Protein AF-A0A7C0PQS9-F1 (afdb_monomer_lite)

Sequence (860 aa):
MKLKFNSLLALLLVASSTLSACASAPSGGKCDGGVCIDLELAEPIRVNEPVQVTITVETQEDVPGLKISLWFSDPDIVVDGESIWVVDAKANVPMQFSTTIRFPRGEGYYRVHAGAQDFVGQLLVQDVARVRMTALGGTLNPPSEGDTRTPPVLPIVPPALLTPSSPLPTPSFPVSTAAPTTSPLDRPTPPASASTPYPVHIVAGRQDLIIPIPEDGTWLTYTFPITSAPPGATVTAGVSARFLVAHPRPQDLIAEVIGPDGMTVYRVWDRQQPTPEDFDERGLVLSAYDITIFDGQPINGDWTLRIRDGRRGKTGTLLALSVAVGYLRPSASRTLPHRREHGRGLLAAQGSWQKITTQTFEGAFPSTGWTVNDLSEDGYERCWDDDDYRPHLGGWAAWPANGGADGIYPSPGNDNYPNNMNTRMIYGPFDLSDAVKADIYFWLWREIEAGYDYLAFEISHDGIAFQELARWSDDHTTWEYQYVNFDDYAGDDSVWVAWRFYSDYMITYDGPWVDDITIWKYVPGQVTVRGSLHYYDRDDSYVPAHYTSVYLYDADPSGGDDLLGTTTMDSNGYWEIGPLTNWDEDDPGLLDLYAVFETDVNDSTIARRRVTDFNDQAYRWLTQTYENVADETVEMWYYIPDDFISEPAMRIFQDLRRAWEYILNTTGTDPGPSTARWEKDQTTLLPCLNSSCCWPYPLVSGIFISDDDIDSPDIVIHELGHLYMYNVTGWWWWSDPESMLDCLEHHIHEQEDPLCAWSEGWADFHALAINGDPCFDWGLGPCGADGDPFLNLETPTWGTPGWDNGDEVEGRVAGALYDLFDPTNDGHDQTSFGFSPIWYIVRSMPHERSFAEFWDSWKA

pLDDT: mean 82.19, std 20.15, range [23.19, 98.56]

Foldseek 3Di:
DDDDDDDDDDDDDDDDDDDDPDPDDPPHWDDFPQKTKDWDWDDDAFAFDKIKIKIKIAGQAWAAFKKKAKDKPAPQKDWPDDGIDTGGHHHGDMDMDMTIIHHHPDFAKMKIKMFIAHPVRHTGGMDIWIWGQDPVGIDIPDDDPDDDPDDDDDDDDDDDDDDDDDDDDDDDDDDDDDDDDDDDDDDDDDDDPFDDFDKDKDKDKDAQFFAKADQVFDKDKDKDFDDPDDVQFFFDQAKKKKWFKAWPQLLQKWKWKAAQVNPQIDTLDHSDDDDPVQADPRHGMRMDIRHCSRGGPDPGGIMMIIMHGNHHDTMMGTGMIMMMGMDTDHDDDDDDDDDDDDDDDDDWDAWDKDWPDKDFQQDFPPDPQKDKDWPFPPPAFFTKHWAQADHDPDRIWIAGGQDDPRGDHADVVRQWDDARTKMKMKGDFAAQQQFQWKKKKWKKADDAAAPAKKKFKWKDLPVPDTDTQDIDRHHDRDIDMDMTIDSVCHSRGTMMIMIIIGHHHDDIDRDTIIGTMIMIGIGHTWEKEKEFEWEQELVRDTATQAFWKKWKWFDDPDDDTHTQDIDTAHRRRMDMDDRDGQADDPPGAGGFMKMKTWLWDDPDSFEIGAEDELVRDTDIDMFDTDPRDTNYYHYTYYYDDPVDQCRLSSNLSVLVVLLQCVCCVVAVDGLTYAYEYDGAPAQDDPPRDNAKAADCDPPGVHIYHGNQQSQFSLSSQLRNQLVSLCSQQVDLDPPDVVLVVQLVDADQFDFHAQLSLQSNLSSNLSSCQRVVHQKRFSHHDDPQVVNGDIDRLQPDDDPRPPGDDDQRHNSVSNNVVVLQADCDCPPPHNDHPHDNLLVCLSNDPPNDRGVVRSVVVSVD

Secondary structure (DSSP, 8-state):
----------------------SS-STT-EEETTEEEEEEEPSSB-BTS-EEEEEEEEESS-EEEEEEEEEESSTT-EESS--EEEEEEPTT--EEEEEEEEB-S--EEEEEEEEEE-TT--EEEEEEEEEEEETTEEEESPPPS-----PPPPPP-PPPP--------PPPPPP------------PPPPP-PPPPEEEEEEEEE----EEPPTTSPPEEEEEEE--SPTT-B--S-EEEEEEEE-S-GGGEEEEEE-TTSS-EEEEEESPPPPGGGEETTEEEEEE---GGGTTSBSSEEEEEEEEESSSS---EEEEEEEEEEEEEPPP------PPP---PPPPPPPEEEEEEEE--SS-SS-TTEEEEE--SSS---EEEEESSS-SSSS-EEEEEEESTT-----TTS-SPPTT-EEEEEEEEE--TT-SEEEEEEEEEEE--TTTSEEEEEEESSSSSPEEEEEE-SEEEEEEEEEEE-GGGTT-S-EEEEEEEE--SS---S--EEEEEEEEEEE--EEEEEEEEEEE-TTS-EEEPPS-EEEEEE--SSS---EEEEEE--TTSEEEEEEEE--BTTTTBS--EEEEEESEEESSSS-EEEEE-TTSPBPEEEPPPBTT--SSEEEEEEEPPTT-TTHHHHHHHHHHHHHHHHHHHHHS-----EEEE--TT--EETTEESS-EEE-STTTSEEE--GGGTT-HHHHHHHHHHHHHHHHHS-SS-S-HHHHHHTTS--TTS---HHHHHHHHHHHHHHHHHHTSSEEESSSTTTTGGG--EEESSS--TT-TT---STTSHHHHHHHHHHHH-----SS------HHHHHHHHTSSS--SSHHHHHHHHH-

Radius of gyration: 40.37 Å; chains: 1; bounding box: 105×124×111 Å

Structure (mmCIF, N/CA/C/O backbone):
data_AF-A0A7C0PQS9-F1
#
_entry.id   AF-A0A7C0PQS9-F1
#
loop_
_atom_site.group_PDB
_atom_site.id
_atom_site.type_symbol
_atom_site.label_atom_id
_atom_site.label_alt_id
_atom_site.label_comp_id
_atom_site.label_asym_id
_atom_site.label_entity_id
_atom_site.label_seq_id
_atom_site.pdbx_PDB_ins_code
_atom_site.Cartn_x
_atom_site.Cartn_y
_atom_site.Cartn_z
_atom_site.occupancy
_atom_site.B_iso_or_equiv
_atom_site.auth_seq_id
_atom_site.auth_comp_id
_atom_site.auth_asym_id
_atom_site.auth_atom_id
_atom_site.pdbx_PDB_model_num
ATOM 1 N N . MET A 1 1 ? -25.914 72.163 10.792 1.00 33.88 1 MET A N 1
ATOM 2 C CA . MET A 1 1 ? -26.203 73.012 9.613 1.00 33.88 1 MET A CA 1
ATOM 3 C C . MET A 1 1 ? -27.168 72.215 8.732 1.00 33.88 1 MET A C 1
ATOM 5 O O . MET A 1 1 ? -26.942 71.029 8.567 1.00 33.88 1 MET A O 1
ATOM 9 N N . LYS A 1 2 ? -28.310 72.810 8.353 1.00 29.81 2 LYS A N 1
ATOM 10 C CA . LYS A 1 2 ? -29.472 72.218 7.630 1.00 29.81 2 LYS A CA 1
ATOM 11 C C . LYS A 1 2 ? -29.031 71.629 6.263 1.00 29.81 2 LYS A C 1
ATOM 13 O O . LYS A 1 2 ? -28.049 72.141 5.747 1.00 29.81 2 LYS A O 1
ATOM 18 N N . LEU A 1 3 ? -29.645 70.639 5.595 1.00 28.62 3 LEU A N 1
ATOM 19 C CA . LEU A 1 3 ? -31.033 70.147 5.415 1.00 28.62 3 LEU A CA 1
ATOM 20 C C . LEU A 1 3 ? -30.984 68.596 5.216 1.00 28.62 3 LEU A C 1
ATOM 22 O O . LEU A 1 3 ? -30.026 68.133 4.616 1.00 28.62 3 LEU A O 1
ATOM 26 N N . LYS A 1 4 ? -31.823 67.719 5.809 1.00 32.03 4 LYS A N 1
ATOM 27 C CA . LYS A 1 4 ? -33.255 67.360 5.563 1.00 32.03 4 LYS A CA 1
ATOM 28 C C . LYS A 1 4 ? -33.568 66.935 4.108 1.00 32.03 4 LYS A C 1
ATOM 30 O O . LYS A 1 4 ? -33.195 67.693 3.230 1.00 32.03 4 LYS A O 1
ATOM 35 N N . PHE A 1 5 ? -34.299 65.871 3.728 1.00 28.88 5 PHE A N 1
ATOM 36 C CA . PHE A 1 5 ? -35.252 64.871 4.296 1.00 28.88 5 PHE A CA 1
ATOM 37 C C . PHE A 1 5 ? -35.512 63.866 3.119 1.00 28.88 5 PHE A C 1
ATOM 39 O O . PHE A 1 5 ? -35.545 64.341 1.988 1.00 28.88 5 PHE A O 1
ATOM 46 N N . ASN A 1 6 ? -35.598 62.529 3.215 1.00 26.48 6 ASN A N 1
ATOM 47 C CA . ASN A 1 6 ? -36.742 61.647 3.576 1.00 26.48 6 ASN A CA 1
ATOM 48 C C . ASN A 1 6 ? -36.341 60.216 3.111 1.00 26.48 6 ASN A C 1
ATOM 50 O O . ASN A 1 6 ? -35.855 60.103 1.993 1.00 26.48 6 ASN A O 1
ATOM 54 N N . SER A 1 7 ? -36.310 59.143 3.912 1.00 28.38 7 SER A N 1
ATOM 55 C CA . SER A 1 7 ? -37.368 58.354 4.594 1.00 28.38 7 SER A CA 1
ATOM 56 C C . SER A 1 7 ? -37.920 57.155 3.794 1.00 28.38 7 SER A C 1
ATOM 58 O O . SER A 1 7 ? -38.658 57.346 2.838 1.00 28.38 7 SER A O 1
ATOM 60 N N . LEU A 1 8 ? -37.616 55.961 4.332 1.00 26.77 8 LEU A N 1
ATOM 61 C CA . LEU A 1 8 ? -38.401 54.712 4.458 1.00 26.77 8 LEU A CA 1
ATOM 62 C C . LEU A 1 8 ? -38.903 53.915 3.227 1.00 26.77 8 LEU A C 1
ATOM 64 O O . LEU A 1 8 ? -39.871 54.279 2.574 1.00 26.77 8 LEU A O 1
ATOM 68 N N . LEU A 1 9 ? -38.286 52.735 3.050 1.00 25.17 9 LEU A N 1
ATOM 69 C CA . LEU A 1 9 ? -38.842 51.368 3.186 1.00 25.17 9 LEU A CA 1
ATOM 70 C C . LEU A 1 9 ? -40.322 51.106 2.798 1.00 25.17 9 LEU A C 1
ATOM 72 O O . LEU A 1 9 ? -41.220 51.540 3.515 1.00 25.17 9 LEU A O 1
ATOM 76 N N . ALA A 1 10 ? -40.543 50.264 1.770 1.00 24.00 10 ALA A N 1
ATOM 77 C CA . ALA A 1 10 ? -41.253 48.963 1.837 1.00 24.00 10 ALA A CA 1
ATOM 78 C C . ALA A 1 10 ? -42.029 48.564 0.551 1.00 24.00 10 ALA A C 1
ATOM 80 O O . ALA A 1 10 ? -42.903 49.286 0.086 1.00 24.00 10 ALA A O 1
ATOM 81 N N . LEU A 1 11 ? -41.751 47.322 0.120 1.00 23.22 11 LEU A N 1
ATOM 82 C CA . LEU A 1 11 ? -42.613 46.299 -0.508 1.00 23.22 11 LEU A CA 1
ATOM 83 C C . LEU A 1 11 ? -43.097 46.378 -1.982 1.00 23.22 11 LEU A C 1
ATOM 85 O O . LEU A 1 11 ? -43.993 47.133 -2.335 1.00 23.22 11 LEU A O 1
ATOM 89 N N . LEU A 1 12 ? -42.567 45.407 -2.752 1.00 24.56 12 LEU A N 1
ATOM 90 C CA . LEU A 1 12 ? -43.227 44.426 -3.645 1.00 24.56 12 LEU A CA 1
ATOM 91 C C . LEU A 1 12 ? -44.287 44.888 -4.671 1.00 24.56 12 LEU A C 1
ATOM 93 O O . LEU A 1 12 ? -45.415 45.190 -4.296 1.00 24.56 12 LEU A O 1
ATOM 97 N N . LEU A 1 13 ? -44.007 44.677 -5.969 1.00 23.19 13 LEU A N 1
ATOM 98 C CA . LEU A 1 13 ? -44.674 43.637 -6.782 1.00 23.19 13 LEU A CA 1
ATOM 99 C C . LEU A 1 13 ? -44.065 43.491 -8.191 1.00 23.19 13 LEU A C 1
ATOM 101 O O . LEU A 1 13 ? -43.570 44.436 -8.795 1.00 23.19 13 LEU A O 1
ATOM 105 N N . VAL A 1 14 ? -44.108 42.240 -8.638 1.00 28.39 14 VAL A N 1
ATOM 106 C CA . VAL A 1 14 ? -43.432 41.565 -9.755 1.00 28.39 14 VAL A CA 1
ATOM 107 C C . VAL A 1 14 ? -44.234 41.642 -11.068 1.00 28.39 14 VAL A C 1
ATOM 109 O O . VAL A 1 14 ? -45.442 41.867 -11.033 1.00 28.39 14 VAL A O 1
ATOM 112 N N . ALA A 1 15 ? -43.535 41.316 -12.170 1.00 26.67 15 ALA A N 1
ATOM 113 C CA . ALA A 1 15 ? -43.965 40.934 -13.532 1.00 26.67 15 ALA A CA 1
ATOM 114 C C . ALA A 1 15 ? -43.862 42.073 -14.569 1.00 26.67 15 ALA A C 1
ATOM 116 O O . ALA A 1 15 ? -44.399 43.151 -14.366 1.00 26.67 15 ALA A O 1
ATOM 117 N N . SER A 1 16 ? -43.208 41.939 -15.727 1.00 25.03 16 SER A N 1
ATOM 118 C CA . SER A 1 16 ? -42.750 40.756 -16.468 1.00 25.03 16 SER A CA 1
ATOM 119 C C . SER A 1 16 ? -41.943 41.210 -17.695 1.00 25.03 16 SER A C 1
ATOM 121 O O . SER A 1 16 ? -42.445 42.014 -18.479 1.00 25.03 16 SER A O 1
ATOM 123 N N . SER A 1 17 ? -40.764 40.632 -17.919 1.00 27.97 17 SER A N 1
ATOM 124 C CA . SER A 1 17 ? -40.185 40.453 -19.260 1.00 27.97 17 SER A CA 1
ATOM 125 C C . SER A 1 17 ? -39.241 39.254 -19.227 1.00 27.97 17 SER A C 1
ATOM 127 O O . SER A 1 17 ? -38.123 39.334 -18.729 1.00 27.97 17 SER A O 1
ATOM 129 N N . THR A 1 18 ? -39.756 38.128 -19.705 1.00 31.08 18 THR A N 1
ATOM 130 C CA . THR A 1 18 ? -39.088 36.839 -19.882 1.00 31.08 18 THR A CA 1
ATOM 131 C C . THR A 1 18 ? -38.273 36.802 -21.175 1.00 31.08 18 THR A C 1
ATOM 133 O O . THR A 1 18 ? -38.828 37.052 -22.242 1.00 31.08 18 THR A O 1
ATOM 136 N N . LEU A 1 19 ? -37.012 36.392 -21.051 1.00 31.75 19 LEU A N 1
ATOM 137 C CA . LEU A 1 19 ? -36.149 35.655 -21.991 1.00 31.75 19 LEU A CA 1
ATOM 138 C C . LEU A 1 19 ? -35.177 34.935 -21.026 1.00 31.75 19 LEU A C 1
ATOM 140 O O . LEU A 1 19 ? -34.321 35.605 -20.473 1.00 31.75 19 LEU A O 1
ATOM 144 N N . SER A 1 20 ? -35.410 33.740 -20.470 1.00 39.16 20 SER A N 1
ATOM 145 C CA . SER A 1 20 ? -35.661 32.394 -21.019 1.00 39.16 20 SER A CA 1
ATOM 146 C C . SER A 1 20 ? -34.556 31.874 -21.946 1.00 39.16 20 SER A C 1
ATOM 148 O O . SER A 1 20 ? -34.733 31.821 -23.157 1.00 39.16 20 SER A O 1
ATOM 150 N N . ALA A 1 21 ? -33.429 31.522 -21.320 1.00 30.53 21 ALA A N 1
ATOM 151 C CA . ALA A 1 21 ? -32.491 30.422 -21.602 1.00 30.53 21 ALA A CA 1
ATOM 152 C C . ALA A 1 21 ? -31.457 30.481 -20.449 1.00 30.53 21 ALA A C 1
ATOM 154 O O . ALA A 1 21 ? -30.940 31.562 -20.213 1.00 30.53 21 ALA A O 1
ATOM 155 N N . CYS A 1 22 ? -31.178 29.497 -19.594 1.00 36.81 22 CYS A N 1
ATOM 156 C CA . CYS A 1 22 ? -31.514 28.079 -19.511 1.00 36.81 22 CYS A CA 1
ATOM 157 C C . CYS A 1 22 ? -32.345 27.803 -18.240 1.00 36.81 22 CYS A C 1
ATOM 159 O O . CYS A 1 22 ? -31.905 28.070 -17.127 1.00 36.81 22 CYS A O 1
ATOM 161 N N . ALA A 1 23 ? -33.561 27.272 -18.402 1.00 41.50 23 ALA A N 1
ATOM 162 C CA . ALA A 1 23 ? -34.320 26.631 -17.314 1.00 41.50 23 ALA A CA 1
ATOM 163 C C . ALA A 1 23 ? -34.407 25.106 -17.517 1.00 41.50 23 ALA A C 1
ATOM 165 O O . ALA A 1 23 ? -35.202 24.423 -16.879 1.00 41.50 23 ALA A O 1
ATOM 166 N N . SER A 1 24 ? -33.610 24.582 -18.441 1.00 45.62 24 SER A N 1
ATOM 167 C CA . SER A 1 24 ? -33.482 23.166 -18.736 1.00 45.62 24 SER A CA 1
ATOM 168 C C . SER A 1 24 ? -32.036 22.941 -19.139 1.00 45.62 24 SER A C 1
ATOM 170 O O . SER A 1 24 ? -31.600 23.519 -20.137 1.00 45.62 24 SER A O 1
ATOM 172 N N . ALA A 1 25 ? -31.316 22.131 -18.365 1.00 45.53 25 ALA A N 1
ATOM 173 C CA . ALA A 1 25 ? -30.105 21.488 -18.845 1.00 45.53 25 ALA A CA 1
ATOM 174 C C . ALA A 1 25 ? -30.408 20.762 -20.176 1.00 45.53 25 ALA A C 1
ATOM 176 O O . ALA A 1 25 ? -31.576 20.430 -20.446 1.00 45.53 25 ALA A O 1
ATOM 177 N N . PRO A 1 26 ? -29.402 20.488 -21.019 1.00 43.75 26 PRO A N 1
ATOM 178 C CA . PRO A 1 26 ? -29.546 19.428 -22.006 1.00 43.75 26 PRO A CA 1
ATOM 179 C C . PRO A 1 26 ? -29.993 18.157 -21.257 1.00 43.75 26 PRO A C 1
ATOM 181 O O . PRO A 1 26 ? -29.626 17.960 -20.104 1.00 43.75 26 PRO A O 1
ATOM 184 N N . SER A 1 27 ? -30.843 17.340 -21.873 1.00 51.06 27 SER A N 1
ATOM 185 C CA . SER A 1 27 ? -31.116 15.943 -21.463 1.00 51.06 27 SER A CA 1
ATOM 186 C C . SER A 1 27 ? -31.770 15.611 -20.105 1.00 51.06 27 SER A C 1
ATOM 188 O O . SER A 1 27 ? -32.387 14.551 -20.041 1.00 51.06 27 SER A O 1
ATOM 190 N N . GLY A 1 28 ? -31.799 16.463 -19.075 1.00 60.28 28 GLY A N 1
ATOM 191 C CA . GLY A 1 28 ? -32.473 16.112 -17.803 1.00 60.28 28 GLY A CA 1
ATOM 192 C C . GLY A 1 28 ? -31.829 16.611 -16.508 1.00 60.28 28 GLY A C 1
ATOM 193 O O . GLY A 1 28 ? -32.424 16.425 -15.443 1.00 60.28 28 GLY A O 1
ATOM 194 N N . GLY A 1 29 ? -30.678 17.272 -16.611 1.00 71.31 29 GLY A N 1
ATOM 195 C CA . GLY A 1 29 ? -29.864 17.724 -15.486 1.00 71.31 29 GLY A CA 1
ATOM 196 C C . GLY A 1 29 ? -30.504 18.697 -14.488 1.00 71.31 29 GLY A C 1
ATOM 197 O O . GLY A 1 29 ? -31.578 19.279 -14.692 1.00 71.31 29 GLY A O 1
ATOM 198 N N . LYS A 1 30 ? -29.807 18.884 -13.364 1.00 86.12 30 LYS A N 1
ATOM 199 C CA . LYS A 1 30 ? -30.183 19.756 -12.244 1.00 86.12 30 LYS A CA 1
ATOM 200 C C . LYS A 1 30 ? -29.526 21.120 -12.372 1.00 86.12 30 LYS A C 1
ATOM 202 O O . LYS A 1 30 ? -28.349 21.219 -12.689 1.00 86.12 30 LYS A O 1
ATOM 207 N N . CYS A 1 31 ? -30.284 22.169 -12.069 1.00 85.75 31 CYS A N 1
ATOM 208 C CA . CYS A 1 31 ? -29.792 23.540 -12.059 1.00 85.75 31 CYS A CA 1
ATOM 209 C C . CYS A 1 31 ? -30.087 24.195 -10.710 1.00 85.75 31 CYS A C 1
ATOM 211 O O . CYS A 1 31 ? -31.239 24.174 -10.270 1.00 85.75 31 CYS A O 1
ATOM 213 N N . ASP A 1 32 ? -29.080 24.814 -10.101 1.00 81.88 32 ASP A N 1
ATOM 214 C CA . ASP A 1 32 ? -29.235 25.666 -8.921 1.00 81.88 32 ASP A CA 1
ATOM 215 C C . ASP A 1 32 ? -28.204 26.804 -8.947 1.00 81.88 32 ASP A C 1
ATOM 217 O O . ASP A 1 32 ? -27.119 26.664 -9.507 1.00 81.88 32 ASP A O 1
ATOM 221 N N . GLY A 1 33 ? -28.565 27.973 -8.418 1.00 77.00 33 GLY A N 1
ATOM 222 C CA . GLY A 1 33 ? -27.646 29.113 -8.296 1.00 77.00 33 GLY A CA 1
ATOM 223 C C . GLY A 1 33 ? -27.022 29.641 -9.601 1.00 77.00 33 GLY A C 1
ATOM 224 O O . GLY A 1 33 ? -26.048 30.381 -9.537 1.00 77.00 33 GLY A O 1
ATOM 225 N N . GLY A 1 34 ? -27.556 29.286 -10.777 1.00 83.75 34 GLY A N 1
ATOM 226 C CA . GLY A 1 34 ? -26.986 29.660 -12.081 1.00 83.75 34 GLY A CA 1
ATOM 227 C C . GLY A 1 34 ? -25.962 28.666 -12.646 1.00 83.75 34 GLY A C 1
ATOM 228 O O . GLY A 1 34 ? -25.364 28.957 -13.680 1.00 83.75 34 GLY A O 1
ATOM 229 N N . VAL A 1 35 ? -25.787 27.498 -12.019 1.00 86.62 35 VAL A N 1
ATOM 230 C CA . VAL A 1 35 ? -24.985 26.371 -12.521 1.00 86.62 35 VAL A CA 1
ATOM 231 C C . VAL A 1 35 ? -25.914 25.192 -12.808 1.00 86.62 35 VAL A C 1
ATOM 233 O O . VAL A 1 35 ? -26.778 24.865 -11.995 1.00 86.62 35 VAL A O 1
ATOM 236 N N . CYS A 1 36 ? -25.751 24.562 -13.966 1.00 89.81 36 CYS A N 1
ATOM 237 C CA . CYS A 1 36 ? -26.475 23.364 -14.375 1.00 89.81 36 CYS A CA 1
ATOM 238 C C . CYS A 1 36 ? -25.500 22.199 -14.566 1.00 89.81 36 CYS A C 1
ATOM 240 O O . CYS A 1 36 ? -24.442 22.390 -15.163 1.00 89.81 36 CYS A O 1
ATOM 242 N N . ILE A 1 37 ? -25.874 21.007 -14.099 1.00 92.81 37 ILE A N 1
ATOM 243 C CA . ILE A 1 37 ? -25.125 19.758 -14.272 1.00 92.81 37 ILE A CA 1
ATOM 244 C C . ILE A 1 37 ? -26.064 18.622 -14.694 1.00 92.81 37 ILE A C 1
ATOM 246 O O . ILE A 1 37 ? -27.157 18.493 -14.144 1.00 92.81 37 ILE A O 1
ATOM 250 N N . ASP A 1 38 ? -25.648 17.819 -15.668 1.00 91.31 38 ASP A N 1
ATOM 251 C CA . ASP A 1 38 ? -26.372 16.654 -16.193 1.00 91.31 38 ASP A CA 1
ATOM 252 C C . ASP A 1 38 ? -25.458 15.427 -16.158 1.00 91.31 38 ASP A C 1
ATOM 254 O O . ASP A 1 38 ? -24.322 15.505 -16.631 1.00 91.31 38 ASP A O 1
ATOM 258 N N . LEU A 1 39 ? -25.935 14.328 -15.570 1.00 93.75 39 LEU A N 1
ATOM 259 C CA . LEU A 1 39 ? -25.189 13.077 -15.420 1.00 93.75 39 LEU A CA 1
ATOM 260 C C . LEU A 1 39 ? -25.832 11.955 -16.241 1.00 93.75 39 LEU A C 1
ATOM 262 O O . LEU A 1 39 ? -26.942 11.509 -15.947 1.00 93.75 39 LEU A O 1
ATOM 266 N N . GLU A 1 40 ? -25.082 11.414 -17.198 1.00 92.75 40 GLU A N 1
ATOM 267 C CA . GLU A 1 40 ? -25.523 10.324 -18.068 1.00 92.75 40 GLU A CA 1
ATOM 268 C C . GLU A 1 40 ? -24.623 9.087 -17.930 1.00 92.75 40 GLU A C 1
ATOM 270 O O . GLU A 1 40 ? -23.395 9.187 -17.918 1.00 92.75 40 GLU A O 1
ATOM 275 N N . LEU A 1 41 ? -25.240 7.901 -17.850 1.00 92.38 41 LEU A N 1
ATOM 276 C CA . LEU A 1 41 ? -24.562 6.600 -17.861 1.00 92.38 41 LEU A CA 1
ATOM 277 C C . LEU A 1 41 ? -24.953 5.827 -19.124 1.00 92.38 41 LEU A C 1
ATOM 279 O O . LEU A 1 41 ? -26.138 5.722 -19.446 1.00 92.38 41 LEU A O 1
ATOM 283 N N . ALA A 1 42 ? -23.973 5.238 -19.808 1.00 91.75 42 ALA A N 1
ATOM 284 C CA . ALA A 1 42 ? -24.218 4.416 -20.989 1.00 91.75 42 ALA A CA 1
ATOM 285 C C . ALA A 1 42 ? -24.835 3.047 -20.631 1.00 91.75 42 ALA A C 1
ATOM 287 O O . ALA A 1 42 ? -24.332 2.321 -19.775 1.00 91.75 42 ALA A O 1
ATOM 288 N N . GLU A 1 43 ? -25.904 2.657 -21.330 1.00 86.44 43 GLU A N 1
ATOM 289 C CA . GLU A 1 43 ? -26.478 1.306 -21.263 1.00 86.44 43 GLU A CA 1
ATOM 290 C C . GLU A 1 43 ? -25.968 0.431 -22.431 1.00 86.44 43 GLU A C 1
ATOM 292 O O . GLU A 1 43 ? -25.763 0.945 -23.535 1.00 86.44 43 GLU A O 1
ATOM 297 N N . PRO A 1 44 ? -25.806 -0.899 -22.253 1.00 86.56 44 PRO A N 1
ATOM 298 C CA . PRO A 1 44 ? -26.210 -1.700 -21.095 1.00 86.56 44 PRO A CA 1
ATOM 299 C C . PRO A 1 44 ? -25.202 -1.663 -19.938 1.00 86.56 44 PRO A C 1
ATOM 301 O O . PRO A 1 44 ? -24.003 -1.805 -20.149 1.00 86.56 44 PRO A O 1
ATOM 304 N N . ILE A 1 45 ? -25.707 -1.583 -18.704 1.00 89.25 45 ILE A N 1
ATOM 305 C CA . ILE A 1 45 ? -24.883 -1.664 -17.492 1.00 89.25 45 ILE A CA 1
ATOM 306 C C . ILE A 1 45 ? -24.711 -3.132 -17.099 1.00 89.25 45 ILE A C 1
ATOM 308 O O . ILE A 1 45 ? -25.692 -3.854 -16.884 1.00 89.25 45 ILE A O 1
ATOM 312 N N . ARG A 1 46 ? -23.462 -3.588 -16.996 1.00 86.12 46 ARG A N 1
ATOM 313 C CA . ARG A 1 46 ? -23.118 -4.964 -16.621 1.00 86.12 46 ARG A CA 1
ATOM 314 C C . ARG A 1 46 ? -22.073 -4.984 -15.518 1.00 86.12 46 ARG A C 1
ATOM 316 O O . ARG A 1 46 ? -21.290 -4.057 -15.353 1.00 86.12 46 ARG A O 1
ATOM 323 N N . VAL A 1 47 ? -22.098 -6.066 -14.752 1.00 81.62 47 VAL A N 1
ATOM 324 C CA . VAL A 1 47 ? -21.199 -6.284 -13.620 1.00 81.62 47 VAL A CA 1
ATOM 325 C C . VAL A 1 47 ? -19.752 -6.339 -14.104 1.00 81.62 47 VAL A C 1
ATOM 327 O O . VAL A 1 47 ? -19.433 -7.141 -14.980 1.00 81.62 47 VAL A O 1
ATOM 330 N N . ASN A 1 48 ? -18.885 -5.531 -13.492 1.00 81.00 48 ASN A N 1
ATOM 331 C CA . ASN A 1 48 ? -17.450 -5.439 -13.772 1.00 81.00 48 ASN A CA 1
ATOM 332 C C . ASN A 1 48 ? -17.071 -5.083 -15.229 1.00 81.00 48 ASN A C 1
ATOM 334 O O . ASN A 1 48 ? -15.904 -5.196 -15.613 1.00 81.00 48 ASN A O 1
ATOM 338 N N . GLU A 1 49 ? -18.040 -4.660 -16.046 1.00 88.50 49 GLU A N 1
ATOM 339 C CA . GLU A 1 49 ? -17.790 -4.110 -17.377 1.00 88.50 49 GLU A CA 1
ATOM 340 C C . GLU A 1 49 ? -17.720 -2.575 -17.289 1.00 88.50 49 GLU A C 1
ATOM 342 O O . GLU A 1 49 ? -18.463 -1.979 -16.504 1.00 88.50 49 GLU A O 1
ATOM 347 N N . PRO A 1 50 ? -16.836 -1.931 -18.071 1.00 90.25 50 PRO A N 1
ATOM 348 C CA . PRO A 1 50 ? -16.709 -0.481 -18.071 1.00 90.25 50 PRO A CA 1
ATOM 349 C C . PRO A 1 50 ? -17.989 0.202 -18.580 1.00 90.25 50 PRO A C 1
ATOM 351 O O . PRO A 1 50 ? -18.464 -0.078 -19.682 1.00 90.25 50 PRO A O 1
ATOM 354 N N . VAL A 1 51 ? -18.530 1.120 -17.778 1.00 93.19 51 VAL A N 1
ATOM 355 C CA . VAL A 1 51 ? -19.697 1.954 -18.089 1.00 93.19 51 VAL A CA 1
ATOM 356 C C . VAL A 1 51 ? -19.236 3.389 -18.291 1.00 93.19 51 VAL A C 1
ATOM 358 O O . VAL A 1 51 ? -18.726 4.019 -17.366 1.00 93.19 51 VAL A O 1
ATOM 361 N N . GLN A 1 52 ? -19.441 3.925 -19.494 1.00 94.31 52 GLN A N 1
ATOM 362 C CA . GLN A 1 52 ? -19.115 5.318 -19.786 1.00 94.31 52 GLN A CA 1
ATOM 363 C C . GLN A 1 52 ? -20.052 6.255 -19.014 1.00 94.31 52 GLN A C 1
ATOM 365 O O . GLN A 1 52 ? -21.277 6.155 -19.130 1.00 94.31 52 GLN A O 1
ATOM 370 N N . VAL A 1 53 ? -19.463 7.187 -18.272 1.00 95.25 53 VAL A N 1
ATOM 371 C CA . VAL A 1 53 ? -20.133 8.301 -17.600 1.00 95.25 53 VAL A CA 1
ATOM 372 C C . VAL A 1 53 ? -19.837 9.580 -18.369 1.00 95.25 53 VAL A C 1
ATOM 374 O O . VAL A 1 53 ? -18.679 9.849 -18.688 1.00 95.25 53 VAL A O 1
ATOM 377 N N . THR A 1 54 ? -20.871 10.368 -18.655 1.00 94.31 54 THR A N 1
ATOM 378 C CA . THR A 1 54 ? -20.747 11.707 -19.245 1.00 94.31 54 THR A CA 1
ATOM 379 C C . THR A 1 54 ? -21.397 12.726 -18.320 1.00 94.31 54 THR A C 1
ATOM 381 O O . THR A 1 54 ? -22.552 12.568 -17.930 1.00 94.31 54 THR A O 1
ATOM 384 N N . ILE A 1 55 ? -20.650 13.767 -17.960 1.00 94.69 55 ILE A N 1
ATOM 385 C CA . ILE A 1 55 ? -21.108 14.885 -17.138 1.00 94.69 55 ILE A CA 1
ATOM 386 C C . ILE A 1 55 ? -21.095 16.137 -18.009 1.00 94.69 55 ILE A C 1
ATOM 388 O O . ILE A 1 55 ? -20.040 16.530 -18.505 1.00 94.69 55 ILE A O 1
ATOM 392 N N . THR A 1 56 ? -22.244 16.788 -18.173 1.00 93.38 56 THR A N 1
ATOM 393 C CA . THR A 1 56 ? -22.341 18.071 -18.883 1.00 93.38 56 THR A CA 1
ATOM 394 C C . THR A 1 56 ? -22.581 19.199 -17.887 1.00 93.38 56 THR A C 1
ATOM 396 O O . THR A 1 56 ? -23.520 19.123 -17.099 1.00 93.38 56 THR A O 1
ATOM 399 N N . VAL A 1 57 ? -21.763 20.256 -17.926 1.00 91.81 57 VAL A N 1
ATOM 400 C CA . VAL A 1 57 ? -21.880 21.428 -17.040 1.00 91.81 57 VAL A CA 1
ATOM 401 C C . VAL A 1 57 ? -22.016 22.711 -17.856 1.00 91.81 57 VAL A C 1
ATOM 403 O O . VAL A 1 57 ? -21.268 22.928 -18.806 1.00 91.81 57 VAL A O 1
ATOM 406 N N . GLU A 1 58 ? -22.942 23.586 -17.465 1.00 92.19 58 GLU A N 1
ATOM 407 C CA . GLU A 1 58 ? -23.132 24.919 -18.054 1.00 92.19 58 GLU A CA 1
ATOM 408 C C . GLU A 1 58 ? -23.404 25.955 -16.950 1.00 92.19 58 GLU A C 1
ATOM 410 O O . GLU A 1 58 ? -24.188 25.703 -16.032 1.00 92.19 58 GLU A O 1
ATOM 415 N N . THR A 1 59 ? -22.775 27.131 -17.028 1.00 89.62 59 THR A N 1
ATOM 416 C CA . THR A 1 59 ? -22.938 28.224 -16.050 1.00 89.62 59 THR A CA 1
ATOM 417 C C . THR A 1 59 ? -23.554 29.467 -16.693 1.00 89.62 59 THR A C 1
ATOM 419 O O . THR A 1 59 ? -23.335 29.741 -17.868 1.00 89.62 59 THR A O 1
ATOM 422 N N . GLN A 1 60 ? -24.313 30.263 -15.936 1.00 84.75 60 GLN A N 1
ATOM 423 C CA . GLN A 1 60 ? -24.898 31.526 -16.421 1.00 84.75 60 GLN A CA 1
ATOM 424 C C . GLN A 1 60 ? -23.912 32.704 -16.391 1.00 84.75 60 GLN A C 1
ATOM 426 O O . GLN A 1 60 ? -24.082 33.669 -17.138 1.00 84.75 60 GLN A O 1
ATOM 431 N N . GLU A 1 61 ? -22.883 32.617 -15.547 1.00 84.38 61 GLU A N 1
ATOM 432 C CA . GLU A 1 61 ? -21.806 33.599 -15.399 1.00 84.38 61 GLU A CA 1
ATOM 433 C C . GLU A 1 61 ? -20.436 32.918 -15.546 1.00 84.38 61 GLU A C 1
ATOM 435 O O . GLU A 1 61 ? -20.334 31.689 -15.514 1.00 84.38 61 GLU A O 1
ATOM 440 N N . ASP A 1 62 ? -19.382 33.715 -15.732 1.00 86.19 62 ASP A N 1
ATOM 441 C CA . ASP A 1 62 ? -18.006 33.215 -15.728 1.00 86.19 62 ASP A CA 1
ATOM 442 C C . ASP A 1 62 ? -17.632 32.781 -14.302 1.00 86.19 62 ASP A C 1
ATOM 444 O O . ASP A 1 62 ? -17.647 33.605 -13.385 1.00 86.19 62 ASP A O 1
ATOM 448 N N . VAL A 1 63 ? -17.264 31.511 -14.119 1.00 83.44 63 VAL A N 1
ATOM 449 C CA . VAL A 1 63 ? -16.871 30.952 -12.817 1.00 83.44 63 VAL A CA 1
ATOM 450 C C . VAL A 1 63 ? -15.449 30.398 -12.917 1.00 83.44 63 VAL A C 1
ATOM 452 O O . VAL A 1 63 ? -15.260 29.318 -13.479 1.00 83.44 63 VAL A O 1
ATOM 455 N N . PRO A 1 64 ? -14.433 31.123 -12.417 1.00 77.69 64 PRO A N 1
ATOM 456 C CA . PRO A 1 64 ? -13.068 30.618 -12.396 1.00 77.69 64 PRO A CA 1
ATOM 457 C C . PRO A 1 64 ? -12.899 29.526 -11.332 1.00 77.69 64 PRO A C 1
ATOM 459 O O . PRO A 1 64 ? -13.449 29.643 -10.235 1.00 77.69 64 PRO A O 1
ATOM 462 N N . GLY A 1 65 ? -12.118 28.492 -11.645 1.00 77.44 65 GLY A N 1
ATOM 463 C CA . GLY A 1 65 ? -11.796 27.401 -10.722 1.00 77.44 65 GLY A CA 1
ATOM 464 C C . GLY A 1 65 ? -12.998 26.567 -10.266 1.00 77.44 65 GLY A C 1
ATOM 465 O O . GLY A 1 65 ? -13.010 26.091 -9.132 1.00 77.44 65 GLY A O 1
ATOM 466 N N . LEU A 1 66 ? -14.016 26.404 -11.116 1.00 86.06 66 LEU A N 1
ATOM 467 C CA . LEU A 1 66 ? -15.154 25.534 -10.832 1.00 86.06 66 LEU A CA 1
ATOM 468 C C . LEU A 1 66 ? -14.674 24.079 -10.765 1.00 86.06 66 LEU A C 1
ATOM 470 O O . LEU A 1 66 ? -14.099 23.571 -11.731 1.00 86.06 66 LEU A O 1
ATOM 474 N N . LYS A 1 67 ? -14.930 23.406 -9.639 1.00 88.44 67 LYS A N 1
ATOM 475 C CA . LYS A 1 67 ? -14.556 22.005 -9.430 1.00 88.44 67 LYS A CA 1
ATOM 476 C C . LYS A 1 67 ? -15.741 21.090 -9.738 1.00 88.44 67 LYS A C 1
ATOM 478 O O . LYS A 1 67 ? -16.776 21.180 -9.089 1.00 88.44 67 LYS A O 1
ATOM 483 N N . ILE A 1 68 ? -15.594 20.191 -10.703 1.00 91.12 68 ILE A N 1
ATOM 484 C CA . ILE A 1 68 ? -16.555 19.130 -11.015 1.00 91.12 68 ILE A CA 1
ATOM 485 C C . ILE A 1 68 ? -16.071 17.856 -10.331 1.00 91.12 68 ILE A C 1
ATOM 487 O O . ILE A 1 68 ? -14.885 17.550 -10.383 1.00 91.12 68 ILE A O 1
ATOM 491 N N . SER A 1 69 ? -16.950 17.127 -9.648 1.00 87.19 69 SER A N 1
ATOM 492 C CA . SER A 1 69 ? -16.605 15.876 -8.963 1.00 87.19 69 SER A CA 1
ATOM 493 C C . SER A 1 69 ? -17.647 14.794 -9.220 1.00 87.19 69 SER A C 1
ATOM 495 O O . SER A 1 69 ? -18.841 15.091 -9.274 1.00 87.19 69 SER A O 1
ATOM 497 N N . LEU A 1 70 ? -17.189 13.551 -9.335 1.00 91.38 70 LEU A N 1
ATOM 498 C CA . LEU A 1 70 ? -17.986 12.331 -9.418 1.00 91.38 70 LEU A CA 1
ATOM 499 C C . LEU A 1 70 ? -17.763 11.502 -8.142 1.00 91.38 70 LEU A C 1
ATOM 501 O O . LEU A 1 70 ? -16.620 11.265 -7.760 1.00 91.38 70 LEU A O 1
ATOM 505 N N . TRP A 1 71 ? -18.835 11.064 -7.481 1.00 88.56 71 TRP A N 1
ATOM 506 C CA . TRP A 1 71 ? -18.768 10.210 -6.287 1.00 88.56 71 TRP A CA 1
ATOM 507 C C . TRP A 1 71 ? -19.954 9.243 -6.212 1.00 88.56 71 TRP A C 1
ATOM 509 O O . TRP A 1 71 ? -20.912 9.334 -6.985 1.00 88.56 71 TRP A O 1
ATOM 519 N N . PHE A 1 72 ? -19.907 8.301 -5.270 1.00 88.88 72 PHE A N 1
ATOM 520 C CA . PHE A 1 72 ? -20.835 7.171 -5.216 1.00 88.88 72 PHE A CA 1
ATOM 521 C C . PHE A 1 72 ? -21.383 6.957 -3.805 1.00 88.88 72 PHE A C 1
ATOM 523 O O . PHE A 1 72 ? -20.758 7.343 -2.822 1.00 88.88 72 PHE A O 1
ATOM 530 N N . SER A 1 73 ? -22.565 6.343 -3.696 1.00 69.00 73 SER A N 1
ATOM 531 C CA . SER A 1 73 ? -23.133 5.939 -2.398 1.00 69.00 73 SER A CA 1
ATOM 532 C C . SER A 1 73 ? -22.538 4.646 -1.836 1.00 69.00 73 SER A C 1
ATOM 534 O O . SER A 1 73 ? -22.892 4.257 -0.729 1.00 69.00 73 SER A O 1
ATOM 536 N N . ASP A 1 74 ? -21.725 3.956 -2.631 1.00 73.25 74 ASP A N 1
ATOM 537 C CA . ASP A 1 74 ? -21.135 2.657 -2.333 1.00 73.25 74 ASP A CA 1
ATOM 538 C C . ASP A 1 74 ? -19.656 2.706 -2.758 1.00 73.25 74 ASP A C 1
ATOM 540 O O . ASP A 1 74 ? -19.389 3.118 -3.895 1.00 73.25 74 ASP A O 1
ATOM 544 N N . PRO A 1 75 ? -18.707 2.369 -1.866 1.00 62.22 75 PRO A N 1
ATOM 545 C CA . PRO A 1 75 ? -17.276 2.469 -2.145 1.00 62.22 75 PRO A CA 1
ATOM 546 C C . PRO A 1 75 ? -16.775 1.439 -3.169 1.00 62.22 75 PRO A C 1
ATOM 548 O O . PRO A 1 75 ? -15.695 1.625 -3.718 1.00 62.22 75 PRO A O 1
ATOM 551 N N . ASP A 1 76 ? -17.551 0.395 -3.474 1.00 74.19 76 ASP A N 1
ATOM 552 C CA . ASP A 1 76 ? -17.126 -0.690 -4.365 1.00 74.19 76 ASP A CA 1
ATOM 553 C C . ASP A 1 76 ? -17.286 -0.352 -5.866 1.00 74.19 76 ASP A C 1
ATOM 555 O O . ASP A 1 76 ? -16.978 -1.178 -6.733 1.00 74.19 76 ASP A O 1
ATOM 559 N N . ILE A 1 77 ? -17.789 0.844 -6.210 1.00 82.31 77 ILE A N 1
ATOM 560 C CA . ILE A 1 77 ? -17.780 1.338 -7.595 1.00 82.31 77 ILE A CA 1
ATOM 561 C C . ILE A 1 77 ? -16.384 1.867 -7.924 1.00 82.31 77 ILE A C 1
ATOM 563 O O . ILE A 1 77 ? -15.956 2.895 -7.403 1.00 82.31 77 ILE A O 1
ATOM 567 N N . VAL A 1 78 ? -15.702 1.193 -8.848 1.00 85.31 78 VAL A N 1
ATOM 568 C CA . VAL A 1 78 ? -14.358 1.576 -9.302 1.00 85.31 78 VAL A CA 1
ATOM 569 C C . VAL A 1 78 ? -14.462 2.619 -10.413 1.00 85.31 78 VAL A C 1
ATOM 571 O O . VAL A 1 78 ? -15.306 2.484 -11.302 1.00 85.31 78 VAL A O 1
ATOM 574 N N . VAL A 1 79 ? -13.600 3.638 -10.386 1.00 90.25 79 VAL A N 1
ATOM 575 C CA . VAL A 1 79 ? -13.431 4.611 -11.478 1.00 90.25 79 VAL A CA 1
ATOM 576 C C . VAL A 1 79 ? -12.130 4.296 -12.204 1.00 90.25 79 VAL A C 1
ATOM 578 O O . VAL A 1 79 ? -11.075 4.280 -11.584 1.00 90.25 79 VAL A O 1
ATOM 581 N N . ASP A 1 80 ? -12.206 4.057 -13.510 1.00 80.56 80 ASP A N 1
ATOM 582 C CA . ASP A 1 80 ? -11.047 3.695 -14.339 1.00 80.56 80 ASP A CA 1
ATOM 583 C C . ASP A 1 80 ? -10.271 4.936 -14.846 1.00 80.56 80 ASP A C 1
ATOM 585 O O . ASP A 1 80 ? -9.274 4.799 -15.549 1.00 80.56 80 ASP A O 1
ATOM 589 N N . GLY A 1 81 ? -10.747 6.151 -14.560 1.00 81.75 81 GLY A N 1
ATOM 590 C CA . GLY A 1 81 ? -10.165 7.409 -15.037 1.00 81.75 81 GLY A CA 1
ATOM 591 C C . GLY A 1 81 ? -10.384 8.567 -14.063 1.00 81.75 81 GLY A C 1
ATOM 592 O O . GLY A 1 81 ? -10.645 8.363 -12.881 1.00 81.75 81 GLY A O 1
ATOM 593 N N . GLU A 1 82 ? -10.310 9.804 -14.554 1.00 82.38 82 GLU A N 1
ATOM 594 C CA . GLU A 1 82 ? -10.494 10.991 -13.711 1.00 82.38 82 GLU A CA 1
ATOM 595 C C . GLU A 1 82 ? -11.909 11.055 -13.110 1.00 82.38 82 GLU A C 1
ATOM 597 O O . GLU A 1 82 ? -12.901 10.700 -13.751 1.00 82.38 82 GLU A O 1
ATOM 602 N N . SER A 1 83 ? -12.007 11.529 -11.868 1.00 87.06 83 SER A N 1
ATOM 603 C CA . SER A 1 83 ? -13.275 11.756 -11.157 1.00 87.06 83 SER A CA 1
ATOM 604 C C . SER A 1 83 ? -13.429 13.194 -10.655 1.00 87.06 83 SER A C 1
ATOM 606 O O . SER A 1 83 ? -14.489 13.553 -10.139 1.00 87.06 83 SER A O 1
ATOM 608 N N . ILE A 1 84 ? -12.394 14.029 -10.811 1.00 87.19 84 ILE A N 1
ATOM 609 C CA . ILE A 1 84 ? -12.364 15.431 -10.393 1.00 87.19 84 ILE A CA 1
ATOM 610 C C . ILE A 1 84 ? -11.747 16.276 -11.508 1.00 87.19 84 ILE A C 1
ATOM 612 O O . ILE A 1 84 ? -10.646 15.992 -11.963 1.00 87.19 84 ILE A O 1
ATOM 616 N N . TRP A 1 85 ? -12.419 17.366 -11.879 1.00 90.44 85 TRP A N 1
ATOM 617 C CA . TRP A 1 85 ? -11.942 18.333 -12.870 1.00 90.44 85 TRP A CA 1
ATOM 618 C C . TRP A 1 85 ? -12.012 19.746 -12.309 1.00 90.44 85 TRP A C 1
ATOM 620 O O . TRP A 1 85 ? -12.985 20.096 -11.645 1.00 90.44 85 TRP A O 1
ATOM 630 N N . VAL A 1 86 ? -11.017 20.582 -12.603 1.00 85.62 86 VAL A N 1
ATOM 631 C CA . VAL A 1 86 ? -11.024 22.009 -12.245 1.00 85.62 86 VAL A CA 1
ATOM 632 C C . VAL A 1 86 ? -10.928 22.830 -13.521 1.00 85.62 86 VAL A C 1
ATOM 634 O O . VAL A 1 86 ? -9.973 22.687 -14.282 1.00 85.62 86 VAL A O 1
ATOM 637 N N . VAL A 1 87 ? -11.925 23.679 -13.770 1.00 85.44 87 VAL A N 1
ATOM 638 C CA . VAL A 1 87 ? -12.027 24.454 -15.014 1.00 85.44 87 VAL A CA 1
ATOM 639 C C . VAL A 1 87 ? -12.463 25.892 -14.760 1.00 85.44 87 VAL A C 1
ATOM 641 O O . VAL A 1 87 ? -13.206 26.187 -13.827 1.00 85.44 87 VAL A O 1
ATOM 644 N N . ASP A 1 88 ? -12.063 26.791 -15.654 1.00 86.62 88 ASP A N 1
ATOM 645 C CA . ASP A 1 88 ? -12.620 28.139 -15.717 1.00 86.62 88 ASP A CA 1
ATOM 646 C C . ASP A 1 88 ? -13.859 28.138 -16.621 1.00 86.62 88 ASP A C 1
ATOM 648 O O . ASP A 1 88 ? -13.762 28.254 -17.847 1.00 86.62 88 ASP A O 1
ATOM 652 N N . ALA A 1 89 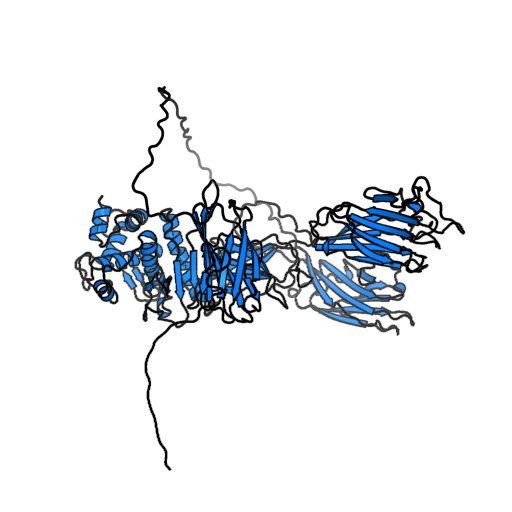? -15.039 28.006 -16.015 1.00 87.31 89 ALA A N 1
ATOM 653 C CA . ALA A 1 89 ? -16.303 27.979 -16.737 1.00 87.31 89 ALA A CA 1
ATOM 654 C C . ALA A 1 89 ? -16.608 29.351 -17.355 1.00 87.31 89 ALA A C 1
ATOM 656 O O . ALA A 1 89 ? -16.525 30.388 -16.688 1.00 87.31 89 ALA A O 1
ATOM 657 N N . LYS A 1 90 ? -16.990 29.365 -18.635 1.00 86.56 90 LYS A N 1
ATOM 658 C CA . LYS A 1 90 ? -17.457 30.568 -19.334 1.00 86.56 90 LYS A CA 1
ATOM 659 C C . LYS A 1 90 ? -18.972 30.583 -19.432 1.00 86.56 90 LYS A C 1
ATOM 661 O O . LYS A 1 90 ? -19.584 29.568 -19.754 1.00 86.56 90 LYS A O 1
ATOM 666 N N . ALA A 1 91 ? -19.555 31.757 -19.203 1.00 87.56 91 ALA A N 1
ATOM 667 C CA . ALA A 1 91 ? -20.995 31.956 -19.230 1.00 87.56 91 ALA A CA 1
ATOM 668 C C . ALA A 1 91 ? -21.622 31.422 -20.532 1.00 87.56 91 ALA A C 1
ATOM 670 O O . ALA A 1 91 ? -21.299 31.888 -21.627 1.00 87.56 91 ALA A O 1
ATOM 671 N N . ASN A 1 92 ? -22.583 30.508 -20.398 1.00 84.56 92 ASN A N 1
ATOM 672 C CA . ASN A 1 92 ? -23.363 29.872 -21.464 1.00 84.56 92 ASN A CA 1
ATOM 673 C C . ASN A 1 92 ? -22.517 29.069 -22.473 1.00 84.56 92 ASN A C 1
ATOM 675 O O . ASN A 1 92 ? -22.852 28.995 -23.658 1.00 84.56 92 ASN A O 1
ATOM 679 N N . VAL A 1 93 ? -21.391 28.504 -22.022 1.00 86.25 93 VAL A N 1
ATOM 680 C CA . VAL A 1 93 ? -20.581 27.554 -22.794 1.00 86.25 93 VAL A CA 1
ATOM 681 C C . VAL A 1 93 ? -20.656 26.186 -22.108 1.00 86.25 93 VAL A C 1
ATOM 683 O O . VAL A 1 93 ? -20.090 26.036 -21.025 1.00 86.25 93 VAL A O 1
ATOM 686 N N . PRO A 1 94 ? -21.343 25.188 -22.698 1.00 88.06 94 PRO A N 1
ATOM 687 C CA . PRO A 1 94 ? -21.415 23.859 -22.109 1.00 88.06 94 PRO A CA 1
ATOM 688 C C . PRO A 1 94 ? -20.062 23.150 -22.211 1.00 88.06 94 PRO A C 1
ATOM 690 O O . PRO A 1 94 ? -19.393 23.197 -23.246 1.00 88.06 94 PRO A O 1
ATOM 693 N N . MET A 1 95 ? -19.686 22.467 -21.137 1.00 87.81 95 MET A N 1
ATOM 694 C CA . MET A 1 95 ? -18.476 21.655 -21.031 1.00 87.81 95 MET A CA 1
ATOM 695 C C . MET A 1 95 ? -18.870 20.211 -20.747 1.00 87.81 95 MET A C 1
ATOM 697 O O . MET A 1 95 ? -19.830 19.970 -20.015 1.00 87.81 95 MET A O 1
ATOM 701 N N . GLN A 1 96 ? -18.136 19.262 -21.322 1.00 92.12 96 GLN A N 1
ATOM 702 C CA . GLN A 1 96 ? -18.361 17.836 -21.112 1.00 92.12 96 GLN A CA 1
ATOM 703 C C . GLN A 1 96 ? -17.126 17.183 -20.514 1.00 92.12 96 GLN A C 1
ATOM 705 O O . GLN A 1 96 ? -16.011 17.407 -20.982 1.00 92.12 96 GLN A O 1
ATOM 710 N N . PHE A 1 97 ? -17.366 16.352 -19.509 1.00 92.00 97 PHE A N 1
ATOM 711 C CA . PHE A 1 97 ? -16.375 15.522 -18.844 1.00 92.00 97 PHE A CA 1
ATOM 712 C C . PHE A 1 97 ? -16.815 14.075 -18.981 1.00 92.00 97 PHE A C 1
ATOM 714 O O . PHE A 1 97 ? -17.998 13.766 -18.830 1.00 92.00 97 PHE A O 1
ATOM 721 N N . SER A 1 98 ? -15.878 13.187 -19.284 1.00 91.88 98 SER A N 1
ATOM 722 C CA . SER A 1 98 ? -16.175 11.774 -19.463 1.00 91.88 98 SER A CA 1
ATOM 723 C C . SER A 1 98 ? -15.189 10.926 -18.691 1.00 91.88 98 SER A C 1
ATOM 725 O O . SER A 1 98 ? -13.987 11.164 -18.754 1.00 91.88 98 SER A O 1
ATOM 727 N N . THR A 1 99 ? -15.702 9.909 -18.016 1.00 93.62 99 THR A N 1
ATOM 728 C CA . THR A 1 99 ? -14.901 8.890 -17.338 1.00 93.62 99 THR A CA 1
ATOM 729 C C . THR A 1 99 ? -15.604 7.545 -17.448 1.00 93.62 99 THR A C 1
ATOM 731 O O . THR A 1 99 ? -16.694 7.456 -18.021 1.00 93.62 99 THR A O 1
ATOM 734 N N . THR A 1 100 ? -14.991 6.497 -16.922 1.00 95.38 100 THR A N 1
ATOM 735 C CA . THR A 1 100 ? -15.532 5.142 -16.977 1.00 95.38 100 THR A CA 1
ATOM 736 C C . THR A 1 100 ? -15.609 4.576 -15.570 1.00 95.38 100 THR A C 1
ATOM 738 O O . THR A 1 100 ? -14.667 4.724 -14.798 1.00 95.38 100 THR A O 1
ATOM 741 N N . ILE A 1 101 ? -16.732 3.942 -15.229 1.00 94.69 101 ILE A N 1
ATOM 742 C CA . ILE A 1 101 ? -16.945 3.316 -13.918 1.00 94.69 101 ILE A CA 1
ATOM 743 C C . ILE A 1 101 ? -17.291 1.835 -14.056 1.00 94.69 101 ILE A C 1
ATOM 745 O O . ILE A 1 101 ? -17.845 1.417 -15.075 1.00 94.69 101 ILE A O 1
ATOM 749 N N . ARG A 1 102 ? -17.030 1.039 -13.017 1.00 92.31 102 ARG A N 1
ATOM 750 C CA . ARG A 1 102 ? -17.400 -0.382 -12.952 1.00 92.31 102 ARG A CA 1
ATOM 751 C C . ARG A 1 102 ? -18.224 -0.670 -11.712 1.00 92.31 102 ARG A C 1
ATOM 753 O O . ARG A 1 102 ? -17.820 -0.354 -10.599 1.00 92.31 102 ARG A O 1
ATOM 760 N N . PHE A 1 103 ? -19.367 -1.323 -11.912 1.00 89.06 103 PHE A N 1
ATOM 761 C CA . PHE A 1 103 ? -20.211 -1.781 -10.810 1.00 89.06 103 PHE A CA 1
ATOM 762 C C . PHE A 1 103 ? -19.720 -3.138 -10.276 1.00 89.06 103 PHE A C 1
ATOM 764 O O . PHE A 1 103 ? -19.402 -4.024 -11.085 1.00 89.06 103 PHE A O 1
ATOM 771 N N . PRO A 1 104 ? -19.704 -3.340 -8.947 1.00 81.00 104 PRO A N 1
ATOM 772 C CA . PRO A 1 104 ? -19.244 -4.579 -8.324 1.00 81.00 104 PRO A CA 1
ATOM 773 C C . PRO A 1 104 ? -20.217 -5.746 -8.564 1.00 81.00 104 PRO A C 1
ATOM 775 O O . PRO A 1 104 ? -21.301 -5.592 -9.131 1.00 81.00 104 PRO A O 1
ATOM 778 N N . ARG A 1 105 ? -19.839 -6.955 -8.121 1.00 74.19 105 ARG A N 1
ATOM 779 C CA . ARG A 1 105 ? -20.665 -8.178 -8.253 1.00 74.19 105 ARG A CA 1
ATOM 780 C C . ARG A 1 105 ? -21.911 -8.212 -7.352 1.00 74.19 105 ARG A C 1
ATOM 782 O O . ARG A 1 105 ? -22.686 -9.159 -7.467 1.00 74.19 105 ARG A O 1
ATOM 789 N N . GLY A 1 106 ? -22.109 -7.219 -6.485 1.00 70.31 106 GLY A N 1
ATOM 790 C CA . GLY A 1 106 ? -23.255 -7.137 -5.579 1.00 70.31 106 GLY A CA 1
ATOM 791 C C . GLY A 1 106 ? -24.579 -6.853 -6.299 1.00 70.31 106 GLY A C 1
ATOM 792 O O . GLY A 1 106 ? -24.661 -5.997 -7.179 1.00 70.31 106 GLY A O 1
ATOM 793 N N . GLU A 1 107 ? -25.642 -7.569 -5.922 1.00 81.44 107 GLU A N 1
ATOM 794 C CA . GLU A 1 107 ? -27.007 -7.143 -6.248 1.00 81.44 107 GLU A CA 1
ATOM 795 C C . GLU A 1 107 ? -27.427 -6.042 -5.268 1.00 81.44 107 GLU A C 1
ATOM 797 O O . GLU A 1 107 ? -27.237 -6.181 -4.062 1.00 81.44 107 GLU A O 1
ATOM 802 N N . GLY A 1 108 ? -28.017 -4.952 -5.757 1.00 79.94 108 GLY A N 1
ATOM 803 C CA . GLY A 1 108 ? -28.313 -3.812 -4.890 1.00 79.94 108 GLY A CA 1
ATOM 804 C C . GLY A 1 108 ? -28.697 -2.541 -5.632 1.00 79.94 108 GLY A C 1
ATOM 805 O O . GLY A 1 108 ? -28.793 -2.522 -6.863 1.00 79.94 108 GLY A O 1
ATOM 806 N N . TYR A 1 109 ? -28.955 -1.479 -4.867 1.00 83.06 109 TYR A N 1
ATOM 807 C CA . TYR A 1 109 ? -29.208 -0.138 -5.390 1.00 83.06 109 TYR A CA 1
ATOM 808 C C . TYR A 1 109 ? -27.966 0.731 -5.217 1.00 83.06 109 TYR A C 1
ATOM 810 O O . TYR A 1 109 ? -27.557 1.020 -4.099 1.00 83.06 109 TYR A O 1
ATOM 818 N N . TYR A 1 110 ? -27.445 1.217 -6.332 1.00 86.31 110 TYR A N 1
ATOM 819 C CA . TYR A 1 110 ? -26.285 2.087 -6.414 1.00 86.31 110 TYR A CA 1
ATOM 820 C C . TYR A 1 110 ? -26.714 3.498 -6.812 1.00 86.31 110 TYR A C 1
ATOM 822 O O . TYR A 1 110 ? -27.653 3.679 -7.599 1.00 86.31 110 TYR A O 1
ATOM 830 N N . ARG A 1 111 ? -26.030 4.514 -6.282 1.00 88.12 111 ARG A N 1
ATOM 831 C CA . ARG A 1 111 ? -26.202 5.909 -6.699 1.00 88.12 111 ARG A CA 1
ATOM 832 C C . ARG A 1 111 ? -24.877 6.464 -7.185 1.00 88.12 111 ARG A C 1
ATOM 834 O O . ARG A 1 111 ? -23.875 6.380 -6.480 1.00 88.12 111 ARG A O 1
ATOM 841 N N . VAL A 1 112 ? -24.913 7.050 -8.374 1.00 90.88 112 VAL A N 1
ATOM 842 C CA . VAL A 1 112 ? -23.806 7.791 -8.971 1.00 90.88 112 VAL A CA 1
ATOM 843 C C . VAL A 1 112 ? -24.157 9.266 -8.904 1.00 90.88 112 VAL A C 1
ATOM 845 O O . VAL A 1 112 ? -25.239 9.658 -9.342 1.00 90.88 112 VAL A O 1
ATOM 848 N N . HIS A 1 113 ? -23.274 10.061 -8.318 1.00 91.44 113 HIS A N 1
ATOM 849 C CA . HIS A 1 113 ? -23.467 11.482 -8.078 1.00 91.44 113 HIS A CA 1
ATOM 850 C C . HIS A 1 113 ? -22.431 12.285 -8.853 1.00 91.44 113 HIS A C 1
ATOM 852 O O . HIS A 1 113 ? -21.241 12.008 -8.741 1.00 91.44 113 HIS A O 1
ATOM 858 N N . ALA A 1 114 ? -22.868 13.315 -9.569 1.00 92.50 114 ALA A N 1
ATOM 859 C CA . ALA A 1 114 ? -21.981 14.324 -10.133 1.00 92.50 114 ALA A CA 1
ATOM 860 C C . ALA A 1 114 ? -22.348 15.694 -9.570 1.00 92.50 114 ALA A C 1
ATOM 862 O O . ALA A 1 114 ? -23.529 16.029 -9.478 1.00 92.50 114 ALA A O 1
ATOM 863 N N . GLY A 1 115 ? -21.355 16.499 -9.205 1.00 90.75 115 GLY A N 1
ATOM 864 C CA . GLY A 1 115 ? -21.578 17.812 -8.607 1.00 90.75 115 GLY A CA 1
ATOM 865 C C . GLY A 1 115 ? -20.571 18.860 -9.040 1.00 90.75 115 GLY A C 1
ATOM 866 O O . GLY A 1 115 ? -19.423 18.543 -9.337 1.00 90.75 115 GLY A O 1
ATOM 867 N N . ALA A 1 116 ? -21.018 20.114 -9.042 1.00 89.00 116 ALA A N 1
ATOM 868 C CA . ALA A 1 116 ? -20.180 21.288 -9.247 1.00 89.00 116 ALA A CA 1
ATOM 869 C C . ALA A 1 116 ? -19.994 22.025 -7.911 1.00 89.00 116 ALA A C 1
ATOM 871 O O . ALA A 1 116 ? -20.969 22.298 -7.207 1.00 89.00 116 ALA A O 1
ATOM 872 N N . GLN A 1 117 ? -18.748 22.332 -7.564 1.00 86.44 117 GLN A N 1
ATOM 873 C CA . GLN A 1 117 ? -18.315 22.966 -6.321 1.00 86.44 117 GLN A CA 1
ATOM 874 C C . GLN A 1 117 ? -17.576 24.277 -6.619 1.00 86.44 117 GLN A C 1
ATOM 876 O O . GLN A 1 117 ? -16.932 24.413 -7.664 1.00 86.44 117 GLN A O 1
ATOM 881 N N . ASP A 1 118 ? -17.657 25.237 -5.699 1.00 75.62 118 ASP A N 1
ATOM 882 C CA . ASP A 1 118 ? -16.865 26.467 -5.773 1.00 75.62 118 ASP A CA 1
ATOM 883 C C . ASP A 1 118 ? -15.396 26.262 -5.349 1.00 75.62 118 ASP A C 1
ATOM 885 O O . ASP A 1 118 ? -14.981 25.172 -4.951 1.00 75.62 118 ASP A O 1
ATOM 889 N N . PHE A 1 119 ? -14.595 27.331 -5.418 1.00 54.72 119 PHE A N 1
ATOM 890 C CA . PHE A 1 119 ? -13.160 27.305 -5.105 1.00 54.72 119 PHE A CA 1
ATOM 891 C C . PHE A 1 119 ? -12.831 26.987 -3.631 1.00 54.72 119 PHE A C 1
ATOM 893 O O . PHE A 1 119 ? -11.666 26.757 -3.310 1.00 54.72 119 PHE A O 1
ATOM 900 N N . VAL A 1 120 ? -13.824 26.998 -2.733 1.00 50.59 120 VAL A N 1
ATOM 901 C CA . VAL A 1 120 ? -13.685 26.646 -1.307 1.00 50.59 120 VAL A CA 1
ATOM 902 C C . VAL A 1 120 ? -14.212 25.224 -1.041 1.00 50.59 120 VAL A C 1
ATOM 904 O O . VAL A 1 120 ? -14.123 24.730 0.079 1.00 50.59 120 VAL A O 1
ATOM 907 N N . GLY A 1 121 ? -14.731 24.537 -2.067 1.00 60.41 121 GLY A N 1
ATOM 908 C CA . GLY A 1 121 ? -15.262 23.176 -1.982 1.00 60.41 121 GLY A CA 1
ATOM 909 C C . GLY A 1 121 ? -16.743 23.095 -1.603 1.00 60.41 121 GLY A C 1
ATOM 910 O O . GLY A 1 121 ? -17.240 22.001 -1.336 1.00 60.41 121 GLY A O 1
ATOM 911 N N . GLN A 1 122 ? -17.481 24.211 -1.582 1.00 73.00 122 GLN A N 1
ATOM 912 C CA . GLN A 1 122 ? -18.918 24.191 -1.302 1.00 73.00 122 GLN A CA 1
ATOM 913 C C . GLN A 1 122 ? -19.693 23.660 -2.518 1.00 73.00 122 GLN A C 1
ATOM 915 O O . GLN A 1 122 ? -19.553 24.176 -3.626 1.00 73.00 122 GLN A O 1
ATOM 920 N N . LEU A 1 123 ? -20.551 22.652 -2.314 1.00 79.12 123 LEU A N 1
ATOM 921 C CA . LEU A 1 123 ? -21.404 22.091 -3.367 1.00 79.12 123 LEU A CA 1
ATOM 922 C C . LEU A 1 123 ? -22.467 23.105 -3.817 1.00 79.12 123 LEU A C 1
ATOM 924 O O . LEU A 1 123 ? -23.319 23.507 -3.025 1.00 79.12 123 LEU A O 1
ATOM 928 N N . LEU A 1 124 ? -22.429 23.477 -5.097 1.00 84.25 124 LEU A N 1
ATOM 929 C CA . LEU A 1 124 ? -23.360 24.421 -5.719 1.00 84.25 124 LEU A CA 1
ATOM 930 C C . LEU A 1 124 ? -24.584 23.706 -6.297 1.00 84.25 124 LEU A C 1
ATOM 932 O O . LEU A 1 124 ? -25.713 24.131 -6.080 1.00 84.25 124 LEU A O 1
ATOM 936 N N . VAL A 1 125 ? -24.365 22.611 -7.029 1.00 90.44 125 VAL A N 1
ATOM 937 C CA . VAL A 1 125 ? -25.427 21.791 -7.630 1.00 90.44 125 VAL A CA 1
ATOM 938 C C . VAL A 1 125 ? -24.939 20.353 -7.808 1.00 90.44 125 VAL A C 1
ATOM 940 O O . VAL A 1 125 ? -23.746 20.126 -8.003 1.00 90.44 125 VAL A O 1
ATOM 943 N N . GLN A 1 126 ? -25.851 19.380 -7.744 1.00 91.56 126 GLN A N 1
ATOM 944 C CA . GLN A 1 126 ? -25.565 17.976 -8.051 1.00 91.56 126 GLN A CA 1
ATOM 945 C C . GLN A 1 126 ? -26.696 17.325 -8.844 1.00 91.56 126 GLN A C 1
ATOM 947 O O . GLN A 1 126 ? -27.861 17.691 -8.669 1.00 91.56 126 GLN A O 1
ATOM 952 N N . ASP A 1 127 ? -26.350 16.318 -9.638 1.00 90.31 127 ASP A N 1
ATOM 953 C CA . ASP A 1 127 ? -27.279 15.387 -10.272 1.00 90.31 127 ASP A CA 1
ATOM 954 C C . ASP A 1 127 ? -26.947 13.936 -9.890 1.00 90.31 127 ASP A C 1
ATOM 956 O O . ASP A 1 127 ? -25.810 13.616 -9.537 1.00 90.31 127 ASP A O 1
ATOM 960 N N . VAL A 1 128 ? -27.965 13.069 -9.883 1.00 88.81 128 VAL A N 1
ATOM 961 C CA . VAL A 1 128 ? -27.866 11.710 -9.332 1.00 88.81 128 VAL A CA 1
ATOM 962 C C . VAL A 1 128 ? -28.542 10.690 -10.238 1.00 88.81 128 VAL A C 1
ATOM 964 O O . VAL A 1 128 ? -29.764 10.708 -10.404 1.00 88.81 128 VAL A O 1
ATOM 967 N N . ALA A 1 129 ? -27.766 9.717 -10.709 1.00 90.12 129 ALA A N 1
ATOM 968 C CA . ALA A 1 129 ? -28.257 8.543 -11.417 1.00 90.12 129 ALA A CA 1
ATOM 969 C C . ALA A 1 129 ? -28.407 7.356 -10.455 1.00 90.12 129 ALA A C 1
ATOM 971 O O . ALA A 1 129 ? -27.519 7.068 -9.649 1.00 90.12 129 ALA A O 1
ATOM 972 N N . ARG A 1 130 ? -29.539 6.645 -10.522 1.00 88.38 130 ARG A N 1
ATOM 973 C CA . ARG A 1 130 ? -29.799 5.457 -9.690 1.00 88.38 130 ARG A CA 1
ATOM 974 C C . ARG A 1 130 ? -29.682 4.205 -10.538 1.00 88.38 130 ARG A C 1
ATOM 976 O O . ARG A 1 130 ? -30.333 4.122 -11.569 1.00 88.38 130 ARG A O 1
ATOM 983 N N . VAL A 1 131 ? -28.938 3.207 -10.089 1.00 89.31 131 VAL A N 1
ATOM 984 C CA . VAL A 1 131 ? -28.778 1.934 -10.801 1.00 89.31 131 VAL A CA 1
ATOM 985 C C . VAL A 1 131 ? -29.188 0.800 -9.875 1.00 89.31 131 VAL A C 1
ATOM 987 O O . VAL A 1 131 ? -28.721 0.732 -8.744 1.00 89.31 131 VAL A O 1
ATOM 990 N N . ARG A 1 132 ? -30.059 -0.103 -10.329 1.00 86.94 132 ARG A N 1
ATOM 991 C CA . ARG A 1 132 ? -30.316 -1.366 -9.619 1.00 86.94 132 ARG A CA 1
ATOM 992 C C . ARG A 1 132 ? -29.609 -2.503 -10.333 1.00 86.94 132 ARG A C 1
ATOM 994 O O . ARG A 1 132 ? -29.965 -2.813 -11.468 1.00 86.94 132 ARG A O 1
ATOM 1001 N N . MET A 1 133 ? -28.656 -3.129 -9.658 1.00 85.94 133 MET A N 1
ATOM 1002 C CA . MET A 1 133 ? -27.935 -4.297 -10.157 1.00 85.94 133 MET A CA 1
ATOM 1003 C C . MET A 1 133 ? -28.638 -5.585 -9.735 1.00 85.94 133 MET A C 1
ATOM 1005 O O . MET A 1 133 ? -29.079 -5.724 -8.594 1.00 85.94 133 MET A O 1
ATOM 1009 N N . THR A 1 134 ? -28.736 -6.527 -10.671 1.00 81.69 134 THR A N 1
ATOM 1010 C CA . THR A 1 134 ? -29.217 -7.902 -10.460 1.00 81.69 134 THR A CA 1
ATOM 1011 C C . THR A 1 134 ? -28.284 -8.878 -11.181 1.00 81.69 134 THR A C 1
ATOM 1013 O O . THR A 1 134 ? -27.521 -8.458 -12.054 1.00 81.69 134 THR A O 1
ATOM 1016 N N . ALA A 1 135 ? -28.407 -10.184 -10.933 1.00 70.12 135 ALA A N 1
ATOM 1017 C CA . ALA A 1 135 ? -27.669 -11.227 -11.652 1.00 70.12 135 ALA A CA 1
ATOM 1018 C C . ALA A 1 135 ? -27.859 -11.214 -13.186 1.00 70.12 135 ALA A C 1
ATOM 1020 O O . ALA A 1 135 ? -27.117 -11.886 -13.900 1.00 70.12 135 ALA A O 1
ATOM 1021 N N . LEU A 1 136 ? -28.845 -10.473 -13.709 1.00 69.69 136 LEU A N 1
ATOM 1022 C CA . LEU A 1 136 ? -29.121 -10.337 -15.144 1.00 69.69 136 LEU A CA 1
ATOM 1023 C C . LEU A 1 136 ? -28.571 -9.036 -15.766 1.00 69.69 136 LEU A C 1
ATOM 1025 O O . LEU A 1 136 ? -28.645 -8.887 -16.985 1.00 69.69 136 LEU A O 1
ATOM 1029 N N . GLY A 1 137 ? -28.028 -8.111 -14.964 1.00 77.69 137 GLY A N 1
ATOM 1030 C CA . GLY A 1 137 ? -27.539 -6.793 -15.396 1.00 77.69 137 GLY A CA 1
ATOM 1031 C C . GLY A 1 137 ? -28.110 -5.627 -14.579 1.00 77.69 137 GLY A C 1
ATOM 1032 O O . GLY A 1 137 ? -28.958 -5.817 -13.699 1.00 77.69 137 GLY A O 1
ATOM 1033 N N . GLY A 1 138 ? -27.622 -4.418 -14.864 1.00 85.81 138 GLY A N 1
ATOM 1034 C CA . GLY A 1 138 ? -28.041 -3.168 -14.230 1.00 85.81 138 GLY A CA 1
ATOM 1035 C C . GLY A 1 138 ? -29.211 -2.498 -14.947 1.00 85.81 138 GLY A C 1
ATOM 1036 O O . GLY A 1 138 ? -29.252 -2.456 -16.172 1.00 85.81 138 GLY A O 1
ATOM 1037 N N . THR A 1 139 ? -30.165 -1.965 -14.182 1.00 87.06 139 THR A N 1
ATOM 1038 C CA . THR A 1 139 ? -31.261 -1.119 -14.687 1.00 87.06 139 THR A CA 1
ATOM 1039 C C . THR A 1 139 ? -31.048 0.320 -14.232 1.00 87.06 139 THR A C 1
ATOM 1041 O O . THR A 1 139 ? -31.001 0.569 -13.023 1.00 87.06 139 THR A O 1
ATOM 1044 N N . LEU A 1 140 ? -30.949 1.259 -15.177 1.00 88.12 140 LEU A N 1
ATOM 1045 C CA . LEU A 1 140 ? -30.828 2.688 -14.892 1.00 88.12 140 LEU A CA 1
ATOM 1046 C C . LEU A 1 140 ? -32.198 3.298 -14.539 1.00 88.12 140 LEU A C 1
ATOM 1048 O O . LEU A 1 140 ? -33.208 3.036 -15.186 1.00 88.12 140 LEU A O 1
ATOM 1052 N N . ASN A 1 141 ? -32.226 4.113 -13.487 1.00 82.50 141 ASN A N 1
ATOM 1053 C CA . ASN A 1 141 ? -33.385 4.804 -12.917 1.00 82.50 141 ASN A CA 1
ATOM 1054 C C . ASN A 1 141 ? -34.632 3.911 -12.739 1.00 82.50 141 ASN A C 1
ATOM 1056 O O . ASN A 1 141 ? -35.700 4.210 -13.283 1.00 82.50 141 ASN A O 1
ATOM 1060 N N . PRO A 1 142 ? -34.531 2.820 -11.953 1.00 76.75 142 PRO A N 1
ATOM 1061 C CA . PRO A 1 142 ? -35.656 1.924 -11.709 1.00 76.75 142 PRO A CA 1
ATOM 1062 C C . PRO A 1 142 ? -36.803 2.664 -10.988 1.00 76.75 142 PRO A C 1
ATOM 1064 O O . PRO A 1 142 ? -36.544 3.521 -10.135 1.00 76.75 142 PRO A O 1
ATOM 1067 N N . PRO A 1 143 ? -38.077 2.344 -11.286 1.00 61.34 143 PRO A N 1
ATOM 1068 C CA . PRO A 1 143 ? -39.217 2.948 -10.600 1.00 61.34 143 PRO A CA 1
ATOM 1069 C C . PRO A 1 143 ? -39.175 2.647 -9.093 1.00 61.34 143 PRO A C 1
ATOM 1071 O O . PRO A 1 143 ? -38.836 1.540 -8.681 1.00 61.34 143 PRO A O 1
ATOM 1074 N N . SER A 1 144 ? -39.518 3.638 -8.267 1.00 48.47 144 SER A N 1
ATOM 1075 C CA . SER A 1 144 ? -39.510 3.535 -6.802 1.00 48.47 144 SER A CA 1
ATOM 1076 C C . SER A 1 144 ? -40.463 2.445 -6.298 1.00 48.47 144 SER A C 1
ATOM 1078 O O . SER A 1 144 ? -41.631 2.430 -6.691 1.00 48.47 144 SER A O 1
ATOM 1080 N N . GLU A 1 145 ? -39.998 1.578 -5.392 1.00 49.88 145 GLU A N 1
ATOM 1081 C CA . GLU A 1 145 ? -40.851 0.614 -4.685 1.00 49.88 145 GLU A CA 1
ATOM 1082 C C . GLU A 1 145 ? -41.893 1.354 -3.843 1.00 49.88 145 GLU A C 1
ATOM 1084 O O . GLU A 1 145 ? -41.602 1.923 -2.794 1.00 49.88 145 GLU A O 1
ATOM 1089 N N . GLY A 1 146 ? -43.122 1.391 -4.356 1.00 42.84 146 GLY A N 1
ATOM 1090 C CA . GLY A 1 146 ? -44.208 2.119 -3.718 1.00 42.84 146 GLY A CA 1
ATOM 1091 C C . GLY A 1 146 ? -45.462 2.300 -4.563 1.00 42.84 146 GLY A C 1
ATOM 1092 O O . GLY A 1 146 ? -46.171 3.264 -4.328 1.00 42.84 146 GLY A O 1
ATOM 1093 N N . ASP A 1 147 ? -45.760 1.424 -5.529 1.00 32.78 147 ASP A N 1
ATOM 1094 C CA . ASP A 1 147 ? -47.137 1.257 -6.014 1.00 32.78 147 ASP A CA 1
ATOM 1095 C C . ASP A 1 147 ? -47.288 -0.053 -6.806 1.00 32.78 147 ASP A C 1
ATOM 1097 O O . ASP A 1 147 ? -46.776 -0.186 -7.914 1.00 32.78 147 ASP A O 1
ATOM 1101 N N . THR A 1 148 ? -47.933 -1.061 -6.211 1.00 31.83 148 THR A N 1
ATOM 1102 C CA . THR A 1 148 ? -48.945 -1.935 -6.844 1.00 31.83 148 THR A CA 1
ATOM 1103 C C . THR A 1 148 ? -49.325 -3.081 -5.901 1.00 31.83 148 THR A C 1
ATOM 1105 O O . THR A 1 148 ? -48.668 -4.113 -5.785 1.00 31.83 148 THR A O 1
ATOM 1108 N N . ARG A 1 149 ? -50.490 -2.933 -5.260 1.00 36.94 149 ARG A N 1
ATOM 1109 C CA . ARG A 1 149 ? -51.283 -4.065 -4.769 1.00 36.94 149 ARG A CA 1
ATOM 1110 C C . ARG A 1 149 ? -51.767 -4.895 -5.963 1.00 36.94 149 ARG A C 1
ATOM 1112 O O . ARG A 1 149 ? -52.823 -4.583 -6.493 1.00 36.94 149 ARG A O 1
ATOM 1119 N N . THR A 1 150 ? -51.039 -5.948 -6.335 1.00 29.44 150 THR A N 1
ATOM 1120 C CA . THR A 1 150 ? -51.581 -7.245 -6.810 1.00 29.44 150 THR A CA 1
ATOM 1121 C C . THR A 1 150 ? -50.428 -8.206 -7.122 1.00 29.44 150 THR A C 1
ATOM 1123 O O . THR A 1 150 ? -49.592 -7.858 -7.951 1.00 29.44 150 THR A O 1
ATOM 1126 N N . PRO A 1 151 ? -50.371 -9.417 -6.536 1.00 31.73 151 PRO A N 1
ATOM 1127 C CA . PRO A 1 151 ? -49.350 -10.391 -6.909 1.00 31.73 151 PRO A CA 1
ATOM 1128 C C . PRO A 1 151 ? -49.638 -10.968 -8.308 1.00 31.73 151 PRO A C 1
ATOM 1130 O O . PRO A 1 151 ? -50.801 -11.267 -8.612 1.00 31.73 151 PRO A O 1
ATOM 1133 N N . PRO A 1 152 ? -48.621 -11.169 -9.166 1.00 30.88 152 PRO A N 1
ATOM 1134 C CA . PRO A 1 152 ? -48.808 -11.866 -10.426 1.00 30.88 152 PRO A CA 1
ATOM 1135 C C . PRO A 1 152 ? -48.989 -13.366 -10.171 1.00 30.88 152 PRO A C 1
ATOM 1137 O O . PRO A 1 152 ? -48.270 -14.000 -9.400 1.00 30.88 152 PRO A O 1
ATOM 1140 N N . VAL A 1 153 ? -49.986 -13.931 -10.846 1.00 30.58 153 VAL A N 1
ATOM 1141 C CA . VAL A 1 153 ? -50.268 -15.366 -10.900 1.00 30.58 153 VAL A CA 1
ATOM 1142 C C . VAL A 1 153 ? -49.081 -16.081 -11.551 1.00 30.58 153 VAL A C 1
ATOM 1144 O O . VAL A 1 153 ? -48.780 -15.847 -12.720 1.00 30.58 153 VAL A O 1
ATOM 1147 N N . LEU A 1 154 ? -48.422 -16.969 -10.804 1.00 31.12 154 LEU A N 1
ATOM 1148 C CA . LEU A 1 154 ? -47.403 -17.874 -11.341 1.00 31.12 154 LEU A CA 1
ATOM 1149 C C . LEU A 1 154 ? -48.054 -18.938 -12.252 1.00 31.12 154 LEU A C 1
ATOM 1151 O O . LEU A 1 154 ? -49.107 -19.479 -11.893 1.00 31.12 154 LEU A O 1
ATOM 1155 N N . PRO A 1 155 ? -47.451 -19.293 -13.404 1.00 29.09 155 PRO A N 1
ATOM 1156 C CA . PRO A 1 155 ? -47.935 -20.392 -14.223 1.00 29.09 155 PRO A CA 1
ATOM 1157 C C . PRO A 1 155 ? -47.591 -21.743 -13.582 1.00 29.09 155 PRO A C 1
ATOM 1159 O O . PRO A 1 155 ? -46.443 -22.044 -13.265 1.00 29.09 155 PRO A O 1
ATOM 1162 N N . ILE A 1 156 ? -48.625 -22.567 -13.427 1.00 28.72 156 ILE A N 1
ATOM 1163 C CA . ILE A 1 156 ? -48.572 -23.949 -12.946 1.00 28.72 156 ILE A CA 1
ATOM 1164 C C . ILE A 1 156 ? -47.839 -24.823 -13.975 1.00 28.72 156 ILE A C 1
ATOM 1166 O O . ILE A 1 156 ? -48.289 -24.943 -15.116 1.00 28.72 156 ILE A O 1
ATOM 1170 N N . VAL A 1 157 ? -46.770 -25.501 -13.550 1.00 30.89 157 VAL A N 1
ATOM 1171 C CA . VAL A 1 157 ? -46.173 -26.646 -14.261 1.00 30.89 157 VAL A CA 1
ATOM 1172 C C . VAL A 1 157 ? -46.469 -27.923 -13.449 1.00 30.89 157 VAL A C 1
ATOM 1174 O O . VAL A 1 157 ? -46.321 -27.887 -12.226 1.00 30.89 157 VAL A O 1
ATOM 1177 N N . PRO A 1 158 ? -46.934 -29.041 -14.051 1.00 31.11 158 PRO A N 1
ATOM 1178 C CA . PRO A 1 158 ? -47.426 -30.201 -13.301 1.00 31.11 158 PRO A CA 1
ATOM 1179 C C . PRO A 1 158 ? -46.300 -31.133 -12.809 1.00 31.11 158 PRO A C 1
ATOM 1181 O O . PRO A 1 158 ? -45.249 -31.210 -13.447 1.00 31.11 158 PRO A O 1
ATOM 1184 N N . PRO A 1 159 ? -46.530 -31.909 -11.730 1.00 31.38 159 PRO A N 1
ATOM 1185 C CA . PRO A 1 159 ? -45.512 -32.760 -11.122 1.00 31.38 159 PRO A CA 1
ATOM 1186 C C . PRO A 1 159 ? -45.371 -34.107 -11.846 1.00 31.38 159 PRO A C 1
ATOM 1188 O O . PRO A 1 159 ? -46.362 -34.792 -12.113 1.00 31.38 159 PRO A O 1
ATOM 1191 N N . ALA A 1 160 ? -44.130 -34.527 -12.099 1.00 29.92 160 ALA A N 1
ATOM 1192 C CA . ALA A 1 160 ? -43.805 -35.903 -12.463 1.00 29.92 160 ALA A CA 1
ATOM 1193 C C . ALA A 1 160 ? -43.346 -36.683 -11.221 1.00 29.92 160 ALA A C 1
ATOM 1195 O O . ALA A 1 160 ? -42.502 -36.231 -10.450 1.00 29.92 160 ALA A O 1
ATOM 1196 N N . LEU A 1 161 ? -43.962 -37.852 -11.044 1.00 31.31 161 LEU A N 1
ATOM 1197 C CA . LEU A 1 161 ? -43.807 -38.787 -9.936 1.00 31.31 161 LEU A CA 1
ATOM 1198 C C . LEU A 1 161 ? -42.377 -39.323 -9.784 1.00 31.31 161 LEU A C 1
ATOM 1200 O O . LEU A 1 161 ? -41.817 -39.839 -10.749 1.00 31.31 161 LEU A O 1
ATOM 1204 N N . LEU A 1 162 ? -41.901 -39.413 -8.539 1.00 27.95 162 LEU A N 1
ATOM 1205 C CA . LEU A 1 162 ? -40.986 -40.473 -8.109 1.00 27.95 162 LEU A CA 1
ATOM 1206 C C . LEU A 1 162 ? -41.436 -41.029 -6.749 1.00 27.95 162 LEU A C 1
ATOM 1208 O O . LEU A 1 162 ? -41.565 -40.307 -5.765 1.00 27.95 162 LEU A O 1
ATOM 1212 N N . THR A 1 163 ? -41.715 -42.331 -6.729 1.00 29.27 163 THR A N 1
ATOM 1213 C CA . THR A 1 163 ? -41.995 -43.152 -5.539 1.00 29.27 163 THR A CA 1
ATOM 1214 C C . THR A 1 163 ? -40.708 -43.779 -4.977 1.00 29.27 163 THR A C 1
ATOM 1216 O O . THR A 1 163 ? -39.731 -43.902 -5.717 1.00 29.27 163 THR A O 1
ATOM 1219 N N . PRO A 1 164 ? -40.696 -44.210 -3.699 1.00 37.31 164 PRO A N 1
ATOM 1220 C CA . PRO A 1 164 ? -39.481 -44.435 -2.918 1.00 37.31 164 PRO A CA 1
ATOM 1221 C C . PRO A 1 164 ? -39.005 -45.896 -2.916 1.00 37.31 164 PRO A C 1
ATOM 1223 O O . PRO A 1 164 ? -39.800 -46.826 -3.063 1.00 37.31 164 PRO A O 1
ATOM 1226 N N . SER A 1 165 ? -37.722 -46.101 -2.614 1.00 27.55 165 SER A N 1
ATOM 1227 C CA . SER A 1 165 ? -37.200 -47.385 -2.132 1.00 27.55 165 SER A CA 1
ATOM 1228 C C . SER A 1 165 ? -36.114 -47.185 -1.064 1.00 27.55 165 SER A C 1
ATOM 1230 O O . SER A 1 165 ? -35.233 -46.346 -1.205 1.00 27.55 165 SER A O 1
ATOM 1232 N N . SER A 1 166 ? -36.280 -47.964 0.005 1.00 32.12 166 SER A N 1
ATOM 1233 C CA . SER A 1 166 ? -35.640 -48.045 1.330 1.00 32.12 166 SER A CA 1
ATOM 1234 C C . SER A 1 166 ? -34.100 -48.248 1.399 1.00 32.12 166 SER A C 1
ATOM 1236 O O . SER A 1 166 ? -33.467 -48.438 0.363 1.00 32.12 166 SER A O 1
ATOM 1238 N N . PRO A 1 167 ? -33.497 -48.211 2.619 1.00 46.81 167 PRO A N 1
ATOM 1239 C CA . PRO A 1 167 ? -32.098 -47.832 2.871 1.00 46.81 167 PRO A CA 1
ATOM 1240 C C . PRO A 1 167 ? -31.158 -49.006 3.213 1.00 46.81 167 PRO A C 1
ATOM 1242 O O . PRO A 1 167 ? -31.645 -50.100 3.484 1.00 46.81 167 PRO A O 1
ATOM 1245 N N . LEU A 1 168 ? -29.838 -48.726 3.268 1.00 26.42 168 LEU A N 1
ATOM 1246 C CA . LEU A 1 168 ? -28.756 -49.259 4.153 1.00 26.42 168 LEU A CA 1
ATOM 1247 C C . LEU A 1 168 ? -27.383 -49.235 3.421 1.00 26.42 168 LEU A C 1
ATOM 1249 O O . LEU A 1 168 ? -27.395 -49.300 2.192 1.00 26.42 168 LEU A O 1
ATOM 1253 N N . PRO A 1 169 ? -26.201 -49.283 4.093 1.00 34.44 169 PRO A N 1
ATOM 1254 C CA . PRO A 1 169 ? -25.871 -49.075 5.513 1.00 34.44 169 PRO A CA 1
ATOM 1255 C C . PRO A 1 169 ? -24.655 -48.138 5.776 1.00 34.44 169 PRO A C 1
ATOM 1257 O O . PRO A 1 169 ? -23.802 -47.902 4.924 1.00 34.44 169 PRO A O 1
ATOM 1260 N N . THR A 1 170 ? -24.546 -47.690 7.027 1.00 35.34 170 THR A N 1
ATOM 1261 C CA . THR A 1 170 ? -23.382 -47.061 7.683 1.00 35.34 170 THR A CA 1
ATOM 1262 C C . THR A 1 170 ? -22.181 -48.017 7.796 1.00 35.34 170 THR A C 1
ATOM 1264 O O . THR A 1 170 ? -22.401 -49.194 8.094 1.00 35.34 170 THR A O 1
ATOM 1267 N N . PRO A 1 171 ? -20.918 -47.552 7.713 1.00 28.95 171 PRO A N 1
ATOM 1268 C CA . PRO A 1 171 ? -19.784 -48.282 8.264 1.00 28.95 171 PRO A CA 1
ATOM 1269 C C . PRO A 1 171 ? -19.333 -47.709 9.619 1.00 28.95 171 PRO A C 1
ATOM 1271 O O . PRO A 1 171 ? -19.215 -46.505 9.826 1.00 28.95 171 PRO A O 1
ATOM 1274 N N . SER A 1 172 ? -19.097 -48.637 10.539 1.00 27.86 172 SER A N 1
ATOM 1275 C CA . SER A 1 172 ? -18.631 -48.495 11.917 1.00 27.86 172 SER A CA 1
ATOM 1276 C C . SER A 1 172 ? -17.112 -48.307 12.034 1.00 27.86 172 SER A C 1
ATOM 1278 O O . SER A 1 172 ? -16.352 -48.975 11.332 1.00 27.86 172 SER A O 1
ATOM 1280 N N . PHE A 1 173 ? -16.677 -47.509 13.012 1.00 30.64 173 PHE A N 1
ATOM 1281 C CA . PHE A 1 173 ? -15.293 -47.445 13.497 1.00 30.64 173 PHE A CA 1
ATOM 1282 C C . PHE A 1 173 ? -14.891 -48.720 14.263 1.00 30.64 173 PHE A C 1
ATOM 1284 O O . PHE A 1 173 ? -15.688 -49.207 15.071 1.00 30.64 173 PHE A O 1
ATOM 1291 N N . PRO A 1 174 ? -13.655 -49.232 14.110 1.00 30.59 174 PRO A N 1
ATOM 1292 C CA . PRO A 1 174 ? -13.092 -50.181 15.055 1.00 30.59 174 PRO A CA 1
ATOM 1293 C C . PRO A 1 174 ? -12.294 -49.474 16.160 1.00 30.59 174 PRO A C 1
ATOM 1295 O O . PRO A 1 174 ? -11.375 -48.696 15.915 1.00 30.59 174 PRO A O 1
ATOM 1298 N N . VAL A 1 175 ? -12.644 -49.829 17.394 1.00 32.94 175 VAL A N 1
ATOM 1299 C CA . VAL A 1 175 ? -11.846 -49.672 18.614 1.00 32.94 175 VAL A CA 1
ATOM 1300 C C . VAL A 1 175 ? -10.611 -50.578 18.529 1.00 32.94 175 VAL A C 1
ATOM 1302 O O . VAL A 1 175 ? -10.738 -51.746 18.160 1.00 32.94 175 VAL A O 1
ATOM 1305 N N . SER A 1 176 ? -9.438 -50.088 18.940 1.00 27.39 176 SER A N 1
ATOM 1306 C CA . SER A 1 176 ? -8.303 -50.946 19.305 1.00 27.39 176 SER A CA 1
ATOM 1307 C C . SER A 1 176 ? -7.612 -50.440 20.572 1.00 27.39 176 SER A C 1
ATOM 1309 O O . SER A 1 176 ? -7.462 -49.247 20.808 1.00 27.39 176 SER A O 1
ATOM 1311 N N . THR A 1 177 ? -7.252 -51.416 21.391 1.00 28.08 177 THR A N 1
ATOM 1312 C CA . THR A 1 177 ? -6.909 -51.431 22.814 1.00 28.08 177 THR A CA 1
ATOM 1313 C C . THR A 1 177 ? -5.480 -50.982 23.162 1.00 28.08 177 THR A C 1
ATOM 1315 O O . THR A 1 177 ? -4.562 -51.154 22.365 1.00 28.08 177 THR A O 1
ATOM 1318 N N . ALA A 1 178 ? -5.296 -50.516 24.409 1.00 27.42 178 ALA A N 1
ATOM 1319 C CA . ALA A 1 178 ? -4.022 -50.412 25.154 1.00 27.42 178 ALA A CA 1
ATOM 1320 C C . ALA A 1 178 ? -3.273 -51.773 25.214 1.00 27.42 178 ALA A C 1
ATOM 1322 O O . ALA A 1 178 ? -3.908 -52.804 25.002 1.00 27.42 178 ALA A O 1
ATOM 1323 N N . ALA A 1 179 ? -1.974 -51.952 25.506 1.00 26.94 179 ALA A N 1
ATOM 1324 C CA . ALA A 1 179 ? -0.888 -51.257 26.238 1.00 26.94 179 ALA A CA 1
ATOM 1325 C C . ALA A 1 179 ? 0.476 -51.899 25.756 1.00 26.94 179 ALA A C 1
ATOM 1327 O O . ALA A 1 179 ? 0.387 -52.691 24.815 1.00 26.94 179 ALA A O 1
ATOM 1328 N N . PRO A 1 180 ? 1.704 -51.736 26.339 1.00 30.83 180 PRO A N 1
ATOM 1329 C CA . PRO A 1 180 ? 2.111 -51.066 27.581 1.00 30.83 180 PRO A CA 1
ATOM 1330 C C . PRO A 1 180 ? 3.401 -50.200 27.521 1.00 30.83 180 PRO A C 1
ATOM 1332 O O . PRO A 1 180 ? 4.130 -50.121 26.539 1.00 30.83 180 PRO A O 1
ATOM 1335 N N . THR A 1 181 ? 3.656 -49.572 28.665 1.00 37.25 181 THR A N 1
ATOM 1336 C CA . THR A 1 181 ? 4.765 -48.713 29.097 1.00 37.25 181 THR A CA 1
ATOM 1337 C C . THR A 1 181 ? 6.140 -49.401 29.121 1.00 37.25 181 THR A C 1
ATOM 1339 O O . THR A 1 181 ? 6.274 -50.472 29.712 1.00 37.25 181 THR A O 1
ATOM 1342 N N . THR A 1 182 ? 7.190 -48.719 28.637 1.00 25.77 182 THR A N 1
ATOM 1343 C CA . THR A 1 182 ? 8.594 -48.930 29.061 1.00 25.77 182 THR A CA 1
ATOM 1344 C C . THR A 1 182 ? 9.369 -47.605 29.107 1.00 25.77 182 THR A C 1
ATOM 1346 O O . THR A 1 182 ? 9.412 -46.877 28.119 1.00 25.77 182 THR A O 1
ATOM 1349 N N . SER A 1 183 ? 9.974 -47.320 30.264 1.00 28.45 183 SER A N 1
ATOM 1350 C CA . SER A 1 183 ? 10.876 -46.194 30.575 1.00 28.45 183 SER A CA 1
ATOM 1351 C C . SER A 1 183 ? 12.305 -46.376 30.000 1.00 28.45 183 SER A C 1
ATOM 1353 O O . SER A 1 183 ? 12.625 -47.468 29.526 1.00 28.45 183 SER A O 1
ATOM 1355 N N . PRO A 1 184 ? 13.159 -45.325 30.012 1.00 39.12 184 PRO A N 1
ATOM 1356 C CA . PRO A 1 184 ? 14.197 -45.088 29.007 1.00 39.12 184 PRO A CA 1
ATOM 1357 C C . PRO A 1 184 ? 15.591 -45.595 29.408 1.00 39.12 184 PRO A C 1
ATOM 1359 O O . PRO A 1 184 ? 15.960 -45.561 30.581 1.00 39.12 184 PRO A O 1
ATOM 1362 N N . LEU A 1 185 ? 16.396 -45.996 28.416 1.00 30.06 185 LEU A N 1
ATOM 1363 C CA . LEU A 1 185 ? 17.841 -46.179 28.570 1.00 30.06 185 LEU A CA 1
ATOM 1364 C C . LEU A 1 185 ? 18.590 -45.711 27.307 1.00 30.06 185 LEU A C 1
ATOM 1366 O O . LEU A 1 185 ? 18.349 -46.221 26.215 1.00 30.06 185 LEU A O 1
ATOM 1370 N N . ASP A 1 186 ? 19.465 -44.725 27.515 1.00 39.28 186 ASP A N 1
ATOM 1371 C CA . ASP A 1 186 ? 20.642 -44.282 26.750 1.00 39.28 186 ASP A CA 1
ATOM 1372 C C . ASP A 1 186 ? 20.814 -44.692 25.273 1.00 39.28 186 ASP A C 1
ATOM 1374 O O . ASP A 1 186 ? 21.171 -45.832 24.962 1.00 39.28 186 ASP A O 1
ATOM 1378 N N . ARG A 1 187 ? 20.782 -43.688 24.376 1.00 27.31 187 ARG A N 1
ATOM 1379 C CA . ARG A 1 187 ? 21.688 -43.573 23.209 1.00 27.31 187 ARG A CA 1
ATOM 1380 C C . ARG A 1 187 ? 21.707 -42.150 22.619 1.00 27.31 187 ARG A C 1
ATOM 1382 O O . ARG A 1 187 ? 20.788 -41.386 22.880 1.00 27.31 187 ARG A O 1
ATOM 1389 N N . PRO A 1 188 ? 22.781 -41.763 21.904 1.00 27.98 188 PRO A N 1
ATOM 1390 C CA . PRO A 1 188 ? 23.454 -40.483 22.055 1.00 27.98 188 PRO A CA 1
ATOM 1391 C C . PRO A 1 188 ? 22.842 -39.377 21.195 1.00 27.98 188 PRO A C 1
ATOM 1393 O O . PRO A 1 188 ? 22.353 -39.615 20.091 1.00 27.98 188 PRO A O 1
ATOM 1396 N N . THR A 1 189 ? 22.955 -38.153 21.696 1.00 29.86 189 THR A N 1
ATOM 1397 C CA . THR A 1 189 ? 22.693 -36.904 20.982 1.00 29.86 189 THR A CA 1
ATOM 1398 C C . THR A 1 189 ? 23.479 -36.846 19.659 1.00 29.86 189 THR A C 1
ATOM 1400 O O . THR A 1 189 ? 24.685 -37.114 19.665 1.00 29.86 189 THR A O 1
ATOM 1403 N N . PRO A 1 190 ? 22.849 -36.479 18.526 1.00 30.09 190 PRO A N 1
ATOM 1404 C CA . PRO A 1 190 ? 23.569 -36.092 17.314 1.00 30.09 190 PRO A CA 1
ATOM 1405 C C . PRO A 1 190 ? 24.350 -34.791 17.570 1.00 30.09 190 PRO A C 1
ATOM 1407 O O . PRO A 1 190 ? 23.923 -33.991 18.408 1.00 30.09 190 PRO A O 1
ATOM 1410 N N . PRO A 1 191 ? 25.476 -34.538 16.877 1.00 29.69 191 PRO A N 1
ATOM 1411 C CA . PRO A 1 191 ? 26.176 -33.269 17.018 1.00 29.69 191 PRO A CA 1
ATOM 1412 C C . PRO A 1 191 ? 25.282 -32.135 16.505 1.00 29.69 191 PRO A C 1
ATOM 1414 O O . PRO A 1 191 ? 24.654 -32.261 15.454 1.00 29.69 191 PRO A O 1
ATOM 1417 N N . ALA A 1 192 ? 25.233 -31.035 17.257 1.00 29.98 192 ALA A N 1
ATOM 1418 C CA . ALA A 1 192 ? 24.621 -29.791 16.817 1.00 29.98 192 ALA A CA 1
ATOM 1419 C C . ALA A 1 192 ? 25.199 -29.394 15.450 1.00 29.98 192 ALA A C 1
ATOM 1421 O O . ALA A 1 192 ? 26.420 -29.333 15.285 1.00 29.98 192 ALA A O 1
ATOM 1422 N N . SER A 1 193 ? 24.334 -29.135 14.470 1.00 34.69 193 SER A N 1
ATOM 1423 C CA . SER A 1 193 ? 24.741 -28.481 13.232 1.00 34.69 193 SER A CA 1
ATOM 1424 C C . SER A 1 193 ? 25.197 -27.066 13.579 1.00 34.69 193 SER A C 1
ATOM 1426 O O . SER A 1 193 ? 24.379 -26.211 13.916 1.00 34.69 193 SER A O 1
ATOM 1428 N N . ALA A 1 194 ? 26.504 -26.825 13.541 1.00 35.03 194 ALA A N 1
ATOM 1429 C CA . ALA A 1 194 ? 27.038 -25.475 13.564 1.00 35.03 194 ALA A CA 1
ATOM 1430 C C . ALA A 1 194 ? 26.588 -24.771 12.276 1.00 35.03 194 ALA A C 1
ATOM 1432 O O . ALA A 1 194 ? 26.937 -25.211 11.180 1.00 35.03 194 ALA A O 1
ATOM 1433 N N . SER A 1 195 ? 25.786 -23.716 12.405 1.00 41.91 195 SER A N 1
ATOM 1434 C CA . SER A 1 195 ? 25.519 -22.788 11.309 1.00 41.91 195 SER A CA 1
ATOM 1435 C C . SER A 1 195 ? 26.840 -22.164 10.860 1.00 41.91 195 SER A C 1
ATOM 1437 O O . SER A 1 195 ? 27.653 -21.735 11.683 1.00 41.91 195 SER A O 1
ATOM 1439 N N . THR A 1 196 ? 27.088 -22.165 9.554 1.00 44.66 196 THR A N 1
ATOM 1440 C CA . THR A 1 196 ? 28.296 -21.584 8.967 1.00 44.66 196 THR A CA 1
ATOM 1441 C C . THR A 1 196 ? 28.275 -20.058 9.123 1.00 44.66 196 THR A C 1
ATOM 1443 O O . THR A 1 196 ? 27.229 -19.453 8.878 1.00 44.66 196 THR A O 1
ATOM 1446 N N . PRO A 1 197 ? 29.393 -19.415 9.510 1.00 52.72 197 PRO A N 1
ATOM 1447 C CA . PRO A 1 197 ? 29.517 -17.958 9.464 1.00 52.72 197 PRO A CA 1
ATOM 1448 C C . PRO A 1 197 ? 29.252 -17.447 8.041 1.00 52.72 197 PRO A C 1
ATOM 1450 O O . PRO A 1 197 ? 29.707 -18.077 7.086 1.00 52.72 197 PRO A O 1
ATOM 1453 N N . TYR A 1 198 ? 28.555 -16.320 7.897 1.00 52.06 198 TYR A N 1
ATOM 1454 C CA . TYR A 1 198 ? 28.313 -15.670 6.602 1.00 52.06 198 TYR A CA 1
ATOM 1455 C C . TYR A 1 198 ? 29.115 -14.359 6.488 1.00 52.06 198 TYR A C 1
ATOM 1457 O O . TYR A 1 198 ? 29.350 -13.704 7.514 1.00 52.06 198 TYR A O 1
ATOM 1465 N N . PRO A 1 199 ? 29.582 -13.996 5.278 1.00 68.19 199 PRO A N 1
ATOM 1466 C CA . PRO A 1 199 ? 30.346 -12.775 5.047 1.00 68.19 199 PRO A CA 1
ATOM 1467 C C . PRO A 1 199 ? 29.451 -11.531 5.088 1.00 68.19 199 PRO A C 1
ATOM 1469 O O . PRO A 1 199 ? 28.327 -11.541 4.599 1.00 68.19 199 PRO A O 1
ATOM 1472 N N . VAL A 1 200 ? 29.968 -10.457 5.677 1.00 70.12 200 VAL A N 1
ATOM 1473 C CA . VAL A 1 200 ? 29.379 -9.115 5.730 1.00 70.12 200 VAL A CA 1
ATOM 1474 C C . VAL A 1 200 ? 30.412 -8.145 5.173 1.00 70.12 200 VAL A C 1
ATOM 1476 O O . VAL A 1 200 ? 31.543 -8.134 5.661 1.00 70.12 200 VAL A O 1
ATOM 1479 N N . HIS A 1 201 ? 30.034 -7.322 4.194 1.00 71.62 201 HIS A N 1
ATOM 1480 C CA . HIS A 1 201 ? 30.904 -6.301 3.605 1.00 71.62 201 HIS A CA 1
ATOM 1481 C C . HIS A 1 201 ? 30.441 -4.900 4.003 1.00 71.62 201 HIS A C 1
ATOM 1483 O O . HIS A 1 201 ? 29.263 -4.580 3.897 1.00 71.62 201 HIS A O 1
ATOM 1489 N N . ILE A 1 202 ? 31.375 -4.058 4.444 1.00 67.38 202 ILE A N 1
ATOM 1490 C CA . ILE A 1 202 ? 31.132 -2.631 4.683 1.00 67.38 202 ILE A CA 1
ATOM 1491 C C . ILE A 1 202 ? 31.729 -1.855 3.514 1.00 67.38 202 ILE A C 1
ATOM 1493 O O . ILE A 1 202 ? 32.926 -1.984 3.250 1.00 67.38 202 ILE A O 1
ATOM 1497 N N . VAL A 1 203 ? 30.904 -1.069 2.822 1.00 73.00 203 VAL A N 1
ATOM 1498 C CA . VAL A 1 203 ? 31.307 -0.283 1.649 1.00 73.00 203 VAL A CA 1
ATOM 1499 C C . VAL A 1 203 ? 31.451 1.189 2.029 1.00 73.00 203 VAL A C 1
ATOM 1501 O O . VAL A 1 203 ? 30.577 1.760 2.673 1.00 73.00 203 VAL A O 1
ATOM 1504 N N . ALA A 1 204 ? 32.553 1.813 1.618 1.00 69.31 204 ALA A N 1
ATOM 1505 C CA . ALA A 1 204 ? 32.785 3.246 1.740 1.00 69.31 204 ALA A CA 1
ATOM 1506 C C . ALA A 1 204 ? 33.286 3.802 0.403 1.00 69.31 204 ALA A C 1
ATOM 1508 O O . ALA A 1 204 ? 34.190 3.236 -0.211 1.00 69.31 204 ALA A O 1
ATOM 1509 N N . GLY A 1 205 ? 32.718 4.910 -0.067 1.00 77.38 205 GLY A N 1
ATOM 1510 C CA . GLY A 1 205 ? 33.066 5.470 -1.370 1.00 77.38 205 GLY A CA 1
ATOM 1511 C C . GLY A 1 205 ? 32.511 6.868 -1.600 1.00 77.38 205 GLY A C 1
ATOM 1512 O O . GLY A 1 205 ? 31.857 7.444 -0.735 1.00 77.38 205 GLY A O 1
ATOM 1513 N N . ARG A 1 206 ? 32.818 7.431 -2.766 1.00 66.56 206 ARG A N 1
ATOM 1514 C CA . ARG A 1 206 ? 32.264 8.691 -3.271 1.00 66.56 206 ARG A CA 1
ATOM 1515 C C . ARG A 1 206 ? 31.941 8.535 -4.750 1.00 66.56 206 ARG A C 1
ATOM 1517 O O . ARG A 1 206 ? 32.771 8.013 -5.498 1.00 66.56 206 ARG A O 1
ATOM 1524 N N . GLN A 1 207 ? 30.770 9.017 -5.139 1.00 70.50 207 GLN A N 1
ATOM 1525 C CA . GLN A 1 207 ? 30.304 9.065 -6.522 1.00 70.50 207 GLN A CA 1
ATOM 1526 C C . GLN A 1 207 ? 30.311 10.514 -7.040 1.00 70.50 207 GLN A C 1
ATOM 1528 O O . GLN A 1 207 ? 30.552 11.443 -6.265 1.00 70.50 207 GLN A O 1
ATOM 1533 N N . ASP A 1 208 ? 30.145 10.680 -8.354 1.00 70.69 208 ASP A N 1
ATOM 1534 C CA . ASP A 1 208 ? 30.039 11.966 -9.074 1.00 70.69 208 ASP A CA 1
ATOM 1535 C C . ASP A 1 208 ? 31.151 12.980 -8.789 1.00 70.69 208 ASP A C 1
ATOM 1537 O O . ASP A 1 208 ? 30.984 14.202 -8.816 1.00 70.69 208 ASP A O 1
ATOM 1541 N N . LEU A 1 209 ? 32.346 12.464 -8.534 1.00 62.72 209 LEU A N 1
ATOM 1542 C CA . LEU A 1 209 ? 33.539 13.273 -8.408 1.00 62.72 209 LEU A CA 1
ATOM 1543 C C . LEU A 1 209 ? 33.890 13.767 -9.811 1.00 62.72 209 LEU A C 1
ATOM 1545 O O . LEU A 1 209 ? 34.100 12.977 -10.701 1.00 62.72 209 LEU A O 1
ATOM 1549 N N . ILE A 1 210 ? 33.946 15.062 -10.085 1.00 72.12 210 ILE A N 1
ATOM 1550 C CA . ILE A 1 210 ? 34.465 15.548 -11.378 1.00 72.12 210 ILE A CA 1
ATOM 1551 C C . ILE A 1 210 ? 35.819 16.181 -11.093 1.00 72.12 210 ILE A C 1
ATOM 1553 O O . ILE A 1 210 ? 35.990 17.399 -11.133 1.00 72.12 210 ILE A O 1
ATOM 1557 N N . ILE A 1 211 ? 36.778 15.344 -10.684 1.00 80.12 211 ILE A N 1
ATOM 1558 C CA . ILE A 1 211 ? 38.069 15.803 -10.161 1.00 80.12 211 ILE A CA 1
ATOM 1559 C C . ILE A 1 211 ? 39.195 15.465 -11.144 1.00 80.12 211 ILE A C 1
ATOM 1561 O O . ILE A 1 211 ? 39.433 14.287 -11.413 1.00 80.12 211 ILE A O 1
ATOM 1565 N N . PRO A 1 212 ? 39.938 16.464 -11.656 1.00 82.50 212 PRO A N 1
ATOM 1566 C CA . PRO A 1 212 ? 41.099 16.216 -12.503 1.00 82.50 212 PRO A CA 1
ATOM 1567 C C . PRO A 1 212 ? 42.190 15.432 -11.764 1.00 82.50 212 PRO A C 1
ATOM 1569 O O . PRO A 1 212 ? 42.589 15.790 -10.653 1.00 82.50 212 PRO A O 1
ATOM 1572 N N . ILE A 1 213 ? 42.714 14.388 -12.403 1.00 87.00 213 ILE A N 1
ATOM 1573 C CA . ILE A 1 213 ? 43.865 13.627 -11.916 1.00 87.00 213 ILE A CA 1
ATOM 1574 C C . ILE A 1 213 ? 45.134 14.463 -12.176 1.00 87.00 213 ILE A C 1
ATOM 1576 O O . ILE A 1 213 ? 45.349 14.899 -13.311 1.00 87.00 213 ILE A O 1
ATOM 1580 N N . PRO A 1 214 ? 45.985 14.716 -11.162 1.00 81.81 214 PRO A N 1
ATOM 1581 C CA . PRO A 1 214 ? 47.184 15.535 -11.329 1.00 81.81 214 PRO A CA 1
ATOM 1582 C C . PRO A 1 214 ? 48.169 14.966 -12.362 1.00 81.81 214 PRO A C 1
ATOM 1584 O O . PRO A 1 214 ? 48.649 13.842 -12.228 1.00 81.81 214 PRO A O 1
ATOM 1587 N N . GLU A 1 215 ? 48.548 15.777 -13.355 1.00 77.50 215 GLU A N 1
ATOM 1588 C CA . GLU A 1 215 ? 49.500 15.383 -14.412 1.00 77.50 215 GLU A CA 1
ATOM 1589 C C . GLU A 1 215 ? 50.981 15.443 -13.989 1.00 77.50 215 GLU A C 1
ATOM 1591 O O . GLU A 1 215 ? 51.892 15.110 -14.752 1.00 77.50 215 GLU A O 1
ATOM 1596 N N . ASP A 1 216 ? 51.277 15.943 -12.792 1.00 76.75 216 ASP A N 1
ATOM 1597 C CA . ASP A 1 216 ? 52.646 16.108 -12.302 1.00 76.75 216 ASP A CA 1
ATOM 1598 C C . ASP A 1 216 ? 53.204 14.848 -11.618 1.00 76.75 216 ASP A C 1
ATOM 1600 O O . ASP A 1 216 ? 54.348 14.863 -11.148 1.00 76.75 216 ASP A O 1
ATOM 1604 N N . GLY A 1 217 ? 52.431 13.757 -11.609 1.00 74.81 217 GLY A N 1
ATOM 1605 C CA . GLY A 1 217 ? 52.771 12.495 -10.957 1.00 74.81 217 GLY A CA 1
ATOM 1606 C C . GLY A 1 217 ? 52.483 12.463 -9.458 1.00 74.81 217 GLY A C 1
ATOM 1607 O O . GLY A 1 217 ? 52.846 11.478 -8.798 1.00 74.81 217 GLY A O 1
ATOM 1608 N N . THR A 1 218 ? 51.867 13.515 -8.908 1.00 87.38 218 THR A N 1
ATOM 1609 C CA . THR A 1 218 ? 51.391 13.527 -7.521 1.00 87.38 218 THR A CA 1
ATOM 1610 C C . THR A 1 218 ? 50.140 12.665 -7.355 1.00 87.38 218 THR A C 1
ATOM 1612 O O . THR A 1 218 ? 49.425 12.363 -8.306 1.00 87.38 218 THR A O 1
ATOM 1615 N N . TRP A 1 219 ? 49.913 12.202 -6.126 1.00 92.81 219 TRP A N 1
ATOM 1616 C CA . TRP A 1 219 ? 48.775 11.352 -5.796 1.00 92.81 219 TRP A CA 1
ATOM 1617 C C . TRP A 1 219 ? 47.540 12.190 -5.482 1.00 92.81 219 TRP A C 1
ATOM 1619 O O . TRP A 1 219 ? 47.556 12.980 -4.537 1.00 92.81 219 TRP A O 1
ATOM 1629 N N . LEU A 1 220 ? 46.445 11.929 -6.189 1.00 91.94 220 LEU A N 1
ATOM 1630 C CA . LEU A 1 220 ? 45.106 12.277 -5.732 1.00 91.94 220 LEU A CA 1
ATOM 1631 C C . LEU A 1 220 ? 44.670 11.224 -4.709 1.00 91.94 220 LEU A C 1
ATOM 1633 O O . LEU A 1 220 ? 44.660 10.038 -5.027 1.00 91.94 220 LEU A O 1
ATOM 1637 N N . THR A 1 221 ? 44.383 11.639 -3.475 1.00 94.12 221 THR A N 1
ATOM 1638 C CA . THR A 1 221 ? 44.202 10.734 -2.326 1.00 94.12 221 THR A CA 1
ATOM 1639 C C . THR A 1 221 ? 42.897 11.032 -1.594 1.00 94.12 221 THR A C 1
ATOM 1641 O O . THR A 1 221 ? 42.612 12.191 -1.303 1.00 94.12 221 THR A O 1
ATOM 1644 N N . TYR A 1 222 ? 42.153 9.982 -1.255 1.00 91.38 222 TYR A N 1
ATOM 1645 C CA . TYR A 1 222 ? 40.934 10.013 -0.451 1.00 91.38 222 TYR A CA 1
ATOM 1646 C C . TYR A 1 222 ? 41.045 9.026 0.705 1.00 91.38 222 TYR A C 1
ATOM 1648 O O . TYR A 1 222 ? 41.480 7.893 0.515 1.00 91.38 222 TYR A O 1
ATOM 1656 N N . THR A 1 223 ? 40.613 9.449 1.887 1.00 92.81 223 THR A N 1
ATOM 1657 C CA . THR A 1 223 ? 40.601 8.621 3.095 1.00 92.81 223 THR A CA 1
ATOM 1658 C C . THR A 1 223 ? 39.169 8.467 3.594 1.00 92.81 223 THR A C 1
ATOM 1660 O O . THR A 1 223 ? 38.433 9.451 3.688 1.00 92.81 223 THR A O 1
ATOM 1663 N N . PHE A 1 224 ? 38.792 7.229 3.901 1.00 88.38 224 PHE A N 1
ATOM 1664 C CA . PHE A 1 224 ? 37.471 6.814 4.350 1.00 88.38 224 PHE A CA 1
ATOM 1665 C C . PHE A 1 224 ? 37.563 6.253 5.772 1.00 88.38 224 PHE A C 1
ATOM 1667 O O . PHE A 1 224 ? 38.125 5.169 5.954 1.00 88.38 224 PHE A O 1
ATOM 1674 N N . PRO A 1 225 ? 37.024 6.958 6.779 1.00 87.38 225 PRO A N 1
ATOM 1675 C CA . PRO A 1 225 ? 36.937 6.418 8.126 1.00 87.38 225 PRO A CA 1
ATOM 1676 C C . PRO A 1 225 ? 35.796 5.398 8.196 1.00 87.38 225 PRO A C 1
ATOM 1678 O O . PRO A 1 225 ? 34.631 5.751 8.026 1.00 87.38 225 PRO A O 1
ATOM 1681 N N . ILE A 1 226 ? 36.117 4.135 8.475 1.00 83.62 226 ILE A N 1
ATOM 1682 C CA . ILE A 1 226 ? 35.114 3.111 8.791 1.00 83.62 226 ILE A CA 1
ATOM 1683 C C . ILE A 1 226 ? 34.987 3.008 10.314 1.00 83.62 226 ILE A C 1
ATOM 1685 O O . ILE A 1 226 ? 35.981 2.798 11.011 1.00 83.62 226 ILE A O 1
ATOM 1689 N N . THR A 1 227 ? 33.769 3.162 10.839 1.00 82.75 227 THR A N 1
ATOM 1690 C CA . THR A 1 227 ? 33.472 3.086 12.286 1.00 82.75 227 THR A CA 1
ATOM 1691 C C . THR A 1 227 ? 32.298 2.165 12.630 1.00 82.75 227 THR A C 1
ATOM 1693 O O . THR A 1 227 ? 32.046 1.918 13.808 1.00 82.75 227 THR A O 1
ATOM 1696 N N . SER A 1 228 ? 31.591 1.647 11.623 1.00 73.19 228 SER A N 1
ATOM 1697 C CA . SER A 1 228 ? 30.350 0.876 11.761 1.00 73.19 228 SER A CA 1
ATOM 1698 C C . SER A 1 228 ? 30.555 -0.626 11.999 1.00 73.19 228 SER A C 1
ATOM 1700 O O . SER A 1 228 ? 29.583 -1.340 12.246 1.00 73.19 228 SER A O 1
ATOM 1702 N N . ALA A 1 229 ? 31.791 -1.140 11.956 1.00 75.38 229 ALA A N 1
ATOM 1703 C CA . ALA A 1 229 ? 32.050 -2.556 12.214 1.00 75.38 229 ALA A CA 1
ATOM 1704 C C . ALA A 1 229 ? 31.981 -2.879 13.721 1.00 75.38 229 ALA A C 1
ATOM 1706 O O . ALA A 1 229 ? 32.345 -2.033 14.548 1.00 75.38 229 ALA A O 1
ATOM 1707 N N . PRO A 1 230 ? 31.597 -4.112 14.113 1.00 78.12 230 PRO A N 1
ATOM 1708 C CA . PRO A 1 230 ? 31.624 -4.537 15.508 1.00 78.12 230 PRO A CA 1
ATOM 1709 C C . PRO A 1 230 ? 33.000 -4.317 16.165 1.00 78.12 230 PRO A C 1
ATOM 1711 O O . PRO A 1 230 ? 34.032 -4.492 15.505 1.00 78.12 230 PRO A O 1
ATOM 1714 N N . PRO A 1 231 ? 33.060 -3.982 17.468 1.00 74.69 231 PRO A N 1
ATOM 1715 C CA . PRO A 1 231 ? 34.327 -3.781 18.164 1.00 74.69 231 PRO A CA 1
ATOM 1716 C C . PRO A 1 231 ? 35.249 -5.003 18.046 1.00 74.69 231 PRO A C 1
ATOM 1718 O O . PRO A 1 231 ? 34.894 -6.105 18.460 1.00 74.69 231 PRO A O 1
ATOM 1721 N N . GLY A 1 232 ? 36.446 -4.805 17.487 1.00 77.19 232 GLY A N 1
ATOM 1722 C CA . GLY A 1 232 ? 37.434 -5.870 17.285 1.00 77.19 232 GLY A CA 1
ATOM 1723 C C . GLY A 1 232 ? 37.243 -6.717 16.020 1.00 77.19 232 GLY A C 1
ATOM 1724 O O . GLY A 1 232 ? 37.970 -7.694 15.857 1.00 77.19 232 GLY A O 1
ATOM 1725 N N . ALA A 1 233 ? 36.311 -6.362 15.128 1.00 82.75 233 ALA A N 1
ATOM 1726 C CA . ALA A 1 233 ? 36.157 -7.028 13.837 1.00 82.75 233 ALA A CA 1
ATOM 1727 C C . ALA A 1 233 ? 37.401 -6.837 12.953 1.00 82.75 233 ALA A C 1
ATOM 1729 O O . ALA A 1 233 ? 37.909 -5.721 12.789 1.00 82.75 233 ALA A O 1
ATOM 1730 N N . THR A 1 234 ? 37.867 -7.938 12.365 1.00 89.69 234 THR A N 1
ATOM 1731 C CA . THR A 1 234 ? 39.004 -7.965 11.445 1.00 89.69 234 THR A CA 1
ATOM 1732 C C . THR A 1 234 ? 38.597 -8.481 10.072 1.00 89.69 234 THR A C 1
ATOM 1734 O O . THR A 1 234 ? 37.651 -9.262 9.935 1.00 89.69 234 THR A O 1
ATOM 1737 N N . VAL A 1 235 ? 39.334 -8.048 9.050 1.00 88.56 235 VAL A N 1
ATOM 1738 C CA . VAL A 1 235 ? 39.144 -8.491 7.667 1.00 88.56 235 VAL A CA 1
ATOM 1739 C C . VAL A 1 235 ? 39.317 -10.006 7.594 1.00 88.56 235 VAL A C 1
ATOM 1741 O O . VAL A 1 235 ? 40.367 -10.537 7.956 1.00 88.56 235 VAL A O 1
ATOM 1744 N N . THR A 1 236 ? 38.266 -10.704 7.174 1.00 82.00 236 THR A N 1
ATOM 1745 C CA . THR A 1 236 ? 38.238 -12.177 7.063 1.00 82.00 236 THR A CA 1
ATOM 1746 C C . THR A 1 236 ? 37.455 -12.680 5.851 1.00 82.00 236 THR A C 1
ATOM 1748 O O . THR A 1 236 ? 37.487 -13.875 5.571 1.00 82.00 236 THR A O 1
ATOM 1751 N N . ALA A 1 237 ? 36.776 -11.788 5.124 1.00 77.56 237 ALA A N 1
ATOM 1752 C CA . ALA A 1 237 ? 36.041 -12.095 3.900 1.00 77.56 237 ALA A CA 1
ATOM 1753 C C . ALA A 1 237 ? 36.482 -11.191 2.729 1.00 77.56 237 ALA A C 1
ATOM 1755 O O . ALA A 1 237 ? 35.663 -10.803 1.907 1.00 77.56 237 ALA A O 1
ATOM 1756 N N . GLY A 1 238 ? 37.774 -10.844 2.672 1.00 77.44 238 GLY A N 1
ATOM 1757 C CA . GLY A 1 238 ? 38.386 -10.113 1.557 1.00 77.44 238 GLY A CA 1
ATOM 1758 C C . GLY A 1 238 ? 38.080 -8.611 1.505 1.00 77.44 238 GLY A C 1
ATOM 1759 O O . GLY A 1 238 ? 37.186 -8.095 2.178 1.00 77.44 238 GLY A O 1
ATOM 1760 N N . VAL A 1 239 ? 38.859 -7.891 0.695 1.00 85.44 239 VAL A N 1
ATOM 1761 C CA . VAL A 1 239 ? 38.664 -6.465 0.388 1.00 85.44 239 VAL A CA 1
ATOM 1762 C C . VAL A 1 239 ? 38.490 -6.298 -1.116 1.00 85.44 239 VAL A C 1
ATOM 1764 O O . VAL A 1 239 ? 39.188 -6.948 -1.888 1.00 85.44 239 VAL A O 1
ATOM 1767 N N . SER A 1 240 ? 37.595 -5.411 -1.537 1.00 85.50 240 SER A N 1
ATOM 1768 C CA . SER A 1 240 ? 37.458 -5.000 -2.937 1.00 85.50 240 SER A CA 1
ATOM 1769 C C . SER A 1 240 ? 37.634 -3.493 -3.059 1.00 85.50 240 SER A C 1
ATOM 1771 O O . SER A 1 240 ? 37.221 -2.753 -2.170 1.00 85.50 240 SER A O 1
ATOM 1773 N N . ALA A 1 241 ? 38.245 -3.023 -4.141 1.00 87.62 241 ALA A N 1
ATOM 1774 C CA . ALA A 1 241 ? 38.427 -1.600 -4.409 1.00 87.62 241 ALA A CA 1
ATOM 1775 C C . ALA A 1 241 ? 38.106 -1.289 -5.872 1.00 87.62 241 ALA A C 1
ATOM 1777 O O . ALA A 1 241 ? 38.489 -2.055 -6.756 1.00 87.62 241 ALA A O 1
ATOM 1778 N N . ARG A 1 242 ? 37.433 -0.161 -6.117 1.00 87.44 242 ARG A N 1
ATOM 1779 C CA . ARG A 1 242 ? 37.022 0.305 -7.448 1.00 87.44 242 ARG A CA 1
ATOM 1780 C C . ARG A 1 242 ? 37.344 1.789 -7.620 1.00 87.44 242 ARG A C 1
ATOM 1782 O O . ARG A 1 242 ? 37.117 2.579 -6.706 1.00 87.44 242 ARG A O 1
ATOM 1789 N N . PHE A 1 243 ? 37.825 2.174 -8.798 1.00 92.12 243 PHE A N 1
ATOM 1790 C CA . PHE A 1 243 ? 37.911 3.561 -9.262 1.00 92.12 243 PHE A CA 1
ATOM 1791 C C . PHE A 1 243 ? 37.238 3.658 -10.625 1.00 92.12 243 PHE A C 1
ATOM 1793 O O . PHE A 1 243 ? 37.487 2.819 -11.481 1.00 92.12 243 PHE A O 1
ATOM 1800 N N . LEU A 1 244 ? 36.437 4.691 -10.843 1.00 85.25 244 LEU A N 1
ATOM 1801 C CA . LEU A 1 244 ? 35.880 5.024 -12.147 1.00 85.25 244 LEU A CA 1
ATOM 1802 C C . LEU A 1 244 ? 36.585 6.272 -12.666 1.00 85.25 244 LEU A C 1
ATOM 1804 O O . LEU A 1 244 ? 36.635 7.286 -11.964 1.00 85.25 244 LEU A O 1
ATOM 1808 N N . VAL A 1 245 ? 37.157 6.207 -13.863 1.00 86.12 245 VAL A N 1
ATOM 1809 C CA . VAL A 1 245 ? 37.998 7.272 -14.412 1.00 86.12 245 VAL A CA 1
ATOM 1810 C C . VAL A 1 245 ? 37.741 7.493 -15.898 1.00 86.12 245 VAL A C 1
ATOM 1812 O O . VAL A 1 245 ? 37.652 6.556 -16.680 1.00 86.12 245 VAL A O 1
ATOM 1815 N N . ALA A 1 246 ? 37.725 8.748 -16.328 1.00 82.38 246 ALA A N 1
ATOM 1816 C CA . ALA A 1 246 ? 37.822 9.101 -17.739 1.00 82.38 246 ALA A CA 1
ATOM 1817 C C . ALA A 1 246 ? 39.274 9.491 -18.036 1.00 82.38 246 ALA A C 1
ATOM 1819 O O . ALA A 1 246 ? 39.728 10.552 -17.611 1.00 82.38 246 ALA A O 1
ATOM 1820 N N . HIS A 1 247 ? 40.034 8.640 -18.731 1.00 79.81 247 HIS A N 1
ATOM 1821 C CA . HIS A 1 247 ? 41.434 8.927 -19.058 1.00 79.81 247 HIS A CA 1
ATOM 1822 C C . HIS A 1 247 ? 41.784 8.464 -20.478 1.00 79.81 247 HIS A C 1
ATOM 1824 O O . HIS A 1 247 ? 41.605 7.291 -20.796 1.00 79.81 247 HIS A O 1
ATOM 1830 N N . PRO A 1 248 ? 42.365 9.324 -21.335 1.00 70.19 248 PRO A N 1
ATOM 1831 C CA . PRO A 1 248 ? 42.665 8.979 -22.731 1.00 70.19 248 PRO A CA 1
ATOM 1832 C C . PRO A 1 248 ? 43.853 8.011 -22.888 1.00 70.19 248 PRO A C 1
ATOM 1834 O O . PRO A 1 248 ? 44.157 7.571 -23.996 1.00 70.19 248 PRO A O 1
ATOM 1837 N N . ARG A 1 249 ? 44.585 7.730 -21.799 1.00 76.44 249 ARG A N 1
ATOM 1838 C CA . ARG A 1 249 ? 45.695 6.760 -21.744 1.00 76.44 249 ARG A CA 1
ATOM 1839 C C . ARG A 1 249 ? 45.710 5.980 -20.427 1.00 76.44 249 ARG A C 1
ATOM 1841 O O . ARG A 1 249 ? 46.467 6.329 -19.524 1.00 76.44 249 ARG A O 1
ATOM 1848 N N . PRO A 1 250 ? 44.874 4.952 -20.278 1.00 75.50 250 PRO A N 1
ATOM 1849 C CA . PRO A 1 250 ? 44.793 4.149 -19.053 1.00 75.50 250 PRO A CA 1
ATOM 1850 C C . PRO A 1 250 ? 46.112 3.488 -18.621 1.00 75.50 250 PRO A C 1
ATOM 1852 O O . PRO A 1 250 ? 46.363 3.308 -17.429 1.00 75.50 250 PRO A O 1
ATOM 1855 N N . GLN A 1 251 ? 47.005 3.210 -19.577 1.00 81.25 251 GLN A N 1
ATOM 1856 C CA . GLN A 1 251 ? 48.344 2.666 -19.326 1.00 81.25 251 GLN A CA 1
ATOM 1857 C C . GLN A 1 251 ? 49.297 3.622 -18.584 1.00 81.25 251 GLN A C 1
ATOM 1859 O O . GLN A 1 251 ? 50.387 3.213 -18.183 1.00 81.25 251 GLN A O 1
ATOM 1864 N N . ASP A 1 252 ? 48.921 4.889 -18.401 1.00 83.56 252 ASP A N 1
ATOM 1865 C CA . ASP A 1 252 ? 49.716 5.854 -17.639 1.00 83.56 252 ASP A CA 1
ATOM 1866 C C . ASP A 1 252 ? 49.294 5.916 -16.151 1.00 83.56 252 ASP A C 1
ATOM 1868 O O . ASP A 1 252 ? 50.047 6.428 -15.316 1.00 83.56 252 ASP A O 1
ATOM 1872 N N . LEU A 1 253 ? 48.156 5.308 -15.790 1.00 90.38 253 LEU A N 1
ATOM 1873 C CA . LEU A 1 253 ? 47.576 5.362 -14.448 1.00 90.38 253 LEU A CA 1
ATOM 1874 C C . LEU A 1 253 ? 48.164 4.329 -13.478 1.00 90.38 253 LEU A C 1
ATOM 1876 O O . LEU A 1 253 ? 48.502 3.199 -13.840 1.00 90.38 253 LEU A O 1
ATOM 1880 N N . ILE A 1 254 ? 48.236 4.721 -12.206 1.00 93.25 254 ILE A N 1
ATOM 1881 C CA . ILE A 1 254 ? 48.477 3.823 -11.070 1.00 93.25 254 ILE A CA 1
ATOM 1882 C C . ILE A 1 254 ? 47.425 4.125 -10.000 1.00 93.25 254 ILE A C 1
ATOM 1884 O O . ILE A 1 254 ? 47.316 5.280 -9.582 1.00 93.25 254 ILE A O 1
ATOM 1888 N N . ALA A 1 255 ? 46.707 3.099 -9.537 1.00 95.50 255 ALA A N 1
ATOM 1889 C CA . ALA A 1 255 ? 45.701 3.194 -8.479 1.00 95.50 255 ALA A CA 1
ATOM 1890 C C . ALA A 1 255 ? 45.999 2.210 -7.337 1.00 95.50 255 ALA A C 1
ATOM 1892 O O . ALA A 1 255 ? 46.370 1.056 -7.572 1.00 95.50 255 ALA A O 1
ATOM 1893 N N . GLU A 1 256 ? 45.861 2.670 -6.095 1.00 97.50 256 GLU A N 1
ATOM 1894 C CA . GLU A 1 256 ? 46.226 1.925 -4.889 1.00 97.50 256 GLU A CA 1
ATOM 1895 C C . GLU A 1 256 ? 45.166 2.055 -3.793 1.00 97.50 256 GLU A C 1
ATOM 1897 O O . GLU A 1 256 ? 44.564 3.116 -3.615 1.00 97.50 256 GLU A O 1
ATOM 1902 N N . VAL A 1 257 ? 45.015 0.981 -3.016 1.00 96.44 257 VAL A N 1
ATOM 1903 C CA . VAL A 1 257 ? 44.295 0.963 -1.738 1.00 96.44 257 VAL A CA 1
ATOM 1904 C C . VAL A 1 257 ? 45.288 0.698 -0.604 1.00 96.44 257 VAL A C 1
ATOM 1906 O O . VAL A 1 257 ? 46.210 -0.109 -0.747 1.00 96.44 257 VAL A O 1
ATOM 1909 N N . ILE A 1 258 ? 45.126 1.413 0.507 1.00 96.06 258 ILE A N 1
ATOM 1910 C CA . ILE A 1 258 ? 45.977 1.369 1.696 1.00 96.06 258 ILE A CA 1
ATOM 1911 C C . ILE A 1 258 ? 45.096 1.050 2.901 1.00 96.06 258 ILE A C 1
ATOM 1913 O O . ILE A 1 258 ? 44.065 1.697 3.106 1.00 96.06 258 ILE A O 1
ATOM 1917 N N . GLY A 1 259 ? 45.520 0.058 3.678 1.00 92.31 259 GLY A N 1
ATOM 1918 C CA . GLY A 1 259 ? 44.827 -0.371 4.886 1.00 92.31 259 GLY A CA 1
ATOM 1919 C C . GLY A 1 259 ? 44.960 0.636 6.036 1.00 92.31 259 GLY A C 1
ATOM 1920 O O . GLY A 1 259 ? 45.796 1.544 5.985 1.00 92.31 259 GLY A O 1
ATOM 1921 N N . PRO A 1 260 ? 44.176 0.461 7.110 1.00 91.19 260 PRO A N 1
ATOM 1922 C CA . PRO A 1 260 ? 44.137 1.369 8.257 1.00 91.19 260 PRO A CA 1
ATOM 1923 C C . PRO A 1 260 ? 45.433 1.411 9.075 1.00 91.19 260 PRO A C 1
ATOM 1925 O O . PRO A 1 260 ? 45.618 2.305 9.898 1.00 91.19 260 PRO A O 1
ATOM 1928 N N . ASP A 1 261 ? 46.359 0.478 8.845 1.00 89.38 261 ASP A N 1
ATOM 1929 C CA . ASP A 1 261 ? 47.717 0.536 9.392 1.00 89.38 261 ASP A CA 1
ATOM 1930 C C . ASP A 1 261 ? 48.606 1.609 8.727 1.00 89.38 261 ASP A C 1
ATOM 1932 O O . ASP A 1 261 ? 49.707 1.889 9.211 1.00 89.38 261 ASP A O 1
ATOM 1936 N N . GLY A 1 262 ? 48.153 2.194 7.611 1.00 87.81 262 GLY A N 1
ATOM 1937 C CA . GLY A 1 262 ? 48.878 3.180 6.812 1.00 87.81 262 GLY A CA 1
ATOM 1938 C C . GLY A 1 262 ? 50.129 2.642 6.104 1.00 87.81 262 GLY A C 1
ATOM 1939 O O . GLY A 1 262 ? 50.867 3.423 5.499 1.00 87.81 262 GLY A O 1
ATOM 1940 N N . MET A 1 263 ? 50.397 1.335 6.181 1.00 89.62 263 MET A N 1
ATOM 1941 C CA . MET A 1 263 ? 51.616 0.696 5.671 1.00 89.62 263 MET A CA 1
ATOM 1942 C C . MET A 1 263 ? 51.333 -0.371 4.617 1.00 89.62 263 MET A C 1
ATOM 1944 O O . MET A 1 263 ? 52.128 -0.529 3.688 1.00 89.62 263 MET A O 1
ATOM 1948 N N . THR A 1 264 ? 50.234 -1.110 4.749 1.00 92.75 264 THR A N 1
ATOM 1949 C CA . THR A 1 264 ? 49.869 -2.169 3.810 1.00 92.75 264 THR A CA 1
ATOM 1950 C C . THR A 1 264 ? 49.202 -1.551 2.593 1.00 92.75 264 THR A C 1
ATOM 1952 O O . THR A 1 264 ? 48.217 -0.830 2.718 1.00 92.75 264 THR A O 1
ATOM 1955 N N . VAL A 1 265 ? 49.755 -1.818 1.408 1.00 94.50 265 VAL A N 1
ATOM 1956 C CA . VAL A 1 265 ? 49.325 -1.216 0.140 1.00 94.50 265 VAL A CA 1
ATOM 1957 C C . VAL A 1 265 ? 49.099 -2.310 -0.895 1.00 94.50 265 VAL A C 1
ATOM 1959 O O . VAL A 1 265 ? 49.964 -3.166 -1.088 1.00 94.50 265 VAL A O 1
ATOM 1962 N N . TYR A 1 266 ? 47.975 -2.239 -1.604 1.00 95.88 266 TYR A N 1
ATOM 1963 C CA . TYR A 1 266 ? 47.681 -3.076 -2.763 1.00 95.88 266 TYR A CA 1
ATOM 1964 C C . TYR A 1 266 ? 47.510 -2.220 -4.022 1.00 95.88 266 TYR A C 1
ATOM 1966 O O . TYR A 1 266 ? 46.895 -1.153 -3.978 1.00 95.88 266 TYR A O 1
ATOM 1974 N N . ARG A 1 267 ? 48.056 -2.690 -5.151 1.00 94.69 267 ARG A N 1
ATOM 1975 C CA . ARG A 1 267 ? 47.925 -2.031 -6.458 1.00 94.69 267 ARG A CA 1
ATOM 1976 C C . ARG A 1 267 ? 46.697 -2.556 -7.182 1.00 94.69 267 ARG A C 1
ATOM 1978 O O . ARG A 1 267 ? 46.720 -3.672 -7.684 1.00 94.69 267 ARG A O 1
ATOM 1985 N N . VAL A 1 268 ? 45.664 -1.724 -7.240 1.00 92.69 268 VAL A N 1
ATOM 1986 C CA . VAL A 1 268 ? 44.415 -2.003 -7.962 1.00 92.69 268 VAL A CA 1
ATOM 1987 C C . VAL A 1 268 ? 44.650 -1.910 -9.468 1.00 92.69 268 VAL A C 1
ATOM 1989 O O . VAL A 1 268 ? 44.185 -2.752 -10.221 1.00 92.69 268 VAL A O 1
ATOM 1992 N N . TRP A 1 269 ? 45.446 -0.930 -9.903 1.00 91.94 269 TRP A N 1
ATOM 1993 C CA . TRP A 1 269 ? 45.848 -0.777 -11.300 1.00 91.94 269 TRP A CA 1
ATOM 1994 C C . TRP A 1 269 ? 47.304 -0.345 -11.392 1.00 91.94 269 TRP A C 1
ATOM 1996 O O . TRP A 1 269 ? 47.743 0.548 -10.662 1.00 91.94 269 TRP A O 1
ATOM 2006 N N . ASP A 1 270 ? 48.057 -0.960 -12.299 1.00 91.44 270 ASP A N 1
ATOM 2007 C CA . ASP A 1 270 ? 49.477 -0.663 -12.497 1.00 91.44 270 ASP A CA 1
ATOM 2008 C C . ASP A 1 270 ? 49.822 -0.635 -13.981 1.00 91.44 270 ASP A C 1
ATOM 2010 O O . ASP A 1 270 ? 50.349 -1.603 -14.530 1.00 91.44 270 ASP A O 1
ATOM 2014 N N . ARG A 1 271 ? 49.507 0.493 -14.631 1.00 85.06 271 ARG A N 1
ATOM 2015 C CA . ARG A 1 271 ? 49.895 0.770 -16.023 1.00 85.06 271 ARG A CA 1
ATOM 2016 C C . ARG A 1 271 ? 49.475 -0.324 -17.006 1.00 85.06 271 ARG A C 1
ATOM 2018 O O . ARG A 1 271 ? 50.191 -0.613 -17.967 1.00 85.06 271 ARG A O 1
ATOM 2025 N N . GLN A 1 272 ? 48.340 -0.955 -16.735 1.00 77.56 272 GLN A N 1
ATOM 2026 C CA . GLN A 1 272 ? 47.841 -2.056 -17.543 1.00 77.56 272 GLN A CA 1
ATOM 2027 C C . GLN A 1 272 ? 47.191 -1.513 -18.817 1.00 77.56 272 GLN A C 1
ATOM 2029 O O . GLN A 1 272 ? 46.749 -0.362 -18.873 1.00 77.56 272 GLN A O 1
ATOM 2034 N N . GLN A 1 273 ? 47.196 -2.336 -19.864 1.00 79.06 273 GLN A N 1
ATOM 2035 C CA . GLN A 1 273 ? 46.459 -2.040 -21.082 1.00 79.06 273 GLN A CA 1
ATOM 2036 C C . GLN A 1 273 ? 45.012 -2.490 -20.849 1.00 79.06 273 GLN A C 1
ATOM 2038 O O . GLN A 1 273 ? 44.826 -3.657 -20.508 1.00 79.06 273 GLN A O 1
ATOM 2043 N N . PRO A 1 274 ? 44.024 -1.592 -20.972 1.00 74.25 274 PRO A N 1
ATOM 2044 C CA . PRO A 1 274 ? 42.655 -1.915 -20.613 1.00 74.25 274 PRO A CA 1
ATOM 2045 C C . PRO A 1 274 ? 42.039 -2.849 -21.653 1.00 74.25 274 PRO A C 1
ATOM 2047 O O . PRO A 1 274 ? 42.332 -2.754 -22.850 1.00 74.25 274 PRO A O 1
ATOM 2050 N N . THR A 1 275 ? 41.201 -3.753 -21.177 1.00 69.69 275 THR A N 1
ATOM 2051 C CA . THR A 1 275 ? 40.359 -4.643 -21.971 1.00 69.69 275 THR A CA 1
ATOM 2052 C C . THR A 1 275 ? 38.947 -4.061 -22.076 1.00 69.69 275 THR A C 1
ATOM 2054 O O . THR A 1 275 ? 38.608 -3.165 -21.305 1.00 69.69 275 THR A O 1
ATOM 2057 N N . PRO A 1 276 ? 38.103 -4.526 -23.013 1.00 55.06 276 PRO A N 1
ATOM 2058 C CA . PRO A 1 276 ? 36.719 -4.055 -23.113 1.00 55.06 276 PRO A CA 1
ATOM 2059 C C . PRO A 1 276 ? 35.902 -4.232 -21.822 1.00 55.06 276 PRO A C 1
ATOM 2061 O O . PRO A 1 276 ? 35.014 -3.436 -21.559 1.00 55.06 276 PRO A O 1
ATOM 2064 N N . GLU A 1 277 ? 36.235 -5.232 -21.001 1.00 61.38 277 GLU A N 1
ATOM 2065 C CA . GLU A 1 277 ? 35.590 -5.502 -19.706 1.00 61.38 277 GLU A CA 1
ATOM 2066 C C . GLU A 1 277 ? 35.952 -4.465 -18.624 1.00 61.38 277 GLU A C 1
ATOM 2068 O O . GLU A 1 277 ? 35.255 -4.359 -17.619 1.00 61.38 277 GLU A O 1
ATOM 2073 N N . ASP A 1 278 ? 37.014 -3.674 -18.830 1.00 69.44 278 ASP A N 1
ATOM 2074 C CA . ASP A 1 278 ? 37.448 -2.618 -17.908 1.00 69.44 278 ASP A CA 1
ATOM 2075 C C . ASP A 1 278 ? 36.710 -1.286 -18.145 1.00 69.44 278 ASP A C 1
ATOM 2077 O O . ASP A 1 278 ? 37.116 -0.265 -17.596 1.00 69.44 278 ASP A O 1
ATOM 2081 N N . PHE A 1 279 ? 35.667 -1.239 -18.978 1.00 66.50 279 PHE A N 1
ATOM 2082 C CA . PHE A 1 279 ? 34.901 -0.021 -19.263 1.00 66.50 279 PHE A CA 1
ATOM 2083 C C . PHE A 1 279 ? 33.422 -0.193 -18.901 1.00 66.50 279 PHE A C 1
ATOM 2085 O O . PHE A 1 279 ? 32.820 -1.221 -19.194 1.00 66.50 279 PHE A O 1
ATOM 2092 N N . ASP A 1 280 ? 32.843 0.839 -18.290 1.00 59.94 280 ASP A N 1
ATOM 2093 C CA . ASP A 1 280 ? 31.400 1.007 -18.117 1.00 59.94 280 ASP A CA 1
ATOM 2094 C C . ASP A 1 280 ? 30.906 2.252 -18.878 1.00 59.94 280 ASP A C 1
ATOM 2096 O O . ASP A 1 280 ? 31.693 2.995 -19.473 1.00 59.94 280 ASP A O 1
ATOM 2100 N N . GLU A 1 281 ? 29.594 2.488 -18.853 1.00 46.78 281 GLU A N 1
ATOM 2101 C CA . GLU A 1 281 ? 28.916 3.617 -19.514 1.00 46.78 281 GLU A CA 1
ATOM 2102 C C . GLU A 1 281 ? 29.500 4.993 -19.147 1.00 46.78 281 GLU A C 1
ATOM 2104 O O . GLU A 1 281 ? 29.362 5.962 -19.894 1.00 46.78 281 GLU A O 1
ATOM 2109 N N . ARG A 1 282 ? 30.172 5.098 -17.993 1.00 50.41 282 ARG A N 1
ATOM 2110 C CA . ARG A 1 282 ? 30.710 6.347 -17.449 1.00 50.41 282 ARG A CA 1
ATOM 2111 C C . ARG A 1 282 ? 32.225 6.473 -17.632 1.00 50.41 282 ARG A C 1
ATOM 2113 O O . ARG A 1 282 ? 32.753 7.577 -17.471 1.00 50.41 282 ARG A O 1
ATOM 2120 N N . GLY A 1 283 ? 32.947 5.401 -17.958 1.00 70.88 283 GLY A N 1
ATOM 2121 C CA . GLY A 1 283 ? 34.383 5.444 -18.230 1.00 70.88 283 GLY A CA 1
ATOM 2122 C C . GLY A 1 283 ? 35.132 4.151 -17.912 1.00 70.88 283 GLY A C 1
ATOM 2123 O O . GLY A 1 283 ? 34.576 3.065 -17.855 1.00 70.88 283 GLY A O 1
ATOM 2124 N N . LEU A 1 284 ? 36.445 4.263 -17.718 1.00 84.06 284 LEU A N 1
ATOM 2125 C CA . LEU A 1 284 ? 37.307 3.141 -17.359 1.00 84.06 284 LEU A CA 1
ATOM 2126 C C . LEU A 1 284 ? 37.149 2.794 -15.870 1.00 84.06 284 LEU A C 1
ATOM 2128 O O . LEU A 1 284 ? 37.339 3.644 -14.997 1.00 84.06 284 LEU A O 1
ATOM 2132 N N . VAL A 1 285 ? 36.904 1.524 -15.581 1.00 86.25 285 VAL A N 1
ATOM 2133 C CA . VAL A 1 285 ? 36.797 0.941 -14.250 1.00 86.25 285 VAL A CA 1
ATOM 2134 C C . VAL A 1 285 ? 38.101 0.245 -13.870 1.00 86.25 285 VAL A C 1
ATOM 2136 O O . VAL A 1 285 ? 38.509 -0.748 -14.456 1.00 86.25 285 VAL A O 1
ATOM 2139 N N . LEU A 1 286 ? 38.756 0.755 -12.831 1.00 88.75 286 LEU A N 1
ATOM 2140 C CA . LEU A 1 286 ? 39.916 0.130 -12.205 1.00 88.75 286 LEU A CA 1
ATOM 2141 C C . LEU A 1 286 ? 39.442 -0.645 -10.976 1.00 88.75 286 LEU A C 1
ATOM 2143 O O . LEU A 1 286 ? 39.193 -0.034 -9.933 1.00 88.75 286 LEU A O 1
ATOM 2147 N N . SER A 1 287 ? 39.313 -1.966 -11.072 1.00 87.56 287 SER A N 1
ATOM 2148 C CA . SER A 1 287 ? 38.798 -2.793 -9.974 1.00 87.56 287 SER A CA 1
ATOM 2149 C C . SER A 1 287 ? 39.713 -3.948 -9.593 1.00 87.56 287 SER A C 1
ATOM 2151 O O . SER A 1 287 ? 40.349 -4.571 -10.437 1.00 87.56 287 SER A O 1
ATOM 2153 N N . ALA A 1 288 ? 39.736 -4.265 -8.301 1.00 81.81 288 ALA A N 1
ATOM 2154 C CA . ALA A 1 288 ? 40.328 -5.484 -7.775 1.00 81.81 288 ALA A CA 1
ATOM 2155 C C . ALA A 1 288 ? 39.425 -6.057 -6.679 1.00 81.81 288 ALA A C 1
ATOM 2157 O O . ALA A 1 288 ? 38.944 -5.316 -5.818 1.00 81.81 288 ALA A O 1
ATOM 2158 N N . TYR A 1 289 ? 39.229 -7.373 -6.720 1.00 84.19 289 TYR A N 1
ATOM 2159 C CA . TYR A 1 289 ? 38.368 -8.136 -5.815 1.00 84.19 289 TYR A CA 1
ATOM 2160 C C . TYR A 1 289 ? 39.202 -9.142 -5.015 1.00 84.19 289 TYR A C 1
ATOM 2162 O O . TYR A 1 289 ? 40.331 -9.458 -5.398 1.00 84.19 289 TYR A O 1
ATOM 2170 N N . ASP A 1 290 ? 38.659 -9.631 -3.898 1.00 78.75 290 ASP A N 1
ATOM 2171 C CA . ASP A 1 290 ? 39.289 -10.644 -3.037 1.00 78.75 290 ASP A CA 1
ATOM 2172 C C . ASP A 1 290 ? 40.740 -10.319 -2.637 1.00 78.75 290 ASP A C 1
ATOM 2174 O O . ASP A 1 290 ? 41.637 -11.169 -2.607 1.00 78.75 290 ASP A O 1
ATOM 2178 N N . ILE A 1 291 ? 40.995 -9.052 -2.309 1.00 86.75 291 ILE A N 1
ATOM 2179 C CA . ILE A 1 291 ? 42.311 -8.571 -1.904 1.00 86.75 291 ILE A CA 1
ATOM 2180 C C . ILE A 1 291 ? 42.617 -9.067 -0.481 1.00 86.75 291 ILE A C 1
ATOM 2182 O O . ILE A 1 291 ? 42.263 -8.443 0.517 1.00 86.75 291 ILE A O 1
ATOM 2186 N N . THR A 1 292 ? 43.321 -10.192 -0.394 1.00 87.94 292 THR A N 1
ATOM 2187 C CA . THR A 1 292 ? 43.634 -10.904 0.863 1.00 87.94 292 THR A CA 1
ATOM 2188 C C . THR A 1 292 ? 44.826 -10.340 1.642 1.00 87.94 292 THR A C 1
ATOM 2190 O O . THR A 1 292 ? 45.065 -10.726 2.783 1.00 87.94 292 THR A O 1
ATOM 2193 N N . ILE A 1 293 ? 45.596 -9.393 1.084 1.00 89.06 293 ILE A N 1
ATOM 2194 C CA . ILE A 1 293 ? 46.762 -8.813 1.789 1.00 89.06 293 ILE A CA 1
ATOM 2195 C C . ILE A 1 293 ? 46.368 -8.042 3.063 1.00 89.06 293 ILE A C 1
ATOM 2197 O O . ILE A 1 293 ? 47.214 -7.796 3.922 1.00 89.06 293 ILE A O 1
ATOM 2201 N N . PHE A 1 294 ? 45.092 -7.671 3.188 1.00 92.56 294 PHE A N 1
ATOM 2202 C CA . PHE A 1 294 ? 44.543 -6.975 4.347 1.00 92.56 294 PHE A CA 1
ATOM 2203 C C . PHE A 1 294 ? 43.927 -7.912 5.395 1.00 92.56 294 PHE A C 1
ATOM 2205 O O . PHE A 1 294 ? 43.453 -7.426 6.421 1.00 92.56 294 PHE A O 1
ATOM 2212 N N . ASP A 1 295 ? 43.935 -9.231 5.175 1.00 90.44 295 ASP A N 1
ATOM 2213 C CA . ASP A 1 295 ? 43.351 -10.196 6.107 1.00 90.44 295 ASP A CA 1
ATOM 2214 C C . ASP A 1 295 ? 43.963 -10.056 7.512 1.00 90.44 295 ASP A C 1
ATOM 2216 O O . ASP A 1 295 ? 45.180 -9.980 7.700 1.00 90.44 295 ASP A O 1
ATOM 2220 N N . GLY A 1 296 ? 43.099 -10.010 8.525 1.00 82.88 296 GLY A N 1
ATOM 2221 C CA . GLY A 1 296 ? 43.481 -9.812 9.922 1.00 82.88 296 GLY A CA 1
ATOM 2222 C C . GLY A 1 296 ? 43.695 -8.354 10.347 1.00 82.88 296 GLY A C 1
ATOM 2223 O O . GLY A 1 296 ? 43.864 -8.112 11.543 1.00 82.88 296 GLY A O 1
ATOM 2224 N N . GLN A 1 297 ? 43.647 -7.381 9.431 1.00 90.69 297 GLN A N 1
ATOM 2225 C CA . GLN A 1 297 ? 43.626 -5.960 9.798 1.00 90.69 297 GLN A CA 1
ATOM 2226 C C . GLN A 1 297 ? 42.287 -5.561 10.431 1.00 90.69 297 GLN A C 1
ATOM 2228 O O . GLN A 1 297 ? 41.272 -6.209 10.162 1.00 90.69 297 GLN A O 1
ATOM 2233 N N . PRO A 1 298 ? 42.248 -4.516 11.280 1.00 89.38 298 PRO A N 1
ATOM 2234 C CA . PRO A 1 298 ? 40.983 -4.000 11.785 1.00 89.38 298 PRO A CA 1
ATOM 2235 C C . PRO A 1 298 ? 40.128 -3.466 10.632 1.00 89.38 298 PRO A C 1
ATOM 2237 O O . PRO A 1 298 ? 40.646 -2.843 9.711 1.00 89.38 298 PRO A O 1
ATOM 2240 N N . ILE A 1 299 ? 38.817 -3.697 10.685 1.00 85.50 299 ILE A N 1
ATOM 2241 C CA . ILE A 1 299 ? 37.897 -3.110 9.698 1.00 85.50 299 ILE A CA 1
ATOM 2242 C C . ILE A 1 299 ? 37.686 -1.630 9.995 1.00 85.50 299 ILE A C 1
ATOM 2244 O O . ILE A 1 299 ? 37.773 -0.802 9.092 1.00 85.50 299 ILE A O 1
ATOM 2248 N N . ASN A 1 300 ? 37.452 -1.306 11.271 1.00 88.06 300 ASN A N 1
ATOM 2249 C CA . ASN A 1 300 ? 37.337 0.076 11.714 1.00 88.06 300 ASN A CA 1
ATOM 2250 C C . ASN A 1 300 ? 38.702 0.770 11.643 1.00 88.06 300 ASN A C 1
ATOM 2252 O O . ASN A 1 300 ? 39.676 0.297 12.236 1.00 88.06 300 ASN A O 1
ATOM 2256 N N . GLY A 1 301 ? 38.759 1.902 10.952 1.00 86.75 301 GLY A N 1
ATOM 2257 C CA . GLY A 1 301 ? 39.978 2.664 10.710 1.00 86.75 301 GLY A CA 1
ATOM 2258 C C . GLY A 1 301 ? 39.938 3.424 9.387 1.00 86.75 301 GLY A C 1
ATOM 2259 O O . GLY A 1 301 ? 38.943 3.390 8.664 1.00 86.75 301 GLY A O 1
ATOM 2260 N N . ASP A 1 302 ? 41.035 4.116 9.089 1.00 94.00 302 ASP A N 1
ATOM 2261 C CA . ASP A 1 302 ? 41.159 4.984 7.919 1.00 94.00 302 ASP A CA 1
ATOM 2262 C C . ASP A 1 302 ? 41.650 4.205 6.692 1.00 94.00 302 ASP A C 1
ATOM 2264 O O . ASP A 1 302 ? 42.846 3.966 6.520 1.00 94.00 302 ASP A O 1
ATOM 2268 N N . TRP A 1 303 ? 40.733 3.847 5.798 1.00 94.69 303 TRP A N 1
ATOM 2269 C CA . TRP A 1 303 ? 41.065 3.217 4.520 1.00 94.69 303 TRP A CA 1
ATOM 2270 C C . TRP A 1 303 ? 41.359 4.280 3.470 1.00 94.69 303 TRP A C 1
ATOM 2272 O O . TRP A 1 303 ? 40.563 5.192 3.265 1.00 94.69 303 TRP A O 1
ATOM 2282 N N . THR A 1 304 ? 42.504 4.192 2.795 1.00 96.25 304 THR A N 1
ATOM 2283 C CA . THR A 1 304 ? 42.938 5.240 1.859 1.00 96.25 304 THR A CA 1
ATOM 2284 C C . THR A 1 304 ? 43.021 4.724 0.431 1.00 96.25 304 THR A C 1
ATOM 2286 O O . THR A 1 304 ? 43.703 3.743 0.158 1.00 96.25 304 THR A O 1
ATOM 2289 N N . LEU A 1 305 ? 42.359 5.414 -0.494 1.00 96.00 305 LEU A N 1
ATOM 2290 C CA . LEU A 1 305 ? 42.384 5.144 -1.927 1.00 96.00 305 LEU A CA 1
ATOM 2291 C C . LEU A 1 305 ? 43.096 6.293 -2.627 1.00 96.00 305 LEU A C 1
ATOM 2293 O O . LEU A 1 305 ? 42.832 7.465 -2.351 1.00 96.00 305 LEU A O 1
ATOM 2297 N N . ARG A 1 306 ? 44.015 5.976 -3.538 1.00 95.94 306 ARG A N 1
ATOM 2298 C CA . ARG A 1 306 ? 44.753 7.000 -4.279 1.00 95.94 306 ARG A CA 1
ATOM 2299 C C . ARG A 1 306 ? 45.025 6.615 -5.720 1.00 95.94 306 ARG A C 1
ATOM 2301 O O . ARG A 1 306 ? 45.259 5.450 -6.023 1.00 95.94 306 ARG A O 1
ATOM 2308 N N . ILE A 1 307 ? 45.064 7.621 -6.584 1.00 95.06 307 ILE A N 1
ATOM 2309 C CA . ILE A 1 307 ? 45.338 7.482 -8.014 1.00 95.06 307 ILE A CA 1
ATOM 2310 C C . ILE A 1 307 ? 46.311 8.565 -8.491 1.00 95.06 307 ILE A C 1
ATOM 2312 O O . ILE A 1 307 ? 46.331 9.674 -7.954 1.00 95.06 307 ILE A O 1
ATOM 2316 N N . ARG A 1 308 ? 47.149 8.247 -9.480 1.00 91.50 308 ARG A N 1
ATOM 2317 C CA . ARG A 1 308 ? 48.032 9.216 -10.149 1.00 91.50 308 ARG A CA 1
ATOM 2318 C C . ARG A 1 308 ? 48.238 8.881 -11.619 1.00 91.50 308 ARG A C 1
ATOM 2320 O O . ARG A 1 308 ? 48.230 7.705 -11.987 1.00 91.50 308 ARG A O 1
ATOM 2327 N N . ASP A 1 309 ? 48.544 9.906 -12.403 1.00 88.69 309 ASP A N 1
ATOM 2328 C CA . ASP A 1 309 ? 49.026 9.782 -13.778 1.00 88.69 309 ASP A CA 1
ATOM 2329 C C . ASP A 1 309 ? 50.564 9.872 -13.819 1.00 88.69 309 ASP A C 1
ATOM 2331 O O . ASP A 1 309 ? 51.184 10.799 -13.298 1.00 88.69 309 ASP A O 1
ATOM 2335 N N . GLY A 1 310 ? 51.211 8.860 -14.398 1.00 74.38 310 GLY A N 1
ATOM 2336 C CA . GLY A 1 310 ? 52.660 8.738 -14.483 1.00 74.38 310 GLY A CA 1
ATOM 2337 C C . GLY A 1 310 ? 53.335 9.509 -15.624 1.00 74.38 310 GLY A C 1
ATOM 2338 O O . GLY A 1 310 ? 54.574 9.495 -15.665 1.00 74.38 310 GLY A O 1
ATOM 2339 N N . ARG A 1 311 ? 52.603 10.138 -16.560 1.00 67.31 311 ARG A N 1
ATOM 2340 C CA . ARG A 1 311 ? 53.190 10.869 -17.704 1.00 67.31 311 ARG A CA 1
ATOM 2341 C C . ARG A 1 311 ? 52.465 12.187 -18.004 1.00 67.31 311 ARG A C 1
ATOM 2343 O O . ARG A 1 311 ? 51.260 12.239 -18.131 1.00 67.31 311 ARG A O 1
ATOM 2350 N N . ARG A 1 312 ? 53.229 13.260 -18.241 1.00 58.53 312 ARG A N 1
ATOM 2351 C CA . ARG A 1 312 ? 52.683 14.599 -18.552 1.00 58.53 312 ARG A CA 1
ATOM 2352 C C . ARG A 1 312 ? 52.033 14.677 -19.940 1.00 58.53 312 ARG A C 1
ATOM 2354 O O . ARG A 1 312 ? 52.636 14.208 -20.910 1.00 58.53 312 ARG A O 1
ATOM 2361 N N . GLY A 1 313 ? 50.913 15.403 -20.051 1.00 56.91 313 GLY A N 1
ATOM 2362 C CA . GLY A 1 313 ? 50.372 15.898 -21.324 1.00 56.91 313 GLY A CA 1
ATOM 2363 C C . GLY A 1 313 ? 49.004 15.361 -21.758 1.00 56.91 313 GLY A C 1
ATOM 2364 O O . GLY A 1 313 ? 48.628 15.599 -22.912 1.00 56.91 313 GLY A O 1
ATOM 2365 N N . LYS A 1 314 ? 48.277 14.639 -20.894 1.00 63.34 314 LYS A N 1
ATOM 2366 C CA . LYS A 1 314 ? 46.905 14.172 -21.140 1.00 63.34 314 LYS A CA 1
ATOM 2367 C C . LYS A 1 314 ? 46.105 14.108 -19.830 1.00 63.34 314 LYS A C 1
ATOM 2369 O O . LYS A 1 314 ? 46.212 13.130 -19.112 1.00 63.34 314 LYS A O 1
ATOM 2374 N N . THR A 1 315 ? 45.281 15.116 -19.553 1.00 64.31 315 THR A N 1
ATOM 2375 C CA . THR A 1 315 ? 44.455 15.158 -18.337 1.00 64.31 315 THR A CA 1
ATOM 2376 C C . THR A 1 315 ? 43.371 14.079 -18.383 1.00 64.31 315 THR A C 1
ATOM 2378 O O . THR A 1 315 ? 42.674 13.964 -19.392 1.00 64.31 315 THR A O 1
ATOM 2381 N N . GLY A 1 316 ? 43.186 13.330 -17.296 1.00 76.81 316 GLY A N 1
ATOM 2382 C CA . GLY A 1 316 ? 41.957 12.567 -17.060 1.00 76.81 316 GLY A CA 1
ATOM 2383 C C . GLY A 1 316 ? 41.275 12.948 -15.751 1.00 76.81 316 GLY A C 1
ATOM 2384 O O . GLY A 1 316 ? 41.803 13.742 -14.972 1.00 76.81 316 GLY A O 1
ATOM 2385 N N . THR A 1 317 ? 40.097 12.385 -15.521 1.00 82.56 317 THR A N 1
ATOM 2386 C CA . THR A 1 317 ? 39.169 12.769 -14.452 1.00 82.56 317 THR A CA 1
ATOM 2387 C C . THR A 1 317 ? 38.808 11.539 -13.631 1.00 82.56 317 THR A C 1
ATOM 2389 O O . THR A 1 317 ? 38.466 10.500 -14.191 1.00 82.56 317 THR A O 1
ATOM 2392 N N . LEU A 1 318 ? 38.880 11.651 -12.307 1.00 87.62 318 LEU A N 1
ATOM 2393 C CA . LEU A 1 318 ? 38.353 10.658 -11.378 1.00 87.62 318 LEU A CA 1
ATOM 2394 C C . LEU A 1 318 ? 36.871 10.940 -11.159 1.00 87.62 318 LEU A C 1
ATOM 2396 O O . LEU A 1 318 ? 36.566 12.033 -10.692 1.00 87.62 318 LEU A O 1
ATOM 2400 N N . LEU A 1 319 ? 36.025 9.959 -11.486 1.00 69.75 319 LEU A N 1
ATOM 2401 C CA . LEU A 1 319 ? 34.560 10.017 -11.507 1.00 69.75 319 LEU A CA 1
ATOM 2402 C C . LEU A 1 319 ? 33.905 9.396 -10.270 1.00 69.75 319 LEU A C 1
ATOM 2404 O O . LEU A 1 319 ? 32.925 9.918 -9.748 1.00 69.75 319 LEU A O 1
ATOM 2408 N N . ALA A 1 320 ? 34.470 8.301 -9.765 1.00 72.12 320 ALA A N 1
ATOM 2409 C CA . ALA A 1 320 ? 34.042 7.671 -8.521 1.00 72.12 320 ALA A CA 1
ATOM 2410 C C . ALA A 1 320 ? 35.170 6.821 -7.930 1.00 72.12 320 ALA A C 1
ATOM 2412 O O . ALA A 1 320 ? 36.104 6.426 -8.633 1.00 72.12 320 ALA A O 1
ATOM 2413 N N . LEU A 1 321 ? 35.082 6.512 -6.638 1.00 88.75 321 LEU A N 1
ATOM 2414 C CA . LEU A 1 321 ? 35.914 5.486 -6.015 1.00 88.75 321 LEU A CA 1
ATOM 2415 C C . LEU A 1 321 ? 35.209 4.837 -4.819 1.00 88.75 321 LEU A C 1
ATOM 2417 O O . LEU A 1 321 ? 34.460 5.503 -4.102 1.00 88.75 321 LEU A O 1
ATOM 2421 N N . SER A 1 322 ? 35.479 3.559 -4.569 1.00 83.00 322 SER A N 1
ATOM 2422 C CA . SER A 1 322 ? 34.931 2.834 -3.422 1.00 83.00 322 SER A CA 1
ATOM 2423 C C . SER A 1 322 ? 35.843 1.710 -2.936 1.00 83.00 322 SER A C 1
ATOM 2425 O O . SER A 1 322 ? 36.665 1.170 -3.679 1.00 83.00 322 SER A O 1
ATOM 2427 N N . VAL A 1 323 ? 35.683 1.359 -1.662 1.00 88.25 323 VAL A N 1
ATOM 2428 C CA . VAL A 1 323 ? 36.293 0.202 -1.011 1.00 88.25 323 VAL A CA 1
ATOM 2429 C C . VAL A 1 323 ? 35.236 -0.572 -0.236 1.00 88.25 323 VAL A C 1
ATOM 2431 O O . VAL A 1 323 ? 34.438 0.019 0.484 1.00 88.25 323 VAL A O 1
ATOM 2434 N N . ALA A 1 324 ? 35.236 -1.892 -0.385 1.00 83.56 324 ALA A N 1
ATOM 2435 C CA . ALA A 1 324 ? 34.386 -2.822 0.344 1.00 83.56 324 ALA A CA 1
ATOM 2436 C C . ALA A 1 324 ? 35.261 -3.740 1.201 1.00 83.56 324 ALA A C 1
ATOM 2438 O O . ALA A 1 324 ? 36.190 -4.358 0.685 1.00 83.56 324 ALA A O 1
ATOM 2439 N N . VAL A 1 325 ? 34.975 -3.847 2.498 1.00 84.31 325 VAL A N 1
ATOM 2440 C CA . VAL A 1 325 ? 35.801 -4.589 3.466 1.00 84.31 325 VAL A CA 1
ATOM 2441 C C . VAL A 1 325 ? 34.958 -5.665 4.153 1.00 84.31 325 VAL A C 1
ATOM 2443 O O . VAL A 1 325 ? 33.965 -5.344 4.803 1.00 84.31 325 VAL A O 1
ATOM 2446 N N . GLY A 1 326 ? 35.338 -6.937 3.993 1.00 82.31 326 GLY A N 1
ATOM 2447 C CA . GLY A 1 326 ? 34.546 -8.100 4.401 1.00 82.31 326 GLY A CA 1
ATOM 2448 C C . GLY A 1 326 ? 34.992 -8.787 5.698 1.00 82.31 326 GLY A C 1
ATOM 2449 O O . GLY A 1 326 ? 36.187 -9.001 5.929 1.00 82.31 326 GLY A O 1
ATOM 2450 N N . TYR A 1 327 ? 34.034 -9.239 6.516 1.00 84.31 327 TYR A N 1
ATOM 2451 C CA . TYR A 1 327 ? 34.269 -10.135 7.659 1.00 84.31 327 TYR A CA 1
ATOM 2452 C C . TYR A 1 327 ? 33.165 -11.165 7.879 1.00 84.31 327 TYR A C 1
ATOM 2454 O O . TYR A 1 327 ? 32.031 -10.978 7.457 1.00 84.31 327 TYR A O 1
ATOM 2462 N N . LEU A 1 328 ? 33.485 -12.255 8.577 1.00 77.12 328 LEU A N 1
ATOM 2463 C CA . LEU A 1 328 ? 32.519 -13.296 8.929 1.00 77.12 328 LEU A CA 1
ATOM 2464 C C . LEU A 1 328 ? 31.807 -12.985 10.253 1.00 77.12 328 LEU A C 1
ATOM 2466 O O . LEU A 1 328 ? 32.455 -12.788 11.285 1.00 77.12 328 LEU A O 1
ATOM 2470 N N . ARG A 1 329 ? 30.469 -13.004 10.255 1.00 62.12 329 ARG A N 1
ATOM 2471 C CA . ARG A 1 329 ? 29.661 -12.795 11.470 1.00 62.12 329 ARG A CA 1
ATOM 2472 C C . ARG A 1 329 ? 29.420 -14.128 12.207 1.00 62.12 329 ARG A C 1
ATOM 2474 O O . ARG A 1 329 ? 28.934 -15.075 11.586 1.00 62.12 329 ARG A O 1
ATOM 2481 N N . PRO A 1 330 ? 29.717 -14.246 13.519 1.00 50.25 330 PRO A N 1
ATOM 2482 C CA . PRO A 1 330 ? 29.368 -15.441 14.290 1.00 50.25 330 PRO A CA 1
ATOM 2483 C C . PRO A 1 330 ? 27.852 -15.554 14.491 1.00 50.25 330 PRO A C 1
ATOM 2485 O O . PRO A 1 330 ? 27.194 -14.573 14.835 1.00 50.25 330 PRO A O 1
ATOM 2488 N N . SER A 1 331 ? 27.293 -16.755 14.332 1.00 46.12 331 SER A N 1
ATOM 2489 C CA . SER A 1 331 ? 25.878 -17.020 14.614 1.00 46.12 331 SER A CA 1
ATOM 2490 C C . SER A 1 331 ? 25.619 -17.000 16.129 1.00 46.12 331 SER A C 1
ATOM 2492 O O . SER A 1 331 ? 26.239 -17.760 16.873 1.00 46.12 331 SER A O 1
ATOM 2494 N N . ALA A 1 332 ? 24.703 -16.154 16.606 1.00 38.19 332 ALA A N 1
ATOM 2495 C CA . ALA A 1 332 ? 24.264 -16.168 18.001 1.00 38.19 332 ALA A CA 1
ATOM 2496 C C . ALA A 1 332 ? 23.256 -17.310 18.233 1.00 38.19 332 ALA A C 1
ATOM 2498 O O . ALA A 1 332 ? 22.280 -17.433 17.496 1.00 38.19 332 ALA A O 1
ATOM 2499 N N . SER A 1 333 ? 23.462 -18.147 19.259 1.00 29.78 333 SER A N 1
ATOM 2500 C CA . SER A 1 333 ? 22.471 -19.160 19.641 1.00 29.78 333 SER A CA 1
ATOM 2501 C C . SER A 1 333 ? 21.313 -18.500 20.392 1.00 29.78 333 SER A C 1
ATOM 2503 O O . SER A 1 333 ? 21.499 -18.034 21.517 1.00 29.78 333 SER A O 1
ATOM 2505 N N . ARG A 1 334 ? 20.111 -18.505 19.815 1.00 32.62 334 ARG A N 1
ATOM 2506 C CA . ARG A 1 334 ? 18.872 -18.212 20.541 1.00 32.62 334 ARG A CA 1
ATOM 2507 C C . ARG A 1 334 ? 17.856 -19.311 20.253 1.00 32.62 334 ARG A C 1
ATOM 2509 O O . ARG A 1 334 ? 17.425 -19.511 19.126 1.00 32.62 334 ARG A O 1
ATOM 2516 N N . THR A 1 335 ? 17.537 -20.054 21.301 1.00 29.53 335 THR A N 1
ATOM 2517 C CA . THR A 1 335 ? 16.525 -21.108 21.359 1.00 29.53 335 THR A CA 1
ATOM 2518 C C . THR A 1 335 ? 15.129 -20.500 21.177 1.00 29.53 335 THR A C 1
ATOM 2520 O O . THR A 1 335 ? 14.715 -19.687 21.998 1.00 29.53 335 THR A O 1
ATOM 2523 N N . LEU A 1 336 ? 14.400 -20.915 20.138 1.00 30.33 336 LEU A N 1
ATOM 2524 C CA . LEU A 1 336 ? 12.952 -20.723 19.963 1.00 30.33 336 LEU A CA 1
ATOM 2525 C C . LEU A 1 336 ? 12.332 -22.053 19.486 1.00 30.33 336 LEU A C 1
ATOM 2527 O O . LEU A 1 336 ? 13.014 -22.817 18.794 1.00 30.33 336 LEU A O 1
ATOM 2531 N N . PRO A 1 337 ? 11.088 -22.383 19.884 1.00 28.59 337 PRO A N 1
ATOM 2532 C CA . PRO A 1 337 ? 10.470 -23.665 19.574 1.00 28.59 337 PRO A CA 1
ATOM 2533 C C . PRO A 1 337 ? 10.003 -23.743 18.112 1.00 28.59 337 PRO A C 1
ATOM 2535 O O . PRO A 1 337 ? 9.603 -22.759 17.499 1.00 28.59 337 PRO A O 1
ATOM 2538 N N . HIS A 1 338 ? 10.086 -24.964 17.583 1.00 25.66 338 HIS A N 1
ATOM 2539 C CA . HIS A 1 338 ? 9.770 -25.422 16.229 1.00 25.66 338 HIS A CA 1
ATOM 2540 C C . HIS A 1 338 ? 8.659 -24.654 15.478 1.00 25.66 338 HIS A C 1
ATOM 2542 O O . HIS A 1 338 ? 7.475 -24.824 15.763 1.00 25.66 338 HIS A O 1
ATOM 2548 N N . ARG A 1 339 ? 9.040 -23.958 14.396 1.00 30.52 339 ARG A N 1
ATOM 2549 C CA . ARG A 1 339 ? 8.170 -23.683 13.240 1.00 30.52 339 ARG A CA 1
ATOM 2550 C C . ARG A 1 339 ? 8.318 -24.846 12.246 1.00 30.52 339 ARG A C 1
ATOM 2552 O O . ARG A 1 339 ? 9.426 -25.332 12.014 1.00 30.52 339 ARG A O 1
ATOM 2559 N N . ARG A 1 340 ? 7.200 -25.339 11.705 1.00 28.25 340 ARG A N 1
ATOM 2560 C CA . ARG A 1 340 ? 7.194 -26.281 10.575 1.00 28.25 340 ARG A CA 1
ATOM 2561 C C . ARG A 1 340 ? 7.692 -25.547 9.333 1.00 28.25 340 ARG A C 1
ATOM 2563 O O . ARG A 1 340 ? 7.144 -24.507 8.987 1.00 28.25 340 ARG A O 1
ATOM 2570 N N . GLU A 1 341 ? 8.713 -26.095 8.686 1.00 31.52 341 GLU A N 1
ATOM 2571 C CA . GLU A 1 341 ? 9.175 -25.638 7.377 1.00 31.52 341 GLU A CA 1
ATOM 2572 C C . GLU A 1 341 ? 8.082 -25.862 6.328 1.00 31.52 341 GLU A C 1
ATOM 2574 O O . GLU A 1 341 ? 7.627 -26.988 6.118 1.00 31.52 341 GLU A O 1
ATOM 2579 N N . HIS A 1 342 ? 7.713 -24.792 5.633 1.00 28.88 342 HIS A N 1
ATOM 2580 C CA . HIS A 1 342 ? 7.176 -24.863 4.284 1.00 28.88 342 HIS A CA 1
ATOM 2581 C C . HIS A 1 342 ? 7.927 -23.854 3.417 1.00 28.88 342 HIS A C 1
ATOM 2583 O O . HIS A 1 342 ? 7.973 -22.675 3.742 1.00 28.88 342 HIS A O 1
ATOM 2589 N N . GLY A 1 343 ? 8.469 -24.354 2.304 1.00 26.55 343 GLY A N 1
ATOM 2590 C CA . GLY A 1 343 ? 8.774 -23.568 1.110 1.00 26.55 343 GLY A CA 1
ATOM 2591 C C . GLY A 1 343 ? 10.164 -22.943 1.058 1.00 26.55 343 GLY A C 1
ATOM 2592 O O . GLY A 1 343 ? 10.467 -22.004 1.776 1.00 26.55 343 GLY A O 1
ATOM 2593 N N . ARG A 1 344 ? 10.995 -23.442 0.137 1.00 36.03 344 ARG A N 1
ATOM 2594 C CA . ARG A 1 344 ? 12.217 -22.780 -0.336 1.00 36.03 344 ARG A CA 1
ATOM 2595 C C . ARG A 1 344 ? 11.878 -21.371 -0.844 1.00 36.03 344 ARG A C 1
ATOM 2597 O O . ARG A 1 344 ? 11.220 -21.268 -1.875 1.00 36.03 344 ARG A O 1
ATOM 2604 N N . GLY A 1 345 ? 12.368 -20.331 -0.173 1.00 28.33 345 GLY A N 1
ATOM 2605 C CA . GLY A 1 345 ? 12.467 -18.998 -0.764 1.00 28.33 345 GLY A CA 1
ATOM 2606 C C . GLY A 1 345 ? 13.516 -19.025 -1.874 1.00 28.33 345 GLY A C 1
ATOM 2607 O O . GLY A 1 345 ? 14.655 -19.438 -1.639 1.00 28.33 345 GLY A O 1
ATOM 2608 N N . LEU A 1 346 ? 13.109 -18.665 -3.092 1.00 31.16 346 LEU A N 1
ATOM 2609 C CA . LEU A 1 346 ? 14.042 -18.261 -4.136 1.00 31.16 346 LEU A CA 1
ATOM 2610 C C . LEU A 1 346 ? 14.863 -17.086 -3.588 1.00 31.16 346 LEU A C 1
ATOM 2612 O O . LEU A 1 346 ? 14.304 -16.183 -2.974 1.00 31.16 346 LEU A O 1
ATOM 2616 N N . LEU A 1 347 ? 16.178 -17.100 -3.801 1.00 36.97 347 LEU A N 1
ATOM 2617 C CA . LEU A 1 347 ? 16.972 -15.877 -3.712 1.00 36.97 347 LEU A CA 1
ATOM 2618 C C . LEU A 1 347 ? 16.366 -14.895 -4.725 1.00 36.97 347 LEU A C 1
ATOM 2620 O O . LEU A 1 347 ? 16.291 -15.245 -5.905 1.00 36.97 347 LEU A O 1
ATOM 2624 N N . ALA A 1 348 ? 15.884 -13.739 -4.265 1.00 42.84 348 ALA A N 1
ATOM 2625 C CA . ALA A 1 348 ? 15.469 -12.661 -5.153 1.00 42.84 348 ALA A CA 1
ATOM 2626 C C . ALA A 1 348 ? 16.670 -12.294 -6.039 1.00 42.84 348 ALA A C 1
ATOM 2628 O O . ALA A 1 348 ? 17.796 -12.159 -5.551 1.00 42.84 348 ALA A O 1
ATOM 2629 N N . ALA A 1 349 ? 16.463 -12.271 -7.354 1.00 56.03 349 ALA A N 1
ATOM 2630 C CA . ALA A 1 349 ? 17.500 -11.860 -8.287 1.00 56.03 349 ALA A CA 1
ATOM 2631 C C . ALA A 1 349 ? 17.721 -10.355 -8.110 1.00 56.03 349 ALA A C 1
ATOM 2633 O O . ALA A 1 349 ? 16.751 -9.603 -8.103 1.00 56.03 349 ALA A O 1
ATOM 2634 N N . GLN A 1 350 ? 18.977 -9.936 -7.947 1.00 72.00 350 GLN A N 1
ATOM 2635 C CA . GLN A 1 350 ? 19.299 -8.512 -7.921 1.00 72.00 350 GLN A CA 1
ATOM 2636 C C . GLN A 1 350 ? 18.958 -7.870 -9.268 1.00 72.00 350 GLN A C 1
ATOM 2638 O O . GLN A 1 350 ? 19.180 -8.489 -10.319 1.00 72.00 350 GLN A O 1
ATOM 2643 N N . GLY A 1 351 ? 18.467 -6.633 -9.224 1.00 77.88 351 GLY A N 1
ATOM 2644 C CA . GLY A 1 351 ? 18.205 -5.830 -10.409 1.00 77.88 351 GLY A CA 1
ATOM 2645 C C . GLY A 1 351 ? 19.455 -5.727 -11.278 1.00 77.88 351 GLY A C 1
ATOM 2646 O O . GLY A 1 351 ? 20.562 -5.492 -10.784 1.00 77.88 351 GLY A O 1
ATOM 2647 N N . SER A 1 352 ? 19.316 -5.975 -12.579 1.00 81.06 352 SER A N 1
ATOM 2648 C CA . SER A 1 352 ? 20.473 -6.035 -13.475 1.00 81.06 352 SER A CA 1
ATOM 2649 C C . SER A 1 352 ? 20.136 -5.755 -14.934 1.00 81.06 352 SER A C 1
ATOM 2651 O O . SER A 1 352 ? 19.048 -6.058 -15.425 1.00 81.06 352 SER A O 1
ATOM 2653 N N . TRP A 1 353 ? 21.134 -5.220 -15.643 1.00 83.88 353 TRP A N 1
ATOM 2654 C CA . TRP A 1 353 ? 21.133 -5.146 -17.098 1.00 83.88 353 TRP A CA 1
ATOM 2655 C C . TRP A 1 353 ? 21.326 -6.538 -17.699 1.00 83.88 353 TRP A C 1
ATOM 2657 O O . TRP A 1 353 ? 22.300 -7.242 -17.418 1.00 83.88 353 TRP A O 1
ATOM 2667 N N . GLN A 1 354 ? 20.394 -6.921 -18.559 1.00 89.50 354 GLN A N 1
ATOM 2668 C CA . GLN A 1 354 ? 20.365 -8.182 -19.275 1.00 89.50 354 GLN A CA 1
ATOM 2669 C C . GLN A 1 354 ? 20.529 -7.934 -20.769 1.00 89.50 354 GLN A C 1
ATOM 2671 O O . GLN A 1 354 ? 19.853 -7.095 -21.365 1.00 89.50 354 GLN A O 1
ATOM 2676 N N . LYS A 1 355 ? 21.433 -8.689 -21.391 1.00 90.62 355 LYS A N 1
ATOM 2677 C CA . LYS A 1 355 ? 21.664 -8.612 -22.831 1.00 90.62 355 LYS A CA 1
ATOM 2678 C C . LYS A 1 355 ? 20.569 -9.371 -23.569 1.00 90.62 355 LYS A C 1
ATOM 2680 O O . LYS A 1 355 ? 20.409 -10.570 -23.345 1.00 90.62 355 LYS A O 1
ATOM 2685 N N . ILE A 1 356 ? 19.898 -8.702 -24.500 1.00 93.50 356 ILE A N 1
ATOM 2686 C CA . ILE A 1 356 ? 18.933 -9.326 -25.412 1.00 93.50 356 ILE A CA 1
ATOM 2687 C C . ILE A 1 356 ? 19.678 -10.005 -26.563 1.00 93.50 356 ILE A C 1
ATOM 2689 O O . ILE A 1 356 ? 19.495 -11.195 -26.818 1.00 93.50 356 ILE A O 1
ATOM 2693 N N . THR A 1 357 ? 20.560 -9.269 -27.244 1.00 93.50 357 THR A N 1
ATOM 2694 C CA . THR A 1 357 ? 21.347 -9.805 -28.361 1.00 93.50 357 THR A CA 1
ATOM 2695 C C . THR A 1 357 ? 22.619 -9.006 -28.599 1.00 93.50 357 THR A C 1
ATOM 2697 O O . THR A 1 357 ? 22.689 -7.828 -28.256 1.00 93.50 357 THR A O 1
ATOM 2700 N N . THR A 1 358 ? 23.602 -9.645 -29.233 1.00 92.44 358 THR A N 1
ATOM 2701 C CA . THR A 1 358 ? 24.725 -8.975 -29.896 1.00 92.44 358 THR A CA 1
ATOM 2702 C C . THR A 1 358 ? 24.786 -9.466 -31.341 1.00 92.44 358 THR A C 1
ATOM 2704 O O . THR A 1 358 ? 24.710 -10.673 -31.580 1.00 92.44 358 THR A O 1
ATOM 2707 N N . GLN A 1 359 ? 24.961 -8.549 -32.290 1.00 93.81 359 GLN A N 1
ATOM 2708 C CA . GLN A 1 359 ? 25.208 -8.847 -33.694 1.00 93.81 359 GLN A CA 1
ATOM 2709 C C . GLN A 1 359 ? 26.513 -8.183 -34.143 1.00 93.81 359 GLN A C 1
ATOM 2711 O O . GLN A 1 359 ? 26.609 -6.960 -34.173 1.00 93.81 359 GLN A O 1
ATOM 2716 N N . THR A 1 360 ? 27.498 -9.015 -34.483 1.00 92.81 360 THR A N 1
ATOM 2717 C CA . THR A 1 360 ? 28.838 -8.604 -34.939 1.00 92.81 360 THR A CA 1
ATOM 2718 C C . THR A 1 360 ? 29.083 -8.932 -36.411 1.00 92.81 360 THR A C 1
ATOM 2720 O O . THR A 1 360 ? 30.204 -8.820 -36.870 1.00 92.81 360 THR A O 1
ATOM 2723 N N . PHE A 1 361 ? 28.095 -9.496 -37.118 1.00 96.56 361 PHE A N 1
ATOM 2724 C CA . PHE A 1 361 ? 28.169 -9.865 -38.541 1.00 96.56 361 PHE A CA 1
ATOM 2725 C C . PHE A 1 361 ? 29.241 -10.910 -38.932 1.00 96.56 361 PHE A C 1
ATOM 2727 O O . PHE A 1 361 ? 29.313 -11.314 -40.079 1.00 96.56 361 PHE A O 1
ATOM 2734 N N . GLU A 1 362 ? 29.990 -11.475 -37.979 1.00 94.38 362 GLU A N 1
ATOM 2735 C CA . GLU A 1 362 ? 31.045 -12.491 -38.206 1.00 94.38 362 GLU A CA 1
ATOM 2736 C C . GLU A 1 362 ? 30.547 -13.887 -38.647 1.00 94.38 362 GLU A C 1
ATOM 2738 O O . GLU A 1 362 ? 31.296 -14.871 -38.678 1.00 94.38 362 GLU A O 1
ATOM 2743 N N . GLY A 1 363 ? 29.260 -14.018 -38.938 1.00 90.94 363 GLY A N 1
ATOM 2744 C CA . GLY A 1 363 ? 28.626 -15.249 -39.382 1.00 90.94 363 GLY A CA 1
ATOM 2745 C C . GLY A 1 363 ? 27.474 -14.930 -40.320 1.00 90.94 363 GLY A C 1
ATOM 2746 O O . GLY A 1 363 ? 27.140 -13.773 -40.513 1.00 90.94 363 GLY A O 1
ATOM 2747 N N . ALA A 1 364 ? 26.841 -15.970 -40.868 1.00 92.31 364 ALA A N 1
ATOM 2748 C CA . ALA A 1 364 ? 25.802 -15.796 -41.880 1.00 92.31 364 ALA A CA 1
ATOM 2749 C C . ALA A 1 364 ? 24.718 -14.795 -41.443 1.00 92.31 364 ALA A C 1
ATOM 2751 O O . ALA A 1 364 ? 24.047 -15.009 -40.424 1.00 92.31 364 ALA A O 1
ATOM 2752 N N . PHE A 1 365 ? 24.533 -13.752 -42.248 1.00 96.00 365 PHE A N 1
ATOM 2753 C CA . PHE A 1 365 ? 23.445 -12.802 -42.129 1.00 96.00 365 PHE A CA 1
ATOM 2754 C C . PHE A 1 365 ? 22.441 -12.997 -43.289 1.00 96.00 365 PHE A C 1
ATOM 2756 O O . PHE A 1 365 ? 22.806 -13.504 -44.350 1.00 96.00 365 PHE A O 1
ATOM 2763 N N . PRO A 1 366 ? 21.135 -12.736 -43.084 1.00 95.50 366 PRO A N 1
ATOM 2764 C CA . PRO A 1 366 ? 20.455 -12.502 -41.809 1.00 95.50 366 PRO A CA 1
ATOM 2765 C C . PRO A 1 366 ? 20.527 -13.720 -40.874 1.00 95.50 366 PRO A C 1
ATOM 2767 O O . PRO A 1 366 ? 20.268 -14.857 -41.274 1.00 95.50 366 PRO A O 1
ATOM 2770 N N . SER A 1 367 ? 20.871 -13.481 -39.608 1.00 93.50 367 SER A N 1
ATOM 2771 C CA . SER A 1 367 ? 20.918 -14.519 -38.574 1.00 93.50 367 SER A CA 1
ATOM 2772 C C . SER A 1 367 ? 19.559 -14.661 -37.865 1.00 93.50 367 SER A C 1
ATOM 2774 O O . SER A 1 367 ? 18.601 -13.947 -38.160 1.00 93.50 367 SER A O 1
ATOM 2776 N N . THR A 1 368 ? 19.426 -15.610 -36.933 1.00 94.19 368 THR A N 1
ATOM 2777 C CA . THR A 1 368 ? 18.164 -15.823 -36.199 1.00 94.19 368 THR A CA 1
ATOM 2778 C C . THR A 1 368 ? 17.677 -14.536 -35.524 1.00 94.19 368 THR A C 1
ATOM 2780 O O . THR A 1 368 ? 18.421 -13.906 -34.777 1.00 94.19 368 THR A O 1
ATOM 2783 N N . GLY A 1 369 ? 16.407 -14.186 -35.744 1.00 94.88 369 GLY A N 1
ATOM 2784 C CA . GLY A 1 369 ? 15.783 -12.972 -35.203 1.00 94.88 369 GLY A CA 1
ATOM 2785 C C . GLY A 1 369 ? 15.985 -11.727 -36.070 1.00 94.88 369 GLY A C 1
ATOM 2786 O O . GLY A 1 369 ? 15.321 -10.725 -35.827 1.00 94.88 369 GLY A O 1
ATOM 2787 N N . TRP A 1 370 ? 16.840 -11.802 -37.095 1.00 97.81 370 TRP A N 1
ATOM 2788 C CA . TRP A 1 370 ? 17.032 -10.738 -38.071 1.00 97.81 370 TRP A CA 1
ATOM 2789 C C . TRP A 1 370 ? 16.224 -10.993 -39.339 1.00 97.81 370 TRP A C 1
ATOM 2791 O O . TRP A 1 370 ? 16.185 -12.102 -39.873 1.00 97.81 370 TRP A O 1
ATOM 2801 N N . THR A 1 371 ? 15.603 -9.937 -39.847 1.00 97.88 371 THR A N 1
ATOM 2802 C CA . THR A 1 371 ? 14.949 -9.916 -41.157 1.00 97.88 371 THR A CA 1
ATOM 2803 C C . THR A 1 371 ? 15.451 -8.721 -41.950 1.00 97.88 371 THR A C 1
ATOM 2805 O O . THR A 1 371 ? 15.818 -7.701 -41.371 1.00 97.88 371 THR A O 1
ATOM 2808 N N . VAL A 1 372 ? 15.515 -8.864 -43.271 1.00 97.88 372 VAL A N 1
ATOM 2809 C CA . VAL A 1 372 ? 15.934 -7.795 -44.181 1.00 97.88 372 VAL A CA 1
ATOM 2810 C C . VAL A 1 372 ? 14.895 -7.623 -45.270 1.00 97.88 372 VAL A C 1
ATOM 2812 O O . VAL A 1 372 ? 14.315 -8.598 -45.755 1.00 97.88 372 VAL A O 1
ATOM 2815 N N . ASN A 1 373 ? 14.653 -6.375 -45.640 1.00 96.00 373 ASN A N 1
ATOM 2816 C CA . ASN A 1 373 ? 13.595 -5.996 -46.553 1.00 96.00 373 ASN A CA 1
ATOM 2817 C C . ASN A 1 373 ? 14.116 -4.961 -47.541 1.00 96.00 373 ASN A C 1
ATOM 2819 O O . ASN A 1 373 ? 14.705 -3.955 -47.139 1.00 96.00 373 ASN A O 1
ATOM 2823 N N . ASP A 1 374 ? 13.802 -5.183 -48.811 1.00 97.31 374 ASP A N 1
ATOM 2824 C CA . ASP A 1 374 ? 13.806 -4.136 -49.817 1.00 97.31 374 ASP A CA 1
ATOM 2825 C C . ASP A 1 374 ? 12.408 -3.508 -49.887 1.00 97.31 374 ASP A C 1
ATOM 2827 O O . ASP A 1 374 ? 11.403 -4.194 -50.098 1.00 97.31 374 ASP A O 1
ATOM 2831 N N . LEU A 1 375 ? 12.340 -2.206 -49.638 1.00 96.12 375 LEU A N 1
ATOM 2832 C CA . LEU A 1 375 ? 11.138 -1.377 -49.697 1.00 96.12 375 LEU A CA 1
ATOM 2833 C C . LEU A 1 375 ? 11.242 -0.352 -50.841 1.00 96.12 375 LEU A C 1
ATOM 2835 O O . LEU A 1 375 ? 10.458 0.605 -50.879 1.00 96.12 375 LEU A O 1
ATOM 2839 N N . SER A 1 376 ? 12.222 -0.500 -51.736 1.00 95.50 376 SER A N 1
ATOM 2840 C CA . SER A 1 376 ? 12.368 0.315 -52.936 1.00 95.50 376 SER A CA 1
ATOM 2841 C C . SER A 1 376 ? 11.289 -0.002 -53.969 1.00 95.50 376 SER A C 1
ATOM 2843 O O . SER A 1 376 ? 10.895 -1.145 -54.188 1.00 95.50 376 SER A O 1
ATOM 2845 N N . GLU A 1 377 ? 10.832 1.033 -54.677 1.00 93.06 377 GLU A N 1
ATOM 2846 C CA . GLU A 1 377 ? 9.913 0.909 -55.817 1.00 93.06 377 GLU A CA 1
ATOM 2847 C C . GLU A 1 377 ? 10.646 1.124 -57.155 1.00 93.06 377 GLU A C 1
ATOM 2849 O O . GLU A 1 377 ? 10.165 1.823 -58.049 1.00 93.06 377 GLU A O 1
ATOM 2854 N N . ASP A 1 378 ? 11.841 0.548 -57.302 1.00 92.94 378 ASP A N 1
ATOM 2855 C CA . ASP A 1 378 ? 12.720 0.757 -58.464 1.00 92.94 378 ASP A CA 1
ATOM 2856 C C . ASP A 1 378 ? 12.917 -0.486 -59.352 1.00 92.94 378 ASP A C 1
ATOM 2858 O O . ASP A 1 378 ? 13.468 -0.383 -60.453 1.00 92.94 378 ASP A O 1
ATOM 2862 N N . GLY A 1 379 ? 12.396 -1.638 -58.920 1.00 93.44 379 GLY A N 1
ATOM 2863 C CA . GLY A 1 379 ? 12.419 -2.895 -59.664 1.00 93.44 379 GLY A CA 1
ATOM 2864 C C . GLY A 1 379 ? 13.670 -3.751 -59.462 1.00 93.44 379 GLY A C 1
ATOM 2865 O O . GLY A 1 379 ? 13.808 -4.735 -60.190 1.00 93.44 379 GLY A O 1
ATOM 2866 N N . TYR A 1 380 ? 14.539 -3.396 -58.515 1.00 95.56 380 TYR A N 1
ATOM 2867 C CA . TYR A 1 380 ? 15.633 -4.243 -58.035 1.00 95.56 380 TYR A CA 1
ATOM 2868 C C . TYR A 1 380 ? 15.257 -4.899 -56.699 1.00 95.56 380 TYR A C 1
ATOM 2870 O O . TYR A 1 380 ? 14.315 -4.459 -56.047 1.00 95.56 380 TYR A O 1
ATOM 2878 N N . GLU A 1 381 ? 15.966 -5.964 -56.323 1.00 96.38 381 GLU A N 1
ATOM 2879 C CA . GLU A 1 381 ? 15.905 -6.563 -54.984 1.00 96.38 381 GLU A CA 1
ATOM 2880 C C . GLU A 1 381 ? 17.273 -6.441 -54.305 1.00 96.38 381 GLU A C 1
ATOM 2882 O O . GLU A 1 381 ? 18.176 -7.252 -54.545 1.00 96.38 381 GLU A O 1
ATOM 2887 N N . ARG A 1 382 ? 17.429 -5.405 -53.478 1.00 96.12 382 ARG A N 1
ATOM 2888 C CA . ARG A 1 382 ? 18.654 -5.076 -52.740 1.00 96.12 382 ARG A CA 1
ATOM 2889 C C . ARG A 1 382 ? 18.346 -4.942 -51.261 1.00 96.12 382 ARG A C 1
ATOM 2891 O O . ARG A 1 382 ? 17.493 -4.158 -50.866 1.00 96.12 382 ARG A O 1
ATOM 2898 N N . CYS A 1 383 ? 19.061 -5.694 -50.444 1.00 96.81 383 CYS A N 1
ATOM 2899 C CA . CYS A 1 383 ? 18.849 -5.763 -49.007 1.00 96.81 383 CYS A CA 1
ATOM 2900 C C . CYS A 1 383 ? 20.151 -5.490 -48.257 1.00 96.81 383 CYS A C 1
ATOM 2902 O O . CYS A 1 383 ? 21.246 -5.563 -48.817 1.00 96.81 383 CYS A O 1
ATOM 2904 N N . TRP A 1 384 ? 20.015 -5.243 -46.958 1.00 98.12 384 TRP A N 1
ATOM 2905 C CA . TRP A 1 384 ? 21.143 -5.299 -46.040 1.00 98.12 384 TRP A CA 1
ATOM 2906 C C . TRP A 1 384 ? 21.775 -6.693 -46.049 1.00 98.12 384 TRP A C 1
ATOM 2908 O O . TRP A 1 384 ? 21.044 -7.685 -46.012 1.00 98.12 384 TRP A O 1
ATOM 2918 N N . ASP A 1 385 ? 23.105 -6.754 -46.066 1.00 97.62 385 ASP A N 1
ATOM 2919 C CA . ASP A 1 385 ? 23.860 -7.983 -45.797 1.00 97.62 385 ASP A CA 1
ATOM 2920 C C . ASP A 1 385 ? 25.214 -7.685 -45.145 1.00 97.62 385 ASP A C 1
ATOM 2922 O O . ASP A 1 385 ? 25.625 -6.520 -45.104 1.00 97.62 385 ASP A O 1
ATOM 2926 N N . ASP A 1 386 ? 25.887 -8.717 -44.630 1.00 95.62 386 ASP A N 1
ATOM 2927 C CA . ASP A 1 386 ? 27.259 -8.602 -44.130 1.00 95.62 386 ASP A CA 1
ATOM 2928 C C . ASP A 1 386 ? 28.280 -8.514 -45.278 1.00 95.62 386 ASP A C 1
ATOM 2930 O O . ASP A 1 386 ? 28.141 -9.186 -46.299 1.00 95.62 386 ASP A O 1
ATOM 2934 N N . ASP A 1 387 ? 29.303 -7.666 -45.140 1.00 96.19 387 ASP A N 1
ATOM 2935 C CA . ASP A 1 387 ? 30.404 -7.544 -46.104 1.00 96.19 387 ASP A CA 1
ATOM 2936 C C . ASP A 1 387 ? 31.762 -7.273 -45.431 1.00 96.19 387 ASP A C 1
ATOM 2938 O O . ASP A 1 387 ? 31.834 -6.671 -44.356 1.00 96.19 387 ASP A O 1
ATOM 2942 N N . ASP A 1 388 ? 32.848 -7.697 -46.085 1.00 94.69 388 ASP A N 1
ATOM 2943 C CA . ASP A 1 388 ? 34.223 -7.609 -45.587 1.00 94.69 388 ASP A CA 1
ATOM 2944 C C . ASP A 1 388 ? 34.981 -6.339 -46.014 1.00 94.69 388 ASP A C 1
ATOM 2946 O O . ASP A 1 388 ? 36.151 -6.152 -45.656 1.00 94.69 388 ASP A O 1
ATOM 2950 N N . TYR A 1 389 ? 34.340 -5.437 -46.763 1.00 94.94 389 TYR A N 1
ATOM 2951 C CA . TYR A 1 389 ? 34.974 -4.218 -47.261 1.00 94.94 389 TYR A CA 1
ATOM 2952 C C . TYR A 1 389 ? 35.344 -3.235 -46.148 1.00 94.94 389 TYR A C 1
ATOM 2954 O O . TYR A 1 389 ? 36.444 -2.665 -46.156 1.00 94.94 389 TYR A O 1
ATOM 2962 N N . ARG A 1 390 ? 34.437 -3.022 -45.190 1.00 93.50 390 ARG A N 1
ATOM 2963 C CA . ARG A 1 390 ? 34.610 -2.018 -44.137 1.00 93.50 390 ARG A CA 1
ATOM 2964 C C . ARG A 1 390 ? 34.052 -2.507 -42.797 1.00 93.50 390 ARG A C 1
ATOM 2966 O O . ARG A 1 390 ? 33.007 -2.024 -42.386 1.00 93.50 390 ARG A O 1
ATOM 2973 N N . PRO A 1 391 ? 34.759 -3.407 -42.092 1.00 92.75 391 PRO A N 1
ATOM 2974 C CA . PRO A 1 391 ? 34.411 -3.804 -40.728 1.00 92.75 391 PRO A CA 1
ATOM 2975 C C . PRO A 1 391 ? 34.918 -2.811 -39.668 1.00 92.75 391 PRO A C 1
ATOM 2977 O O . PRO A 1 391 ? 35.874 -2.056 -39.907 1.00 92.75 391 PRO A O 1
ATOM 2980 N N . HIS A 1 392 ? 34.300 -2.810 -38.484 1.00 89.19 392 HIS A N 1
ATOM 2981 C CA . HIS A 1 392 ? 34.812 -2.117 -37.299 1.00 89.19 392 HIS A CA 1
ATOM 2982 C C . HIS A 1 392 ? 35.725 -3.037 -36.485 1.00 89.19 392 HIS A C 1
ATOM 2984 O O . HIS A 1 392 ? 36.945 -2.828 -36.439 1.00 89.19 392 HIS A O 1
ATOM 2990 N N . LEU A 1 393 ? 35.142 -4.065 -35.866 1.00 79.56 393 LEU A N 1
ATOM 2991 C CA . LEU A 1 393 ? 35.842 -5.158 -35.200 1.00 79.56 393 LEU A CA 1
ATOM 2992 C C . LEU A 1 393 ? 35.583 -6.449 -35.973 1.00 79.56 393 LEU A C 1
ATOM 2994 O O . LEU A 1 393 ? 34.543 -6.627 -36.579 1.00 79.56 393 LEU A O 1
ATOM 2998 N N . GLY A 1 394 ? 36.552 -7.365 -35.959 1.00 90.19 394 GLY A N 1
ATOM 2999 C CA . GLY A 1 394 ? 36.436 -8.584 -36.758 1.00 90.19 394 GLY A CA 1
ATOM 3000 C C . GLY A 1 394 ? 36.697 -8.338 -38.246 1.00 90.19 394 GLY A C 1
ATOM 3001 O O . GLY A 1 394 ? 37.636 -7.618 -38.603 1.00 90.19 394 GLY A O 1
ATOM 3002 N N . GLY A 1 395 ? 35.957 -9.042 -39.095 1.00 92.88 395 GLY A N 1
ATOM 3003 C CA . GLY A 1 395 ? 36.104 -9.058 -40.542 1.00 92.88 395 GLY A CA 1
ATOM 3004 C C . GLY A 1 395 ? 34.863 -8.634 -41.323 1.00 92.88 395 GLY A C 1
ATOM 3005 O O . GLY A 1 395 ? 35.019 -8.470 -42.527 1.00 92.88 395 GLY A O 1
ATOM 3006 N N . TRP A 1 396 ? 33.699 -8.446 -40.692 1.00 96.69 396 TRP A N 1
ATOM 3007 C CA . TRP A 1 396 ? 32.430 -8.192 -41.387 1.00 96.69 396 TRP A CA 1
ATOM 3008 C C . TRP A 1 396 ? 31.626 -7.055 -40.744 1.00 96.69 396 TRP A C 1
ATOM 3010 O O . TRP A 1 396 ? 31.638 -6.907 -39.532 1.00 96.69 396 TRP A O 1
ATOM 3020 N N . ALA A 1 397 ? 30.905 -6.270 -41.547 1.00 97.12 397 ALA A N 1
ATOM 3021 C CA . ALA A 1 397 ? 29.922 -5.284 -41.080 1.00 97.12 397 ALA A CA 1
ATOM 3022 C C . ALA A 1 397 ? 28.723 -5.220 -42.033 1.00 97.12 397 ALA A C 1
ATOM 3024 O O . ALA A 1 397 ? 28.813 -5.646 -43.183 1.00 97.12 397 ALA A O 1
ATOM 3025 N N . ALA A 1 398 ? 27.598 -4.672 -41.576 1.00 97.88 398 ALA A N 1
ATOM 3026 C CA . ALA A 1 398 ? 26.392 -4.579 -42.388 1.00 97.88 398 ALA A CA 1
ATOM 3027 C C . ALA A 1 398 ? 26.407 -3.379 -43.334 1.00 97.88 398 ALA A C 1
ATOM 3029 O O . ALA A 1 398 ? 26.691 -2.250 -42.920 1.00 97.88 398 ALA A O 1
ATOM 3030 N N . TRP A 1 399 ? 25.984 -3.619 -44.575 1.00 97.94 399 TRP A N 1
ATOM 3031 C CA . TRP A 1 399 ? 25.832 -2.596 -45.607 1.00 97.94 399 TRP A CA 1
ATOM 3032 C C . TRP A 1 399 ? 24.488 -2.738 -46.341 1.00 97.94 399 TRP A C 1
ATOM 3034 O O . TRP A 1 399 ? 24.088 -3.862 -46.660 1.00 97.94 399 TRP A O 1
ATOM 3044 N N . PRO A 1 400 ? 23.765 -1.640 -46.646 1.00 97.44 400 PRO A N 1
ATOM 3045 C CA . PRO A 1 400 ? 22.355 -1.683 -47.049 1.00 97.44 400 PRO A CA 1
ATOM 3046 C C . PRO A 1 400 ? 22.058 -2.283 -48.423 1.00 97.44 400 PRO A C 1
ATOM 3048 O O . PRO A 1 400 ? 20.877 -2.426 -48.751 1.00 97.44 400 PRO A O 1
ATOM 3051 N N . ALA A 1 401 ? 23.084 -2.581 -49.226 1.00 96.50 401 ALA A N 1
ATOM 3052 C CA . ALA A 1 401 ? 22.950 -2.975 -50.627 1.00 96.50 401 ALA A CA 1
ATOM 3053 C C . ALA A 1 401 ? 23.672 -4.280 -51.001 1.00 96.50 401 ALA A C 1
ATOM 3055 O O . ALA A 1 401 ? 23.711 -4.610 -52.188 1.00 96.50 401 ALA A O 1
ATOM 3056 N N . ASN A 1 402 ? 24.265 -4.997 -50.039 1.00 95.19 402 ASN A N 1
ATOM 3057 C CA . ASN A 1 402 ? 25.057 -6.192 -50.352 1.00 95.19 402 ASN A CA 1
ATOM 3058 C C . ASN A 1 402 ? 24.192 -7.440 -50.614 1.00 95.19 402 ASN A C 1
ATOM 3060 O O . ASN A 1 402 ? 24.576 -8.320 -51.382 1.00 95.19 402 ASN A O 1
ATOM 3064 N N . GLY A 1 403 ? 22.994 -7.494 -50.030 1.00 94.69 403 GLY A N 1
ATOM 3065 C CA . GLY A 1 403 ? 22.090 -8.643 -50.101 1.00 94.69 403 GLY A CA 1
ATOM 3066 C C . GLY A 1 403 ? 21.022 -8.521 -51.183 1.00 94.69 403 GLY A C 1
ATOM 3067 O O . GLY A 1 403 ? 20.844 -7.473 -51.802 1.00 94.69 403 GLY A O 1
ATOM 3068 N N . GLY A 1 404 ? 20.243 -9.589 -51.365 1.00 94.81 404 GLY A N 1
ATOM 3069 C CA . GLY A 1 404 ? 19.165 -9.656 -52.360 1.00 94.81 404 GLY A CA 1
ATOM 3070 C C . GLY A 1 404 ? 19.629 -10.143 -53.739 1.00 94.81 404 GLY A C 1
ATOM 3071 O O . GLY A 1 404 ? 20.816 -10.363 -53.980 1.00 94.81 404 GLY A O 1
ATOM 3072 N N . ALA A 1 405 ? 18.683 -10.375 -54.656 1.00 95.75 405 ALA A N 1
ATOM 3073 C CA . ALA A 1 405 ? 18.993 -10.908 -55.987 1.00 95.75 405 ALA A CA 1
ATOM 3074 C C . ALA A 1 405 ? 19.836 -9.948 -56.848 1.00 95.75 405 ALA A C 1
ATOM 3076 O O . ALA A 1 405 ? 20.570 -10.406 -57.728 1.00 95.75 405 ALA A O 1
ATOM 3077 N N . ASP A 1 406 ? 19.741 -8.646 -56.570 1.00 96.62 406 ASP A N 1
ATOM 3078 C CA . ASP A 1 406 ? 20.464 -7.566 -57.243 1.00 96.62 406 ASP A CA 1
ATOM 3079 C C . ASP A 1 406 ? 21.493 -6.886 -56.318 1.00 96.62 406 ASP A C 1
ATOM 3081 O O . ASP A 1 406 ? 21.911 -5.753 -56.583 1.00 96.62 406 ASP A O 1
ATOM 3085 N N . GLY A 1 407 ? 21.899 -7.570 -55.239 1.00 93.88 407 GLY A N 1
ATOM 3086 C CA . GLY A 1 407 ? 22.928 -7.111 -54.310 1.00 93.88 407 GLY A CA 1
ATOM 3087 C C . GLY A 1 407 ? 24.253 -6.797 -55.010 1.00 93.88 407 GLY A C 1
ATOM 3088 O O . GLY A 1 407 ? 24.629 -7.422 -56.011 1.00 93.88 407 GLY A O 1
ATOM 3089 N N . ILE A 1 408 ? 24.961 -5.795 -54.501 1.00 93.81 408 ILE A N 1
ATOM 3090 C CA . ILE A 1 408 ? 26.231 -5.328 -55.054 1.00 93.81 408 ILE A CA 1
ATOM 3091 C C . ILE A 1 408 ? 27.359 -5.520 -54.050 1.00 93.81 408 ILE A C 1
ATOM 3093 O O . ILE A 1 408 ? 27.218 -5.175 -52.889 1.00 93.81 408 ILE A O 1
ATOM 3097 N N . TYR A 1 409 ? 28.504 -6.001 -54.536 1.00 92.25 409 TYR A N 1
ATOM 3098 C CA . TYR A 1 409 ? 29.677 -6.229 -53.697 1.00 92.25 409 TYR A CA 1
ATOM 3099 C C . TYR A 1 409 ? 30.544 -4.957 -53.645 1.00 92.25 409 TYR A C 1
ATOM 3101 O O . TYR A 1 409 ? 31.115 -4.572 -54.687 1.00 92.25 409 TYR A O 1
ATOM 3109 N N . PRO A 1 410 ? 30.636 -4.274 -52.492 1.00 91.88 410 PRO A N 1
ATOM 3110 C CA . PRO A 1 410 ? 31.436 -3.071 -52.362 1.00 91.88 410 PRO A CA 1
ATOM 3111 C C . PRO A 1 410 ? 32.926 -3.393 -52.517 1.00 91.88 410 PRO A C 1
ATOM 3113 O O . PRO A 1 410 ? 33.449 -4.426 -52.106 1.00 91.88 410 PRO A O 1
ATOM 3116 N N . SER A 1 411 ? 33.634 -2.524 -53.228 1.00 91.31 411 SER A N 1
ATOM 3117 C CA . SER A 1 411 ? 35.080 -2.624 -53.443 1.00 91.31 411 SER A CA 1
ATOM 3118 C C . SER A 1 411 ? 35.615 -1.253 -53.849 1.00 91.31 411 SER A C 1
ATOM 3120 O O . SER A 1 411 ? 34.818 -0.408 -54.253 1.00 91.31 411 SER A O 1
ATOM 3122 N N . PRO A 1 412 ? 36.936 -0.991 -53.806 1.00 87.19 412 PRO A N 1
ATOM 3123 C CA . PRO A 1 412 ? 37.450 0.347 -54.091 1.00 87.19 412 PRO A CA 1
ATOM 3124 C C . PRO A 1 412 ? 37.015 0.863 -55.475 1.00 87.19 412 PRO A C 1
ATOM 3126 O O . PRO A 1 412 ? 37.451 0.336 -56.504 1.00 87.19 412 PRO A O 1
ATOM 3129 N N . GLY A 1 413 ? 36.185 1.913 -55.506 1.00 81.81 413 GLY A N 1
ATOM 3130 C CA . GLY A 1 413 ? 35.618 2.491 -56.731 1.00 81.81 413 GLY A CA 1
ATOM 3131 C C . GLY A 1 413 ? 34.277 1.890 -57.183 1.00 81.81 413 GLY A C 1
ATOM 3132 O O . GLY A 1 413 ? 33.799 2.249 -58.261 1.00 81.81 413 GLY A O 1
ATOM 3133 N N . ASN A 1 414 ? 33.696 0.987 -56.391 1.00 86.00 414 ASN A N 1
ATOM 3134 C CA . ASN A 1 414 ? 32.342 0.429 -56.497 1.00 86.00 414 ASN A CA 1
ATOM 3135 C C . ASN A 1 414 ? 31.717 0.272 -55.096 1.00 86.00 414 ASN A C 1
ATOM 3137 O O . ASN A 1 414 ? 31.036 -0.701 -54.804 1.00 86.00 414 ASN A O 1
ATOM 3141 N N . ASP A 1 415 ? 32.041 1.193 -54.209 1.00 87.50 415 ASP A N 1
ATOM 3142 C CA . ASP A 1 415 ? 31.702 1.202 -52.792 1.00 87.50 415 ASP A CA 1
ATOM 3143 C C . ASP A 1 415 ? 30.508 2.105 -52.486 1.00 87.50 415 ASP A C 1
ATOM 3145 O O . ASP A 1 415 ? 30.029 2.118 -51.365 1.00 87.50 415 ASP A O 1
ATOM 3149 N N . ASN A 1 416 ? 29.978 2.807 -53.490 1.00 95.62 416 ASN A N 1
ATOM 3150 C CA . ASN A 1 416 ? 28.832 3.676 -53.296 1.00 95.62 416 ASN A CA 1
ATOM 3151 C C . ASN A 1 416 ? 27.508 2.905 -53.224 1.00 95.62 416 ASN A C 1
ATOM 3153 O O . ASN A 1 416 ? 27.239 2.058 -54.084 1.00 95.62 416 ASN A O 1
ATOM 3157 N N . TYR A 1 417 ? 26.635 3.275 -52.283 1.00 96.19 417 TYR A N 1
ATOM 3158 C CA . TYR A 1 417 ? 25.261 2.777 -52.274 1.00 96.19 417 TYR A CA 1
ATOM 3159 C C . TYR A 1 417 ? 24.516 3.214 -53.549 1.00 96.19 417 TYR A C 1
ATOM 3161 O O . TYR A 1 417 ? 24.787 4.274 -54.107 1.00 96.19 417 TYR A O 1
ATOM 3169 N N . PRO A 1 418 ? 23.571 2.420 -54.064 1.00 96.31 418 PRO A N 1
ATOM 3170 C CA . PRO A 1 418 ? 22.747 2.827 -55.193 1.00 96.31 418 PRO A CA 1
ATOM 3171 C C . PRO A 1 418 ? 21.771 3.971 -54.891 1.00 96.31 418 PRO A C 1
ATOM 3173 O O . PRO A 1 418 ? 21.321 4.145 -53.767 1.00 96.31 418 PRO A O 1
ATOM 3176 N N . ASN A 1 419 ? 21.349 4.689 -55.934 1.00 96.12 419 ASN A N 1
ATOM 3177 C CA . ASN A 1 419 ? 20.202 5.603 -55.862 1.00 96.12 419 ASN A CA 1
ATOM 3178 C C . ASN A 1 419 ? 18.876 4.836 -55.666 1.00 96.12 419 ASN A C 1
ATOM 3180 O O . ASN A 1 419 ? 18.745 3.695 -56.127 1.00 96.12 419 ASN A O 1
ATOM 3184 N N . ASN A 1 420 ? 17.863 5.536 -55.154 1.00 96.75 420 ASN A N 1
ATOM 3185 C CA . ASN A 1 420 ? 16.475 5.107 -54.943 1.00 96.75 420 ASN A CA 1
ATOM 3186 C C . ASN A 1 420 ? 16.331 3.924 -53.977 1.00 96.75 420 ASN A C 1
ATOM 3188 O O . ASN A 1 420 ? 15.408 3.117 -54.106 1.00 96.75 420 ASN A O 1
ATOM 3192 N N . MET A 1 421 ? 17.248 3.802 -53.021 1.00 97.00 421 MET A N 1
ATOM 3193 C CA . MET A 1 421 ? 17.176 2.762 -52.008 1.00 97.00 421 MET A CA 1
ATOM 3194 C C . MET A 1 421 ? 16.180 3.116 -50.918 1.00 97.00 421 MET A C 1
ATOM 3196 O O . MET A 1 421 ? 16.033 4.267 -50.520 1.00 97.00 421 MET A O 1
ATOM 3200 N N . ASN A 1 422 ? 15.516 2.093 -50.410 1.00 97.88 422 ASN A N 1
ATOM 3201 C CA . ASN A 1 422 ? 14.728 2.135 -49.200 1.00 97.88 422 ASN A CA 1
ATOM 3202 C C . ASN A 1 422 ? 14.786 0.731 -48.608 1.00 97.88 422 ASN A C 1
ATOM 3204 O O . ASN A 1 422 ? 13.930 -0.095 -48.890 1.00 97.88 422 ASN A O 1
ATOM 3208 N N . THR A 1 423 ? 15.827 0.425 -47.847 1.00 97.81 423 THR A N 1
ATOM 3209 C CA . THR A 1 423 ? 16.083 -0.931 -47.351 1.00 97.81 423 THR A CA 1
ATOM 3210 C C . THR A 1 423 ? 16.117 -0.933 -45.838 1.00 97.81 423 THR A C 1
ATOM 3212 O O . THR A 1 423 ? 16.523 0.043 -45.208 1.00 97.81 423 THR A O 1
ATOM 3215 N N . ARG A 1 424 ? 15.674 -2.025 -45.220 1.00 97.81 424 ARG A N 1
ATOM 3216 C CA . ARG A 1 424 ? 15.569 -2.125 -43.763 1.00 97.81 424 ARG A CA 1
ATOM 3217 C C . ARG A 1 424 ? 16.110 -3.462 -43.279 1.00 97.81 424 ARG A C 1
ATOM 3219 O O . ARG A 1 424 ? 15.748 -4.488 -43.844 1.00 97.81 424 ARG A O 1
ATOM 3226 N N . MET A 1 425 ? 16.928 -3.456 -42.230 1.00 98.38 425 MET A N 1
ATOM 3227 C CA . MET A 1 425 ? 17.181 -4.644 -41.410 1.00 98.38 425 MET A CA 1
ATOM 3228 C C . MET A 1 425 ? 16.484 -4.491 -40.061 1.00 98.38 425 MET A C 1
ATOM 3230 O O . MET A 1 425 ? 16.498 -3.405 -39.487 1.00 98.38 425 MET A O 1
ATOM 3234 N N . ILE A 1 426 ? 15.849 -5.554 -39.579 1.00 98.56 426 ILE A N 1
ATOM 3235 C CA . ILE A 1 426 ? 14.976 -5.551 -38.401 1.00 98.56 426 ILE A CA 1
ATOM 3236 C C . ILE A 1 426 ? 15.405 -6.684 -37.478 1.00 98.56 426 ILE A C 1
ATOM 3238 O O . ILE A 1 426 ? 15.524 -7.822 -37.936 1.00 98.56 426 ILE A O 1
ATOM 3242 N N . TYR A 1 427 ? 15.560 -6.393 -36.190 1.00 98.56 427 TYR A N 1
ATOM 3243 C CA . TYR A 1 427 ? 15.677 -7.395 -35.138 1.00 98.56 427 TYR A CA 1
ATOM 3244 C C . TYR A 1 427 ? 14.399 -7.431 -34.295 1.00 98.56 427 TYR A C 1
ATOM 3246 O O . TYR A 1 427 ? 13.966 -6.400 -33.781 1.00 98.56 427 TYR A O 1
ATOM 3254 N N . GLY A 1 428 ? 13.803 -8.615 -34.146 1.00 96.69 428 GLY A N 1
ATOM 3255 C CA . GLY A 1 428 ? 12.651 -8.840 -33.270 1.00 96.69 428 GLY A CA 1
ATOM 3256 C C . GLY A 1 428 ? 11.720 -9.975 -33.731 1.00 96.69 428 GLY A C 1
ATOM 3257 O O . GLY A 1 428 ? 11.953 -10.587 -34.779 1.00 96.69 428 GLY A O 1
ATOM 3258 N N . PRO A 1 429 ? 10.645 -10.260 -32.971 1.00 97.56 429 PRO A N 1
ATOM 3259 C CA . PRO A 1 429 ? 10.311 -9.609 -31.703 1.00 97.56 429 PRO A CA 1
ATOM 3260 C C . PRO A 1 429 ? 11.253 -10.012 -30.564 1.00 97.56 429 PRO A C 1
ATOM 3262 O O . PRO A 1 429 ? 11.791 -11.123 -30.562 1.00 97.56 429 PRO A O 1
ATOM 3265 N N . PHE A 1 430 ? 11.408 -9.133 -29.579 1.00 97.38 430 PHE A N 1
ATOM 3266 C CA . PHE A 1 430 ? 11.978 -9.436 -28.266 1.00 97.38 430 PHE A CA 1
ATOM 3267 C C . PHE A 1 430 ? 11.093 -8.873 -27.144 1.00 97.38 430 PHE A C 1
ATOM 3269 O O . PHE A 1 430 ? 10.249 -8.019 -27.391 1.00 97.38 430 PHE A O 1
ATOM 3276 N N . ASP A 1 431 ? 11.277 -9.394 -25.932 1.00 96.50 431 ASP A N 1
ATOM 3277 C CA . ASP A 1 431 ? 10.390 -9.186 -24.780 1.00 96.50 431 ASP A CA 1
ATOM 3278 C C . ASP A 1 431 ? 11.013 -8.218 -23.757 1.00 96.50 431 ASP A C 1
ATOM 3280 O O . ASP A 1 431 ? 12.100 -8.489 -23.218 1.00 96.50 431 ASP A O 1
ATOM 3284 N N . LEU A 1 432 ? 10.314 -7.108 -23.502 1.00 96.25 432 LEU A N 1
ATOM 3285 C CA . LEU A 1 432 ? 10.611 -6.084 -22.498 1.00 96.25 432 LEU A CA 1
ATOM 3286 C C . LEU A 1 432 ? 9.569 -6.041 -21.363 1.00 96.25 432 LEU A C 1
ATOM 3288 O O . LEU A 1 432 ? 9.601 -5.107 -20.566 1.00 96.25 432 LEU A O 1
ATOM 3292 N N . SER A 1 433 ? 8.676 -7.029 -21.244 1.00 95.06 433 SER A N 1
ATOM 3293 C CA . SER A 1 433 ? 7.567 -7.022 -20.271 1.00 95.06 433 SER A CA 1
ATOM 3294 C C . SER A 1 433 ? 7.995 -6.986 -18.801 1.00 95.06 433 SER A C 1
ATOM 3296 O O . SER A 1 433 ? 7.236 -6.542 -17.944 1.00 95.06 433 SER A O 1
ATOM 3298 N N . ASP A 1 434 ? 9.211 -7.440 -18.503 1.00 91.69 434 ASP A N 1
ATOM 3299 C CA . ASP A 1 434 ? 9.832 -7.436 -17.175 1.00 91.69 434 ASP A CA 1
ATOM 3300 C C . ASP A 1 434 ? 10.843 -6.292 -16.977 1.00 91.69 434 ASP A C 1
ATOM 3302 O O . ASP A 1 434 ? 11.481 -6.209 -15.925 1.00 91.69 434 ASP A O 1
ATOM 3306 N N . ALA A 1 435 ? 11.035 -5.441 -17.985 1.00 91.12 435 ALA A N 1
ATOM 3307 C CA . ALA A 1 435 ? 12.018 -4.373 -17.963 1.00 91.12 435 ALA A CA 1
ATOM 3308 C C . ALA A 1 435 ? 11.389 -3.027 -17.600 1.00 91.12 435 ALA A C 1
ATOM 3310 O O . ALA A 1 435 ? 10.221 -2.786 -17.886 1.00 91.12 435 ALA A O 1
ATOM 3311 N N . VAL A 1 436 ? 12.205 -2.136 -17.035 1.00 88.25 436 VAL A N 1
ATOM 3312 C CA . VAL A 1 436 ? 11.860 -0.714 -16.801 1.00 88.25 436 VAL A CA 1
ATOM 3313 C C . VAL A 1 436 ? 12.734 0.247 -17.608 1.00 88.25 436 VAL A C 1
ATOM 3315 O O . VAL A 1 436 ? 12.425 1.426 -17.719 1.00 88.25 436 VAL A O 1
ATOM 3318 N N . LYS A 1 437 ? 13.841 -0.250 -18.177 1.00 87.75 437 LYS A N 1
ATOM 3319 C CA . LYS A 1 437 ? 14.700 0.486 -19.115 1.00 87.75 437 LYS A CA 1
ATOM 3320 C C . LYS A 1 437 ? 15.163 -0.425 -20.230 1.00 87.75 437 LYS A C 1
ATOM 3322 O O . LYS A 1 437 ? 15.321 -1.633 -20.021 1.00 87.75 437 LYS A O 1
ATOM 3327 N N . ALA A 1 438 ? 15.433 0.149 -21.391 1.00 89.25 438 ALA A N 1
ATOM 3328 C CA . ALA A 1 438 ? 16.018 -0.580 -22.500 1.00 89.25 438 ALA A CA 1
ATOM 3329 C C . ALA A 1 438 ? 16.818 0.346 -23.416 1.00 89.25 438 ALA A C 1
ATOM 3331 O O . ALA A 1 438 ? 16.411 1.469 -23.724 1.00 89.25 438 ALA A O 1
ATOM 3332 N N . ASP A 1 439 ? 17.971 -0.143 -23.863 1.00 87.19 439 ASP A N 1
ATOM 3333 C CA . ASP A 1 439 ? 18.852 0.615 -24.734 1.00 87.19 439 ASP A CA 1
ATOM 3334 C C . ASP A 1 439 ? 19.582 -0.253 -25.757 1.00 87.19 439 ASP A C 1
ATOM 3336 O O . ASP A 1 439 ? 19.533 -1.491 -25.769 1.00 87.19 439 ASP A O 1
ATOM 3340 N N . ILE A 1 440 ? 20.214 0.441 -26.696 1.00 90.25 440 ILE A N 1
ATOM 3341 C CA . ILE A 1 440 ? 21.037 -0.150 -27.730 1.00 90.25 440 ILE A CA 1
ATOM 3342 C C . ILE A 1 440 ? 22.297 0.672 -27.917 1.00 90.25 440 ILE A C 1
ATOM 3344 O O . ILE A 1 440 ? 22.282 1.907 -27.895 1.00 90.25 440 ILE A O 1
ATOM 3348 N N . TYR A 1 441 ? 23.379 -0.033 -28.214 1.00 87.94 441 TYR A N 1
ATOM 3349 C CA . TYR A 1 441 ? 24.558 0.574 -28.794 1.00 87.94 441 TYR A CA 1
ATOM 3350 C C . TYR A 1 441 ? 25.035 -0.170 -30.028 1.00 87.94 441 TYR A C 1
ATOM 3352 O O . TYR A 1 441 ? 24.839 -1.376 -30.171 1.00 87.94 441 TYR A O 1
ATOM 3360 N N . PHE A 1 442 ? 25.663 0.570 -30.931 1.00 92.12 442 PHE A N 1
ATOM 3361 C CA . PHE A 1 442 ? 26.266 0.042 -32.148 1.00 92.12 442 PHE A CA 1
ATOM 3362 C C . PHE A 1 442 ? 27.314 1.017 -32.677 1.00 92.12 442 PHE A C 1
ATOM 3364 O O . PHE A 1 442 ? 27.349 2.184 -32.288 1.00 92.12 442 PHE A O 1
ATOM 3371 N N . TRP A 1 443 ? 28.168 0.553 -33.578 1.00 92.94 443 TRP A N 1
ATOM 3372 C CA . TRP A 1 443 ? 29.131 1.394 -34.272 1.00 92.94 443 TRP A CA 1
ATOM 3373 C C . TRP A 1 443 ? 28.606 1.753 -35.655 1.00 92.94 443 TRP A C 1
ATOM 3375 O O . TRP A 1 443 ? 28.028 0.925 -36.357 1.00 92.94 443 TRP A O 1
ATOM 3385 N N . LEU A 1 444 ? 28.790 3.016 -36.034 1.00 96.38 444 LEU A N 1
ATOM 3386 C CA . LEU A 1 444 ? 28.327 3.572 -37.297 1.00 96.38 444 LEU A CA 1
ATOM 3387 C C . LEU A 1 444 ? 29.472 4.288 -38.001 1.00 96.38 444 LEU A C 1
ATOM 3389 O O . LEU A 1 444 ? 30.079 5.207 -37.451 1.00 96.38 444 LEU A O 1
ATOM 3393 N N . TRP A 1 445 ? 29.729 3.898 -39.241 1.00 97.38 445 TRP A N 1
ATOM 3394 C CA . TRP A 1 445 ? 30.548 4.648 -40.183 1.00 97.38 445 TRP A CA 1
ATOM 3395 C C . TRP A 1 445 ? 29.648 5.115 -41.318 1.00 97.38 445 TRP A C 1
ATOM 3397 O O . TRP A 1 445 ? 28.803 4.358 -41.800 1.00 97.38 445 TRP A O 1
ATOM 3407 N N . ARG A 1 446 ? 29.792 6.364 -41.761 1.00 95.19 446 ARG A N 1
ATOM 3408 C CA . ARG A 1 446 ? 28.905 6.901 -42.796 1.00 95.19 446 ARG A CA 1
ATOM 3409 C C . ARG A 1 446 ? 29.583 7.954 -43.650 1.00 95.19 446 ARG A C 1
ATOM 3411 O O . ARG A 1 446 ? 30.244 8.838 -43.133 1.00 95.19 446 ARG A O 1
ATOM 3418 N N . GLU A 1 447 ? 29.351 7.878 -44.945 1.00 96.25 447 GLU A N 1
ATOM 3419 C CA . GLU A 1 447 ? 29.513 8.972 -45.893 1.00 96.25 447 GLU A CA 1
ATOM 3420 C C . GLU A 1 447 ? 28.201 8.943 -46.676 1.00 96.25 447 GLU A C 1
ATOM 3422 O O . GLU A 1 447 ? 27.952 7.969 -47.381 1.00 96.25 447 GLU A O 1
ATOM 3427 N N . ILE A 1 448 ? 27.306 9.900 -46.428 1.00 96.81 448 ILE A N 1
ATOM 3428 C CA . ILE A 1 448 ? 25.921 9.912 -46.928 1.00 96.81 448 ILE A CA 1
ATOM 3429 C C . ILE A 1 448 ? 25.618 11.312 -47.473 1.00 96.81 448 ILE A C 1
ATOM 3431 O O . ILE A 1 448 ? 26.128 12.307 -46.947 1.00 96.81 448 ILE A O 1
ATOM 3435 N N . GLU A 1 449 ? 24.788 11.424 -48.516 1.00 97.25 449 GLU A N 1
ATOM 3436 C CA . GLU A 1 449 ? 24.375 12.733 -49.025 1.00 97.25 449 GLU A CA 1
ATOM 3437 C C . GLU A 1 449 ? 23.548 13.501 -47.982 1.00 97.25 449 GLU A C 1
ATOM 3439 O O . GLU A 1 449 ? 22.385 13.199 -47.703 1.00 97.25 449 GLU A O 1
ATOM 3444 N N . ALA A 1 450 ? 24.155 14.548 -47.424 1.00 94.38 450 ALA A N 1
ATOM 3445 C CA . ALA A 1 450 ? 23.563 15.294 -46.329 1.00 94.38 450 ALA A CA 1
ATOM 3446 C C . ALA A 1 450 ? 22.246 15.990 -46.713 1.00 94.38 450 ALA A C 1
ATOM 3448 O O . ALA A 1 450 ? 22.205 16.849 -47.598 1.00 94.38 450 ALA A O 1
ATOM 3449 N N . GLY A 1 451 ? 21.183 15.679 -45.971 1.00 91.56 451 GLY A N 1
ATOM 3450 C CA . GLY A 1 451 ? 19.846 16.251 -46.124 1.00 91.56 451 GLY A CA 1
ATOM 3451 C C . GLY A 1 451 ? 18.942 15.556 -47.148 1.00 91.56 451 GLY A C 1
ATOM 3452 O O . GLY A 1 451 ? 17.782 15.960 -47.258 1.00 91.56 451 GLY A O 1
ATOM 3453 N N . TYR A 1 452 ? 19.435 14.538 -47.857 1.00 95.44 452 TYR A N 1
ATOM 3454 C CA . TYR A 1 452 ? 18.688 13.811 -48.895 1.00 95.44 452 TYR A CA 1
ATOM 3455 C C . TYR A 1 452 ? 18.632 12.317 -48.581 1.00 95.44 452 TYR A C 1
ATOM 3457 O O . TYR A 1 452 ? 17.542 11.750 -48.454 1.00 95.44 452 TYR A O 1
ATOM 3465 N N . ASP A 1 453 ? 19.797 11.734 -48.320 1.00 98.38 453 ASP A N 1
ATOM 3466 C CA . ASP A 1 453 ? 19.960 10.327 -47.987 1.00 98.38 453 ASP A CA 1
ATOM 3467 C C . ASP A 1 453 ? 20.138 10.174 -46.479 1.00 98.38 453 ASP A C 1
ATOM 3469 O O . ASP A 1 453 ? 20.660 11.069 -45.805 1.00 98.38 453 ASP A O 1
ATOM 3473 N N . TYR A 1 454 ? 19.677 9.066 -45.905 1.00 98.25 454 TYR A N 1
ATOM 3474 C CA . TYR A 1 454 ? 19.763 8.884 -44.459 1.00 98.25 454 TYR A CA 1
ATOM 3475 C C . TYR A 1 454 ? 19.732 7.427 -44.015 1.00 98.25 454 TYR A C 1
ATOM 3477 O O . TYR A 1 454 ? 19.089 6.576 -44.627 1.00 98.25 454 TYR A O 1
ATOM 3485 N N . LEU A 1 455 ? 20.381 7.177 -42.879 1.00 98.56 455 LEU A N 1
ATOM 3486 C CA . LEU A 1 455 ? 20.131 6.023 -42.025 1.00 98.56 455 LEU A CA 1
ATOM 3487 C C . LEU A 1 455 ? 19.197 6.459 -40.892 1.00 98.56 455 LEU A C 1
ATOM 3489 O O . LEU A 1 455 ? 19.474 7.450 -40.220 1.00 98.56 455 LEU A O 1
ATOM 3493 N N . ALA A 1 456 ? 18.122 5.721 -40.658 1.00 98.38 456 ALA A N 1
ATOM 3494 C CA . ALA A 1 456 ? 17.232 5.892 -39.518 1.00 98.38 456 ALA A CA 1
ATOM 3495 C C . ALA A 1 456 ? 17.290 4.656 -38.615 1.00 98.38 456 ALA A C 1
ATOM 3497 O O . ALA A 1 456 ? 17.273 3.529 -39.113 1.00 98.38 456 ALA A O 1
ATOM 3498 N N . PHE A 1 457 ? 17.341 4.874 -37.301 1.00 98.25 457 PHE A N 1
ATOM 3499 C CA . PHE A 1 457 ? 17.039 3.847 -36.311 1.00 98.25 457 PHE A CA 1
ATOM 3500 C C . PHE A 1 457 ? 15.569 3.975 -35.919 1.00 98.25 457 PHE A C 1
ATOM 3502 O O . PHE A 1 457 ? 15.111 5.050 -35.521 1.00 98.25 457 PHE A O 1
ATOM 3509 N N . GLU A 1 458 ? 14.831 2.885 -36.073 1.00 98.31 458 GLU A N 1
ATOM 3510 C CA . GLU A 1 458 ? 13.392 2.828 -35.870 1.00 98.31 458 GLU A CA 1
ATOM 3511 C C . GLU A 1 458 ? 13.030 1.731 -34.854 1.00 98.31 458 GLU A C 1
ATOM 3513 O O . GLU A 1 458 ? 13.754 0.749 -34.708 1.00 98.31 458 GLU A O 1
ATOM 3518 N N . ILE A 1 459 ? 11.887 1.867 -34.185 1.00 98.19 459 ILE A N 1
ATOM 3519 C CA . ILE A 1 459 ? 11.347 0.898 -33.222 1.00 98.19 459 ILE A CA 1
ATOM 3520 C C . ILE A 1 459 ? 9.854 0.645 -33.489 1.00 98.19 459 ILE A C 1
ATOM 3522 O O . ILE A 1 459 ? 9.196 1.473 -34.121 1.00 98.19 459 ILE A O 1
ATOM 3526 N N . SER A 1 460 ? 9.307 -0.494 -33.065 1.00 97.31 460 SER A N 1
ATOM 3527 C CA . SER A 1 460 ? 7.908 -0.868 -33.299 1.00 97.31 460 SER A CA 1
ATOM 3528 C C . SER A 1 460 ? 7.356 -1.787 -32.205 1.00 97.31 460 SER A C 1
ATOM 3530 O O . SER A 1 460 ? 8.068 -2.682 -31.753 1.00 97.31 460 SER A O 1
ATOM 3532 N N . HIS A 1 461 ? 6.076 -1.597 -31.859 1.00 96.19 461 HIS A N 1
ATOM 3533 C CA . HIS A 1 461 ? 5.273 -2.460 -30.971 1.00 96.19 461 HIS A CA 1
ATOM 3534 C C . HIS A 1 461 ? 4.620 -3.654 -31.696 1.00 96.19 461 HIS A C 1
ATOM 3536 O O . HIS A 1 461 ? 4.040 -4.532 -31.071 1.00 96.19 461 HIS A O 1
ATOM 3542 N N . ASP A 1 462 ? 4.593 -3.659 -33.036 1.00 95.50 462 ASP A N 1
ATOM 3543 C CA . ASP A 1 462 ? 3.823 -4.646 -33.815 1.00 95.50 462 ASP A CA 1
ATOM 3544 C C . ASP A 1 462 ? 4.587 -5.240 -35.010 1.00 95.50 462 ASP A C 1
ATOM 3546 O O . ASP A 1 462 ? 4.070 -6.102 -35.728 1.00 95.50 462 ASP A O 1
ATOM 3550 N N . GLY A 1 463 ? 5.814 -4.772 -35.249 1.00 94.69 463 GLY A N 1
ATOM 3551 C CA . GLY A 1 463 ? 6.645 -5.161 -36.384 1.00 94.69 463 GLY A CA 1
ATOM 3552 C C . GLY A 1 463 ? 6.145 -4.625 -37.731 1.00 94.69 463 GLY A C 1
ATOM 3553 O O . GLY A 1 463 ? 6.644 -5.047 -38.776 1.00 94.69 463 GLY A O 1
ATOM 3554 N N . ILE A 1 464 ? 5.166 -3.712 -37.737 1.00 93.00 464 ILE A N 1
ATOM 3555 C CA . ILE A 1 464 ? 4.544 -3.134 -38.937 1.00 93.00 464 ILE A CA 1
ATOM 3556 C C . ILE A 1 464 ? 4.730 -1.614 -38.946 1.00 93.00 464 ILE A C 1
ATOM 3558 O O . ILE A 1 464 ? 5.258 -1.057 -39.915 1.00 93.00 464 ILE A O 1
ATOM 3562 N N . ALA A 1 465 ? 4.291 -0.937 -37.887 1.00 94.69 465 ALA A N 1
ATOM 3563 C CA . ALA A 1 465 ? 4.393 0.503 -37.719 1.00 94.69 465 ALA A CA 1
ATOM 3564 C C . ALA A 1 465 ? 5.688 0.843 -36.979 1.00 94.69 465 ALA A C 1
ATOM 3566 O O . ALA A 1 465 ? 5.832 0.560 -35.794 1.00 94.69 465 ALA A O 1
ATOM 3567 N N . PHE A 1 466 ? 6.630 1.453 -37.698 1.00 96.75 466 PHE A N 1
ATOM 3568 C CA . PHE A 1 466 ? 7.940 1.824 -37.172 1.00 96.75 466 PHE A CA 1
ATOM 3569 C C . PHE A 1 466 ? 8.009 3.326 -36.886 1.00 96.75 466 PHE A C 1
ATOM 3571 O O . PHE A 1 466 ? 7.730 4.142 -37.769 1.00 96.75 466 PHE A O 1
ATOM 3578 N N . GLN A 1 467 ? 8.394 3.676 -35.661 1.00 97.31 467 GLN A N 1
ATOM 3579 C CA . GLN A 1 467 ? 8.696 5.030 -35.214 1.00 97.31 467 GLN A CA 1
ATOM 3580 C C . GLN A 1 467 ? 10.200 5.279 -35.314 1.00 97.31 467 GLN A C 1
ATOM 3582 O O . GLN A 1 467 ? 10.994 4.508 -34.789 1.00 97.31 467 GLN A O 1
ATOM 3587 N N . GLU A 1 468 ? 10.599 6.375 -35.953 1.00 97.88 468 GLU A N 1
ATOM 3588 C CA . GLU A 1 468 ? 11.996 6.815 -35.987 1.00 97.88 468 GLU A CA 1
ATOM 3589 C C . GLU A 1 468 ? 12.404 7.420 -34.634 1.00 97.88 468 GLU A C 1
ATOM 3591 O O . GLU A 1 468 ? 11.758 8.357 -34.163 1.00 97.88 468 GLU A O 1
ATOM 3596 N N . LEU A 1 469 ? 13.481 6.901 -34.034 1.00 94.38 469 LEU A N 1
ATOM 3597 C CA . LEU A 1 469 ? 14.074 7.433 -32.797 1.00 94.38 469 LEU A CA 1
ATOM 3598 C C . LEU A 1 469 ? 15.359 8.224 -33.058 1.00 94.38 469 LEU A C 1
ATOM 3600 O O . LEU A 1 469 ? 15.663 9.169 -32.333 1.00 94.38 469 LEU A O 1
ATOM 3604 N N . ALA A 1 470 ? 16.114 7.862 -34.098 1.00 95.06 470 ALA A N 1
ATOM 3605 C CA . ALA A 1 470 ? 17.336 8.562 -34.479 1.00 95.06 470 ALA A CA 1
ATOM 3606 C C . ALA A 1 470 ? 17.542 8.552 -35.998 1.00 95.06 470 ALA A C 1
ATOM 3608 O O . ALA A 1 470 ? 17.098 7.639 -36.694 1.00 95.06 470 ALA A O 1
ATOM 3609 N N . ARG A 1 471 ? 18.243 9.571 -36.509 1.00 97.44 471 ARG A N 1
ATOM 3610 C CA . ARG A 1 471 ? 18.542 9.741 -37.935 1.00 97.44 471 ARG A CA 1
ATOM 3611 C C . ARG A 1 471 ? 19.934 10.320 -38.144 1.00 97.44 471 ARG A C 1
ATOM 3613 O O . ARG A 1 471 ? 20.288 11.320 -37.523 1.00 97.44 471 ARG A O 1
ATOM 3620 N N . TRP A 1 472 ? 20.652 9.764 -39.114 1.00 97.69 472 TRP A N 1
ATOM 3621 C CA . TRP A 1 472 ? 21.940 10.249 -39.599 1.00 97.69 472 TRP A CA 1
ATOM 3622 C C . TRP A 1 472 ? 21.860 10.546 -41.094 1.00 97.69 472 TRP A C 1
ATOM 3624 O O . TRP A 1 472 ? 21.396 9.721 -41.877 1.00 97.69 472 TRP A O 1
ATOM 3634 N N . SER A 1 473 ? 22.289 11.744 -41.478 1.00 96.38 473 SER A N 1
ATOM 3635 C CA . SER A 1 473 ? 22.225 12.275 -42.847 1.00 96.38 473 SER A CA 1
ATOM 3636 C C . SER A 1 473 ? 23.390 13.248 -43.028 1.00 96.38 473 SER A C 1
ATOM 3638 O O . SER A 1 473 ? 23.227 14.456 -43.212 1.00 96.38 473 SER A O 1
ATOM 3640 N N . ASP A 1 474 ? 24.587 12.724 -42.806 1.00 93.62 474 ASP A N 1
ATOM 3641 C CA . ASP A 1 474 ? 25.838 13.461 -42.710 1.00 93.62 474 ASP A CA 1
ATOM 3642 C C . ASP A 1 474 ? 27.028 12.562 -43.071 1.00 93.62 474 ASP A C 1
ATOM 3644 O O . ASP A 1 474 ? 26.893 11.360 -43.311 1.00 93.62 474 ASP A O 1
ATOM 3648 N N . ASP A 1 475 ? 28.204 13.182 -43.112 1.00 91.19 475 ASP A N 1
ATOM 3649 C CA . ASP A 1 475 ? 29.476 12.534 -43.401 1.00 91.19 475 ASP A CA 1
ATOM 3650 C C . ASP A 1 475 ? 30.318 12.408 -42.121 1.00 91.19 475 ASP A C 1
ATOM 3652 O O . ASP A 1 475 ? 30.658 13.403 -41.470 1.00 91.19 475 ASP A O 1
ATOM 3656 N N . HIS A 1 476 ? 30.653 11.170 -41.771 1.00 88.12 476 HIS A N 1
ATOM 3657 C CA . HIS A 1 476 ? 31.519 10.792 -40.667 1.00 88.12 476 HIS A CA 1
ATOM 3658 C C . HIS A 1 476 ? 32.335 9.537 -41.029 1.00 88.12 476 HIS A C 1
ATOM 3660 O O . HIS A 1 476 ? 32.018 8.408 -40.645 1.00 88.12 476 HIS A O 1
ATOM 3666 N N . THR A 1 477 ? 33.439 9.740 -41.756 1.00 90.19 477 THR A N 1
ATOM 3667 C CA . THR A 1 477 ? 34.299 8.661 -42.276 1.00 90.19 477 THR A CA 1
ATOM 3668 C C . THR A 1 477 ? 35.219 7.997 -41.233 1.00 90.19 477 THR A C 1
ATOM 3670 O O . THR A 1 477 ? 36.304 7.503 -41.570 1.00 90.19 477 THR A O 1
ATOM 3673 N N . THR A 1 478 ? 34.821 7.966 -39.965 1.00 90.06 478 THR A N 1
ATOM 3674 C CA . THR A 1 478 ? 35.441 7.169 -38.894 1.00 90.06 478 THR A CA 1
ATOM 3675 C C . THR A 1 478 ? 34.355 6.403 -38.153 1.00 90.06 478 THR A C 1
ATOM 3677 O O . THR A 1 478 ? 33.220 6.847 -38.123 1.00 90.06 478 THR A O 1
ATOM 3680 N N . TRP A 1 479 ? 34.669 5.249 -37.569 1.00 87.94 479 TRP A N 1
ATOM 3681 C CA . TRP A 1 479 ? 33.684 4.529 -36.763 1.00 87.94 479 TRP A CA 1
ATOM 3682 C C . TRP A 1 479 ? 33.311 5.345 -35.519 1.00 87.94 479 TRP A C 1
ATOM 3684 O O . TRP A 1 479 ? 34.192 5.761 -34.763 1.00 87.94 479 TRP A O 1
ATOM 3694 N N . GLU A 1 480 ? 32.014 5.579 -35.329 1.00 89.81 480 GLU A N 1
ATOM 3695 C CA . GLU A 1 480 ? 31.442 6.342 -34.220 1.00 89.81 480 GLU A CA 1
ATOM 3696 C C . GLU A 1 480 ? 30.483 5.462 -33.412 1.00 89.81 480 GLU A C 1
ATOM 3698 O O . GLU A 1 480 ? 29.599 4.820 -33.978 1.00 89.81 480 GLU A O 1
ATOM 3703 N N . TYR A 1 481 ? 30.644 5.459 -32.090 1.00 84.56 481 TYR A N 1
ATOM 3704 C CA . TYR A 1 481 ? 29.740 4.774 -31.170 1.00 84.56 481 TYR A CA 1
ATOM 3705 C C . TYR A 1 481 ? 28.403 5.516 -31.087 1.00 84.56 481 TYR A C 1
ATOM 3707 O O . TYR A 1 481 ? 28.374 6.709 -30.781 1.00 84.56 481 TYR A O 1
ATOM 3715 N N . GLN A 1 482 ? 27.309 4.803 -31.330 1.00 87.44 482 GLN A N 1
ATOM 3716 C CA . GLN A 1 482 ? 25.942 5.295 -31.202 1.00 87.44 482 GLN A CA 1
ATOM 3717 C C . GLN A 1 482 ? 25.280 4.675 -29.975 1.00 87.44 482 GLN A C 1
ATOM 3719 O O . GLN A 1 482 ? 25.480 3.497 -29.687 1.00 87.44 482 GLN A O 1
ATOM 3724 N N . TYR A 1 483 ? 24.467 5.476 -29.291 1.00 85.62 483 TYR A N 1
ATOM 3725 C CA . TYR A 1 483 ? 23.645 5.074 -28.156 1.00 85.62 483 TYR A CA 1
ATOM 3726 C C . TYR A 1 483 ? 22.229 5.598 -28.365 1.00 85.62 483 TYR A C 1
ATOM 3728 O O . TYR A 1 483 ? 22.055 6.787 -28.646 1.00 85.62 483 TYR A O 1
ATOM 3736 N N . VAL A 1 484 ? 21.234 4.725 -28.236 1.00 83.44 484 VAL A N 1
ATOM 3737 C CA . VAL A 1 484 ? 19.817 5.095 -28.307 1.00 83.44 484 VAL A CA 1
ATOM 3738 C C . VAL A 1 484 ? 19.085 4.383 -27.174 1.00 83.44 484 VAL A C 1
ATOM 3740 O O . VAL A 1 484 ? 19.195 3.165 -27.048 1.00 83.44 484 VAL A O 1
ATOM 3743 N N . ASN A 1 485 ? 18.344 5.128 -26.356 1.00 88.69 485 ASN A N 1
ATOM 3744 C CA . ASN A 1 485 ? 17.425 4.556 -25.376 1.00 88.69 485 ASN A CA 1
ATOM 3745 C C . ASN A 1 485 ? 16.014 4.447 -25.966 1.00 88.69 485 ASN A C 1
ATOM 3747 O O . ASN A 1 485 ? 15.651 5.160 -26.904 1.00 88.69 485 ASN A O 1
ATOM 3751 N N . PHE A 1 486 ? 15.228 3.526 -25.428 1.00 90.00 486 PHE A N 1
ATOM 3752 C CA . PHE A 1 486 ? 13.829 3.332 -25.802 1.00 90.00 486 PHE A CA 1
ATOM 3753 C C . PHE A 1 486 ? 13.025 2.853 -24.592 1.00 90.00 486 PHE A C 1
ATOM 3755 O O . PHE A 1 486 ? 12.226 1.925 -24.680 1.00 90.00 486 PHE A O 1
ATOM 3762 N N . ASP A 1 487 ? 13.245 3.524 -23.460 1.00 89.56 487 ASP A N 1
ATOM 3763 C CA . ASP A 1 487 ? 12.593 3.236 -22.179 1.00 89.56 487 ASP A CA 1
ATOM 3764 C C . ASP A 1 487 ? 11.055 3.292 -22.282 1.00 89.56 487 ASP A C 1
ATOM 3766 O O . ASP A 1 487 ? 10.379 2.511 -21.627 1.00 89.56 487 ASP A O 1
ATOM 3770 N N . ASP A 1 488 ? 10.501 4.097 -23.200 1.00 90.94 488 ASP A N 1
ATOM 3771 C CA . ASP A 1 488 ? 9.055 4.166 -23.495 1.00 90.94 488 ASP A CA 1
ATOM 3772 C C . ASP A 1 488 ? 8.448 2.836 -23.998 1.00 90.94 488 ASP A C 1
ATOM 3774 O O . ASP A 1 488 ? 7.228 2.698 -24.075 1.00 90.94 488 ASP A O 1
ATOM 3778 N N . TYR A 1 489 ? 9.286 1.866 -24.379 1.00 92.94 489 TYR A N 1
ATOM 3779 C CA . TYR A 1 489 ? 8.880 0.526 -24.820 1.00 92.94 489 TYR A CA 1
ATOM 3780 C C . TYR A 1 489 ? 9.065 -0.536 -23.721 1.00 92.94 489 TYR A C 1
ATOM 3782 O O . TYR A 1 489 ? 8.767 -1.711 -23.945 1.00 92.94 489 TYR A O 1
ATOM 3790 N N . ALA A 1 490 ? 9.563 -0.154 -22.541 1.00 91.19 490 ALA A N 1
ATOM 3791 C CA . ALA A 1 490 ? 9.614 -1.029 -21.377 1.00 91.19 490 ALA A CA 1
ATOM 3792 C C . ALA A 1 490 ? 8.192 -1.469 -20.968 1.00 91.19 490 ALA A C 1
ATOM 3794 O O . ALA A 1 490 ? 7.233 -0.709 -21.089 1.00 91.19 490 ALA A O 1
ATOM 3795 N N . GLY A 1 491 ? 8.036 -2.722 -20.537 1.00 91.88 491 GLY A N 1
ATOM 3796 C CA . GLY A 1 491 ? 6.730 -3.330 -20.259 1.00 91.88 491 GLY A CA 1
ATOM 3797 C C . GLY A 1 491 ? 6.029 -3.968 -21.471 1.00 91.88 491 GLY A C 1
ATOM 3798 O O . GLY A 1 491 ? 5.052 -4.693 -21.279 1.00 91.88 491 GLY A O 1
ATOM 3799 N N . ASP A 1 492 ? 6.524 -3.775 -22.700 1.00 95.88 492 ASP A N 1
ATOM 3800 C CA . ASP A 1 492 ? 5.980 -4.418 -23.907 1.00 95.88 492 ASP A CA 1
ATOM 3801 C C . ASP A 1 492 ? 6.558 -5.832 -24.117 1.00 95.88 492 ASP A C 1
ATOM 3803 O O . ASP A 1 492 ? 7.774 -6.037 -24.100 1.00 95.88 492 ASP A O 1
ATOM 3807 N N . ASP A 1 493 ? 5.696 -6.827 -24.342 1.00 96.12 493 ASP A N 1
ATOM 3808 C CA . ASP A 1 493 ? 6.089 -8.224 -24.560 1.00 96.12 493 ASP A CA 1
ATOM 3809 C C . ASP A 1 493 ? 6.519 -8.536 -26.009 1.00 96.12 493 ASP A C 1
ATOM 3811 O O . ASP A 1 493 ? 6.976 -9.649 -26.303 1.00 96.12 493 ASP A O 1
ATOM 3815 N N . SER A 1 494 ? 6.417 -7.562 -26.921 1.00 95.69 494 SER A N 1
ATOM 3816 C CA . SER A 1 494 ? 6.773 -7.715 -28.329 1.00 95.69 494 SER A CA 1
ATOM 3817 C C . SER A 1 494 ? 7.307 -6.427 -28.973 1.00 95.69 494 SER A C 1
ATOM 3819 O O . SER A 1 494 ? 6.574 -5.608 -29.513 1.00 95.69 494 SER A O 1
ATOM 3821 N N . VAL A 1 495 ? 8.634 -6.289 -29.004 1.00 98.25 495 VAL A N 1
ATOM 3822 C CA . VAL A 1 495 ? 9.320 -5.112 -29.563 1.00 98.25 495 VAL A CA 1
ATOM 3823 C C . VAL A 1 495 ? 10.224 -5.484 -30.736 1.00 98.25 495 VAL A C 1
ATOM 3825 O O . VAL A 1 495 ? 10.886 -6.525 -30.737 1.00 98.25 495 VAL A O 1
ATOM 3828 N N . TRP A 1 496 ? 10.275 -4.615 -31.747 1.00 98.44 496 TRP A N 1
ATOM 3829 C CA . TRP A 1 496 ? 11.192 -4.706 -32.884 1.00 98.44 496 TRP A CA 1
ATOM 3830 C C . TRP A 1 496 ? 12.009 -3.431 -33.012 1.00 98.44 496 TRP A C 1
ATOM 3832 O O . TRP A 1 496 ? 11.459 -2.340 -32.916 1.00 98.44 496 TRP A O 1
ATOM 3842 N N . VAL A 1 497 ? 13.290 -3.562 -33.345 1.00 98.50 497 VAL A N 1
ATOM 3843 C CA . VAL A 1 497 ? 14.151 -2.431 -33.725 1.00 98.50 497 VAL A CA 1
ATOM 3844 C C . VAL A 1 497 ? 14.641 -2.597 -35.154 1.00 98.50 497 VAL A C 1
ATOM 3846 O O . VAL A 1 497 ? 14.785 -3.722 -35.639 1.00 98.50 497 VAL A O 1
ATOM 3849 N N . ALA A 1 498 ? 14.896 -1.494 -35.848 1.00 98.50 498 ALA A N 1
ATOM 3850 C CA . ALA A 1 498 ? 15.281 -1.518 -37.246 1.00 98.50 498 ALA A CA 1
ATOM 3851 C C . ALA A 1 498 ? 16.282 -0.428 -37.627 1.00 98.50 498 ALA A C 1
ATOM 3853 O O . ALA A 1 498 ? 16.267 0.677 -37.096 1.00 98.50 498 ALA A O 1
ATOM 3854 N N . TRP A 1 499 ? 17.101 -0.739 -38.627 1.00 98.56 499 TRP A N 1
ATOM 3855 C CA . TRP A 1 499 ? 17.973 0.199 -39.323 1.00 98.56 499 TRP A CA 1
ATOM 3856 C C . TRP A 1 499 ? 17.466 0.321 -40.745 1.00 98.56 499 TRP A C 1
ATOM 3858 O O . TRP A 1 499 ? 17.478 -0.652 -41.505 1.00 98.56 499 TRP A O 1
ATOM 3868 N N . ARG A 1 500 ? 16.993 1.510 -41.099 1.00 98.50 500 ARG A N 1
ATOM 3869 C CA . ARG A 1 500 ? 16.440 1.807 -42.413 1.00 98.50 500 ARG A CA 1
ATOM 3870 C C . ARG A 1 500 ? 17.349 2.768 -43.153 1.00 98.50 500 ARG A C 1
ATOM 3872 O O . ARG A 1 500 ? 17.563 3.883 -42.690 1.00 98.50 500 ARG A O 1
ATOM 3879 N N . PHE A 1 501 ? 17.845 2.354 -44.309 1.00 98.50 501 PHE A N 1
ATOM 3880 C CA . PHE A 1 501 ? 18.585 3.224 -45.206 1.00 98.50 501 PHE A CA 1
ATOM 3881 C C . PHE A 1 501 ? 17.697 3.693 -46.351 1.00 98.50 501 PHE A C 1
ATOM 3883 O O . PHE A 1 501 ? 16.980 2.896 -46.958 1.00 98.50 501 PHE A O 1
ATOM 3890 N N . TYR A 1 502 ? 17.758 4.986 -46.646 1.00 98.38 502 TYR A N 1
ATOM 3891 C CA . TYR A 1 502 ? 17.060 5.607 -47.758 1.00 98.38 502 TYR A CA 1
ATOM 3892 C C . TYR A 1 502 ? 18.033 6.440 -48.593 1.00 98.38 502 TYR A C 1
ATOM 3894 O O . TYR A 1 502 ? 18.790 7.230 -48.025 1.00 98.38 502 TYR A O 1
ATOM 3902 N N . SER A 1 503 ? 17.956 6.311 -49.921 1.00 97.94 503 SER A N 1
ATOM 3903 C CA . SER A 1 503 ? 18.646 7.191 -50.865 1.00 97.94 503 SER A CA 1
ATOM 3904 C C . SER A 1 503 ? 17.718 7.740 -51.948 1.00 97.94 503 SER A C 1
ATOM 3906 O O . SER A 1 503 ? 16.773 7.075 -52.386 1.00 97.94 503 SER A O 1
ATOM 3908 N N . ASP A 1 504 ? 17.983 8.964 -52.393 1.00 96.69 504 ASP A N 1
ATOM 3909 C CA . ASP A 1 504 ? 17.225 9.649 -53.431 1.00 96.69 504 ASP A CA 1
ATOM 3910 C C . ASP A 1 504 ? 17.691 9.257 -54.858 1.00 96.69 504 ASP A C 1
ATOM 3912 O O . ASP A 1 504 ? 18.336 8.228 -55.066 1.00 96.69 504 ASP A O 1
ATOM 3916 N N . TYR A 1 505 ? 17.270 9.989 -55.894 1.00 95.88 505 TYR A N 1
ATOM 3917 C CA . TYR A 1 505 ? 17.528 9.617 -57.288 1.00 95.88 505 TYR A CA 1
ATOM 3918 C C . TYR A 1 505 ? 18.921 10.001 -57.820 1.00 95.88 505 TYR A C 1
ATOM 3920 O O . TYR A 1 505 ? 19.234 9.634 -58.964 1.00 95.88 505 TYR A O 1
ATOM 3928 N N . MET A 1 506 ? 19.735 10.757 -57.078 1.00 93.38 506 MET A N 1
ATOM 3929 C CA . MET A 1 506 ? 21.060 11.191 -57.519 1.00 93.38 506 MET A CA 1
ATOM 3930 C C . MET A 1 506 ? 22.028 11.409 -56.355 1.00 93.38 506 MET A C 1
ATOM 3932 O O . MET A 1 506 ? 21.631 11.859 -55.309 1.00 93.38 506 MET A O 1
ATOM 3936 N N . ILE A 1 507 ? 23.330 11.268 -56.635 1.00 95.44 507 ILE A N 1
ATOM 3937 C CA . ILE A 1 507 ? 24.420 11.419 -55.655 1.00 95.44 507 ILE A CA 1
ATOM 3938 C C . ILE A 1 507 ? 24.410 10.271 -54.638 1.00 95.44 507 ILE A C 1
ATOM 3940 O O . ILE A 1 507 ? 23.406 9.864 -54.090 1.00 95.44 507 ILE A O 1
ATOM 3944 N N . THR A 1 508 ? 25.576 9.662 -54.477 1.00 96.06 508 THR A N 1
ATOM 3945 C CA . THR A 1 508 ? 25.741 8.433 -53.704 1.00 96.06 508 THR A CA 1
ATOM 3946 C C . THR A 1 508 ? 27.141 8.414 -53.133 1.00 96.06 508 THR A C 1
ATOM 3948 O O . THR A 1 508 ? 28.064 8.901 -53.801 1.00 96.06 508 THR A O 1
ATOM 3951 N N . TYR A 1 509 ? 27.304 7.781 -51.986 1.00 96.31 509 TYR A N 1
ATOM 3952 C CA . TYR A 1 509 ? 28.555 7.704 -51.244 1.00 96.31 509 TYR A CA 1
ATOM 3953 C C . TYR A 1 509 ? 28.716 6.314 -50.621 1.00 96.31 509 TYR A C 1
ATOM 3955 O O . TYR A 1 509 ? 27.913 5.430 -50.890 1.00 96.31 509 TYR A O 1
ATOM 3963 N N . ASP A 1 510 ? 29.770 6.091 -49.848 1.00 93.62 510 ASP A N 1
ATOM 3964 C CA . ASP A 1 510 ? 30.186 4.753 -49.414 1.00 93.62 510 ASP A CA 1
ATOM 3965 C C . ASP A 1 510 ? 29.334 4.176 -48.261 1.00 93.62 510 ASP A C 1
ATOM 3967 O O . ASP A 1 510 ? 29.166 2.967 -48.127 1.00 93.62 510 ASP A O 1
ATOM 3971 N N . GLY A 1 511 ? 28.751 5.027 -47.412 1.00 89.19 511 GLY A N 1
ATOM 3972 C CA . GLY A 1 511 ? 28.047 4.591 -46.199 1.00 89.19 511 GLY A CA 1
ATOM 3973 C C . GLY A 1 511 ? 26.528 4.624 -46.325 1.00 89.19 511 GLY A C 1
ATOM 3974 O O . GLY A 1 511 ? 26.011 5.281 -47.210 1.00 89.19 511 GLY A O 1
ATOM 3975 N N . PRO A 1 512 ? 25.772 4.006 -45.411 1.00 96.94 512 PRO A N 1
ATOM 3976 C CA . PRO A 1 512 ? 26.167 3.631 -44.057 1.00 96.94 512 PRO A CA 1
ATOM 3977 C C . PRO A 1 512 ? 26.733 2.219 -43.928 1.00 96.94 512 PRO A C 1
ATOM 3979 O O . PRO A 1 512 ? 26.276 1.292 -44.587 1.00 96.94 512 PRO A O 1
ATOM 3982 N N . TRP A 1 513 ? 27.642 2.066 -42.969 1.00 98.00 513 TRP A N 1
ATOM 3983 C CA . TRP A 1 513 ? 28.132 0.792 -42.454 1.00 98.00 513 TRP A CA 1
ATOM 3984 C C . TRP A 1 513 ? 27.805 0.695 -40.962 1.00 98.00 513 TRP A C 1
ATOM 3986 O O . TRP A 1 513 ? 28.108 1.622 -40.206 1.00 98.00 513 TRP A O 1
ATOM 3996 N N . VAL A 1 514 ? 27.174 -0.403 -40.544 1.00 98.38 514 VAL A N 1
ATOM 3997 C CA . VAL A 1 514 ? 26.737 -0.638 -39.155 1.00 98.38 514 VAL A CA 1
ATOM 3998 C C . VAL A 1 514 ? 27.411 -1.895 -38.620 1.00 98.38 514 VAL A C 1
ATOM 4000 O O . VAL A 1 514 ? 27.428 -2.914 -39.304 1.00 98.38 514 VAL A O 1
ATOM 4003 N N . ASP A 1 515 ? 27.939 -1.837 -37.400 1.00 94.56 515 ASP A N 1
ATOM 4004 C CA . ASP A 1 515 ? 28.645 -2.965 -36.787 1.00 94.56 515 ASP A CA 1
ATOM 4005 C C . ASP A 1 515 ? 28.456 -3.018 -35.259 1.00 94.56 515 ASP A C 1
ATOM 4007 O O . ASP A 1 515 ? 28.007 -2.047 -34.645 1.00 94.56 515 ASP A O 1
ATOM 4011 N N . ASP A 1 516 ? 28.803 -4.151 -34.643 1.00 91.44 516 ASP A N 1
ATOM 4012 C CA . ASP A 1 516 ? 28.888 -4.347 -33.189 1.00 91.44 516 ASP A CA 1
ATOM 4013 C C . ASP A 1 516 ? 27.616 -3.936 -32.417 1.00 91.44 516 ASP A C 1
ATOM 4015 O O . ASP A 1 516 ? 27.661 -3.291 -31.363 1.00 91.44 516 ASP A O 1
ATOM 4019 N N . ILE A 1 517 ? 26.453 -4.323 -32.941 1.00 95.00 517 ILE A N 1
ATOM 4020 C CA . ILE A 1 517 ? 25.148 -4.009 -32.355 1.00 95.00 517 ILE A CA 1
ATOM 4021 C C . ILE A 1 517 ? 24.959 -4.808 -31.068 1.00 95.00 517 ILE A C 1
ATOM 4023 O O . ILE A 1 517 ? 25.113 -6.029 -31.069 1.00 95.00 517 ILE A O 1
ATOM 4027 N N . THR A 1 518 ? 24.554 -4.167 -29.974 1.00 91.44 518 THR A N 1
ATOM 4028 C CA . THR A 1 518 ? 24.080 -4.857 -28.769 1.00 91.44 518 THR A CA 1
ATOM 4029 C C . THR A 1 518 ? 22.866 -4.165 -28.171 1.00 91.44 518 THR A C 1
ATOM 4031 O O . THR A 1 518 ? 22.878 -2.954 -27.983 1.00 91.44 518 THR A O 1
ATOM 4034 N N . ILE A 1 519 ? 21.853 -4.964 -27.838 1.00 91.44 519 ILE A N 1
ATOM 4035 C CA . ILE A 1 519 ? 20.588 -4.525 -27.242 1.00 91.44 519 ILE A CA 1
ATOM 4036 C C . ILE A 1 519 ? 20.526 -5.018 -25.793 1.00 91.44 519 ILE A C 1
ATOM 4038 O O . ILE A 1 519 ? 20.791 -6.202 -25.537 1.00 91.44 519 ILE A O 1
ATOM 4042 N N . TRP A 1 520 ? 20.146 -4.138 -24.870 1.00 88.62 520 TRP A N 1
ATOM 4043 C CA . TRP A 1 520 ? 20.028 -4.414 -23.442 1.00 88.62 520 TRP A CA 1
ATOM 4044 C C . TRP A 1 520 ? 18.661 -4.021 -22.887 1.00 88.62 520 TRP A C 1
ATOM 4046 O O . TRP A 1 520 ? 17.981 -3.140 -23.408 1.00 88.62 520 TRP A O 1
ATOM 4056 N N . LYS A 1 521 ? 18.281 -4.682 -21.794 1.00 89.81 521 LYS A N 1
ATOM 4057 C CA . LYS A 1 521 ? 17.137 -4.323 -20.953 1.00 89.81 521 LYS A CA 1
ATOM 4058 C C . LYS A 1 521 ? 17.526 -4.345 -19.481 1.00 89.81 521 LYS A C 1
ATOM 4060 O O . LYS A 1 521 ? 18.326 -5.192 -19.086 1.00 89.81 521 LYS A O 1
ATOM 4065 N N . TYR A 1 522 ? 16.973 -3.456 -18.669 1.00 86.38 522 TYR A N 1
ATOM 4066 C CA . TYR A 1 522 ? 17.154 -3.464 -17.221 1.00 86.38 522 TYR A CA 1
ATOM 4067 C C . TYR A 1 522 ? 15.924 -4.066 -16.554 1.00 86.38 522 TYR A C 1
ATOM 4069 O O . TYR A 1 522 ? 14.826 -3.525 -16.682 1.00 86.38 522 TYR A O 1
ATOM 4077 N N . VAL A 1 523 ? 16.125 -5.171 -15.840 1.00 90.00 523 VAL A N 1
ATOM 4078 C CA . VAL A 1 523 ? 15.082 -5.851 -15.063 1.00 90.00 523 VAL A CA 1
ATOM 4079 C C . VAL A 1 523 ? 15.330 -5.533 -13.590 1.00 90.00 523 VAL A C 1
ATOM 4081 O O . VAL A 1 523 ? 16.381 -5.947 -13.079 1.00 90.00 523 VAL A O 1
ATOM 4084 N N . PRO A 1 524 ? 14.429 -4.804 -12.906 1.00 88.25 524 PRO A N 1
ATOM 4085 C CA . PRO A 1 524 ? 14.578 -4.515 -11.486 1.00 88.25 524 PRO A CA 1
ATOM 4086 C C . PRO A 1 524 ? 14.518 -5.779 -10.640 1.00 88.25 524 PRO A C 1
ATOM 4088 O O . PRO A 1 524 ? 13.947 -6.802 -11.030 1.00 88.25 524 PRO A O 1
ATOM 4091 N N . GLY A 1 525 ? 15.096 -5.692 -9.447 1.00 89.88 525 GLY A N 1
ATOM 4092 C CA . GLY A 1 525 ? 14.915 -6.730 -8.453 1.00 89.88 525 GLY A CA 1
ATOM 4093 C C . GLY A 1 525 ? 13.548 -6.634 -7.785 1.00 89.88 525 GLY A C 1
ATOM 4094 O O . GLY A 1 525 ? 12.630 -5.943 -8.236 1.00 89.88 525 GLY A O 1
ATOM 4095 N N . GLN A 1 526 ? 13.395 -7.396 -6.711 1.00 91.00 526 GLN A N 1
ATOM 4096 C CA . GLN A 1 526 ? 12.146 -7.476 -5.970 1.00 91.00 526 GLN A CA 1
ATOM 4097 C C . GLN A 1 526 ? 12.422 -7.269 -4.489 1.00 91.00 526 GLN A C 1
ATOM 4099 O O . GLN A 1 526 ? 13.375 -7.838 -3.952 1.00 91.00 526 GLN A O 1
ATOM 4104 N N . VAL A 1 527 ? 11.543 -6.529 -3.826 1.00 93.88 527 VAL A N 1
ATOM 4105 C CA . VAL A 1 527 ? 11.566 -6.312 -2.382 1.00 93.88 527 VAL A CA 1
ATOM 4106 C C . VAL A 1 527 ? 10.330 -6.938 -1.743 1.00 93.88 527 VAL A C 1
ATOM 4108 O O . VAL A 1 527 ? 9.250 -6.982 -2.323 1.00 93.88 527 VAL A O 1
ATOM 4111 N N . THR A 1 528 ? 10.468 -7.487 -0.541 1.00 96.06 528 THR A N 1
ATOM 4112 C CA . THR A 1 528 ? 9.320 -7.886 0.291 1.00 96.06 528 THR A CA 1
ATOM 4113 C C . THR A 1 528 ? 9.427 -7.170 1.619 1.00 96.06 528 THR A C 1
ATOM 4115 O O . THR A 1 528 ? 10.455 -7.266 2.282 1.00 96.06 528 THR A O 1
ATOM 4118 N N . VAL A 1 529 ? 8.378 -6.482 2.041 1.00 97.50 529 VAL A N 1
ATOM 4119 C CA . VAL A 1 529 ? 8.380 -5.761 3.311 1.00 97.50 529 VAL A CA 1
ATOM 4120 C C . VAL A 1 529 ? 7.534 -6.519 4.305 1.00 97.50 529 VAL A C 1
ATOM 4122 O O . VAL A 1 529 ? 6.415 -6.923 4.004 1.00 97.50 529 VAL A O 1
ATOM 4125 N N . ARG A 1 530 ? 8.058 -6.709 5.509 1.00 97.12 530 ARG A N 1
ATOM 4126 C CA . ARG A 1 530 ? 7.306 -7.295 6.614 1.00 97.12 530 ARG A CA 1
ATOM 4127 C C . ARG A 1 530 ? 7.602 -6.580 7.908 1.00 97.12 530 ARG A C 1
ATOM 4129 O O . ARG A 1 530 ? 8.660 -5.980 8.066 1.00 97.12 530 ARG A O 1
ATOM 4136 N N . GLY A 1 531 ? 6.713 -6.711 8.873 1.00 96.31 531 GLY A N 1
ATOM 4137 C CA . GLY A 1 531 ? 6.891 -6.018 10.131 1.00 96.31 531 GLY A CA 1
ATOM 4138 C C . GLY A 1 531 ? 5.928 -6.450 11.208 1.00 96.31 531 GLY A C 1
ATOM 4139 O O . GLY A 1 531 ? 5.166 -7.405 11.055 1.00 96.31 531 GLY A O 1
ATOM 4140 N N . SER A 1 532 ? 5.970 -5.711 12.312 1.00 95.94 532 SER A N 1
ATOM 4141 C CA . SER A 1 532 ? 4.903 -5.766 13.302 1.00 95.94 532 SER A CA 1
ATOM 4142 C C . SER A 1 532 ? 4.721 -4.446 14.027 1.00 95.94 532 SER A C 1
ATOM 4144 O O . SER A 1 532 ? 5.701 -3.718 14.205 1.00 95.94 532 SER A O 1
ATOM 4146 N N . LEU A 1 533 ? 3.513 -4.216 14.531 1.00 96.00 533 LEU A N 1
ATOM 4147 C CA . LEU A 1 533 ? 3.171 -3.094 15.399 1.00 96.00 533 LEU A CA 1
ATOM 4148 C C . LEU A 1 533 ? 2.867 -3.576 16.814 1.00 96.00 533 LEU A C 1
ATOM 4150 O O . LEU A 1 533 ? 2.128 -4.540 17.004 1.00 96.00 533 LEU A O 1
ATOM 4154 N N . HIS A 1 534 ? 3.420 -2.876 17.795 1.00 94.56 534 HIS A N 1
ATOM 4155 C CA . HIS A 1 534 ? 3.120 -3.076 19.208 1.00 94.56 534 HIS A CA 1
ATOM 4156 C C . HIS A 1 534 ? 2.778 -1.746 19.882 1.00 94.56 534 HIS A C 1
ATOM 4158 O O . HIS A 1 534 ? 3.136 -0.673 19.390 1.00 94.56 534 HIS A O 1
ATOM 4164 N N . TYR A 1 535 ? 2.102 -1.824 21.017 1.00 93.94 535 TYR A N 1
ATOM 4165 C CA . TYR A 1 535 ? 1.761 -0.690 21.869 1.00 93.94 535 TYR A CA 1
ATOM 4166 C C . TYR A 1 535 ? 1.802 -1.133 23.339 1.00 93.94 535 TYR A C 1
ATOM 4168 O O . TYR A 1 535 ? 1.978 -2.322 23.625 1.00 93.94 535 TYR A O 1
ATOM 4176 N N . TYR A 1 536 ? 1.706 -0.175 24.255 1.00 90.25 536 TYR A N 1
ATOM 4177 C CA . TYR A 1 536 ? 1.536 -0.455 25.676 1.00 90.25 536 TYR A CA 1
ATOM 4178 C C . TYR A 1 536 ? 0.041 -0.500 25.990 1.00 90.25 536 TYR A C 1
ATOM 4180 O O . TYR A 1 536 ? -0.691 0.415 25.626 1.00 90.25 536 TYR A O 1
ATOM 4188 N N . ASP A 1 537 ? -0.436 -1.589 26.586 1.00 89.88 537 ASP A N 1
ATOM 4189 C CA . ASP A 1 537 ? -1.805 -1.632 27.097 1.00 89.88 537 ASP A CA 1
ATOM 4190 C C . ASP A 1 537 ? -1.929 -0.884 28.436 1.00 89.88 537 ASP A C 1
ATOM 4192 O O . ASP A 1 537 ? -0.983 -0.260 28.916 1.00 89.88 537 ASP A O 1
ATOM 4196 N N . ARG A 1 538 ? -3.123 -0.929 29.032 1.00 88.19 538 ARG A N 1
ATOM 4197 C CA . ARG A 1 538 ? -3.431 -0.238 30.292 1.00 88.19 538 ARG A CA 1
ATOM 4198 C C . ARG A 1 538 ? -2.712 -0.830 31.514 1.00 88.19 538 ARG A C 1
ATOM 4200 O O . ARG A 1 538 ? -2.688 -0.185 32.551 1.00 88.19 538 ARG A O 1
ATOM 4207 N N . ASP A 1 539 ? -2.091 -2.005 31.372 1.00 84.75 539 ASP A N 1
ATOM 4208 C CA . ASP A 1 539 ? -1.272 -2.658 32.402 1.00 84.75 539 ASP A CA 1
ATOM 4209 C C . ASP A 1 539 ? 0.235 -2.377 32.204 1.00 84.75 539 ASP A C 1
ATOM 4211 O O . ASP A 1 539 ? 1.087 -3.125 32.705 1.00 84.75 539 ASP A O 1
ATOM 4215 N N . ASP A 1 540 ? 0.590 -1.364 31.402 1.00 84.75 540 ASP A N 1
ATOM 4216 C CA . ASP A 1 540 ? 1.954 -1.074 30.938 1.00 84.75 540 ASP A CA 1
ATOM 4217 C C . ASP A 1 540 ? 2.633 -2.283 30.256 1.00 84.75 540 ASP A C 1
ATOM 4219 O O . ASP A 1 540 ? 3.869 -2.416 30.220 1.00 84.75 540 ASP A O 1
ATOM 4223 N N . SER A 1 541 ? 1.843 -3.204 29.696 1.00 89.12 541 SER A N 1
ATOM 4224 C CA . SER A 1 541 ? 2.355 -4.402 29.042 1.00 89.12 541 SER A CA 1
ATOM 4225 C C . SER A 1 541 ? 2.563 -4.170 27.550 1.00 89.12 541 SER A C 1
ATOM 4227 O O . SER A 1 541 ? 1.723 -3.636 26.835 1.00 89.12 541 SER A O 1
ATOM 4229 N N . TYR A 1 542 ? 3.723 -4.608 27.057 1.00 89.62 542 TYR A N 1
ATOM 4230 C CA . TYR A 1 542 ? 4.070 -4.527 25.640 1.00 89.62 542 TYR A CA 1
ATOM 4231 C C . TYR A 1 542 ? 3.346 -5.625 24.854 1.00 89.62 542 TYR A C 1
ATOM 4233 O O . TYR A 1 542 ? 3.735 -6.799 24.917 1.00 89.62 542 TYR A O 1
ATOM 4241 N N . VAL A 1 543 ? 2.319 -5.239 24.101 1.00 93.56 543 VAL A N 1
ATOM 4242 C CA . VAL A 1 543 ? 1.422 -6.157 23.388 1.00 93.56 543 VAL A CA 1
ATOM 4243 C C . VAL A 1 543 ? 1.347 -5.833 21.892 1.00 93.56 543 VAL A C 1
ATOM 4245 O O . VAL A 1 543 ? 1.564 -4.687 21.486 1.00 93.56 543 VAL A O 1
ATOM 4248 N N . PRO A 1 544 ? 1.104 -6.833 21.026 1.00 95.19 544 PRO A N 1
ATOM 4249 C CA . PRO A 1 544 ? 0.919 -6.587 19.601 1.00 95.19 544 PRO A CA 1
ATOM 4250 C C . PRO A 1 544 ? -0.408 -5.868 19.327 1.00 95.19 544 PRO A C 1
ATOM 4252 O O . PRO A 1 544 ? -1.425 -6.183 19.936 1.00 95.19 544 PRO A O 1
ATOM 4255 N N . ALA A 1 545 ? -0.423 -4.946 18.364 1.00 94.25 545 ALA A N 1
ATOM 4256 C CA . ALA A 1 545 ? -1.666 -4.358 17.869 1.00 94.25 545 ALA A CA 1
ATOM 4257 C C . ALA A 1 545 ? -2.331 -5.327 16.886 1.00 94.25 545 ALA A C 1
ATOM 4259 O O . ALA A 1 545 ? -1.765 -5.640 15.838 1.00 94.25 545 ALA A O 1
ATOM 4260 N N . HIS A 1 546 ? -3.517 -5.830 17.217 1.00 90.50 546 HIS A N 1
ATOM 4261 C CA . HIS A 1 546 ? -4.192 -6.819 16.387 1.00 90.50 546 HIS A CA 1
ATOM 4262 C C . HIS A 1 546 ? -4.937 -6.144 15.236 1.00 90.50 546 HIS A C 1
ATOM 4264 O O . HIS A 1 546 ? -5.631 -5.148 15.447 1.00 90.50 546 HIS A O 1
ATOM 4270 N N . TYR A 1 547 ? -4.839 -6.734 14.039 1.00 92.81 547 TYR A N 1
ATOM 4271 C CA . TYR A 1 547 ? -5.687 -6.412 12.886 1.00 92.81 547 TYR A CA 1
ATOM 4272 C C . TYR A 1 547 ? -5.830 -4.916 12.576 1.00 92.81 547 TYR A C 1
ATOM 4274 O O . TYR A 1 547 ? -6.923 -4.437 12.281 1.00 92.81 547 TYR A O 1
ATOM 4282 N N . THR A 1 548 ? -4.722 -4.186 12.642 1.00 95.00 548 THR A N 1
ATOM 4283 C CA . THR A 1 548 ? -4.614 -2.776 12.251 1.00 95.00 548 THR A CA 1
ATOM 4284 C C . THR A 1 548 ? -4.297 -2.673 10.755 1.00 95.00 548 THR A C 1
ATOM 4286 O O . THR A 1 548 ? -3.574 -3.521 10.218 1.00 95.00 548 THR A O 1
ATOM 4289 N N . SER A 1 549 ? -4.828 -1.652 10.074 1.00 97.19 549 SER A N 1
ATOM 4290 C CA . SER A 1 549 ? -4.522 -1.383 8.661 1.00 97.19 549 SER A CA 1
ATOM 4291 C C . SER A 1 549 ? -3.071 -0.942 8.495 1.00 97.19 549 SER A C 1
ATOM 4293 O O . SER A 1 549 ? -2.546 -0.197 9.324 1.00 97.19 549 SER A O 1
ATOM 4295 N N . VAL A 1 550 ? -2.438 -1.392 7.413 1.00 98.12 550 VAL A N 1
ATOM 4296 C CA . VAL A 1 550 ? -1.066 -1.054 7.034 1.00 98.12 550 VAL A CA 1
ATOM 4297 C C . VAL A 1 550 ? -1.050 -0.570 5.597 1.00 98.12 550 VAL A C 1
ATOM 4299 O O . VAL A 1 550 ? -1.574 -1.245 4.711 1.00 98.12 550 VAL A O 1
ATOM 4302 N N . TYR A 1 551 ? -0.397 0.559 5.375 1.00 98.19 551 TYR A N 1
ATOM 4303 C CA . TYR A 1 551 ? -0.122 1.130 4.065 1.00 98.19 551 TYR A CA 1
ATOM 4304 C C . TYR A 1 551 ? 1.392 1.223 3.911 1.00 98.19 551 TYR A C 1
ATOM 4306 O O . TYR A 1 551 ? 2.067 1.683 4.829 1.00 98.19 551 TYR A O 1
ATOM 4314 N N . LEU A 1 552 ? 1.928 0.757 2.790 1.00 97.94 552 LEU A N 1
ATOM 4315 C CA . LEU A 1 552 ? 3.345 0.860 2.460 1.00 97.94 552 LEU A CA 1
ATOM 4316 C C . LEU A 1 552 ? 3.515 1.895 1.358 1.00 97.94 552 LEU A C 1
ATOM 4318 O O . LEU A 1 552 ? 2.862 1.777 0.321 1.00 97.94 552 LEU A O 1
ATOM 4322 N N . TYR A 1 553 ? 4.393 2.856 1.598 1.00 95.94 553 TYR A N 1
ATOM 4323 C CA . TYR A 1 553 ? 4.678 3.957 0.695 1.00 95.94 553 TYR A CA 1
ATOM 4324 C C . TYR A 1 553 ? 6.134 3.944 0.238 1.00 95.94 553 TYR A C 1
ATOM 4326 O O . TYR A 1 553 ? 7.003 3.474 0.984 1.00 95.94 553 TYR A O 1
ATOM 4334 N N . ASP A 1 554 ? 6.351 4.474 -0.960 1.00 93.44 554 ASP A N 1
ATOM 4335 C CA . ASP A 1 554 ? 7.625 5.028 -1.409 1.00 93.44 554 ASP A CA 1
ATOM 4336 C C . ASP A 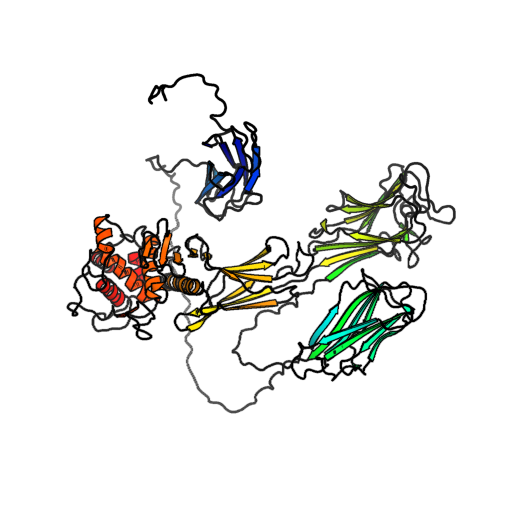1 554 ? 7.702 6.514 -1.035 1.00 93.44 554 ASP A C 1
ATOM 4338 O O . ASP A 1 554 ? 6.672 7.188 -1.003 1.00 93.44 554 ASP A O 1
ATOM 4342 N N . ALA A 1 555 ? 8.875 7.007 -0.651 1.00 90.19 555 ALA A N 1
ATOM 4343 C CA . ALA A 1 555 ? 9.039 8.358 -0.126 1.00 90.19 555 ALA A CA 1
ATOM 4344 C C . ALA A 1 555 ? 9.735 9.272 -1.131 1.00 90.19 555 ALA A C 1
ATOM 4346 O O . ALA A 1 555 ? 10.955 9.233 -1.264 1.00 90.19 555 ALA A O 1
ATOM 4347 N N . ASP A 1 556 ? 8.986 10.216 -1.698 1.00 82.44 556 ASP A N 1
ATOM 4348 C CA . ASP A 1 556 ? 9.522 11.040 -2.779 1.00 82.44 556 ASP A CA 1
ATOM 4349 C C . ASP A 1 556 ? 10.094 12.364 -2.249 1.00 82.44 556 ASP A C 1
ATOM 4351 O O . ASP A 1 556 ? 9.407 13.140 -1.563 1.00 82.44 556 ASP A O 1
ATOM 4355 N N . PRO A 1 557 ? 11.338 12.737 -2.611 1.00 69.75 557 PRO A N 1
ATOM 4356 C CA . PRO A 1 557 ? 11.918 14.023 -2.221 1.00 69.75 557 PRO A CA 1
ATOM 4357 C C . PRO A 1 557 ? 11.124 15.232 -2.739 1.00 69.75 557 PRO A C 1
ATOM 4359 O O . PRO A 1 557 ? 11.223 16.340 -2.188 1.00 69.75 557 PRO A O 1
ATOM 4362 N N . SER A 1 558 ? 10.364 15.051 -3.823 1.00 64.94 558 SER A N 1
ATOM 4363 C CA . SER A 1 558 ? 9.484 16.068 -4.389 1.00 64.94 558 SER A CA 1
ATOM 4364 C C . SER A 1 558 ? 8.288 15.449 -5.106 1.00 64.94 558 SER A C 1
ATOM 4366 O O . SER A 1 558 ? 8.390 15.090 -6.269 1.00 64.94 558 SER A O 1
ATOM 4368 N N . GLY A 1 559 ? 7.130 15.435 -4.459 1.00 67.06 559 GLY A N 1
ATOM 4369 C CA . GLY A 1 559 ? 5.949 14.783 -5.015 1.00 67.06 559 GLY A CA 1
ATOM 4370 C C . GLY A 1 559 ? 4.931 14.515 -3.924 1.00 67.06 559 GLY A C 1
ATOM 4371 O O . GLY A 1 559 ? 4.943 15.191 -2.891 1.00 67.06 559 GLY A O 1
ATOM 4372 N N . GLY A 1 560 ? 4.026 13.580 -4.181 1.00 79.25 560 GLY A N 1
ATOM 4373 C CA . GLY A 1 560 ? 3.242 12.950 -3.132 1.00 79.25 560 GLY A CA 1
ATOM 4374 C C . GLY A 1 560 ? 3.541 11.463 -3.159 1.00 79.25 560 GLY A C 1
ATOM 4375 O O . GLY A 1 560 ? 3.280 10.860 -4.185 1.00 79.25 560 GLY A O 1
ATOM 4376 N N . ASP A 1 561 ? 4.003 10.953 -2.024 1.00 88.19 561 ASP A N 1
ATOM 4377 C CA . ASP A 1 561 ? 4.437 9.580 -1.772 1.00 88.19 561 ASP A CA 1
ATOM 4378 C C . ASP A 1 561 ? 3.543 8.508 -2.421 1.00 88.19 561 ASP A C 1
ATOM 4380 O O . ASP A 1 561 ? 2.321 8.465 -2.191 1.00 88.19 561 ASP A O 1
ATOM 4384 N N . ASP A 1 562 ? 4.165 7.600 -3.171 1.00 90.25 562 ASP A N 1
ATOM 4385 C CA . ASP A 1 562 ? 3.481 6.535 -3.899 1.00 90.25 562 ASP A CA 1
ATOM 4386 C C . ASP A 1 562 ? 3.016 5.393 -2.987 1.00 90.25 562 ASP A C 1
ATOM 4388 O O . ASP A 1 562 ? 3.787 4.760 -2.266 1.00 90.25 562 ASP A O 1
ATOM 4392 N N . LEU A 1 563 ? 1.718 5.067 -3.032 1.00 94.56 563 LEU A N 1
ATOM 4393 C CA . LEU A 1 563 ? 1.164 3.926 -2.297 1.00 94.56 563 LEU A CA 1
ATOM 4394 C C . LEU A 1 563 ? 1.480 2.612 -3.026 1.00 94.56 563 LEU A C 1
ATOM 4396 O O . LEU A 1 563 ? 0.804 2.241 -3.986 1.00 94.56 563 LEU A O 1
ATOM 4400 N N . LEU A 1 564 ? 2.427 1.847 -2.491 1.00 94.81 564 LEU A N 1
ATOM 4401 C CA . LEU A 1 564 ? 2.887 0.580 -3.065 1.00 94.81 564 LEU A CA 1
ATOM 4402 C C . LEU A 1 564 ? 1.994 -0.615 -2.711 1.00 94.81 564 LEU A C 1
ATOM 4404 O O . LEU A 1 564 ? 1.929 -1.607 -3.440 1.00 94.81 564 LEU A O 1
ATOM 4408 N N . GLY A 1 565 ? 1.312 -0.566 -1.565 1.00 96.12 565 GLY A N 1
ATOM 4409 C CA . GLY A 1 565 ? 0.437 -1.656 -1.150 1.00 96.12 565 GLY A CA 1
ATOM 4410 C C . GLY A 1 565 ? -0.245 -1.441 0.190 1.00 96.12 565 GLY A C 1
ATOM 4411 O O . GLY A 1 565 ? 0.143 -0.593 0.990 1.00 96.12 565 GLY A O 1
ATOM 4412 N N . THR A 1 566 ? -1.272 -2.251 0.444 1.00 97.25 566 THR A N 1
ATOM 4413 C CA . THR A 1 566 ? -2.018 -2.244 1.705 1.00 97.25 566 THR A CA 1
ATOM 4414 C C . THR A 1 566 ? -2.245 -3.659 2.219 1.00 97.25 566 THR A C 1
ATOM 4416 O O . THR A 1 566 ? -2.334 -4.613 1.444 1.00 97.25 566 THR A O 1
ATOM 4419 N N . THR A 1 567 ? -2.319 -3.812 3.539 1.00 96.31 567 THR A N 1
ATOM 4420 C CA . THR A 1 567 ? -2.675 -5.075 4.194 1.00 96.31 567 THR A CA 1
ATOM 4421 C C . THR A 1 567 ? -3.277 -4.814 5.576 1.00 96.31 567 THR A C 1
ATOM 4423 O O . THR A 1 567 ? -3.297 -3.683 6.057 1.00 96.31 567 THR A O 1
ATOM 4426 N N . THR A 1 568 ? -3.760 -5.860 6.238 1.00 95.00 568 THR A N 1
ATOM 4427 C CA . THR A 1 568 ? -4.199 -5.816 7.637 1.00 95.00 568 THR A CA 1
ATOM 4428 C C . THR A 1 568 ? -3.350 -6.794 8.434 1.00 95.00 568 THR A C 1
ATOM 4430 O O . THR A 1 568 ? -3.090 -7.909 7.979 1.00 95.00 568 THR A O 1
ATOM 4433 N N . MET A 1 569 ? -2.900 -6.376 9.616 1.00 94.69 569 MET A N 1
ATOM 4434 C CA . MET A 1 569 ? -2.099 -7.230 10.493 1.00 94.69 569 MET A CA 1
ATOM 4435 C C . MET A 1 569 ? -2.842 -8.504 10.903 1.00 94.69 569 MET A C 1
ATOM 4437 O O . MET A 1 569 ? -4.069 -8.545 10.931 1.00 94.69 569 MET A O 1
ATOM 4441 N N . ASP A 1 570 ? -2.101 -9.542 11.277 1.00 93.81 570 ASP A N 1
ATOM 4442 C CA . ASP A 1 570 ? -2.675 -10.722 11.917 1.00 93.81 570 ASP A CA 1
ATOM 4443 C C . ASP A 1 570 ? -2.925 -10.508 13.426 1.00 93.81 570 ASP A C 1
ATOM 4445 O O . ASP A 1 570 ? -2.698 -9.433 13.990 1.00 93.81 570 ASP A O 1
ATOM 4449 N N . SER A 1 571 ? -3.375 -11.564 14.110 1.00 90.12 571 SER A N 1
ATOM 4450 C CA . SER A 1 571 ? -3.615 -11.558 15.560 1.00 90.12 571 SER A CA 1
ATOM 4451 C C . SER A 1 571 ? -2.349 -11.431 16.417 1.00 90.12 571 SER A C 1
ATOM 4453 O O . SER A 1 571 ? -2.446 -11.448 17.634 1.00 90.12 571 SER A O 1
ATOM 4455 N N . ASN A 1 572 ? -1.156 -11.419 15.822 1.00 92.06 572 ASN A N 1
ATOM 4456 C CA . ASN A 1 572 ? 0.117 -11.199 16.510 1.00 92.06 572 ASN A CA 1
ATOM 4457 C C . ASN A 1 572 ? 0.736 -9.851 16.107 1.00 92.06 572 ASN A C 1
ATOM 4459 O O . ASN A 1 572 ? 1.919 -9.623 16.366 1.00 92.06 572 ASN A O 1
ATOM 4463 N N . GLY A 1 573 ? -0.032 -8.990 15.432 1.00 93.31 573 GLY A N 1
ATOM 4464 C CA . GLY A 1 573 ? 0.432 -7.707 14.918 1.00 93.31 573 GLY A CA 1
ATOM 4465 C C . GLY A 1 573 ? 1.411 -7.823 13.754 1.00 93.31 573 GLY A C 1
ATOM 4466 O O . GLY A 1 573 ? 2.053 -6.830 13.426 1.00 93.31 573 GLY A O 1
ATOM 4467 N N . TYR A 1 574 ? 1.564 -9.003 13.140 1.00 96.88 574 TYR A N 1
ATOM 4468 C CA . TYR A 1 574 ? 2.455 -9.220 12.000 1.00 96.88 574 TYR A CA 1
ATOM 4469 C C . TYR A 1 574 ? 1.790 -8.802 10.691 1.00 96.88 574 TYR A C 1
ATOM 4471 O O . TYR A 1 574 ? 0.610 -9.072 10.473 1.00 96.88 574 TYR A O 1
ATOM 4479 N N . TRP A 1 575 ? 2.566 -8.213 9.786 1.00 97.38 575 TRP A N 1
ATOM 4480 C CA . TRP A 1 575 ? 2.128 -7.860 8.438 1.00 97.38 575 TRP A CA 1
ATOM 4481 C C . TRP A 1 575 ? 3.232 -8.110 7.409 1.00 97.38 575 TRP A C 1
ATOM 4483 O O . TRP A 1 575 ? 4.418 -8.137 7.742 1.00 97.38 575 TRP A O 1
ATOM 4493 N N . GLU A 1 576 ? 2.829 -8.297 6.152 1.00 97.81 576 GLU A N 1
ATOM 4494 C CA . GLU A 1 576 ? 3.719 -8.503 5.008 1.00 97.81 576 GLU A CA 1
ATOM 4495 C C . GLU A 1 576 ? 3.065 -7.950 3.733 1.00 97.81 576 GLU A C 1
ATOM 4497 O O . GLU A 1 576 ? 1.872 -8.166 3.508 1.00 97.81 576 GLU A O 1
ATOM 4502 N N . ILE A 1 577 ? 3.843 -7.236 2.918 1.00 97.38 577 ILE A N 1
ATOM 4503 C CA . ILE A 1 577 ? 3.481 -6.729 1.591 1.00 97.38 577 ILE A CA 1
ATOM 4504 C C . ILE A 1 577 ? 4.613 -7.100 0.627 1.00 97.38 577 ILE A C 1
ATOM 4506 O O . ILE A 1 577 ? 5.789 -6.843 0.891 1.00 97.38 577 ILE A O 1
ATOM 4510 N N . GLY A 1 578 ? 4.253 -7.709 -0.500 1.00 93.81 578 GLY A N 1
ATOM 4511 C CA . GLY A 1 578 ? 5.174 -8.070 -1.573 1.00 93.81 578 GLY A CA 1
ATOM 4512 C C . GLY A 1 578 ? 5.065 -9.531 -2.024 1.00 93.81 578 GLY A C 1
ATOM 4513 O O . GLY A 1 578 ? 4.188 -10.266 -1.558 1.00 93.81 578 GLY A O 1
ATOM 4514 N N . PRO A 1 579 ? 5.945 -9.965 -2.947 1.00 94.12 579 PRO A N 1
ATOM 4515 C CA . PRO A 1 579 ? 7.053 -9.195 -3.526 1.00 94.12 579 PRO A CA 1
ATOM 4516 C C . PRO A 1 579 ? 6.582 -8.012 -4.395 1.00 94.12 579 PRO A C 1
ATOM 4518 O O . PRO A 1 579 ? 5.559 -8.117 -5.067 1.00 94.12 579 PRO A O 1
ATOM 4521 N N . LEU A 1 580 ? 7.318 -6.901 -4.340 1.00 92.62 580 LEU A N 1
ATOM 4522 C CA . LEU A 1 580 ? 7.125 -5.676 -5.121 1.00 92.62 580 LEU A CA 1
ATOM 4523 C C . LEU A 1 580 ? 8.342 -5.450 -6.021 1.00 92.62 580 LEU A C 1
ATOM 4525 O O . LEU A 1 580 ? 9.464 -5.761 -5.615 1.00 92.62 580 LEU A O 1
ATOM 4529 N N . THR A 1 581 ? 8.138 -4.870 -7.203 1.00 90.69 581 THR A N 1
ATOM 4530 C CA . THR A 1 581 ? 9.237 -4.385 -8.049 1.00 90.69 581 THR A CA 1
ATOM 4531 C C . THR A 1 581 ? 9.989 -3.296 -7.303 1.00 90.69 581 THR A C 1
ATOM 4533 O O . THR A 1 581 ? 9.386 -2.315 -6.897 1.00 90.69 581 THR A O 1
ATOM 4536 N N . ASN A 1 582 ? 11.292 -3.484 -7.099 1.00 90.88 582 ASN A N 1
ATOM 4537 C CA . ASN A 1 582 ? 12.124 -2.521 -6.386 1.00 90.88 582 ASN A CA 1
ATOM 4538 C C . ASN A 1 582 ? 12.654 -1.466 -7.361 1.00 90.88 582 ASN A C 1
ATOM 4540 O O . ASN A 1 582 ? 13.803 -1.531 -7.805 1.00 90.88 582 ASN A O 1
ATOM 4544 N N . TRP A 1 583 ? 11.758 -0.582 -7.781 1.00 87.12 583 TRP A N 1
ATOM 4545 C CA . TRP A 1 583 ? 12.030 0.448 -8.765 1.00 87.12 583 TRP A CA 1
ATOM 4546 C C . TRP A 1 583 ? 11.166 1.664 -8.481 1.00 87.12 583 TRP A C 1
ATOM 4548 O O . TRP A 1 583 ? 9.944 1.540 -8.472 1.00 87.12 583 TRP A O 1
ATOM 4558 N N . ASP A 1 584 ? 11.829 2.793 -8.296 1.00 82.31 584 ASP A N 1
ATOM 4559 C CA . ASP A 1 584 ? 11.210 4.100 -8.132 1.00 82.31 584 ASP A CA 1
ATOM 4560 C C . ASP A 1 584 ? 11.054 4.753 -9.525 1.00 82.31 584 ASP A C 1
ATOM 4562 O O . ASP A 1 584 ? 12.005 4.810 -10.324 1.00 82.31 584 ASP A O 1
ATOM 4566 N N . GLU A 1 585 ? 9.818 5.130 -9.871 1.00 69.44 585 GLU A N 1
ATOM 4567 C CA . GLU A 1 585 ? 9.464 5.651 -11.195 1.00 69.44 585 GLU A CA 1
ATOM 4568 C C . GLU A 1 585 ? 9.769 7.149 -11.354 1.00 69.44 585 GLU A C 1
ATOM 4570 O O . GLU A 1 585 ? 10.080 7.576 -12.476 1.00 69.44 585 GLU A O 1
ATOM 4575 N N . ASP A 1 586 ? 9.711 7.945 -10.283 1.00 68.19 586 ASP A N 1
ATOM 4576 C CA . ASP A 1 586 ? 9.818 9.405 -10.322 1.00 68.19 586 ASP A CA 1
ATOM 4577 C C . ASP A 1 586 ? 11.105 9.974 -9.691 1.00 68.19 586 ASP A C 1
ATOM 4579 O O . ASP A 1 586 ? 11.523 11.069 -10.099 1.00 68.19 586 ASP A O 1
ATOM 4583 N N . ASP A 1 587 ? 11.826 9.212 -8.860 1.00 66.19 587 ASP A N 1
ATOM 4584 C CA . ASP A 1 587 ? 13.248 9.417 -8.552 1.00 66.19 587 ASP A CA 1
ATOM 4585 C C . ASP A 1 587 ? 14.081 8.193 -8.994 1.00 66.19 587 ASP A C 1
ATOM 4587 O O . ASP A 1 587 ? 14.097 7.157 -8.339 1.00 66.19 587 ASP A O 1
ATOM 4591 N N . PRO A 1 588 ? 14.806 8.247 -10.133 1.00 58.97 588 PRO A N 1
ATOM 4592 C CA . PRO A 1 588 ? 15.416 7.060 -10.733 1.00 58.97 588 PRO A CA 1
ATOM 4593 C C . PRO A 1 588 ? 16.372 6.326 -9.769 1.00 58.97 588 PRO A C 1
ATOM 4595 O O . PRO A 1 588 ? 17.549 6.687 -9.649 1.00 58.97 588 PRO A O 1
ATOM 4598 N N . GLY A 1 589 ? 15.886 5.238 -9.159 1.00 70.00 589 GLY A N 1
ATOM 4599 C CA . GLY A 1 589 ? 16.537 4.604 -8.014 1.00 70.00 589 GLY A CA 1
ATOM 4600 C C . GLY A 1 589 ? 15.854 3.334 -7.488 1.00 70.00 589 GLY A C 1
ATOM 4601 O O . GLY A 1 589 ? 15.082 2.671 -8.182 1.00 70.00 589 GLY A O 1
ATOM 4602 N N . LEU A 1 590 ? 16.249 2.945 -6.272 1.00 84.19 590 LEU A N 1
ATOM 4603 C CA . LEU A 1 590 ? 15.606 1.886 -5.485 1.00 84.19 590 LEU A CA 1
ATOM 4604 C C . LEU A 1 590 ? 14.635 2.550 -4.511 1.00 84.19 590 LEU A C 1
ATOM 4606 O O . LEU A 1 590 ? 14.967 3.620 -4.014 1.00 84.19 590 LEU A O 1
ATOM 4610 N N . LEU A 1 591 ? 13.542 1.865 -4.173 1.00 89.25 591 LEU A N 1
ATOM 4611 C CA . LEU A 1 591 ? 12.474 2.412 -3.331 1.00 89.25 591 LEU A CA 1
ATOM 4612 C C . LEU A 1 591 ? 12.990 2.904 -1.959 1.00 89.25 591 LEU A C 1
ATOM 4614 O O . LEU A 1 591 ? 13.823 2.247 -1.312 1.00 89.25 591 LEU A O 1
ATOM 4618 N N . ASP A 1 592 ? 12.411 3.999 -1.477 1.00 91.88 592 ASP A N 1
ATOM 4619 C CA . ASP A 1 592 ? 12.593 4.634 -0.173 1.00 91.88 592 ASP A CA 1
ATOM 4620 C C . ASP A 1 592 ? 11.368 4.351 0.730 1.00 91.88 592 ASP A C 1
ATOM 4622 O O . ASP A 1 592 ? 10.417 5.115 0.861 1.00 91.88 592 ASP A O 1
ATOM 4626 N N . LEU A 1 593 ? 11.375 3.206 1.416 1.00 95.00 593 LEU A N 1
ATOM 4627 C CA . LEU A 1 593 ? 10.147 2.632 1.979 1.00 95.00 593 LEU A CA 1
ATOM 4628 C C . LEU A 1 593 ? 9.784 3.119 3.390 1.00 95.00 593 LEU A C 1
ATOM 4630 O O . LEU A 1 593 ? 10.607 3.057 4.308 1.00 95.00 593 LEU A O 1
ATOM 4634 N N . TYR A 1 594 ? 8.506 3.427 3.635 1.00 96.38 594 TYR A N 1
ATOM 4635 C CA . TYR A 1 594 ? 7.952 3.565 4.991 1.00 96.38 594 TYR A CA 1
ATOM 4636 C C . TYR A 1 594 ? 6.524 3.015 5.113 1.00 96.38 594 TYR A C 1
ATOM 4638 O O . TYR A 1 594 ? 5.757 2.980 4.155 1.00 96.38 594 TYR A O 1
ATOM 4646 N N . ALA A 1 595 ? 6.154 2.567 6.315 1.00 97.62 595 ALA A N 1
ATOM 4647 C CA . ALA A 1 595 ? 4.825 2.032 6.594 1.00 97.62 595 ALA A CA 1
ATOM 4648 C C . ALA A 1 595 ? 3.997 2.987 7.461 1.00 97.62 595 ALA A C 1
ATOM 4650 O O . ALA A 1 595 ? 4.509 3.570 8.418 1.00 97.62 595 ALA A O 1
ATOM 4651 N N . VAL A 1 596 ? 2.702 3.084 7.159 1.00 97.38 596 VAL A N 1
ATOM 4652 C CA . VAL A 1 596 ? 1.685 3.802 7.934 1.00 97.38 596 VAL A CA 1
ATOM 4653 C C . VAL A 1 596 ? 0.697 2.801 8.520 1.00 97.38 596 VAL A C 1
ATOM 4655 O O . VAL A 1 596 ? 0.134 1.975 7.806 1.00 97.38 596 VAL A O 1
ATOM 4658 N N . PHE A 1 597 ? 0.459 2.901 9.821 1.00 97.50 597 PHE A N 1
ATOM 4659 C CA . PHE A 1 597 ? -0.520 2.119 10.566 1.00 97.50 597 PHE A CA 1
ATOM 4660 C C . PHE A 1 597 ? -1.736 2.980 10.881 1.00 97.50 597 PHE A C 1
ATOM 4662 O O . PHE A 1 597 ? -1.552 4.108 11.329 1.00 97.50 597 PHE A O 1
ATOM 4669 N N . GLU A 1 598 ? -2.951 2.466 10.693 1.00 97.44 598 GLU A N 1
ATOM 4670 C CA . GLU A 1 598 ? -4.185 3.253 10.841 1.00 97.44 598 GLU A CA 1
ATOM 4671 C C . GLU A 1 598 ? -5.268 2.524 11.649 1.00 97.44 598 GLU A C 1
ATOM 4673 O O . GLU A 1 598 ? -5.533 1.339 11.429 1.00 97.44 598 GLU A O 1
ATOM 4678 N N . THR A 1 599 ? -5.948 3.253 12.542 1.00 97.50 599 THR A N 1
ATOM 4679 C CA . THR A 1 599 ? -7.112 2.774 13.314 1.00 97.50 599 THR A CA 1
ATOM 4680 C C . THR A 1 599 ? -8.413 2.793 12.512 1.00 97.50 599 THR A C 1
ATOM 4682 O O . THR A 1 599 ? -9.444 3.181 13.052 1.00 97.50 599 THR A O 1
ATOM 4685 N N . ASP A 1 600 ? -8.391 2.430 11.232 1.00 96.69 600 ASP A N 1
ATOM 4686 C CA . ASP A 1 600 ? -9.578 2.340 10.375 1.00 96.69 600 ASP A CA 1
ATOM 4687 C C . ASP A 1 600 ? -9.495 1.076 9.527 1.00 96.69 600 ASP A C 1
ATOM 4689 O O . ASP A 1 600 ? -8.627 0.928 8.663 1.00 96.69 600 ASP A O 1
ATOM 4693 N N . VAL A 1 601 ? -10.353 0.112 9.848 1.00 95.00 601 VAL A N 1
ATOM 4694 C CA . VAL A 1 601 ? -10.277 -1.245 9.312 1.00 95.00 601 VAL A CA 1
ATOM 4695 C C . VAL A 1 601 ? -11.660 -1.691 8.870 1.00 95.00 601 VAL A C 1
ATOM 4697 O O . VAL A 1 601 ? -12.620 -1.646 9.641 1.00 95.00 601 VAL A O 1
ATOM 4700 N N . ASN A 1 602 ? -11.750 -2.152 7.623 1.00 91.94 602 ASN A N 1
ATOM 4701 C CA . ASN A 1 602 ? -12.919 -2.849 7.101 1.00 91.94 602 ASN A CA 1
ATOM 4702 C C . ASN A 1 602 ? -12.723 -4.352 7.301 1.00 91.94 602 ASN A C 1
ATOM 4704 O O . ASN A 1 602 ? -11.958 -4.995 6.588 1.00 91.94 602 ASN A O 1
ATOM 4708 N N . ASP A 1 603 ? -13.423 -4.918 8.271 1.00 84.50 603 ASP A N 1
ATOM 4709 C CA . ASP A 1 603 ? -13.370 -6.344 8.583 1.00 84.50 603 ASP A CA 1
ATOM 4710 C C . ASP A 1 603 ? -14.303 -7.187 7.725 1.00 84.50 603 ASP A C 1
ATOM 4712 O O . ASP A 1 603 ? -14.094 -8.384 7.524 1.00 84.50 603 ASP A O 1
ATOM 4716 N N . SER A 1 604 ? -15.353 -6.556 7.215 1.00 79.44 604 SER A N 1
ATOM 4717 C CA . SER A 1 604 ? -16.246 -7.119 6.217 1.00 79.44 604 SER A CA 1
ATOM 4718 C C . SER A 1 604 ? -16.852 -5.985 5.390 1.00 79.44 604 SER A C 1
ATOM 4720 O O . SER A 1 604 ? -16.598 -4.808 5.636 1.00 79.44 604 SER A O 1
ATOM 4722 N N . THR A 1 605 ? -17.708 -6.319 4.425 1.00 75.06 605 THR A N 1
ATOM 4723 C CA . THR A 1 605 ? -18.468 -5.315 3.662 1.00 75.06 605 THR A CA 1
ATOM 4724 C C . THR A 1 605 ? -19.464 -4.526 4.522 1.00 75.06 605 THR A C 1
ATOM 4726 O O . THR A 1 605 ? -20.020 -3.540 4.052 1.00 75.06 605 THR A O 1
ATOM 4729 N N . ILE A 1 606 ? -19.755 -4.983 5.748 1.00 76.56 606 ILE A N 1
ATOM 4730 C CA . ILE A 1 606 ? -20.721 -4.353 6.665 1.00 76.56 606 ILE A CA 1
ATOM 4731 C C . ILE A 1 606 ? -20.121 -3.976 8.026 1.00 76.56 606 ILE A C 1
ATOM 4733 O O . ILE A 1 606 ? -20.729 -3.187 8.746 1.00 76.56 606 ILE A O 1
ATOM 4737 N N . ALA A 1 607 ? -18.948 -4.507 8.380 1.00 82.75 607 ALA A N 1
ATOM 4738 C CA . ALA A 1 607 ? -18.249 -4.203 9.621 1.00 82.75 607 ALA A CA 1
ATOM 4739 C C . ALA A 1 607 ? -16.988 -3.397 9.333 1.00 82.75 607 ALA A C 1
ATOM 4741 O O . ALA A 1 607 ? -16.016 -3.901 8.772 1.00 82.75 607 ALA A O 1
ATOM 4742 N N . ARG A 1 608 ? -17.021 -2.144 9.776 1.00 93.69 608 ARG A N 1
ATOM 4743 C CA . ARG A 1 608 ? -15.890 -1.225 9.805 1.00 93.69 608 ARG A CA 1
ATOM 4744 C C . ARG A 1 608 ? -15.668 -0.788 11.241 1.00 93.69 608 ARG A C 1
ATOM 4746 O O . ARG A 1 608 ? -16.634 -0.430 11.916 1.00 93.69 608 ARG A O 1
ATOM 4753 N N . ARG A 1 609 ? -14.423 -0.813 11.698 1.00 94.81 609 ARG A N 1
ATOM 4754 C CA . ARG A 1 609 ? -14.009 -0.327 13.014 1.00 94.81 609 ARG A CA 1
ATOM 4755 C C . ARG A 1 609 ? -13.075 0.836 12.841 1.00 94.81 609 ARG A C 1
ATOM 4757 O O . ARG A 1 609 ? -12.075 0.714 12.138 1.00 94.81 609 ARG A O 1
ATOM 4764 N N . ARG A 1 610 ? -13.393 1.938 13.509 1.00 97.06 610 ARG A N 1
ATOM 4765 C CA . ARG A 1 610 ? -12.550 3.122 13.458 1.00 97.06 610 ARG A CA 1
ATOM 4766 C C . ARG A 1 610 ? -12.486 3.878 14.769 1.00 97.06 610 ARG A C 1
ATOM 4768 O O . ARG A 1 610 ? -13.500 4.052 15.436 1.00 97.06 610 ARG A O 1
ATOM 4775 N N . VAL A 1 611 ? -11.298 4.373 15.092 1.00 98.38 611 VAL A N 1
ATOM 4776 C CA . VAL A 1 611 ? -11.110 5.432 16.090 1.00 98.38 611 VAL A CA 1
ATOM 4777 C C . VAL A 1 611 ? -10.670 6.678 15.351 1.00 98.38 611 VAL A C 1
ATOM 4779 O O . VAL A 1 611 ? -9.730 6.622 14.558 1.00 98.38 611 VAL A O 1
ATOM 4782 N N . THR A 1 612 ? -11.375 7.780 15.576 1.00 97.44 612 THR A N 1
ATOM 4783 C CA . THR A 1 612 ? -11.136 9.036 14.864 1.00 97.44 612 THR A CA 1
ATOM 4784 C C . THR A 1 612 ? -11.154 10.230 15.795 1.00 97.44 612 THR A C 1
ATOM 4786 O O . THR A 1 612 ? -11.876 10.221 16.793 1.00 97.44 612 THR A O 1
ATOM 4789 N N . ASP A 1 613 ? -10.441 11.272 15.392 1.00 95.50 613 ASP A N 1
ATOM 4790 C CA . ASP A 1 613 ? -10.540 12.600 15.985 1.00 95.50 613 ASP A CA 1
ATOM 4791 C C . ASP A 1 613 ? -11.915 13.256 15.689 1.00 95.50 613 ASP A C 1
ATOM 4793 O O . ASP A 1 613 ? -12.820 12.666 15.065 1.00 95.50 613 ASP A O 1
ATOM 4797 N N . PHE A 1 614 ? -12.103 14.500 16.131 1.00 94.19 614 PHE A N 1
ATOM 4798 C CA . PHE A 1 614 ? -13.352 15.241 15.924 1.00 94.19 614 PHE A CA 1
ATOM 4799 C C . PHE A 1 614 ? -13.512 15.764 14.487 1.00 94.19 614 PHE A C 1
ATOM 4801 O O . PHE A 1 614 ? -14.603 16.203 14.115 1.00 94.19 614 PHE A O 1
ATOM 4808 N N . ASN A 1 615 ? -12.468 15.675 13.657 1.00 93.00 615 ASN A N 1
ATOM 4809 C CA . ASN A 1 615 ? -12.476 16.019 12.232 1.00 93.00 615 ASN A CA 1
ATOM 4810 C C . ASN A 1 615 ? -12.674 14.797 11.319 1.00 93.00 615 ASN A C 1
ATOM 4812 O O . ASN A 1 615 ? -12.459 14.895 10.106 1.00 93.00 615 ASN A O 1
ATOM 4816 N N . ASP A 1 616 ? -13.099 13.658 11.874 1.00 92.44 616 ASP A N 1
ATOM 4817 C CA . ASP A 1 616 ? -13.292 12.408 11.128 1.00 92.44 616 ASP A CA 1
ATOM 4818 C C . ASP A 1 616 ? -12.009 11.751 10.623 1.00 92.44 616 ASP A C 1
ATOM 4820 O O . ASP A 1 616 ? -12.082 10.871 9.770 1.00 92.44 616 ASP A O 1
ATOM 4824 N N . GLN A 1 617 ? -10.846 12.137 11.147 1.00 95.62 617 GLN A N 1
ATOM 4825 C CA . GLN A 1 617 ? -9.568 11.565 10.739 1.00 95.62 617 GLN A CA 1
ATOM 4826 C C . GLN A 1 617 ? -9.199 10.384 11.629 1.00 95.62 617 GLN A C 1
ATOM 4828 O O . GLN A 1 617 ? -9.212 10.485 12.856 1.00 95.62 617 GLN A O 1
ATOM 4833 N N . ALA A 1 618 ? -8.860 9.257 11.005 1.00 96.81 618 ALA A N 1
ATOM 4834 C CA . ALA A 1 618 ? -8.322 8.103 11.708 1.00 96.81 618 ALA A CA 1
ATOM 4835 C C . ALA A 1 618 ? -6.916 8.389 12.235 1.00 96.81 618 ALA A C 1
ATOM 4837 O O . ALA A 1 618 ? -6.125 9.101 11.609 1.00 96.81 618 ALA A O 1
ATOM 4838 N N . TYR A 1 619 ? -6.596 7.812 13.390 1.00 96.69 619 TYR A N 1
ATOM 4839 C CA . TYR A 1 619 ? -5.268 7.943 13.965 1.00 96.69 619 TYR A CA 1
ATOM 4840 C C . TYR A 1 619 ? -4.265 7.119 13.169 1.00 96.69 619 TYR A C 1
ATOM 4842 O O . TYR A 1 619 ? -4.510 5.955 12.842 1.00 96.69 619 TYR A O 1
ATOM 4850 N N . ARG A 1 620 ? -3.131 7.754 12.857 1.00 95.69 620 ARG A N 1
ATOM 4851 C CA . ARG A 1 620 ? -2.057 7.183 12.049 1.00 95.69 620 ARG A CA 1
ATOM 4852 C C . ARG A 1 620 ? -0.715 7.259 12.765 1.00 95.69 620 ARG A C 1
ATOM 4854 O O . ARG A 1 620 ? -0.409 8.263 13.409 1.00 95.69 620 ARG A O 1
ATOM 4861 N N . TRP A 1 621 ? 0.107 6.230 12.583 1.00 94.94 621 TRP A N 1
ATOM 4862 C CA . TRP A 1 621 ? 1.513 6.204 12.997 1.00 94.94 621 TRP A CA 1
ATOM 4863 C C . TRP A 1 621 ? 2.370 5.745 11.834 1.00 94.94 621 TRP A C 1
ATOM 4865 O O . TRP A 1 621 ? 1.966 4.854 11.097 1.00 94.94 621 TRP A O 1
ATOM 4875 N N . LEU A 1 622 ? 3.551 6.333 11.683 1.00 94.31 622 LEU A N 1
ATOM 4876 C CA . LEU A 1 622 ? 4.456 6.037 10.579 1.00 94.31 622 LEU A CA 1
ATOM 4877 C C . LEU A 1 622 ? 5.815 5.564 11.087 1.00 94.31 622 LEU A C 1
ATOM 4879 O O . LEU A 1 622 ? 6.297 6.020 12.132 1.00 94.31 622 LEU A O 1
ATOM 4883 N N . THR A 1 623 ? 6.423 4.633 10.356 1.00 93.62 623 THR A N 1
ATOM 4884 C CA . THR A 1 623 ? 7.814 4.234 10.578 1.00 93.62 623 THR A CA 1
ATOM 4885 C C . THR A 1 623 ? 8.767 5.335 10.116 1.00 93.62 623 THR A C 1
ATOM 4887 O O . THR A 1 623 ? 8.376 6.281 9.441 1.00 93.62 623 THR A O 1
ATOM 4890 N N . GLN A 1 624 ? 10.050 5.200 10.449 1.00 90.31 624 GLN A N 1
ATOM 4891 C CA . GLN A 1 624 ? 11.082 5.914 9.693 1.00 90.31 624 GLN A CA 1
ATOM 4892 C C . GLN A 1 624 ? 11.101 5.432 8.233 1.00 90.31 624 GLN A C 1
ATOM 4894 O O . GLN A 1 624 ? 10.699 4.294 7.965 1.00 90.31 624 GLN A O 1
ATOM 4899 N N . THR A 1 625 ? 11.630 6.266 7.342 1.00 92.75 625 THR A N 1
ATOM 4900 C CA . THR A 1 625 ? 11.940 5.894 5.959 1.00 92.75 625 THR A CA 1
ATOM 4901 C C . THR A 1 625 ? 13.190 5.019 5.904 1.00 92.75 625 THR A C 1
ATOM 4903 O O . THR A 1 625 ? 14.177 5.254 6.612 1.00 92.75 625 THR A O 1
ATOM 4906 N N . TYR A 1 626 ? 13.119 3.962 5.103 1.00 90.06 626 TYR A N 1
ATOM 4907 C CA . TYR A 1 626 ? 14.209 3.050 4.792 1.00 90.06 626 TYR A CA 1
ATOM 4908 C C . TYR A 1 626 ? 14.692 3.364 3.385 1.00 90.06 626 TYR A C 1
ATOM 4910 O O . TYR A 1 626 ? 14.134 2.875 2.414 1.00 90.06 626 TYR A O 1
ATOM 4918 N N . GLU A 1 627 ? 15.733 4.181 3.310 1.00 90.12 627 GLU A N 1
ATOM 4919 C CA . GLU A 1 627 ? 16.234 4.693 2.040 1.00 90.12 627 GLU A CA 1
ATOM 4920 C C . GLU A 1 627 ? 16.927 3.594 1.213 1.00 90.12 627 GLU A C 1
ATOM 4922 O O . GLU A 1 627 ? 17.768 2.852 1.743 1.00 90.12 627 GLU A O 1
ATOM 4927 N N . ASN A 1 628 ? 16.648 3.565 -0.089 1.00 84.06 628 ASN A N 1
ATOM 4928 C CA . ASN A 1 628 ? 17.339 2.831 -1.137 1.00 84.06 628 ASN A CA 1
ATOM 4929 C C . ASN A 1 628 ? 17.452 1.344 -0.794 1.00 84.06 628 ASN A C 1
ATOM 4931 O O . ASN A 1 628 ? 18.550 0.773 -0.687 1.00 84.06 628 ASN A O 1
ATOM 4935 N N . VAL A 1 629 ? 16.299 0.725 -0.546 1.00 85.31 629 VAL A N 1
ATOM 4936 C CA . VAL A 1 629 ? 16.233 -0.650 -0.052 1.00 85.31 629 VAL A CA 1
ATOM 4937 C C . VAL A 1 629 ? 16.820 -1.629 -1.065 1.00 85.31 629 VAL A C 1
ATOM 4939 O O . VAL A 1 629 ? 16.621 -1.518 -2.271 1.00 85.31 629 VAL A O 1
ATOM 4942 N N . ALA A 1 630 ? 17.560 -2.625 -0.582 1.00 85.81 630 ALA A N 1
ATOM 4943 C CA . ALA A 1 630 ? 18.089 -3.677 -1.444 1.00 85.81 630 ALA A CA 1
ATOM 4944 C C . ALA A 1 630 ? 16.986 -4.665 -1.876 1.00 85.81 630 ALA A C 1
ATOM 4946 O O . ALA A 1 630 ? 15.943 -4.766 -1.230 1.00 85.81 630 ALA A O 1
ATOM 4947 N N . ASP A 1 631 ? 17.266 -5.450 -2.924 1.00 84.00 631 ASP A N 1
ATOM 4948 C CA . ASP A 1 631 ? 16.398 -6.516 -3.459 1.00 84.00 631 ASP A CA 1
ATOM 4949 C C . ASP A 1 631 ? 16.289 -7.720 -2.506 1.00 84.00 631 ASP A C 1
ATOM 4951 O O . ASP A 1 631 ? 16.786 -8.822 -2.764 1.00 84.00 631 ASP A O 1
ATOM 4955 N N . GLU A 1 632 ? 15.706 -7.491 -1.336 1.00 88.12 632 GLU A N 1
ATOM 4956 C CA . GLU A 1 632 ? 15.609 -8.463 -0.261 1.00 88.12 632 GLU A CA 1
ATOM 4957 C C . GLU A 1 632 ? 14.348 -8.266 0.587 1.00 88.12 632 GLU A C 1
ATOM 4959 O O . GLU A 1 632 ? 13.391 -7.589 0.212 1.00 88.12 632 GLU A O 1
ATOM 4964 N N . THR A 1 633 ? 14.308 -8.935 1.739 1.00 93.00 633 THR A N 1
ATOM 4965 C CA . THR A 1 633 ? 13.249 -8.710 2.716 1.00 93.00 633 THR A CA 1
ATOM 4966 C C . THR A 1 633 ? 13.623 -7.568 3.653 1.00 93.00 633 THR A C 1
ATOM 4968 O O . THR A 1 633 ? 14.590 -7.690 4.406 1.00 93.00 633 THR A O 1
ATOM 4971 N N . VAL A 1 634 ? 12.815 -6.509 3.669 1.00 93.06 634 VAL A N 1
ATOM 4972 C CA . VAL A 1 634 ? 12.932 -5.391 4.612 1.00 93.06 634 VAL A CA 1
ATOM 4973 C C . VAL A 1 634 ? 12.063 -5.676 5.834 1.00 93.06 634 VAL A C 1
ATOM 4975 O O . VAL A 1 634 ? 10.887 -6.018 5.709 1.00 93.06 634 VAL A O 1
ATOM 4978 N N . GLU A 1 635 ? 12.644 -5.550 7.029 1.00 94.81 635 GLU A N 1
ATOM 4979 C CA . GLU A 1 635 ? 11.924 -5.728 8.293 1.00 94.81 635 GLU A CA 1
ATOM 4980 C C . GLU A 1 635 ? 11.658 -4.388 8.994 1.00 94.81 635 GLU A C 1
ATOM 4982 O O . GLU A 1 635 ? 12.588 -3.697 9.423 1.00 94.81 635 GLU A O 1
ATOM 4987 N N . MET A 1 636 ? 10.378 -4.059 9.164 1.00 94.56 636 MET A N 1
ATOM 4988 C CA . MET A 1 636 ? 9.887 -2.830 9.784 1.00 94.56 636 MET A CA 1
ATOM 4989 C C . MET A 1 636 ? 9.205 -3.131 11.124 1.00 94.56 636 MET A C 1
ATOM 4991 O O . MET A 1 636 ? 8.016 -3.443 11.208 1.00 94.56 636 MET A O 1
ATOM 4995 N N . TRP A 1 637 ? 9.977 -3.051 12.205 1.00 90.75 637 TRP A N 1
ATOM 4996 C CA . TRP A 1 637 ? 9.473 -3.216 13.568 1.00 90.75 637 TRP A CA 1
ATOM 4997 C C . TRP A 1 637 ? 9.099 -1.848 14.142 1.00 90.75 637 TRP A C 1
ATOM 4999 O O . TRP A 1 637 ? 9.965 -0.979 14.244 1.00 90.75 637 TRP A O 1
ATOM 5009 N N . TYR A 1 638 ? 7.840 -1.662 14.542 1.00 93.56 638 TYR A N 1
ATOM 5010 C CA . TYR A 1 638 ? 7.375 -0.413 15.142 1.00 93.56 638 TYR A CA 1
ATOM 5011 C C . TYR A 1 638 ? 6.689 -0.657 16.481 1.00 93.56 638 TYR A C 1
ATOM 5013 O O . TYR A 1 638 ? 5.997 -1.658 16.681 1.00 93.56 638 TYR A O 1
ATOM 5021 N N . TYR A 1 639 ? 6.874 0.292 17.390 1.00 92.00 639 TYR A N 1
ATOM 5022 C CA . TYR A 1 639 ? 6.098 0.381 18.612 1.00 92.00 639 TYR A CA 1
ATOM 5023 C C . TYR A 1 639 ? 5.608 1.814 18.782 1.00 92.00 639 TYR A C 1
ATOM 5025 O O . TYR A 1 639 ? 6.356 2.758 18.521 1.00 92.00 639 TYR A O 1
ATOM 5033 N N . ILE A 1 640 ? 4.361 1.970 19.214 1.00 91.81 640 ILE A N 1
ATOM 5034 C CA . ILE A 1 640 ? 3.830 3.275 19.603 1.00 91.81 640 ILE A CA 1
ATOM 5035 C C . ILE A 1 640 ? 4.458 3.619 20.958 1.00 91.81 640 ILE A C 1
ATOM 5037 O O . ILE A 1 640 ? 4.320 2.824 21.892 1.00 91.81 640 ILE A O 1
ATOM 5041 N N . PRO A 1 641 ? 5.200 4.735 21.080 1.00 81.56 641 PRO A N 1
ATOM 5042 C CA . PRO A 1 641 ? 5.790 5.111 22.353 1.00 81.56 641 PRO A CA 1
ATOM 5043 C C . PRO A 1 641 ? 4.718 5.348 23.414 1.00 81.56 641 PRO A C 1
ATOM 5045 O O . PRO A 1 641 ? 3.697 5.975 23.135 1.00 81.56 641 PRO A O 1
ATOM 5048 N N . ASP A 1 642 ? 5.012 4.902 24.631 1.00 68.94 642 ASP A N 1
ATOM 5049 C CA . ASP A 1 642 ? 4.305 5.347 25.828 1.00 68.94 642 ASP A CA 1
ATOM 5050 C C . ASP A 1 642 ? 4.372 6.890 25.928 1.00 68.94 642 ASP A C 1
ATOM 5052 O O . ASP A 1 642 ? 5.323 7.507 25.430 1.00 68.94 642 ASP A O 1
ATOM 5056 N N . ASP A 1 643 ? 3.339 7.518 26.485 1.00 67.25 643 ASP A N 1
ATOM 5057 C CA . ASP A 1 643 ? 3.080 8.971 26.489 1.00 67.25 643 ASP A CA 1
ATOM 5058 C C . ASP A 1 643 ? 2.835 9.644 25.118 1.00 67.25 643 ASP A C 1
ATOM 5060 O O . ASP A 1 643 ? 2.661 10.873 25.047 1.00 67.25 643 ASP A O 1
ATOM 5064 N N . PHE A 1 644 ? 2.824 8.906 24.001 1.00 80.50 644 PHE A N 1
ATOM 5065 C CA . PHE A 1 644 ? 2.524 9.520 22.709 1.00 80.50 644 PHE A CA 1
ATOM 5066 C C . PHE A 1 644 ? 1.071 10.010 22.678 1.00 80.50 644 PHE A C 1
ATOM 5068 O O . PHE A 1 644 ? 0.154 9.304 23.076 1.00 80.50 644 PHE A O 1
ATOM 5075 N N . ILE A 1 645 ? 0.841 11.232 22.186 1.00 84.12 645 ILE A N 1
ATOM 5076 C CA . ILE A 1 645 ? -0.462 11.915 22.303 1.00 84.12 645 ILE A CA 1
ATOM 5077 C C . ILE A 1 645 ? -1.642 11.110 21.750 1.00 84.12 645 ILE A C 1
ATOM 5079 O O . ILE A 1 645 ? -2.750 11.275 22.238 1.00 84.12 645 ILE A O 1
ATOM 5083 N N . SER A 1 646 ? -1.412 10.265 20.745 1.00 90.31 646 SER A N 1
ATOM 5084 C CA . SER A 1 646 ? -2.440 9.430 20.126 1.00 90.31 646 SER A CA 1
ATOM 5085 C C . SER A 1 646 ? -2.449 7.980 20.606 1.00 90.31 646 SER A C 1
ATOM 5087 O O . SER A 1 646 ? -3.288 7.217 20.145 1.00 90.31 646 SER A O 1
ATOM 5089 N N . GLU A 1 647 ? -1.549 7.571 21.501 1.00 91.00 647 GLU A N 1
ATOM 5090 C CA . GLU A 1 647 ? -1.478 6.190 21.996 1.00 91.00 647 GLU A CA 1
ATOM 5091 C C . GLU A 1 647 ? -2.815 5.670 22.572 1.00 91.00 647 GLU A C 1
ATOM 5093 O O . GLU A 1 647 ? -3.209 4.567 22.174 1.00 91.00 647 GLU A O 1
ATOM 5098 N N . PRO A 1 648 ? -3.609 6.457 23.333 1.00 94.50 648 PRO A N 1
ATOM 5099 C CA . PRO A 1 648 ? -4.905 5.990 23.829 1.00 94.50 648 PRO A CA 1
ATOM 5100 C C . PRO A 1 648 ? -5.896 5.630 22.716 1.00 94.50 648 PRO A C 1
ATOM 5102 O O . PRO A 1 648 ? -6.720 4.733 22.890 1.00 94.50 648 PRO A O 1
ATOM 5105 N N . ALA A 1 649 ? -5.783 6.247 21.533 1.00 96.62 649 ALA A N 1
ATOM 5106 C CA . ALA A 1 649 ? -6.605 5.881 20.384 1.00 96.62 649 ALA A CA 1
ATOM 5107 C C . ALA A 1 649 ? -6.358 4.432 19.935 1.00 96.62 649 ALA A C 1
ATOM 5109 O O . ALA A 1 649 ? -7.296 3.759 19.506 1.00 96.62 649 ALA A O 1
ATOM 5110 N N . MET A 1 650 ? -5.122 3.927 20.060 1.00 96.44 650 MET A N 1
ATOM 5111 C CA . MET A 1 650 ? -4.830 2.513 19.809 1.00 96.44 650 MET A CA 1
ATOM 5112 C C . MET A 1 650 ? -5.481 1.627 20.873 1.00 96.44 650 MET A C 1
ATOM 5114 O O . MET A 1 650 ? -6.090 0.624 20.516 1.00 96.44 650 MET A O 1
ATOM 5118 N N . ARG A 1 651 ? -5.428 2.004 22.157 1.00 95.75 651 ARG A N 1
ATOM 5119 C CA . ARG A 1 651 ? -6.076 1.236 23.237 1.00 95.75 651 ARG A CA 1
ATOM 5120 C C . ARG A 1 651 ? -7.584 1.107 23.015 1.00 95.75 651 ARG A C 1
ATOM 5122 O O . ARG A 1 651 ? -8.096 -0.009 22.979 1.00 95.75 651 ARG A O 1
ATOM 5129 N N . ILE A 1 652 ? -8.256 2.227 22.733 1.00 97.88 652 ILE A N 1
ATOM 5130 C CA . ILE A 1 652 ? -9.687 2.263 22.384 1.00 97.88 652 ILE A CA 1
ATOM 5131 C C . ILE A 1 652 ? -9.955 1.391 21.153 1.00 97.88 652 ILE A C 1
ATOM 5133 O O . ILE A 1 652 ? -10.893 0.596 21.145 1.00 97.88 652 ILE A O 1
ATOM 5137 N N . PHE A 1 653 ? -9.123 1.491 20.110 1.00 97.81 653 PHE A N 1
ATOM 5138 C CA . PHE A 1 653 ? -9.291 0.685 18.902 1.00 97.81 653 PHE A CA 1
ATOM 5139 C C . PHE A 1 653 ? -9.230 -0.815 19.217 1.00 97.81 653 PHE A C 1
ATOM 5141 O O . PHE A 1 653 ? -10.069 -1.576 18.736 1.00 97.81 653 PHE A O 1
ATOM 5148 N N . GLN A 1 654 ? -8.293 -1.238 20.067 1.00 96.44 654 GLN A N 1
ATOM 5149 C CA . GLN A 1 654 ? -8.147 -2.634 20.480 1.00 96.44 654 GLN A CA 1
ATOM 5150 C C . GLN A 1 654 ? -9.299 -3.107 21.389 1.00 96.44 654 GLN A C 1
ATOM 5152 O O . GLN A 1 654 ? -9.668 -4.280 21.326 1.00 96.44 654 GLN A O 1
ATOM 5157 N N . ASP A 1 655 ? -9.955 -2.217 22.142 1.00 97.38 655 ASP A N 1
ATOM 5158 C CA . ASP A 1 655 ? -11.210 -2.531 22.846 1.00 97.38 655 ASP A CA 1
ATOM 5159 C C . ASP A 1 655 ? -12.364 -2.785 21.858 1.00 97.38 655 ASP A C 1
ATOM 5161 O O . ASP A 1 655 ? -13.067 -3.794 21.971 1.00 97.38 655 ASP A O 1
ATOM 5165 N N . LEU A 1 656 ? -12.504 -1.945 20.818 1.00 97.50 656 LEU A N 1
ATOM 5166 C CA . LEU A 1 656 ? -13.489 -2.167 19.746 1.00 97.50 656 LEU A CA 1
ATOM 5167 C C . LEU A 1 656 ? -13.261 -3.511 19.033 1.00 97.50 656 LEU A C 1
ATOM 5169 O O . LEU A 1 656 ? -14.221 -4.208 18.692 1.00 97.50 656 LEU A O 1
ATOM 5173 N N . ARG A 1 657 ? -11.991 -3.875 18.790 1.00 94.88 657 ARG A N 1
ATOM 5174 C CA . ARG A 1 657 ? -11.608 -5.180 18.222 1.00 94.88 657 ARG A CA 1
ATOM 5175 C C . ARG A 1 657 ? -12.040 -6.314 19.142 1.00 94.88 657 ARG A C 1
ATOM 5177 O O . ARG A 1 657 ? -12.756 -7.208 18.694 1.00 94.88 657 ARG A O 1
ATOM 5184 N N . ARG A 1 658 ? -11.630 -6.256 20.414 1.00 95.25 658 ARG A N 1
ATOM 5185 C CA . ARG A 1 658 ? -11.894 -7.294 21.417 1.00 95.25 658 ARG A CA 1
ATOM 5186 C C . ARG A 1 658 ? -13.388 -7.587 21.530 1.00 95.25 658 ARG A C 1
ATOM 5188 O O . ARG A 1 658 ? -13.781 -8.750 21.459 1.00 95.25 658 ARG A O 1
ATOM 5195 N N . ALA A 1 659 ? -14.218 -6.550 21.617 1.00 96.31 659 ALA A N 1
ATOM 5196 C CA . ALA A 1 659 ? -15.667 -6.692 21.712 1.00 96.31 659 ALA A CA 1
ATOM 5197 C C . ALA A 1 659 ? -16.298 -7.335 20.468 1.00 96.31 659 ALA A C 1
ATOM 5199 O O . ALA A 1 659 ? -17.089 -8.275 20.578 1.00 96.31 659 ALA A O 1
ATOM 5200 N N . TRP A 1 660 ? -15.923 -6.883 19.268 1.00 95.12 660 TRP A N 1
ATOM 5201 C CA . TRP A 1 660 ? -16.448 -7.485 18.043 1.00 95.12 660 TRP A CA 1
ATOM 5202 C C . TRP A 1 660 ? -16.016 -8.942 17.881 1.00 95.12 660 TRP A C 1
ATOM 5204 O O . TRP A 1 660 ? -16.837 -9.802 17.558 1.00 95.12 660 TRP A O 1
ATOM 5214 N N . GLU A 1 661 ? -14.731 -9.229 18.107 1.00 93.94 661 GLU A N 1
ATOM 5215 C CA . GLU A 1 661 ? -14.184 -10.581 18.000 1.00 93.94 661 GLU A CA 1
ATOM 5216 C C . GLU A 1 661 ? -14.859 -11.512 19.001 1.00 93.94 661 GLU A C 1
ATOM 5218 O O . GLU A 1 661 ? -15.160 -12.657 18.663 1.00 93.94 661 GLU A O 1
ATOM 5223 N N . TYR A 1 662 ? -15.162 -11.020 20.203 1.00 96.19 662 TYR A N 1
ATOM 5224 C CA . TYR A 1 662 ? -15.917 -11.767 21.196 1.00 96.19 662 TYR A CA 1
ATOM 5225 C C . TYR A 1 662 ? -17.302 -12.163 20.671 1.00 96.19 662 TYR A C 1
ATOM 5227 O O . TYR A 1 662 ? -17.618 -13.356 20.646 1.00 96.19 662 TYR A O 1
ATOM 5235 N N . ILE A 1 663 ? -18.113 -11.215 20.185 1.00 95.56 663 ILE A N 1
ATOM 5236 C CA . ILE A 1 663 ? -19.454 -11.516 19.650 1.00 95.56 663 ILE A CA 1
ATOM 5237 C C . ILE A 1 663 ? -19.358 -12.455 18.445 1.00 95.56 663 ILE A C 1
ATOM 5239 O O . ILE A 1 663 ? -20.068 -13.466 18.387 1.00 95.56 663 ILE A O 1
ATOM 5243 N N . LEU A 1 664 ? -18.464 -12.168 17.498 1.00 93.62 664 LEU A N 1
ATOM 5244 C CA . LEU A 1 664 ? -18.320 -12.968 16.288 1.00 93.62 664 LEU A CA 1
ATOM 5245 C C . LEU A 1 664 ? -17.905 -14.406 16.613 1.00 93.62 664 LEU A C 1
ATOM 5247 O O . LEU A 1 664 ? -18.509 -15.351 16.105 1.00 93.62 664 LEU A O 1
ATOM 5251 N N . ASN A 1 665 ? -16.915 -14.594 17.487 1.00 94.75 665 ASN A N 1
ATOM 5252 C CA . ASN A 1 665 ? -16.401 -15.919 17.828 1.00 94.75 665 ASN A CA 1
ATOM 5253 C C . ASN A 1 665 ? -17.374 -16.721 18.701 1.00 94.75 665 ASN A C 1
ATOM 5255 O O . ASN A 1 665 ? -17.454 -17.943 18.562 1.00 94.75 665 ASN A O 1
ATOM 5259 N N . THR A 1 666 ? -18.119 -16.061 19.592 1.00 95.19 666 THR A N 1
ATOM 5260 C CA . THR A 1 666 ? -19.053 -16.740 20.507 1.00 95.19 666 THR A CA 1
ATOM 5261 C C . THR A 1 666 ? -20.411 -17.029 19.878 1.00 95.19 666 THR A C 1
ATOM 5263 O O . THR A 1 666 ? -21.077 -17.975 20.304 1.00 95.19 666 THR A O 1
ATOM 5266 N N . THR A 1 667 ? -20.834 -16.248 18.877 1.00 95.56 667 THR A N 1
ATOM 5267 C CA . THR A 1 667 ? -22.199 -16.317 18.320 1.00 95.56 667 THR A CA 1
ATOM 5268 C C . THR A 1 667 ? -22.253 -16.574 16.814 1.00 95.56 667 THR A C 1
ATOM 5270 O O . THR A 1 667 ? -23.296 -16.980 16.299 1.00 95.56 667 THR A O 1
ATOM 5273 N N . GLY A 1 668 ? -21.151 -16.356 16.090 1.00 94.12 668 GLY A N 1
ATOM 5274 C CA . GLY A 1 668 ? -21.110 -16.417 14.627 1.00 94.12 668 GLY A CA 1
ATOM 5275 C C . GLY A 1 668 ? -21.888 -15.290 13.941 1.00 94.12 668 GLY A C 1
ATOM 5276 O O . GLY A 1 668 ? -22.249 -15.433 12.773 1.00 94.12 668 GLY A O 1
ATOM 5277 N N . THR A 1 669 ? -22.195 -14.206 14.659 1.00 93.31 669 THR A N 1
ATOM 5278 C CA . THR A 1 669 ? -22.946 -13.058 14.135 1.00 93.31 669 THR A CA 1
ATOM 5279 C C . THR A 1 669 ? -22.143 -11.770 14.240 1.00 93.31 669 THR A C 1
ATOM 5281 O O . THR A 1 669 ? -21.293 -11.637 15.114 1.00 93.31 669 THR A O 1
ATOM 5284 N N . ASP A 1 670 ? -22.409 -10.843 13.324 1.00 92.62 670 ASP A N 1
ATOM 5285 C CA . ASP A 1 670 ? -21.733 -9.551 13.240 1.00 92.62 670 ASP A CA 1
ATOM 5286 C C . ASP A 1 670 ? -22.629 -8.464 13.866 1.00 92.62 670 ASP A C 1
ATOM 5288 O O . ASP A 1 670 ? -23.757 -8.287 13.391 1.00 92.62 670 ASP A O 1
ATOM 5292 N N . PRO A 1 671 ? -22.184 -7.760 14.926 1.00 93.19 671 PRO A N 1
ATOM 5293 C CA . PRO A 1 671 ? -22.938 -6.674 15.551 1.00 93.19 671 PRO A CA 1
ATOM 5294 C C . PRO A 1 671 ? -22.883 -5.357 14.750 1.00 93.19 671 PRO A C 1
ATOM 5296 O O . PRO A 1 671 ? -23.473 -4.362 15.165 1.00 93.19 671 PRO A O 1
ATOM 5299 N N . GLY A 1 672 ? -22.199 -5.330 13.601 1.00 93.00 672 GLY A N 1
ATOM 5300 C CA . GLY A 1 672 ? -22.146 -4.178 12.705 1.00 93.00 672 GLY A CA 1
ATOM 5301 C C . GLY A 1 672 ? -20.955 -3.243 12.954 1.00 93.00 672 GLY A C 1
ATOM 5302 O O . GLY A 1 672 ? -20.034 -3.572 13.708 1.00 93.00 672 GLY A O 1
ATOM 5303 N N . PRO A 1 673 ? -20.931 -2.081 12.278 1.00 95.25 673 PRO A N 1
ATOM 5304 C CA . PRO A 1 673 ? -19.803 -1.160 12.322 1.00 95.25 673 PRO A CA 1
ATOM 5305 C C . PRO A 1 673 ? -19.725 -0.416 13.659 1.00 95.25 673 PRO A C 1
ATOM 5307 O O . PRO A 1 673 ? -20.739 -0.183 14.319 1.00 95.25 673 PRO A O 1
ATOM 5310 N N . SER A 1 674 ? -18.523 0.025 14.025 1.00 96.12 674 SER A N 1
ATOM 5311 C CA . SER A 1 674 ? -18.311 0.895 15.179 1.00 96.12 674 SER A CA 1
ATOM 5312 C C . SER A 1 674 ? -17.307 2.005 14.893 1.00 96.12 674 SER A C 1
ATOM 5314 O O . SER A 1 674 ? -16.271 1.812 14.258 1.00 96.12 674 SER A O 1
ATOM 5316 N N . THR A 1 675 ? -17.643 3.204 15.363 1.00 97.62 675 THR A N 1
ATOM 5317 C CA . THR A 1 675 ? -16.764 4.373 15.332 1.00 97.62 675 THR A CA 1
ATOM 5318 C C . THR A 1 675 ? -16.657 4.924 16.740 1.00 97.62 675 THR A C 1
ATOM 5320 O O . THR A 1 675 ? -17.687 5.257 17.317 1.00 97.62 675 THR A O 1
ATOM 5323 N N . ALA A 1 676 ? -15.443 5.048 17.270 1.00 98.38 676 ALA A N 1
ATOM 5324 C CA . ALA A 1 676 ? -15.186 5.809 18.486 1.00 98.38 676 ALA A CA 1
ATOM 5325 C C . ALA A 1 676 ? -14.594 7.181 18.145 1.00 98.38 676 ALA A C 1
ATOM 5327 O O . ALA A 1 676 ? -13.697 7.302 17.305 1.00 98.38 676 ALA A O 1
ATOM 5328 N N . ARG A 1 677 ? -15.116 8.215 18.802 1.00 97.94 677 ARG A N 1
ATOM 5329 C CA . ARG A 1 677 ? -14.595 9.581 18.790 1.00 97.94 677 ARG A CA 1
ATOM 5330 C C . ARG A 1 677 ? -13.806 9.811 20.057 1.00 97.94 677 ARG A C 1
ATOM 5332 O O . ARG A 1 677 ? -14.352 9.645 21.143 1.00 97.94 677 ARG A O 1
ATOM 5339 N N . TRP A 1 678 ? -12.564 10.230 19.904 1.00 97.88 678 TRP A N 1
ATOM 5340 C CA . TRP A 1 678 ? -11.713 10.583 21.025 1.00 97.88 678 TRP A CA 1
ATOM 5341 C C . TRP A 1 678 ? -10.705 11.637 20.574 1.00 97.88 678 TRP A C 1
ATOM 5343 O O . TRP A 1 678 ? -10.255 11.596 19.434 1.00 97.88 678 TRP A O 1
ATOM 5353 N N . GLU A 1 679 ? -10.378 12.575 21.458 1.00 95.44 679 GLU A N 1
ATOM 5354 C CA . GLU A 1 679 ? -9.274 13.522 21.318 1.00 95.44 679 GLU A CA 1
ATOM 5355 C C . GLU A 1 679 ? -8.697 13.793 22.711 1.00 95.44 679 GLU A C 1
ATOM 5357 O O . GLU A 1 679 ? -9.446 13.935 23.679 1.00 95.44 679 GLU A O 1
ATOM 5362 N N . LYS A 1 680 ? -7.370 13.920 22.807 1.00 93.81 680 LYS A N 1
ATOM 5363 C CA . LYS A 1 680 ? -6.700 14.210 24.078 1.00 93.81 680 LYS A CA 1
ATOM 5364 C C . LYS A 1 680 ? -7.209 15.509 24.711 1.00 93.81 680 LYS A C 1
ATOM 5366 O O . LYS A 1 680 ? -7.419 16.514 24.026 1.00 93.81 680 LYS A O 1
ATOM 5371 N N . ASP A 1 681 ? -7.337 15.496 26.033 1.00 94.00 681 ASP A N 1
ATOM 5372 C CA . ASP A 1 681 ? -7.839 16.581 26.872 1.00 94.00 681 ASP A CA 1
ATOM 5373 C C . ASP A 1 681 ? -9.288 17.010 26.529 1.00 94.00 681 ASP A C 1
ATOM 5375 O O . ASP A 1 681 ? -9.718 18.103 26.918 1.00 94.00 681 ASP A O 1
ATOM 5379 N N . GLN A 1 682 ? -10.050 16.198 25.777 1.00 95.69 682 GLN A N 1
ATOM 5380 C CA . GLN A 1 682 ? -11.451 16.467 25.440 1.00 95.69 682 GLN A CA 1
ATOM 5381 C C . GLN A 1 682 ? -12.401 15.545 26.204 1.00 95.69 682 GLN A C 1
ATOM 5383 O O . GLN A 1 682 ? -12.419 14.334 26.022 1.00 95.69 682 GLN A O 1
ATOM 5388 N N . THR A 1 683 ? -13.285 16.145 26.996 1.00 96.44 683 THR A N 1
ATOM 5389 C CA . THR A 1 683 ? -14.308 15.426 27.776 1.00 96.44 683 THR A CA 1
ATOM 5390 C C . THR A 1 683 ? -15.722 15.635 27.233 1.00 96.44 683 THR A C 1
ATOM 5392 O O . THR A 1 683 ? -16.708 15.229 27.838 1.00 96.44 683 THR A O 1
ATOM 5395 N N . THR A 1 684 ? -15.863 16.347 26.110 1.00 93.31 684 THR A N 1
ATOM 5396 C CA . THR A 1 684 ? -17.163 16.750 25.563 1.00 93.31 684 THR A CA 1
ATOM 5397 C C . THR A 1 684 ? -17.153 16.739 24.039 1.00 93.31 684 THR A C 1
ATOM 5399 O O . THR A 1 684 ? -16.358 17.440 23.414 1.00 93.31 684 THR A O 1
ATOM 5402 N N . LEU A 1 685 ? -18.130 16.054 23.448 1.00 93.44 685 LEU A N 1
ATOM 5403 C CA . LEU A 1 685 ? -18.482 16.140 22.034 1.00 93.44 685 LEU A CA 1
ATOM 5404 C C . LEU A 1 685 ? -20.006 1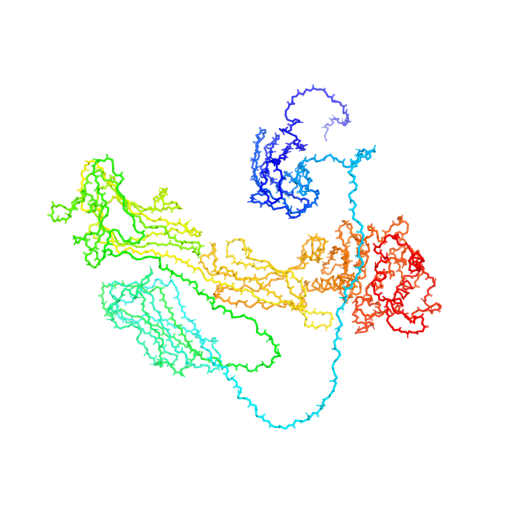6.114 21.920 1.00 93.44 685 LEU A C 1
ATOM 5406 O O . LEU A 1 685 ? -20.634 15.088 22.156 1.00 93.44 685 LEU A O 1
ATOM 5410 N N . LEU A 1 686 ? -20.615 17.251 21.568 1.00 87.88 686 LEU A N 1
ATOM 5411 C CA . LEU A 1 686 ? -22.075 17.393 21.581 1.00 87.88 686 LEU A CA 1
ATOM 5412 C C . LEU A 1 686 ? -22.779 16.264 20.795 1.00 87.88 686 LEU A C 1
ATOM 5414 O O . LEU A 1 686 ? -22.450 16.049 19.624 1.00 87.88 686 LEU A O 1
ATOM 5418 N N . PRO A 1 687 ? -23.796 15.611 21.393 1.00 86.19 687 PRO A N 1
ATOM 5419 C CA . PRO A 1 687 ? -24.516 16.006 22.615 1.00 86.19 687 PRO A CA 1
ATOM 5420 C C . PRO A 1 687 ? -23.947 15.468 23.938 1.00 86.19 687 PRO A C 1
ATOM 5422 O O . PRO A 1 687 ? -24.574 15.657 24.974 1.00 86.19 687 PRO A O 1
ATOM 5425 N N . CYS A 1 688 ? -22.783 14.835 23.922 1.00 89.06 688 CYS A N 1
ATOM 5426 C CA . CYS A 1 688 ? -22.201 14.166 25.077 1.00 89.06 688 CYS A CA 1
ATOM 5427 C C . CYS A 1 688 ? -21.360 15.148 25.879 1.00 89.06 688 CYS A C 1
ATOM 5429 O O . CYS A 1 688 ? -20.442 15.775 25.344 1.00 89.06 688 CYS A O 1
ATOM 5431 N N . LEU A 1 689 ? -21.760 15.368 27.130 1.00 89.81 689 LEU A N 1
ATOM 5432 C CA . LEU A 1 689 ? -21.301 16.476 27.960 1.00 89.81 689 LEU A CA 1
ATOM 5433 C C . LEU A 1 689 ? -20.572 15.944 29.192 1.00 89.81 689 LEU A C 1
ATOM 5435 O O . LEU A 1 689 ? -21.215 15.439 30.105 1.00 89.81 689 LEU A O 1
ATOM 5439 N N . ASN A 1 690 ? -19.258 16.163 29.254 1.00 88.69 690 ASN A N 1
ATOM 5440 C CA . ASN A 1 690 ? -18.388 15.776 30.376 1.00 88.69 690 ASN A CA 1
ATOM 5441 C C . ASN A 1 690 ? -18.460 14.284 30.751 1.00 88.69 690 ASN A C 1
ATOM 5443 O O . ASN A 1 690 ? -18.303 13.951 31.922 1.00 88.69 690 ASN A O 1
ATOM 5447 N N . SER A 1 691 ? -18.758 13.416 29.788 1.00 90.62 691 SER A N 1
ATOM 5448 C CA . SER A 1 691 ? -18.846 11.970 29.980 1.00 90.62 691 SER A CA 1
ATOM 5449 C C . SER A 1 691 ? -18.812 11.269 28.623 1.00 90.62 691 SER A C 1
ATOM 5451 O O . SER A 1 691 ? -19.164 11.878 27.599 1.00 90.62 691 SER A O 1
ATOM 5453 N N . SER A 1 692 ? -18.363 10.015 28.623 1.00 95.00 692 SER A N 1
ATOM 5454 C CA . SER A 1 692 ? -18.517 9.104 27.491 1.00 95.00 692 SER A CA 1
ATOM 5455 C C . SER A 1 692 ? -19.998 8.862 27.172 1.00 95.00 692 SER A C 1
ATOM 5457 O O . SER A 1 692 ? -20.880 9.153 27.977 1.00 95.00 692 SER A O 1
ATOM 5459 N N . CYS A 1 693 ? -20.288 8.469 25.933 1.00 92.69 693 CYS A N 1
ATOM 5460 C CA . CYS A 1 693 ? -21.659 8.207 25.503 1.00 92.69 693 CYS A CA 1
ATOM 5461 C C . CYS A 1 693 ? -21.719 7.395 24.201 1.00 92.69 693 CYS A C 1
ATOM 5463 O O . CYS A 1 693 ? -20.809 7.430 23.359 1.00 92.69 693 CYS A O 1
ATOM 5465 N N . CYS A 1 694 ? -22.894 6.835 23.932 1.00 92.88 694 CYS A N 1
ATOM 5466 C CA . CYS A 1 694 ? -23.296 6.365 22.620 1.00 92.88 694 CYS A CA 1
ATOM 5467 C C . CYS A 1 694 ? -24.247 7.357 21.939 1.00 92.88 694 CYS A C 1
ATOM 5469 O O . CYS A 1 694 ? -25.311 7.714 22.450 1.00 92.88 694 CYS A O 1
ATOM 5471 N N . TRP A 1 695 ? -23.884 7.776 20.725 1.00 91.56 695 TRP A N 1
ATOM 5472 C CA . TRP A 1 695 ? -24.721 8.607 19.869 1.00 91.56 695 TRP A CA 1
ATOM 5473 C C . TRP A 1 695 ? -24.517 8.250 18.378 1.00 91.56 695 TRP A C 1
ATOM 5475 O O . TRP A 1 695 ? -23.663 8.815 17.688 1.00 91.56 695 TRP A O 1
ATOM 5485 N N . PRO A 1 696 ? -25.324 7.339 17.810 1.00 89.31 696 PRO A N 1
ATOM 5486 C CA . PRO A 1 696 ? -25.171 6.825 16.449 1.00 89.31 696 PRO A CA 1
ATOM 5487 C C . PRO A 1 696 ? -25.648 7.788 15.355 1.00 89.31 696 PRO A C 1
ATOM 5489 O O . PRO A 1 696 ? -25.607 7.456 14.170 1.00 89.31 696 PRO A O 1
ATOM 5492 N N . TYR A 1 697 ? -26.087 8.992 15.716 1.00 88.00 697 TYR A N 1
ATOM 5493 C CA . TYR A 1 697 ? -26.430 10.043 14.763 1.00 88.00 697 TYR A CA 1
ATOM 5494 C C . TYR A 1 697 ? -25.287 11.059 14.638 1.00 88.00 697 TYR A C 1
ATOM 5496 O O . TYR A 1 697 ? -24.425 11.140 15.513 1.00 88.00 697 TYR A O 1
ATOM 5504 N N . PRO A 1 698 ? -25.273 11.907 13.597 1.00 85.88 698 PRO A N 1
ATOM 5505 C CA . PRO A 1 698 ? -24.412 13.084 13.601 1.00 85.88 698 PRO A CA 1
ATOM 5506 C C . PRO A 1 698 ? -24.630 13.907 14.888 1.00 85.88 698 PRO A C 1
ATOM 5508 O O . PRO A 1 698 ? -25.763 14.068 15.345 1.00 85.88 698 PRO A O 1
ATOM 5511 N N . LEU A 1 699 ? -23.590 14.431 15.532 1.00 84.88 699 LEU A N 1
ATOM 5512 C CA . LEU A 1 699 ? -22.212 14.616 15.053 1.00 84.88 699 LEU A CA 1
ATOM 5513 C C . LEU A 1 699 ? -21.222 13.503 15.447 1.00 84.88 699 LEU A C 1
ATOM 5515 O O . LEU A 1 699 ? -20.126 13.469 14.904 1.00 84.88 699 LEU A O 1
ATOM 5519 N N . VAL A 1 700 ? -21.603 12.584 16.335 1.00 90.12 700 VAL A N 1
ATOM 5520 C CA . VAL A 1 700 ? -20.721 11.505 16.821 1.00 90.12 700 VAL A CA 1
ATOM 5521 C C . VAL A 1 700 ? -20.703 10.331 15.831 1.00 90.12 700 VAL A C 1
ATOM 5523 O O . VAL A 1 700 ? -19.635 9.910 15.383 1.00 90.12 700 VAL A O 1
ATOM 5526 N N . SER A 1 701 ? -21.889 9.882 15.397 1.00 91.88 701 SER A N 1
ATOM 5527 C CA . SER A 1 701 ? -22.104 8.730 14.501 1.00 91.88 701 SER A CA 1
ATOM 5528 C C . SER A 1 701 ? -21.432 7.446 15.004 1.00 91.88 701 SER A C 1
ATOM 5530 O O . SER A 1 701 ? -20.781 6.737 14.241 1.00 91.88 701 SER A O 1
ATOM 5532 N N . GLY A 1 702 ? -21.560 7.178 16.304 1.00 95.44 702 GLY A N 1
ATOM 5533 C CA . GLY A 1 702 ? -20.908 6.066 16.986 1.00 95.44 702 GLY A CA 1
ATOM 5534 C C . GLY A 1 702 ? -20.879 6.297 18.493 1.00 95.44 702 GLY A C 1
ATOM 5535 O O . GLY A 1 702 ? -21.878 6.734 19.056 1.00 95.44 702 GLY A O 1
ATOM 5536 N N . ILE A 1 703 ? -19.735 6.051 19.121 1.00 97.81 703 ILE A N 1
ATOM 5537 C CA . ILE A 1 703 ? -19.490 6.341 20.537 1.00 97.81 703 ILE A CA 1
ATOM 5538 C C . ILE A 1 703 ? -18.512 7.507 20.679 1.00 97.81 703 ILE A C 1
ATOM 5540 O O . ILE A 1 703 ? -17.644 7.703 19.826 1.00 97.81 703 ILE A O 1
ATOM 5544 N N . PHE A 1 704 ? -18.649 8.287 21.742 1.00 97.94 704 PHE A N 1
ATOM 5545 C CA . PHE A 1 704 ? -17.656 9.260 22.182 1.00 97.94 704 PHE A CA 1
ATOM 5546 C C . PHE A 1 704 ? -17.053 8.767 23.492 1.00 97.94 704 PHE A C 1
ATOM 5548 O O . PHE A 1 704 ? -17.794 8.403 24.400 1.00 97.94 704 PHE A O 1
ATOM 5555 N N . ILE A 1 705 ? -15.725 8.765 23.571 1.00 98.19 705 ILE A N 1
ATOM 5556 C CA . ILE A 1 705 ? -14.987 8.421 24.783 1.00 98.19 705 ILE A CA 1
ATOM 5557 C C . ILE A 1 705 ? -14.393 9.710 25.339 1.00 98.19 705 ILE A C 1
ATOM 5559 O O . ILE A 1 705 ? -13.617 10.382 24.655 1.00 98.19 705 ILE A O 1
ATOM 5563 N N . SER A 1 706 ? -14.784 10.064 26.561 1.00 97.19 706 SER A N 1
ATOM 5564 C CA . SER A 1 706 ? -14.189 11.175 27.303 1.00 97.19 706 SER A CA 1
ATOM 5565 C C . SER A 1 706 ? -12.725 10.870 27.600 1.00 97.19 706 SER A C 1
ATOM 5567 O O . SER A 1 706 ? -12.390 9.745 27.966 1.00 97.19 706 SER A O 1
ATOM 5569 N N . ASP A 1 707 ? -11.852 11.871 27.497 1.00 95.94 707 ASP A N 1
ATOM 5570 C CA . ASP A 1 707 ? -10.441 11.699 27.855 1.00 95.94 707 ASP A CA 1
ATOM 5571 C C . ASP A 1 707 ? -10.239 11.305 29.330 1.00 95.94 707 ASP A C 1
ATOM 5573 O O . ASP A 1 707 ? -9.259 10.648 29.656 1.00 95.94 707 ASP A O 1
ATOM 5577 N N . ASP A 1 708 ? -11.196 11.635 30.204 1.00 95.38 708 ASP A N 1
ATOM 5578 C CA . ASP A 1 708 ? -11.183 11.227 31.617 1.00 95.38 708 ASP A CA 1
ATOM 5579 C C . ASP A 1 708 ? -11.475 9.721 31.813 1.00 95.38 708 ASP A C 1
ATOM 5581 O O . ASP A 1 708 ? -11.148 9.176 32.864 1.00 95.38 708 ASP A O 1
ATOM 5585 N N . ASP A 1 709 ? -12.057 9.048 30.812 1.00 95.06 709 ASP A N 1
ATOM 5586 C CA . ASP A 1 709 ? -12.533 7.657 30.901 1.00 95.06 709 ASP A CA 1
ATOM 5587 C C . ASP A 1 709 ? -11.627 6.663 30.142 1.00 95.06 709 ASP A C 1
ATOM 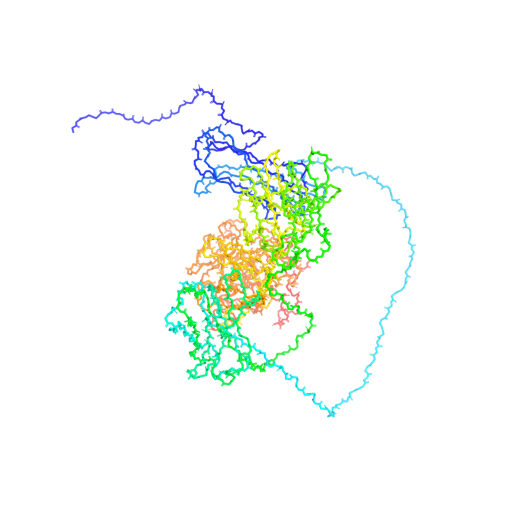5589 O O . ASP A 1 709 ? -11.909 5.466 30.088 1.00 95.06 709 ASP A O 1
ATOM 5593 N N . ILE A 1 710 ? -10.529 7.128 29.530 1.00 92.50 710 ILE A N 1
ATOM 5594 C CA . ILE A 1 710 ? -9.694 6.314 28.621 1.00 92.50 710 ILE A CA 1
ATOM 5595 C C . ILE A 1 710 ? -9.061 5.093 29.283 1.00 92.50 710 ILE A C 1
ATOM 5597 O O . ILE A 1 710 ? -8.727 4.128 28.587 1.00 92.50 710 ILE A O 1
ATOM 5601 N N . ASP A 1 711 ? -8.886 5.131 30.600 1.00 91.69 711 ASP A N 1
ATOM 5602 C CA . ASP A 1 711 ? -8.276 4.059 31.379 1.00 91.69 711 ASP A CA 1
ATOM 5603 C C . ASP A 1 711 ? -9.287 2.965 31.755 1.00 91.69 711 ASP A C 1
ATOM 5605 O O . ASP A 1 711 ? -8.876 1.883 32.159 1.00 91.69 711 ASP A O 1
ATOM 5609 N N . SER A 1 712 ? -10.588 3.184 31.526 1.00 95.19 712 SER A N 1
ATOM 5610 C CA . SER A 1 712 ? -11.617 2.160 31.708 1.00 95.19 712 SER A CA 1
ATOM 5611 C C . SER A 1 712 ? -11.924 1.426 30.395 1.00 95.19 712 SER A C 1
ATOM 5613 O O . SER A 1 712 ? -12.569 1.983 29.498 1.00 95.19 712 SER A O 1
ATOM 5615 N N . PRO A 1 713 ? -11.515 0.151 30.241 1.00 95.56 713 PRO A N 1
ATOM 5616 C CA . PRO A 1 713 ? -11.978 -0.670 29.126 1.00 95.56 713 PRO A CA 1
ATOM 5617 C C . PRO A 1 713 ? -13.480 -0.986 29.222 1.00 95.56 713 PRO A C 1
ATOM 5619 O O . PRO A 1 713 ? -14.098 -1.269 28.193 1.00 95.56 713 PRO A O 1
ATOM 5622 N N . ASP A 1 714 ? -14.062 -0.948 30.425 1.00 97.31 714 ASP A N 1
ATOM 5623 C CA . ASP A 1 714 ? -15.490 -1.179 30.644 1.00 97.31 714 ASP A CA 1
ATOM 5624 C C . ASP A 1 714 ? -16.328 -0.052 30.068 1.00 97.31 714 ASP A C 1
ATOM 5626 O O . ASP A 1 714 ? -17.248 -0.338 29.313 1.00 97.31 714 ASP A O 1
ATOM 5630 N N . ILE A 1 715 ? -15.970 1.213 30.312 1.00 97.19 715 ILE A N 1
ATOM 5631 C CA . ILE A 1 715 ? -16.696 2.361 29.753 1.00 97.19 715 ILE A CA 1
ATOM 5632 C C . ILE A 1 715 ? -16.677 2.304 28.220 1.00 97.19 715 ILE A C 1
ATOM 5634 O O . ILE A 1 715 ? -17.718 2.431 27.579 1.00 97.19 715 ILE A O 1
ATOM 5638 N N . VAL A 1 716 ? -15.523 2.017 27.604 1.00 98.06 716 VAL A N 1
ATOM 5639 C CA . VAL A 1 716 ? -15.436 1.904 26.136 1.00 98.06 716 VAL A CA 1
ATOM 5640 C C . VAL A 1 716 ? -16.372 0.815 25.595 1.00 98.06 716 VAL A C 1
ATOM 5642 O O . VAL A 1 716 ? -17.043 1.018 24.578 1.00 98.06 716 VAL A O 1
ATOM 5645 N N . ILE A 1 717 ? -16.424 -0.346 26.254 1.00 98.44 717 ILE A N 1
ATOM 5646 C CA . ILE A 1 717 ? -17.236 -1.487 25.809 1.00 98.44 717 ILE A CA 1
ATOM 5647 C C . ILE A 1 717 ? -18.715 -1.336 26.197 1.00 98.44 717 ILE A C 1
ATOM 5649 O O . ILE A 1 717 ? -19.576 -1.835 25.466 1.00 98.44 717 ILE A O 1
ATOM 5653 N N . HIS A 1 718 ? -19.020 -0.622 27.276 1.00 97.88 718 HIS A N 1
ATOM 5654 C CA . HIS A 1 718 ? -20.365 -0.227 27.683 1.00 97.88 718 HIS A CA 1
ATOM 5655 C C . HIS A 1 718 ? -20.989 0.640 26.584 1.00 97.88 718 HIS A C 1
ATOM 5657 O O . HIS A 1 718 ? -22.006 0.261 25.996 1.00 97.88 718 HIS A O 1
ATOM 5663 N N . GLU A 1 719 ? -20.316 1.721 26.174 1.00 97.75 719 GLU A N 1
ATOM 5664 C CA . GLU A 1 719 ? -20.831 2.583 25.102 1.00 97.75 719 GLU A CA 1
ATOM 5665 C C . GLU A 1 719 ? -20.962 1.831 23.776 1.00 97.75 719 GLU A C 1
ATOM 5667 O O . GLU A 1 719 ? -21.901 2.023 22.993 1.00 97.75 719 GLU A O 1
ATOM 5672 N N . LEU A 1 720 ? -20.023 0.922 23.512 1.00 98.00 720 LEU A N 1
ATOM 5673 C CA . LEU A 1 720 ? -20.098 0.047 22.354 1.00 98.00 720 LEU A CA 1
ATOM 5674 C C . LEU A 1 720 ? -21.285 -0.927 22.434 1.00 98.00 720 LEU A C 1
ATOM 5676 O O . LEU A 1 720 ? -21.869 -1.246 21.399 1.00 98.00 720 LEU A O 1
ATOM 5680 N N . GLY A 1 721 ? -21.668 -1.372 23.632 1.00 97.50 721 GLY A N 1
ATOM 5681 C CA . GLY A 1 721 ? -22.833 -2.220 23.885 1.00 97.50 721 GLY A CA 1
ATOM 5682 C C . GLY A 1 721 ? -24.136 -1.551 23.455 1.00 97.50 721 GLY A C 1
ATOM 5683 O O . GLY A 1 721 ? -24.948 -2.180 22.764 1.00 97.50 721 GLY A O 1
ATOM 5684 N N . HIS A 1 722 ? -24.286 -0.257 23.753 1.00 95.81 722 HIS A N 1
ATOM 5685 C CA . HIS A 1 722 ? -25.374 0.583 23.239 1.00 95.81 722 HIS A CA 1
ATOM 5686 C C . HIS A 1 722 ? -25.367 0.655 21.709 1.00 95.81 722 HIS A C 1
ATOM 5688 O O . HIS A 1 722 ? -26.394 0.443 21.057 1.00 95.81 722 HIS A O 1
ATOM 5694 N N . LEU A 1 723 ? -24.201 0.914 21.107 1.00 96.38 723 LEU A N 1
ATOM 5695 C CA . LEU A 1 723 ? -24.073 1.010 19.649 1.00 96.38 723 LEU A CA 1
ATOM 5696 C C . LEU A 1 723 ? -24.400 -0.319 18.951 1.00 96.38 723 LEU A C 1
ATOM 5698 O O . LEU A 1 723 ? -25.074 -0.337 17.921 1.00 96.38 723 LEU A O 1
ATOM 5702 N N . TYR A 1 724 ? -23.958 -1.442 19.510 1.00 96.00 724 TYR A N 1
ATOM 5703 C CA . TYR A 1 724 ? -24.256 -2.768 18.981 1.00 96.00 724 TYR A CA 1
ATOM 5704 C C . TYR A 1 724 ? -25.725 -3.132 19.115 1.00 96.00 724 TYR A C 1
ATOM 5706 O O . TYR A 1 724 ? -26.278 -3.688 18.165 1.00 96.00 724 TYR A O 1
ATOM 5714 N N . MET A 1 725 ? -26.379 -2.759 20.219 1.00 94.62 725 MET A N 1
ATOM 5715 C CA . MET A 1 725 ? -27.833 -2.865 20.327 1.00 94.62 725 MET A CA 1
ATOM 5716 C C . MET A 1 725 ? -28.502 -2.066 19.203 1.00 94.62 725 MET A C 1
ATOM 5718 O O . MET A 1 725 ? -29.279 -2.632 18.436 1.00 94.62 725 MET A O 1
ATOM 5722 N N . TYR A 1 726 ? -28.134 -0.795 19.012 1.00 94.00 726 TYR A N 1
ATOM 5723 C CA . TYR A 1 726 ? -28.687 0.030 17.935 1.00 94.00 726 TYR A CA 1
ATOM 5724 C C . TYR A 1 726 ? -28.498 -0.584 16.548 1.00 94.00 726 TYR A C 1
ATOM 5726 O O . TYR A 1 726 ? -29.439 -0.611 15.755 1.00 94.00 726 TYR A O 1
ATOM 5734 N N . ASN A 1 727 ? -27.301 -1.082 16.243 1.00 93.19 727 ASN A N 1
ATOM 5735 C CA . ASN A 1 727 ? -26.986 -1.637 14.931 1.00 93.19 727 ASN A CA 1
ATOM 5736 C C . ASN A 1 727 ? -27.900 -2.813 14.559 1.00 93.19 727 ASN A C 1
ATOM 5738 O O . ASN A 1 727 ? -28.280 -2.948 13.394 1.00 93.19 727 ASN A O 1
ATOM 5742 N N . VAL A 1 728 ? -28.253 -3.666 15.527 1.00 91.62 728 VAL A N 1
ATOM 5743 C CA . VAL A 1 728 ? -29.025 -4.891 15.261 1.00 91.62 728 VAL A CA 1
ATOM 5744 C C . VAL A 1 728 ? -30.536 -4.705 15.374 1.00 91.62 728 VAL A C 1
ATOM 5746 O O . VAL A 1 728 ? -31.285 -5.437 14.725 1.00 91.62 728 VAL A O 1
ATOM 5749 N N . THR A 1 729 ? -31.002 -3.729 16.152 1.00 89.38 729 THR A N 1
ATOM 5750 C CA . THR A 1 729 ? -32.438 -3.490 16.388 1.00 89.38 729 THR A CA 1
ATOM 5751 C C . THR A 1 729 ? -32.967 -2.228 15.689 1.00 89.38 729 THR A C 1
ATOM 5753 O O . THR A 1 729 ? -34.179 -2.048 15.551 1.00 89.38 729 THR A O 1
ATOM 5756 N N . GLY A 1 730 ? -32.077 -1.322 15.266 1.00 86.94 730 GLY A N 1
ATOM 5757 C CA . GLY A 1 730 ? -32.407 0.051 14.875 1.00 86.94 730 GLY A CA 1
ATOM 5758 C C . GLY A 1 730 ? -32.807 0.952 16.051 1.00 86.94 730 GLY A C 1
ATOM 5759 O O . GLY A 1 730 ? -33.325 2.047 15.822 1.00 86.94 730 GLY A O 1
ATOM 5760 N N . TRP A 1 731 ? -32.627 0.497 17.295 1.00 79.31 731 TRP A N 1
ATOM 5761 C CA . TRP A 1 731 ? -33.049 1.196 18.508 1.00 79.31 731 TRP A CA 1
ATOM 5762 C C . TRP A 1 731 ? -32.292 0.715 19.763 1.00 79.31 731 TRP A C 1
ATOM 5764 O O . TRP A 1 731 ? -32.291 -0.465 20.085 1.00 79.31 731 TRP A O 1
ATOM 5774 N N . TRP A 1 732 ? -31.706 1.638 20.517 1.00 74.69 732 TRP A N 1
ATOM 5775 C CA . TRP A 1 732 ? -31.094 1.349 21.821 1.00 74.69 732 TRP A CA 1
ATOM 5776 C C . TRP A 1 732 ? -31.663 2.259 22.917 1.00 74.69 732 TRP A C 1
ATOM 5778 O O . TRP A 1 732 ? -31.760 1.823 24.055 1.00 74.69 732 TRP A O 1
ATOM 5788 N N . TRP A 1 733 ? -32.139 3.474 22.564 1.00 64.62 733 TRP A N 1
ATOM 5789 C CA . TRP A 1 733 ? -32.915 4.344 23.460 1.00 64.62 733 TRP A CA 1
ATOM 5790 C C . TRP A 1 733 ? -33.766 5.424 22.741 1.00 64.62 733 TRP A C 1
ATOM 5792 O O . TRP A 1 733 ? -33.355 5.891 21.686 1.00 64.62 733 TRP A O 1
ATOM 5802 N N . TRP A 1 734 ? -34.942 5.798 23.309 1.00 58.94 734 TRP A N 1
ATOM 5803 C CA . TRP A 1 734 ? -35.916 6.902 22.997 1.00 58.94 734 TRP A CA 1
ATOM 5804 C C . TRP A 1 734 ? -37.369 6.449 22.746 1.00 58.94 734 TRP A C 1
ATOM 5806 O O . TRP A 1 734 ? -37.830 6.366 21.603 1.00 58.94 734 TRP A O 1
ATOM 5816 N N . SER A 1 735 ? -38.146 6.230 23.809 1.00 54.38 735 SER A N 1
ATOM 5817 C CA . SER A 1 735 ? -39.617 6.211 23.715 1.00 54.38 735 SER A CA 1
ATOM 5818 C C . SER A 1 735 ? -40.192 7.616 23.497 1.00 54.38 735 SER A C 1
ATOM 5820 O O . SER A 1 735 ? -41.132 7.781 22.714 1.00 54.38 735 SER A O 1
ATOM 5822 N N . ASP A 1 736 ? -39.597 8.623 24.144 1.00 62.50 736 ASP A N 1
ATOM 5823 C CA . ASP A 1 736 ? -39.951 10.039 24.072 1.00 62.50 736 ASP A CA 1
ATOM 5824 C C . ASP A 1 736 ? -38.884 10.916 24.779 1.00 62.50 736 ASP A C 1
ATOM 5826 O O . ASP A 1 736 ? -37.994 10.389 25.451 1.00 62.50 736 ASP A O 1
ATOM 5830 N N . PRO A 1 737 ? -38.924 12.255 24.613 1.00 65.44 737 PRO A N 1
ATOM 5831 C CA . PRO A 1 737 ? -37.937 13.148 25.216 1.00 65.44 737 PRO A CA 1
ATOM 5832 C C . PRO A 1 737 ? -37.938 13.203 26.749 1.00 65.44 737 PRO A C 1
ATOM 5834 O O . PRO A 1 737 ? -36.951 13.669 27.304 1.00 65.44 737 PRO A O 1
ATOM 5837 N N . GLU A 1 738 ? -39.024 12.806 27.419 1.00 68.69 738 GLU A N 1
ATOM 5838 C CA . GLU A 1 738 ? -39.122 12.812 28.885 1.00 68.69 738 GLU A CA 1
ATOM 5839 C C . GLU A 1 738 ? -38.339 11.616 29.437 1.00 68.69 738 GLU A C 1
ATOM 5841 O O . GLU A 1 738 ? -37.367 11.828 30.152 1.00 68.69 738 GLU A O 1
ATOM 5846 N N . SER A 1 739 ? -38.607 10.402 28.938 1.00 66.94 739 SER A N 1
ATOM 5847 C CA . SER A 1 739 ? -37.816 9.202 29.268 1.00 66.94 739 SER A CA 1
ATOM 5848 C C . SER A 1 739 ? -36.335 9.328 28.889 1.00 66.94 739 SER A C 1
ATOM 5850 O O . SER A 1 739 ? -35.466 8.759 29.542 1.00 66.94 739 SER A O 1
ATOM 5852 N N . MET A 1 740 ? -36.022 10.073 27.824 1.00 67.06 740 MET A N 1
ATOM 5853 C CA . MET A 1 740 ? -34.637 10.371 27.456 1.00 67.06 740 MET A CA 1
ATOM 5854 C C . MET A 1 740 ? -33.954 11.262 28.495 1.00 67.06 740 MET A C 1
ATOM 5856 O O . MET A 1 740 ? -32.832 10.966 28.874 1.00 67.06 740 MET A O 1
ATOM 5860 N N . LEU A 1 741 ? -34.599 12.353 28.922 1.00 69.38 741 LEU A N 1
ATOM 5861 C CA . LEU A 1 741 ? -34.027 13.270 29.911 1.00 69.38 741 LEU A CA 1
ATOM 5862 C C . LEU A 1 741 ? -33.892 12.612 31.285 1.00 69.38 741 LEU A C 1
ATOM 5864 O O . LEU A 1 741 ? -32.911 12.886 31.967 1.00 69.38 741 LEU A O 1
ATOM 5868 N N . ASP A 1 742 ? -34.847 11.759 31.653 1.00 71.69 742 ASP A N 1
ATOM 5869 C CA . ASP A 1 742 ? -34.825 11.029 32.920 1.00 71.69 742 ASP A CA 1
ATOM 5870 C C . ASP A 1 742 ? -33.662 10.023 32.969 1.00 71.69 742 ASP A C 1
ATOM 5872 O O . ASP A 1 742 ? -33.049 9.868 34.011 1.00 71.69 742 ASP A O 1
ATOM 5876 N N . CYS A 1 743 ? -33.285 9.424 31.832 1.00 81.06 743 CYS A N 1
ATOM 5877 C CA . CYS A 1 743 ? -32.161 8.482 31.742 1.00 81.06 743 CYS A CA 1
ATOM 5878 C C . CYS A 1 743 ? -30.787 9.159 31.524 1.00 81.06 743 CYS A C 1
ATOM 5880 O O . CYS A 1 743 ? -29.765 8.486 31.527 1.00 81.06 743 CYS A O 1
ATOM 5882 N N . LEU A 1 744 ? -30.712 10.483 31.302 1.00 76.00 744 LEU A N 1
ATOM 5883 C CA . LEU A 1 744 ? -29.417 11.177 31.134 1.00 76.00 744 LEU A CA 1
ATOM 5884 C C . LEU A 1 744 ? -28.615 11.281 32.438 1.00 76.00 744 LEU A C 1
ATOM 5886 O O . LEU A 1 744 ? -27.407 11.501 32.395 1.00 76.00 744 LEU A O 1
ATOM 5890 N N . GLU A 1 745 ? -29.291 11.207 33.579 1.00 80.12 745 GLU A N 1
ATOM 5891 C CA . GLU A 1 745 ? -28.683 11.193 34.905 1.00 80.12 745 GLU A CA 1
ATOM 5892 C C . GLU A 1 745 ? -29.232 9.961 35.626 1.00 80.12 745 GLU A C 1
ATOM 5894 O O . GLU A 1 745 ? -30.279 10.043 36.258 1.00 80.12 745 GLU A O 1
ATOM 5899 N N . HIS A 1 746 ? -28.540 8.829 35.470 1.00 87.19 746 HIS A N 1
ATOM 5900 C CA . HIS A 1 746 ? -28.891 7.539 36.068 1.00 87.19 746 HIS A CA 1
ATOM 5901 C C . HIS A 1 746 ? -27.762 7.014 36.969 1.00 87.19 746 HIS A C 1
ATOM 5903 O O . HIS A 1 746 ? -26.617 7.490 36.915 1.00 87.19 746 HIS A O 1
ATOM 5909 N N . HIS A 1 747 ? -28.079 6.043 37.827 1.00 90.50 747 HIS A N 1
ATOM 5910 C CA . HIS A 1 747 ? -27.112 5.419 38.733 1.00 90.50 747 HIS A CA 1
ATOM 5911 C C . HIS A 1 747 ? -27.284 3.892 38.837 1.00 90.50 747 HIS A C 1
ATOM 5913 O O . HIS A 1 747 ? -28.379 3.413 39.123 1.00 90.50 747 HIS A O 1
ATOM 5919 N N . ILE A 1 748 ? -26.165 3.142 38.818 1.00 94.06 748 ILE A N 1
ATOM 5920 C CA . ILE A 1 748 ? -26.139 1.655 38.782 1.00 94.06 748 ILE A CA 1
ATOM 5921 C C . ILE A 1 748 ? -27.017 0.942 39.818 1.00 94.06 748 ILE A C 1
ATOM 5923 O O . ILE A 1 748 ? -27.502 -0.173 39.606 1.00 94.06 748 ILE A O 1
ATOM 5927 N N . HIS A 1 749 ? -27.240 1.580 40.959 1.00 94.50 749 HIS A N 1
ATOM 5928 C CA . HIS A 1 749 ? -27.923 1.001 42.108 1.00 94.50 749 HIS A CA 1
ATOM 5929 C C . HIS A 1 749 ? -29.296 1.621 42.402 1.00 94.50 749 HIS A C 1
ATOM 5931 O O . HIS A 1 749 ? -29.944 1.176 43.357 1.00 94.50 749 HIS A O 1
ATOM 5937 N N . GLU A 1 750 ? -29.734 2.619 41.631 1.00 93.56 750 GLU A N 1
ATOM 5938 C CA . GLU A 1 750 ? -30.993 3.345 41.836 1.00 93.56 750 GLU A CA 1
ATOM 5939 C C . GLU A 1 750 ? -32.073 2.901 40.839 1.00 93.56 750 GLU A C 1
ATOM 5941 O O . GLU A 1 750 ? -31.801 2.271 39.818 1.00 93.56 750 GLU A O 1
ATOM 5946 N N . GLN A 1 751 ? -33.334 3.135 41.202 1.00 92.31 751 GLN A N 1
ATOM 5947 C CA . GLN A 1 751 ? -34.478 2.813 40.353 1.00 92.31 751 GLN A CA 1
ATOM 5948 C C . GLN A 1 751 ? -34.679 3.866 39.256 1.00 92.31 751 GLN A C 1
ATOM 5950 O O . GLN A 1 751 ? -34.945 5.028 39.556 1.00 92.31 751 GLN A O 1
ATOM 5955 N N . GLU A 1 752 ? -34.678 3.403 38.010 1.00 89.12 752 GLU A N 1
ATOM 5956 C CA . GLU A 1 752 ? -34.872 4.163 36.777 1.00 89.12 752 GLU A CA 1
ATOM 5957 C C . GLU A 1 752 ? -36.170 3.754 36.050 1.00 89.12 752 GLU A C 1
ATOM 5959 O O . GLU A 1 752 ? -36.977 2.956 36.535 1.00 89.12 752 GLU A O 1
ATOM 5964 N N . ASP A 1 753 ? -36.408 4.295 34.853 1.00 88.12 753 ASP A N 1
ATOM 5965 C CA . ASP A 1 753 ? -37.448 3.770 33.957 1.00 88.12 753 ASP A CA 1
ATOM 5966 C C . ASP A 1 753 ? -37.089 2.339 33.477 1.00 88.12 753 ASP A C 1
ATOM 5968 O O . ASP A 1 753 ? -35.911 2.069 33.226 1.00 88.12 753 ASP A O 1
ATOM 5972 N N . PRO A 1 754 ? -38.060 1.411 33.293 1.00 90.69 754 PRO A N 1
ATOM 5973 C CA . PRO A 1 754 ? -37.783 0.025 32.890 1.00 90.69 754 PRO A CA 1
ATOM 5974 C C . PRO A 1 754 ? -36.965 -0.124 31.612 1.00 90.69 754 PRO A C 1
ATOM 5976 O O . PRO A 1 754 ? -36.221 -1.093 31.456 1.00 90.69 754 PRO A O 1
ATOM 5979 N N . LEU A 1 755 ? -37.150 0.804 30.675 1.00 88.62 755 LEU A N 1
ATOM 5980 C CA . LEU A 1 755 ? -36.401 0.804 29.437 1.00 88.62 755 LEU A CA 1
ATOM 5981 C C . LEU A 1 755 ? -34.937 1.166 29.823 1.00 88.62 755 LEU A C 1
ATOM 5983 O O . LEU A 1 755 ? -34.029 0.501 29.332 1.00 88.62 755 LEU A O 1
ATOM 5987 N N . CYS A 1 756 ? -34.693 2.152 30.699 1.00 90.56 756 CYS A N 1
ATOM 5988 C CA . CYS A 1 756 ? -33.369 2.752 30.932 1.00 90.56 756 CYS A CA 1
ATOM 5989 C C . CYS A 1 756 ? -32.494 1.725 31.639 1.00 90.56 756 CYS A C 1
ATOM 5991 O O . CYS A 1 756 ? -31.424 1.363 31.163 1.00 90.56 756 CYS A O 1
ATOM 5993 N N . ALA A 1 757 ? -33.070 1.104 32.670 1.00 93.81 757 ALA A N 1
ATOM 5994 C CA . ALA A 1 757 ? -32.480 -0.036 33.349 1.00 93.81 757 ALA A CA 1
ATOM 5995 C C . ALA A 1 757 ? -32.142 -1.200 32.401 1.00 93.81 757 ALA A C 1
ATOM 5997 O O . ALA A 1 757 ? -31.163 -1.911 32.619 1.00 93.81 757 ALA A O 1
ATOM 5998 N N . TRP A 1 758 ? -32.939 -1.419 31.349 1.00 94.38 758 TRP A N 1
ATOM 5999 C CA . TRP A 1 758 ? -32.669 -2.456 30.357 1.00 94.38 758 TRP A CA 1
ATOM 6000 C C . TRP A 1 758 ? -31.525 -2.096 29.406 1.00 94.38 758 TRP A C 1
ATOM 6002 O O . TRP A 1 758 ? -30.669 -2.947 29.165 1.00 94.38 758 TRP A O 1
ATOM 6012 N N . SER A 1 759 ? -31.497 -0.873 28.870 1.00 93.56 759 SER A N 1
ATOM 6013 C CA . SER A 1 759 ? -30.430 -0.442 27.960 1.00 93.56 759 SER A CA 1
ATOM 6014 C C . SER A 1 759 ? -29.085 -0.345 28.671 1.00 93.56 759 SER A C 1
ATOM 6016 O O . SER A 1 759 ? -28.110 -0.911 28.180 1.00 93.56 759 SER A O 1
ATOM 6018 N N . GLU A 1 760 ? -29.042 0.306 29.834 1.00 95.38 760 GLU A N 1
ATOM 6019 C CA . GLU A 1 760 ? -27.812 0.480 30.615 1.00 95.38 760 GLU A CA 1
ATOM 6020 C C . GLU A 1 760 ? -27.350 -0.851 31.217 1.00 95.38 760 GLU A C 1
ATOM 6022 O O . GLU A 1 760 ? -26.201 -1.252 31.052 1.00 95.38 760 GLU A O 1
ATOM 6027 N N . GLY A 1 761 ? -28.272 -1.646 31.773 1.00 96.62 761 GLY A N 1
ATOM 6028 C CA . GLY A 1 761 ? -27.932 -2.958 32.324 1.00 96.62 761 GLY A CA 1
ATOM 6029 C C . GLY A 1 761 ? -27.435 -3.960 31.274 1.00 96.62 761 GLY A C 1
ATOM 6030 O O . GLY A 1 761 ? -26.613 -4.826 31.581 1.00 96.62 761 GLY A O 1
ATOM 6031 N N . TRP A 1 762 ? -27.895 -3.853 30.021 1.00 96.69 762 TRP A N 1
ATOM 6032 C CA . TRP A 1 762 ? -27.304 -4.590 28.900 1.00 96.69 762 TRP A CA 1
ATOM 6033 C C . TRP A 1 762 ? -25.872 -4.130 28.613 1.00 96.69 762 TRP A C 1
ATOM 6035 O O . TRP A 1 762 ? -24.999 -4.978 28.419 1.00 96.69 762 TRP A O 1
ATOM 6045 N N . ALA A 1 763 ? -25.639 -2.818 28.552 1.00 97.25 763 ALA A N 1
ATOM 6046 C CA . ALA A 1 763 ? -24.334 -2.239 28.254 1.00 97.25 763 ALA A CA 1
ATOM 6047 C C . ALA A 1 763 ? -23.295 -2.586 29.336 1.00 97.25 763 ALA A C 1
ATOM 6049 O O . ALA A 1 763 ? -22.186 -3.009 29.001 1.00 97.25 763 ALA A O 1
ATOM 6050 N N . ASP A 1 764 ? -23.689 -2.547 30.609 1.00 97.81 764 ASP A N 1
ATOM 6051 C CA . ASP A 1 764 ? -22.882 -3.016 31.738 1.00 97.81 764 ASP A CA 1
ATOM 6052 C C . ASP A 1 764 ? -22.547 -4.503 31.606 1.00 97.81 764 ASP A C 1
ATOM 6054 O O . ASP A 1 764 ? -21.379 -4.890 31.582 1.00 97.81 764 ASP A O 1
ATOM 6058 N N . PHE A 1 765 ? -23.563 -5.360 31.442 1.00 97.81 765 PHE A N 1
ATOM 6059 C CA . PHE A 1 765 ? -23.348 -6.796 31.252 1.00 97.81 765 PHE A CA 1
ATOM 6060 C C . PHE A 1 765 ? -22.421 -7.092 30.062 1.00 97.81 765 PHE A C 1
ATOM 6062 O O . PHE A 1 765 ? -21.583 -7.993 30.131 1.00 97.81 765 PHE A O 1
ATOM 6069 N N . HIS A 1 766 ? -22.563 -6.342 28.968 1.00 97.81 766 HIS A N 1
ATOM 6070 C CA . HIS A 1 766 ? -21.737 -6.478 27.775 1.00 97.81 766 HIS A CA 1
ATOM 6071 C C . HIS A 1 766 ? -20.254 -6.204 28.075 1.00 97.81 766 HIS A C 1
ATOM 6073 O O . HIS A 1 766 ? -19.406 -6.992 27.649 1.00 97.81 766 HIS A O 1
ATOM 6079 N N . ALA A 1 767 ? -19.945 -5.156 28.845 1.00 98.00 767 ALA A N 1
ATOM 6080 C CA . ALA A 1 767 ? -18.589 -4.863 29.314 1.00 98.00 767 ALA A CA 1
ATOM 6081 C C . ALA A 1 767 ? -18.014 -6.010 30.159 1.00 98.00 767 ALA A C 1
ATOM 6083 O O . ALA A 1 767 ? -17.000 -6.604 29.774 1.00 98.00 767 ALA A O 1
ATOM 6084 N N . LEU A 1 768 ? -18.734 -6.414 31.209 1.00 96.75 768 LEU A N 1
ATOM 6085 C CA . LEU A 1 768 ? -18.345 -7.501 32.114 1.00 96.75 768 LEU A CA 1
ATOM 6086 C C . LEU A 1 768 ? -18.086 -8.821 31.358 1.00 96.75 768 LEU A C 1
ATOM 6088 O O . LEU A 1 768 ? -17.079 -9.503 31.567 1.00 96.75 768 LEU A O 1
ATOM 6092 N N . ALA A 1 769 ? -18.974 -9.193 30.430 1.00 96.50 769 ALA A N 1
ATOM 6093 C CA . ALA A 1 769 ? -18.862 -10.440 29.672 1.00 96.50 769 ALA A CA 1
ATOM 6094 C C . ALA A 1 769 ? -17.639 -10.480 28.736 1.00 96.50 769 ALA A C 1
ATOM 6096 O O . ALA A 1 769 ? -17.085 -11.563 28.505 1.00 96.50 769 ALA A O 1
ATOM 6097 N N . ILE A 1 770 ? -17.235 -9.329 28.181 1.00 96.69 770 ILE A N 1
ATOM 6098 C CA . ILE A 1 770 ? -16.117 -9.208 27.232 1.00 96.69 770 ILE A CA 1
ATOM 6099 C C . ILE A 1 770 ? -14.779 -9.054 27.953 1.00 96.69 770 ILE A C 1
ATOM 6101 O O . ILE A 1 770 ? -13.800 -9.681 27.537 1.00 96.69 770 ILE A O 1
ATOM 6105 N N . ASN A 1 771 ? -14.723 -8.240 29.009 1.00 95.12 771 ASN A N 1
ATOM 6106 C CA . ASN A 1 771 ? -13.505 -8.039 29.797 1.00 95.12 771 ASN A CA 1
ATOM 6107 C C . ASN A 1 771 ? -13.241 -9.207 30.758 1.00 95.12 771 ASN A C 1
ATOM 6109 O O . ASN A 1 771 ? -12.086 -9.514 31.054 1.00 95.12 771 ASN A O 1
ATOM 6113 N N . GLY A 1 772 ? -14.278 -9.989 31.070 1.00 93.81 772 GLY A N 1
ATOM 6114 C CA . GLY A 1 772 ? -14.145 -11.313 31.668 1.00 93.81 772 GLY A CA 1
ATOM 6115 C C . GLY A 1 772 ? -14.103 -11.302 33.191 1.00 93.81 772 GLY A C 1
ATOM 6116 O O . GLY A 1 772 ? -13.538 -12.224 33.786 1.00 93.81 772 GLY A O 1
ATOM 6117 N N . ASP A 1 773 ? -14.710 -10.296 33.814 1.00 93.56 773 ASP A N 1
ATOM 6118 C CA . ASP A 1 773 ? -14.828 -10.164 35.261 1.00 93.56 773 ASP A CA 1
ATOM 6119 C C . ASP A 1 773 ? -16.231 -9.644 35.666 1.00 93.56 773 ASP A C 1
ATOM 6121 O O . ASP A 1 773 ? -17.014 -9.251 34.798 1.00 93.56 773 ASP A O 1
ATOM 6125 N N . PRO A 1 774 ? -16.632 -9.780 36.946 1.00 92.75 774 PRO A N 1
ATOM 6126 C CA . PRO A 1 774 ? -17.983 -9.451 37.410 1.00 92.75 774 PRO A CA 1
ATOM 6127 C C . PRO A 1 774 ? -18.139 -7.998 37.893 1.00 92.75 774 PRO A C 1
ATOM 6129 O O . PRO A 1 774 ? -19.126 -7.673 38.571 1.00 92.75 774 PRO A O 1
ATOM 6132 N N . CYS A 1 775 ? -17.146 -7.141 37.657 1.00 94.69 775 CYS A N 1
ATOM 6133 C CA . CYS A 1 775 ? -17.134 -5.764 38.117 1.00 94.69 775 CYS A CA 1
ATOM 6134 C C . CYS A 1 775 ? -17.278 -4.800 36.952 1.00 94.69 775 CYS A C 1
ATOM 6136 O O . CYS A 1 775 ? -16.824 -5.069 35.855 1.00 94.69 775 CYS A O 1
ATOM 6138 N N . PHE A 1 776 ? -17.928 -3.675 37.225 1.00 96.56 776 PHE A N 1
ATOM 6139 C CA . PHE A 1 776 ? -17.825 -2.496 36.387 1.00 96.56 776 PHE A CA 1
ATOM 6140 C C . PHE A 1 776 ? -16.720 -1.603 36.957 1.00 96.56 776 PHE A C 1
ATOM 6142 O O . PHE A 1 776 ? -16.832 -1.138 38.098 1.00 96.56 776 PHE A O 1
ATOM 6149 N 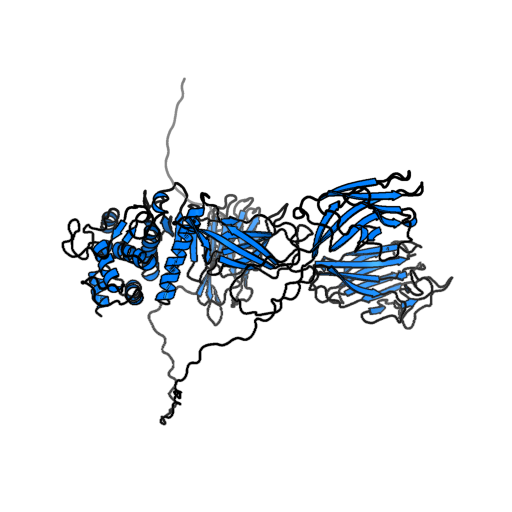N . ASP A 1 777 ? -15.650 -1.402 36.200 1.00 95.00 777 ASP A N 1
ATOM 6150 C CA . ASP A 1 777 ? -14.453 -0.650 36.559 1.00 95.00 777 ASP A CA 1
ATOM 6151 C C . ASP A 1 777 ? -14.482 0.750 35.914 1.00 95.00 777 ASP A C 1
ATOM 6153 O O . ASP A 1 777 ? -14.445 0.892 34.695 1.00 95.00 777 ASP A O 1
ATOM 6157 N N . TRP A 1 778 ? -14.494 1.823 36.716 1.00 93.56 778 TRP A N 1
ATOM 6158 C CA . TRP A 1 778 ? -14.410 3.210 36.202 1.00 93.56 778 TRP A CA 1
ATOM 6159 C C . TRP A 1 778 ? -12.972 3.672 35.924 1.00 93.56 778 TRP A C 1
ATOM 6161 O O . TRP A 1 778 ? -12.758 4.792 35.471 1.00 93.56 778 TRP A O 1
ATOM 6171 N N . GLY A 1 779 ? -11.988 2.827 36.218 1.00 90.62 779 GLY A N 1
ATOM 6172 C CA . GLY A 1 779 ? -10.573 3.038 35.928 1.00 90.62 779 GLY A CA 1
ATOM 6173 C C . GLY A 1 779 ? -9.950 1.723 35.479 1.00 90.62 779 GLY A C 1
ATOM 6174 O O . GLY A 1 779 ? -10.563 0.981 34.712 1.00 90.62 779 GLY A O 1
ATOM 6175 N N . LEU A 1 780 ? -8.763 1.406 35.987 1.00 89.06 780 LEU A N 1
ATOM 6176 C CA . LEU A 1 780 ? -8.096 0.150 35.674 1.00 89.06 780 LEU A CA 1
ATOM 6177 C C . LEU A 1 780 ? -8.857 -1.046 36.269 1.00 89.06 780 LEU A C 1
ATOM 6179 O O . LEU A 1 780 ? -9.112 -1.130 37.474 1.00 89.06 780 LEU A O 1
ATOM 6183 N N . GLY A 1 781 ? -9.192 -1.998 35.401 1.00 86.75 781 GLY A N 1
ATOM 6184 C CA . GLY A 1 781 ? -9.713 -3.308 35.779 1.00 86.75 781 GLY A CA 1
ATOM 6185 C C . GLY A 1 781 ? -8.611 -4.366 35.896 1.00 86.75 781 GLY A C 1
ATOM 6186 O O . GLY A 1 781 ? -7.460 -4.114 35.538 1.00 86.75 781 GLY A O 1
ATOM 6187 N N . PRO A 1 782 ? -8.927 -5.577 36.382 1.00 91.62 782 PRO A N 1
ATOM 6188 C CA . PRO A 1 782 ? -10.255 -6.017 36.809 1.00 91.62 782 PRO A CA 1
ATOM 6189 C C . PRO A 1 782 ? -10.539 -5.755 38.300 1.00 91.62 782 PRO A C 1
ATOM 6191 O O . PRO A 1 782 ? -9.678 -5.992 39.158 1.00 91.62 782 PRO A O 1
ATOM 6194 N N . CYS A 1 783 ? -11.783 -5.391 38.623 1.00 90.38 783 CYS A N 1
ATOM 6195 C CA . CYS A 1 783 ? -12.340 -5.296 39.980 1.00 90.38 783 CYS A CA 1
ATOM 6196 C C . CYS A 1 783 ? -11.496 -4.458 40.964 1.00 90.38 783 CYS A C 1
ATOM 6198 O O . CYS A 1 783 ? -11.153 -4.918 42.067 1.00 90.38 783 CYS A O 1
ATOM 6200 N N . GLY A 1 784 ? -11.170 -3.223 40.577 1.00 83.31 784 GLY A N 1
ATOM 6201 C CA . GLY A 1 784 ? -10.395 -2.283 41.397 1.00 83.31 784 GLY A CA 1
ATOM 6202 C C . GLY A 1 784 ? -8.892 -2.531 41.387 1.00 83.31 784 GLY A C 1
ATOM 6203 O O . GLY A 1 784 ? -8.220 -2.368 42.420 1.00 83.31 784 GLY A O 1
ATOM 6204 N N . ALA A 1 785 ? -8.365 -2.952 40.236 1.00 82.75 785 ALA A N 1
ATOM 6205 C CA . ALA A 1 785 ? -6.931 -2.982 39.999 1.00 82.75 785 ALA A CA 1
ATOM 6206 C C . ALA A 1 785 ? -6.319 -1.603 40.304 1.00 82.75 785 ALA A C 1
ATOM 6208 O O . ALA A 1 785 ? -6.970 -0.569 40.204 1.00 82.75 785 ALA A O 1
ATOM 6209 N N . ASP A 1 786 ? -5.102 -1.608 40.851 1.00 79.44 786 ASP A N 1
ATOM 6210 C CA . ASP A 1 786 ? -4.394 -0.408 41.327 1.00 79.44 786 ASP A CA 1
ATOM 6211 C C . ASP A 1 786 ? -5.146 0.505 42.320 1.00 79.44 786 ASP A C 1
ATOM 6213 O O . ASP A 1 786 ? -4.673 1.582 42.692 1.00 79.44 786 ASP A O 1
ATOM 6217 N N . GLY A 1 787 ? -6.239 0.001 42.904 1.00 83.62 787 GLY A N 1
ATOM 6218 C CA . GLY A 1 787 ? -7.064 0.727 43.863 1.00 83.62 787 GLY A CA 1
ATOM 6219 C C . GLY A 1 787 ? -8.100 1.645 43.218 1.00 83.62 787 GLY A C 1
ATOM 6220 O O . GLY A 1 787 ? -8.640 2.498 43.932 1.00 83.62 787 GLY A O 1
ATOM 6221 N N . ASP A 1 788 ? -8.370 1.471 41.923 1.00 88.38 788 ASP A N 1
ATOM 6222 C CA . ASP A 1 788 ? -9.362 2.249 41.193 1.00 88.38 788 ASP A CA 1
ATOM 6223 C C . ASP A 1 788 ? -10.810 1.917 41.595 1.00 88.38 788 ASP A C 1
ATOM 6225 O O . ASP A 1 788 ? -11.087 0.869 42.195 1.00 88.38 788 ASP A O 1
ATOM 6229 N N . PRO A 1 789 ? -11.759 2.843 41.349 1.00 91.56 789 PRO A N 1
ATOM 6230 C CA . PRO A 1 789 ? -13.163 2.631 41.668 1.00 91.56 789 PRO A CA 1
ATOM 6231 C C . PRO A 1 789 ? -13.775 1.521 40.810 1.00 91.56 789 PRO A C 1
ATOM 6233 O O . PRO A 1 789 ? -13.675 1.543 39.587 1.00 91.56 789 PRO A O 1
ATOM 6236 N N . PHE A 1 790 ? -14.490 0.609 41.464 1.00 94.31 790 PHE A N 1
ATOM 6237 C CA . PHE A 1 790 ? -15.211 -0.481 40.817 1.00 94.31 790 PHE A CA 1
ATOM 6238 C C . PHE A 1 790 ? -16.500 -0.815 41.566 1.00 94.31 790 PHE A C 1
ATOM 6240 O O . PHE A 1 790 ? -16.649 -0.501 42.756 1.00 94.31 790 PHE A O 1
ATOM 6247 N N . LEU A 1 791 ? -17.420 -1.497 40.889 1.00 94.62 791 LEU A N 1
ATOM 6248 C CA . LEU A 1 791 ? -18.646 -2.023 41.476 1.00 94.62 791 LEU A CA 1
ATOM 6249 C C . LEU A 1 791 ? -18.896 -3.444 40.980 1.00 94.62 791 LEU A C 1
ATOM 6251 O O . LEU A 1 791 ? -19.114 -3.671 39.800 1.00 94.62 791 LEU A O 1
ATOM 6255 N N . ASN A 1 792 ? -18.898 -4.410 41.895 1.00 93.25 792 ASN A N 1
ATOM 6256 C CA . ASN A 1 792 ? -19.272 -5.783 41.567 1.00 93.25 792 ASN A CA 1
ATOM 6257 C C . ASN A 1 792 ? -20.795 -5.870 41.347 1.00 93.25 792 ASN A C 1
ATOM 6259 O O . ASN A 1 792 ? -21.555 -5.549 42.267 1.00 93.25 792 ASN A O 1
ATOM 6263 N N . LEU A 1 793 ? -21.217 -6.296 40.152 1.00 93.75 793 LEU A N 1
ATOM 6264 C CA . LEU A 1 793 ? -22.631 -6.376 39.749 1.00 93.75 793 LEU A CA 1
ATOM 6265 C C . LEU A 1 793 ? -23.234 -7.776 39.907 1.00 93.75 793 LEU A C 1
ATOM 6267 O O . LEU A 1 793 ? -24.451 -7.913 39.931 1.00 93.75 793 LEU A O 1
ATOM 6271 N N . GLU A 1 794 ? -22.396 -8.793 40.084 1.00 88.00 794 GLU A N 1
ATOM 6272 C CA . GLU A 1 794 ? -22.801 -10.189 40.303 1.00 88.00 794 GLU A CA 1
ATOM 6273 C C . GLU A 1 794 ? -23.381 -10.403 41.718 1.00 88.00 794 GLU A C 1
ATOM 6275 O O . GLU A 1 794 ? -24.485 -10.895 41.910 1.00 88.00 794 GLU A O 1
ATOM 6280 N N . THR A 1 795 ? -22.667 -9.971 42.759 1.00 87.19 795 THR A N 1
ATOM 6281 C CA . THR A 1 795 ? -23.014 -10.290 44.158 1.00 87.19 795 THR A CA 1
ATOM 6282 C C . THR A 1 795 ? -24.211 -9.541 44.774 1.00 87.19 795 THR A C 1
ATOM 6284 O O . THR A 1 795 ? -24.776 -10.039 45.763 1.00 87.19 795 THR A O 1
ATOM 6287 N N . PRO A 1 796 ? -24.620 -8.334 44.328 1.00 87.69 796 PRO A N 1
ATOM 6288 C CA . PRO A 1 796 ? -25.788 -7.666 44.887 1.00 87.69 796 PRO A CA 1
ATOM 6289 C C . PRO A 1 796 ? -27.088 -8.452 44.634 1.00 87.69 796 PRO A C 1
ATOM 6291 O O . PRO A 1 796 ? -27.546 -8.592 43.510 1.00 87.69 796 PRO A O 1
ATOM 6294 N N . THR A 1 797 ? -27.816 -8.806 45.702 1.00 85.25 797 THR A N 1
ATOM 6295 C CA . THR A 1 797 ? -29.134 -9.476 45.630 1.00 85.25 797 THR A CA 1
ATOM 6296 C C . THR A 1 797 ? -30.272 -8.612 46.192 1.00 85.25 797 THR A C 1
ATOM 6298 O O . THR A 1 797 ? -30.064 -7.485 46.660 1.00 85.25 797 THR A O 1
ATOM 6301 N N . TRP A 1 798 ? -31.507 -9.117 46.141 1.00 86.00 798 TRP A N 1
ATOM 6302 C CA . TRP A 1 798 ? -32.691 -8.420 46.648 1.00 86.00 798 TRP A CA 1
ATOM 6303 C C . TRP A 1 798 ? -32.519 -8.015 48.125 1.00 86.00 798 TRP A C 1
ATOM 6305 O O . TRP A 1 798 ? -32.383 -8.860 49.012 1.00 86.00 798 TRP A O 1
ATOM 6315 N N . GLY A 1 799 ? -32.564 -6.710 48.404 1.00 87.81 799 GLY A N 1
ATOM 6316 C CA . GLY A 1 799 ? -32.363 -6.163 49.748 1.00 87.81 799 GLY A CA 1
ATOM 6317 C C . GLY A 1 799 ? -30.905 -5.908 50.151 1.00 87.81 799 GLY A C 1
ATOM 6318 O O . GLY A 1 799 ? -30.668 -5.608 51.326 1.00 87.81 799 GLY A O 1
ATOM 6319 N N . THR A 1 800 ? -29.942 -5.993 49.221 1.00 92.31 800 THR A N 1
ATOM 6320 C CA . THR A 1 800 ? -28.579 -5.470 49.430 1.00 92.31 800 THR A CA 1
ATOM 6321 C C . THR A 1 800 ? -28.642 -4.014 49.917 1.00 92.31 800 THR A C 1
ATOM 6323 O O . THR A 1 800 ? -29.309 -3.189 49.294 1.00 92.31 800 THR A O 1
ATOM 6326 N N . PRO A 1 801 ? -27.986 -3.662 51.040 1.00 93.31 801 PRO A N 1
ATOM 6327 C CA . PRO A 1 801 ? -27.981 -2.288 51.535 1.00 93.31 801 PRO A CA 1
ATOM 6328 C C . PRO A 1 801 ? -27.395 -1.306 50.517 1.00 93.31 801 PRO A C 1
ATOM 6330 O O . PRO A 1 801 ? -26.318 -1.553 49.984 1.00 93.31 801 PRO A O 1
ATOM 6333 N N . GLY A 1 802 ? -28.070 -0.173 50.312 1.00 91.38 802 GLY A N 1
ATOM 6334 C CA . GLY A 1 802 ? -27.637 0.858 49.361 1.00 91.38 802 GLY A CA 1
ATOM 6335 C C . GLY A 1 802 ? -28.050 0.595 47.914 1.00 91.38 802 GLY A C 1
ATOM 6336 O O . GLY A 1 802 ? -27.660 1.367 47.056 1.00 91.38 802 GLY A O 1
ATOM 6337 N N . TRP A 1 803 ? -28.831 -0.456 47.664 1.00 95.62 803 TRP A N 1
ATOM 6338 C CA . TRP A 1 803 ? -29.393 -0.755 46.355 1.00 95.62 803 TRP A CA 1
ATOM 6339 C C . TRP A 1 803 ? -30.912 -0.740 46.407 1.00 95.62 803 TRP A C 1
ATOM 6341 O O . TRP A 1 803 ? -31.522 -1.348 47.301 1.00 95.62 803 TRP A O 1
ATOM 6351 N N . ASP A 1 804 ? -31.508 -0.131 45.394 1.00 95.94 804 ASP A N 1
ATOM 6352 C CA . ASP A 1 804 ? -32.908 -0.335 45.094 1.00 95.94 804 ASP A CA 1
ATOM 6353 C C . ASP A 1 804 ? -33.148 -1.754 44.557 1.00 95.94 804 ASP A C 1
ATOM 6355 O O . ASP A 1 804 ? -32.250 -2.601 44.410 1.00 95.94 804 ASP A O 1
ATOM 6359 N N . ASN A 1 805 ? -34.427 -2.071 44.389 1.00 92.62 805 ASN A N 1
ATOM 6360 C CA . ASN A 1 805 ? -34.882 -3.396 44.021 1.00 92.62 805 ASN A CA 1
ATOM 6361 C C . ASN A 1 805 ? -35.830 -3.327 42.835 1.00 92.62 805 ASN A C 1
ATOM 6363 O O . ASN A 1 805 ? -36.654 -2.423 42.768 1.00 92.62 805 ASN A O 1
ATOM 6367 N N . GLY A 1 806 ? -35.826 -4.383 42.030 1.00 92.56 806 GLY A N 1
ATOM 6368 C CA . GLY A 1 806 ? -36.668 -4.490 40.845 1.00 92.56 806 GLY A CA 1
ATOM 6369 C C . GLY A 1 806 ? -35.816 -4.594 39.592 1.00 92.56 806 GLY A C 1
ATOM 6370 O O . GLY A 1 806 ? -34.595 -4.485 39.650 1.00 92.56 806 GLY A O 1
ATOM 6371 N N . ASP A 1 807 ? -36.489 -4.842 38.481 1.00 92.81 807 ASP A N 1
ATOM 6372 C CA . ASP A 1 807 ? -35.930 -4.890 37.131 1.00 92.81 807 ASP A CA 1
ATOM 6373 C C . ASP A 1 807 ? -35.858 -3.504 36.462 1.00 92.81 807 ASP A C 1
ATOM 6375 O O . ASP A 1 807 ? -35.467 -3.380 35.309 1.00 92.81 807 ASP A O 1
ATOM 6379 N N . GLU A 1 808 ? -36.212 -2.474 37.228 1.00 94.06 808 GLU A N 1
ATOM 6380 C CA . GLU A 1 808 ? -36.062 -1.048 36.941 1.00 94.06 808 GLU A CA 1
ATOM 6381 C C . GLU A 1 808 ? -34.720 -0.497 37.469 1.00 94.06 808 GLU A C 1
ATOM 6383 O O . GLU A 1 808 ? -34.562 0.703 37.587 1.00 94.06 808 GLU A O 1
ATOM 6388 N N . VAL A 1 809 ? -33.752 -1.346 37.829 1.00 95.44 809 VAL A N 1
ATOM 6389 C CA . VAL A 1 809 ? -32.422 -0.929 38.316 1.00 95.44 809 VAL A CA 1
ATOM 6390 C C . VAL A 1 809 ? -31.361 -1.528 37.394 1.00 95.44 809 VAL A C 1
ATOM 6392 O O . VAL A 1 809 ? -31.276 -2.756 37.301 1.00 95.44 809 VAL A O 1
ATOM 6395 N N . GLU A 1 810 ? -30.546 -0.704 36.732 1.00 94.81 810 GLU A N 1
ATOM 6396 C CA . GLU A 1 810 ? -29.613 -1.160 35.682 1.00 94.81 810 GLU A CA 1
ATOM 6397 C C . GLU A 1 810 ? -28.625 -2.224 36.170 1.00 94.81 810 GLU A C 1
ATOM 6399 O O . GLU A 1 810 ? -28.528 -3.297 35.574 1.00 94.81 810 GLU A O 1
ATOM 6404 N N . GLY A 1 811 ? -28.016 -2.041 37.346 1.00 95.69 811 GLY A N 1
ATOM 6405 C CA . GLY A 1 811 ? -27.092 -3.029 37.896 1.00 95.69 811 GLY A CA 1
ATOM 6406 C C . GLY A 1 811 ? -27.776 -4.340 38.296 1.00 95.69 811 GLY A C 1
ATOM 6407 O O . GLY A 1 811 ? -27.126 -5.380 38.360 1.00 95.69 811 GLY A O 1
ATOM 6408 N N . ARG A 1 812 ? -29.100 -4.337 38.535 1.00 95.00 812 ARG A N 1
ATOM 6409 C CA . ARG A 1 812 ? -29.872 -5.578 38.756 1.00 95.00 812 ARG A CA 1
ATOM 6410 C C . ARG A 1 812 ? -30.125 -6.316 37.457 1.00 95.00 812 ARG A C 1
ATOM 6412 O O . ARG A 1 812 ? -30.121 -7.543 37.464 1.00 95.00 812 ARG A O 1
ATOM 6419 N N . VAL A 1 813 ? -30.357 -5.582 36.373 1.00 95.94 813 VAL A N 1
ATOM 6420 C CA . VAL A 1 813 ? -30.457 -6.157 35.032 1.00 95.94 813 VAL A CA 1
ATOM 6421 C C . VAL A 1 813 ? -29.111 -6.759 34.639 1.00 95.94 813 VAL A C 1
ATOM 6423 O O . VAL A 1 813 ? -29.072 -7.933 34.277 1.00 95.94 813 VAL A O 1
ATOM 6426 N N . ALA A 1 814 ? -28.018 -6.008 34.797 1.00 96.44 814 ALA A N 1
ATOM 6427 C CA . ALA A 1 814 ? -26.668 -6.471 34.496 1.00 96.44 814 ALA A CA 1
ATOM 6428 C C . ALA A 1 814 ? -26.301 -7.733 35.289 1.00 96.44 814 ALA A C 1
ATOM 6430 O O . ALA A 1 814 ? -25.919 -8.740 34.694 1.00 96.44 814 ALA A O 1
ATOM 6431 N N . GLY A 1 815 ? -26.504 -7.716 36.613 1.00 93.44 815 GLY A N 1
ATOM 6432 C CA . GLY A 1 815 ? -26.274 -8.876 37.477 1.00 93.44 815 GLY A CA 1
ATOM 6433 C C . GLY A 1 815 ? -27.121 -10.086 37.080 1.00 93.44 815 GLY A C 1
ATOM 6434 O O . GLY A 1 815 ? -26.597 -11.182 36.932 1.00 93.44 815 GLY A O 1
ATOM 6435 N N . ALA A 1 816 ? -28.412 -9.893 36.786 1.00 92.12 816 ALA A N 1
ATOM 6436 C CA . ALA A 1 816 ? -29.279 -10.992 36.360 1.00 92.12 816 ALA A CA 1
ATOM 6437 C C . ALA A 1 816 ? -28.904 -11.570 34.982 1.00 92.12 816 ALA A C 1
ATOM 6439 O O . ALA A 1 816 ? -29.127 -12.755 34.734 1.00 92.12 816 ALA A O 1
ATOM 6440 N N . LEU A 1 817 ? -28.364 -10.760 34.065 1.00 94.69 817 LEU A N 1
ATOM 6441 C CA . LEU A 1 817 ? -27.798 -11.250 32.805 1.00 94.69 817 LEU A CA 1
ATOM 6442 C C . LEU A 1 817 ? -26.476 -11.990 33.040 1.00 94.69 817 LEU A C 1
ATOM 6444 O O . LEU A 1 817 ? -26.249 -13.025 32.408 1.00 94.69 817 LEU A O 1
ATOM 6448 N N . TYR A 1 818 ? -25.648 -11.503 33.967 1.00 93.19 818 TYR A N 1
ATOM 6449 C CA . TYR A 1 818 ? -24.406 -12.157 34.370 1.00 93.19 818 TYR A CA 1
ATOM 6450 C C . TYR A 1 818 ? -24.674 -13.541 34.974 1.00 93.19 818 TYR A C 1
ATOM 6452 O O . TYR A 1 818 ? -24.109 -14.510 34.478 1.00 93.19 818 TYR A O 1
ATOM 6460 N N . ASP A 1 819 ? -25.664 -13.666 35.865 1.00 89.25 819 ASP A N 1
ATOM 6461 C CA . ASP A 1 819 ? -26.131 -14.941 36.439 1.00 89.25 819 ASP A CA 1
ATOM 6462 C C . ASP A 1 819 ? -26.562 -15.970 35.370 1.00 89.25 819 ASP A C 1
ATOM 6464 O O . ASP A 1 819 ? -26.495 -17.184 35.565 1.00 89.25 819 ASP A O 1
ATOM 6468 N N . LEU A 1 820 ? -27.085 -15.516 34.222 1.00 90.44 820 LEU A N 1
ATOM 6469 C CA . LEU A 1 820 ? -27.438 -16.407 33.106 1.00 90.44 820 LEU A CA 1
ATOM 6470 C C . LEU A 1 820 ? -26.213 -16.796 32.269 1.00 90.44 820 LEU A C 1
ATOM 6472 O O . LEU A 1 820 ? -26.204 -17.837 31.597 1.00 90.44 820 LEU A O 1
ATOM 6476 N N . PHE A 1 821 ? -25.201 -15.940 32.263 1.00 92.00 821 PHE A N 1
ATOM 6477 C CA . PHE A 1 821 ? -24.007 -16.046 31.448 1.00 92.00 821 PHE A CA 1
ATOM 6478 C C . PHE A 1 821 ? -22.945 -16.927 32.101 1.00 92.00 821 PHE A C 1
ATOM 6480 O O . PHE A 1 821 ? -22.440 -17.850 31.448 1.00 92.00 821 PHE A O 1
ATOM 6487 N N . ASP A 1 822 ? -22.596 -16.659 33.352 1.00 84.62 822 ASP A N 1
ATOM 6488 C CA . ASP A 1 822 ? -21.378 -17.161 33.961 1.00 84.62 822 ASP A CA 1
ATOM 6489 C C . ASP A 1 822 ? -21.563 -18.564 34.596 1.00 84.62 822 ASP A C 1
ATOM 6491 O O . ASP A 1 822 ? -22.682 -19.038 34.792 1.00 84.62 822 ASP A O 1
ATOM 6495 N N . PRO A 1 823 ? -20.480 -19.345 34.780 1.00 78.38 823 PRO A N 1
ATOM 6496 C CA . PRO A 1 823 ? -20.543 -20.703 35.327 1.00 78.38 823 PRO A CA 1
ATOM 6497 C C . PRO A 1 823 ? -20.364 -20.795 36.849 1.00 78.38 823 PRO A C 1
ATOM 6499 O O . PRO A 1 823 ? -20.342 -21.916 37.383 1.00 78.38 823 PRO A O 1
ATOM 6502 N N . THR A 1 824 ? -20.155 -19.676 37.537 1.00 78.50 824 THR A N 1
ATOM 6503 C CA . THR A 1 824 ? -19.807 -19.613 38.954 1.00 78.50 824 THR A CA 1
ATOM 6504 C C . THR A 1 824 ? -21.064 -19.655 39.802 1.00 78.50 824 THR A C 1
ATOM 6506 O O . THR A 1 824 ? -21.654 -18.646 40.122 1.00 78.50 824 THR A O 1
ATOM 6509 N N . ASN A 1 825 ? -21.412 -20.853 40.273 1.00 72.00 825 ASN A N 1
ATOM 6510 C CA . ASN A 1 825 ? -22.524 -21.004 41.209 1.00 72.00 825 ASN A CA 1
ATOM 6511 C C . ASN A 1 825 ? -22.241 -20.268 42.529 1.00 72.00 825 ASN A C 1
ATOM 6513 O O . ASN A 1 825 ? -21.489 -20.769 43.380 1.00 72.00 825 ASN A O 1
ATOM 6517 N N . ASP A 1 826 ? -22.886 -19.125 42.708 1.00 71.31 826 ASP A N 1
ATOM 6518 C CA . ASP A 1 826 ? -22.774 -18.270 43.890 1.00 71.31 826 ASP A CA 1
ATOM 6519 C C . ASP A 1 826 ? -23.905 -18.521 44.917 1.00 71.31 826 ASP A C 1
ATOM 6521 O O . ASP A 1 826 ? -23.882 -18.039 46.055 1.00 71.31 826 ASP A O 1
ATOM 6525 N N . GLY A 1 827 ? -24.862 -19.379 44.547 1.00 67.31 827 GLY A N 1
ATOM 6526 C CA . GLY A 1 827 ? -26.042 -19.742 45.325 1.00 67.31 827 GLY A CA 1
ATOM 6527 C C . GLY A 1 827 ? -27.359 -19.207 44.759 1.00 67.31 827 GLY A C 1
ATOM 6528 O O . GLY A 1 827 ? -28.416 -19.644 45.241 1.00 67.31 827 GLY A O 1
ATOM 6529 N N . HIS A 1 828 ? -27.315 -18.336 43.750 1.00 66.00 828 HIS A N 1
ATOM 6530 C CA . HIS A 1 828 ? -28.472 -17.734 43.087 1.00 66.00 828 HIS A CA 1
ATOM 6531 C C . HIS A 1 828 ? -28.679 -18.259 41.662 1.00 66.00 828 HIS A C 1
ATOM 6533 O O . HIS A 1 828 ? -29.832 -18.482 41.270 1.00 66.00 828 HIS A O 1
ATOM 6539 N N . ASP A 1 829 ? -27.605 -18.635 40.976 1.00 69.12 829 ASP A N 1
ATOM 6540 C CA . ASP A 1 829 ? -27.608 -19.344 39.704 1.00 69.12 829 ASP A CA 1
ATOM 6541 C C . ASP A 1 829 ? -27.085 -20.799 39.882 1.00 69.12 829 ASP A C 1
ATOM 6543 O O . ASP A 1 829 ? -26.322 -21.153 40.782 1.00 69.12 829 ASP A O 1
ATOM 6547 N N . GLN A 1 830 ? -27.597 -21.752 39.100 1.00 69.44 830 GLN A N 1
ATOM 6548 C CA . GLN A 1 830 ? -27.135 -23.157 39.152 1.00 69.44 830 GLN A CA 1
ATOM 6549 C C . GLN A 1 830 ? -26.792 -23.697 37.766 1.00 69.44 830 GLN A C 1
ATOM 6551 O O . GLN A 1 830 ? -26.590 -24.905 37.596 1.00 69.44 830 GLN A O 1
ATOM 6556 N N . THR A 1 831 ? -26.844 -22.851 36.741 1.00 70.38 831 THR A N 1
ATOM 6557 C CA . THR A 1 831 ? -26.772 -23.252 35.337 1.00 70.38 831 THR A CA 1
ATOM 6558 C C . THR A 1 831 ? -26.322 -22.066 34.500 1.00 70.38 831 THR A C 1
ATOM 6560 O O . THR A 1 831 ? -27.023 -21.068 34.458 1.00 70.38 831 THR A O 1
ATOM 6563 N N . SER A 1 832 ? -25.223 -22.249 33.771 1.00 83.56 832 SER A N 1
ATOM 6564 C CA . SER A 1 832 ? -24.711 -21.295 32.787 1.00 83.56 832 SER A CA 1
ATOM 6565 C C . SER A 1 832 ? -25.267 -21.584 31.399 1.00 83.56 832 SER A C 1
ATOM 6567 O O . SER A 1 832 ? -25.310 -22.744 30.963 1.00 83.56 832 SER A O 1
ATOM 6569 N N . PHE A 1 833 ? -25.642 -20.525 30.688 1.00 87.75 833 PHE A N 1
ATOM 6570 C CA . PHE A 1 833 ? -26.103 -20.581 29.302 1.00 87.75 833 PHE A CA 1
ATOM 6571 C C . PHE A 1 833 ? -25.118 -19.923 28.324 1.00 87.75 833 PHE A C 1
ATOM 6573 O O . PHE A 1 833 ? -25.225 -20.139 27.112 1.00 87.75 833 PHE A O 1
ATOM 6580 N N . GLY A 1 834 ? -24.126 -19.192 28.841 1.00 91.62 834 GLY A N 1
ATOM 6581 C CA . GLY A 1 834 ? -23.159 -18.432 28.059 1.00 91.62 834 GLY A CA 1
ATOM 6582 C C . GLY A 1 834 ? -23.778 -17.232 27.336 1.00 91.62 834 GLY A C 1
ATOM 6583 O O . GLY A 1 834 ? -24.964 -16.940 27.453 1.00 91.62 834 GLY A O 1
ATOM 6584 N N . PHE A 1 835 ? -22.958 -16.532 26.551 1.00 95.69 835 PHE A N 1
ATOM 6585 C CA . PHE A 1 835 ? -23.340 -15.260 25.924 1.00 95.69 835 PHE A CA 1
ATOM 6586 C C . PHE A 1 835 ? -24.342 -15.417 24.766 1.00 95.69 835 PHE A C 1
ATOM 6588 O O . PHE A 1 835 ? -25.240 -14.599 24.570 1.00 95.69 835 PHE A O 1
ATOM 6595 N N . SER A 1 836 ? -24.205 -16.500 23.994 1.00 95.62 836 SER A N 1
ATOM 6596 C CA . SER A 1 836 ? -24.947 -16.731 22.745 1.00 95.62 836 SER A CA 1
ATOM 6597 C C . SER A 1 836 ? -26.478 -16.611 22.877 1.00 95.62 836 SER A C 1
ATOM 6599 O O . SER A 1 836 ? -27.082 -15.921 22.053 1.00 95.62 836 SER A O 1
ATOM 6601 N N . PRO A 1 837 ? -27.137 -17.253 23.865 1.00 95.19 837 PRO A N 1
ATOM 6602 C CA . PRO A 1 837 ? -28.585 -17.136 24.036 1.00 95.19 837 PRO A CA 1
ATOM 6603 C C . PRO A 1 837 ? -29.046 -15.722 24.402 1.00 95.19 837 PRO A C 1
ATOM 6605 O O . PRO A 1 837 ? -30.070 -15.282 23.888 1.00 95.19 837 PRO A O 1
ATOM 6608 N N . ILE A 1 838 ? -28.281 -15.001 25.228 1.00 96.50 838 ILE A N 1
ATOM 6609 C CA . ILE A 1 838 ? -28.603 -13.624 25.632 1.00 96.50 838 ILE A CA 1
ATOM 6610 C C . ILE A 1 838 ? -28.550 -12.713 24.402 1.00 96.50 838 ILE A C 1
ATOM 6612 O O . ILE A 1 838 ? -29.539 -12.062 24.065 1.00 96.50 838 ILE A O 1
ATOM 6616 N N . TRP A 1 839 ? -27.441 -12.759 23.657 1.00 96.88 839 TRP A N 1
ATOM 6617 C CA . TRP A 1 839 ? -27.275 -11.981 22.428 1.00 96.88 839 TRP A CA 1
ATOM 6618 C C . TRP A 1 839 ? -28.323 -12.312 21.364 1.00 96.88 839 TRP A C 1
ATOM 6620 O O . TRP A 1 839 ? -28.796 -11.424 20.655 1.00 96.88 839 TRP A O 1
ATOM 6630 N N . TYR A 1 840 ? -28.710 -13.587 21.240 1.00 96.12 840 TYR A N 1
ATOM 6631 C CA . TYR A 1 840 ? -29.758 -13.996 20.308 1.00 96.12 840 TYR A CA 1
ATOM 6632 C C . TYR A 1 840 ? -31.079 -13.275 20.575 1.00 96.12 840 TYR A C 1
ATOM 6634 O O . TYR A 1 840 ? -31.730 -12.880 19.609 1.00 96.12 840 TYR A O 1
ATOM 6642 N N . ILE A 1 841 ? -31.461 -13.109 21.842 1.00 95.62 841 ILE A N 1
ATOM 6643 C CA . ILE A 1 841 ? -32.689 -12.403 22.216 1.00 95.62 841 ILE A CA 1
ATOM 6644 C C . ILE A 1 841 ? -32.545 -10.917 21.894 1.00 95.62 841 ILE A C 1
ATOM 6646 O O . ILE A 1 841 ? -33.299 -10.428 21.060 1.00 95.62 841 ILE A O 1
ATOM 6650 N N . VAL A 1 842 ? -31.497 -10.259 22.406 1.00 94.31 842 VAL A N 1
ATOM 6651 C CA . VAL A 1 842 ? -31.246 -8.816 22.201 1.00 94.31 842 VAL A CA 1
ATOM 6652 C C . VAL A 1 842 ? -31.320 -8.417 20.722 1.00 94.31 842 VAL A C 1
ATOM 6654 O O . VAL A 1 842 ? -31.933 -7.412 20.362 1.00 94.31 842 VAL A O 1
ATOM 6657 N N . ARG A 1 843 ? -30.736 -9.223 19.827 1.00 93.62 843 ARG A N 1
ATOM 6658 C CA . ARG A 1 843 ? -30.692 -8.912 18.389 1.00 93.62 843 ARG A CA 1
ATOM 6659 C C . ARG A 1 843 ? -31.932 -9.327 17.595 1.00 93.62 843 ARG A C 1
ATOM 6661 O O . ARG A 1 843 ? -32.023 -9.012 16.407 1.00 93.62 843 ARG A O 1
ATOM 6668 N N . SER A 1 844 ? -32.832 -10.122 18.169 1.00 92.50 844 SER A N 1
ATOM 6669 C CA . SER A 1 844 ? -33.965 -10.707 17.443 1.00 92.50 844 SER A CA 1
ATOM 6670 C C . SER A 1 844 ? -35.260 -9.976 17.764 1.00 92.50 844 SER A C 1
ATOM 6672 O O . SER A 1 844 ? -35.401 -9.337 18.793 1.00 92.50 844 SER A O 1
ATOM 6674 N N . MET A 1 845 ? -36.240 -10.065 16.862 1.00 88.69 845 MET A N 1
ATOM 6675 C CA . MET A 1 845 ? -37.585 -9.589 17.178 1.00 88.69 845 MET A CA 1
ATOM 6676 C C . MET A 1 845 ? -38.336 -10.612 18.051 1.00 88.69 845 MET A C 1
ATOM 6678 O O . MET A 1 845 ? -38.257 -11.810 17.752 1.00 88.69 845 MET A O 1
ATOM 6682 N N . PRO A 1 846 ? -39.166 -10.160 19.013 1.00 90.50 846 PRO A N 1
ATOM 6683 C CA . PRO A 1 846 ? -39.449 -8.755 19.344 1.00 90.50 846 PRO A CA 1
ATOM 6684 C C . PRO A 1 846 ? -38.292 -8.096 20.108 1.00 90.50 846 PRO A C 1
ATOM 6686 O O . PRO A 1 846 ? -37.757 -8.712 21.004 1.00 90.50 846 PRO A O 1
ATOM 6689 N N . HIS A 1 847 ? -37.942 -6.848 19.784 1.00 90.50 847 HIS A N 1
ATOM 6690 C CA . HIS A 1 847 ? -36.903 -6.125 20.528 1.00 90.50 847 HIS A CA 1
ATOM 6691 C C . HIS A 1 847 ? -37.441 -5.692 21.892 1.00 90.50 847 HIS A C 1
ATOM 6693 O O . HIS A 1 847 ? -38.389 -4.898 21.951 1.00 90.50 847 HIS A O 1
ATOM 6699 N N . GLU A 1 848 ? -36.861 -6.245 22.953 1.00 91.56 848 GLU A N 1
ATOM 6700 C CA . GLU A 1 848 ? -37.325 -6.055 24.320 1.00 91.56 848 GLU A CA 1
ATOM 6701 C C . GLU A 1 848 ? -36.993 -4.674 24.869 1.00 91.56 848 GLU A C 1
ATOM 6703 O O . GLU A 1 848 ? -35.988 -4.047 24.530 1.00 91.56 848 GLU A O 1
ATOM 6708 N N . ARG A 1 849 ? -37.904 -4.194 25.712 1.00 89.38 849 ARG A N 1
ATOM 6709 C CA . ARG A 1 849 ? -37.918 -2.843 26.272 1.00 89.38 849 ARG A CA 1
ATOM 6710 C C . ARG A 1 849 ? -37.779 -2.804 27.785 1.00 89.38 849 ARG A C 1
ATOM 6712 O O . ARG A 1 849 ? -37.959 -1.762 28.396 1.00 89.38 849 ARG A O 1
ATOM 6719 N N . SER A 1 850 ? -37.601 -3.960 28.394 1.00 93.00 850 SER A N 1
ATOM 6720 C CA . SER A 1 850 ? -37.428 -4.128 29.828 1.00 93.00 850 SER A CA 1
ATOM 6721 C C . SER A 1 850 ? -36.865 -5.517 30.066 1.00 93.00 850 SE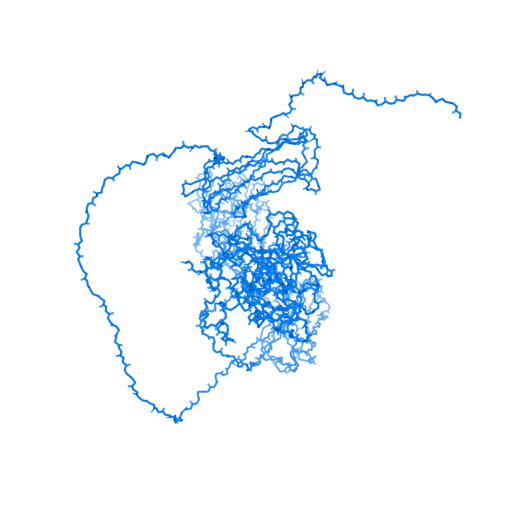R A C 1
ATOM 6723 O O . SER A 1 850 ? -37.066 -6.429 29.254 1.00 93.00 850 SER A O 1
ATOM 6725 N N . PHE A 1 851 ? -36.244 -5.720 31.220 1.00 95.69 851 PHE A N 1
ATOM 6726 C CA . PHE A 1 851 ? -35.803 -7.053 31.598 1.00 95.69 851 PHE A CA 1
ATOM 6727 C C . PHE A 1 851 ? -36.981 -8.030 31.790 1.00 95.69 851 PHE A C 1
ATOM 6729 O O . PHE A 1 851 ? -36.844 -9.212 31.480 1.00 95.69 851 PHE A O 1
ATOM 6736 N N . ALA A 1 852 ? -38.172 -7.570 32.199 1.00 96.19 852 ALA A N 1
ATOM 6737 C CA . ALA A 1 852 ? -39.376 -8.409 32.211 1.00 96.19 852 ALA A CA 1
ATOM 6738 C C . ALA A 1 852 ? -39.737 -8.969 30.823 1.00 96.19 852 ALA A C 1
ATOM 6740 O O . ALA A 1 852 ? -40.067 -10.152 30.707 1.00 96.19 852 ALA A O 1
ATOM 6741 N N . GLU A 1 853 ? -39.667 -8.141 29.775 1.00 95.56 853 GLU A N 1
ATOM 6742 C CA . GLU A 1 853 ? -39.896 -8.588 28.397 1.00 95.56 853 GLU A CA 1
ATOM 6743 C C . GLU A 1 853 ? -38.802 -9.558 27.938 1.00 95.56 853 GLU A C 1
ATOM 6745 O O . GLU A 1 853 ? -39.125 -10.617 27.397 1.00 95.56 853 GLU A O 1
ATOM 6750 N N . PHE A 1 854 ? -37.530 -9.256 28.233 1.00 96.06 854 PHE A N 1
ATOM 6751 C CA . PHE A 1 854 ? -36.410 -10.167 27.966 1.00 96.06 854 PHE A CA 1
ATOM 6752 C C . PHE A 1 854 ? -36.626 -11.522 28.637 1.00 96.06 854 PHE A C 1
ATOM 6754 O O . PHE A 1 854 ? -36.479 -12.570 28.009 1.00 96.06 854 PHE A O 1
ATOM 6761 N N . TRP A 1 855 ? -37.043 -11.519 29.901 1.00 95.12 855 TRP A N 1
ATOM 6762 C CA . TRP A 1 855 ? -37.302 -12.734 30.657 1.00 95.12 855 TRP A CA 1
ATOM 6763 C C . TRP A 1 855 ? -38.467 -13.543 30.078 1.00 95.12 855 TRP A C 1
ATOM 6765 O O . TRP A 1 855 ? -38.441 -14.777 30.081 1.00 95.12 855 TRP A O 1
ATOM 6775 N N . ASP A 1 856 ? -39.501 -12.875 29.566 1.00 95.69 856 ASP A N 1
ATOM 6776 C CA . ASP A 1 856 ? -40.597 -13.534 28.861 1.00 95.69 856 ASP A CA 1
ATOM 6777 C C . ASP A 1 856 ? -40.127 -14.200 27.559 1.00 95.69 856 ASP A C 1
ATOM 6779 O O . ASP A 1 856 ? -40.498 -15.356 27.328 1.00 95.69 856 ASP A O 1
ATOM 6783 N N . SER A 1 857 ? -39.266 -13.541 26.776 1.00 95.00 857 SER A N 1
ATOM 6784 C CA . SER A 1 857 ? -38.607 -14.131 25.600 1.00 95.00 857 SER A CA 1
ATOM 6785 C C . SER A 1 857 ? -37.667 -15.282 25.970 1.00 95.00 857 SER A C 1
ATOM 6787 O O . SER A 1 857 ? -37.663 -16.308 25.297 1.00 95.00 857 SER A O 1
ATOM 6789 N N . TRP A 1 858 ? -36.925 -15.163 27.073 1.00 93.06 858 TRP A N 1
ATOM 6790 C CA . TRP A 1 858 ? -35.984 -16.179 27.557 1.00 93.06 858 TRP A CA 1
ATOM 6791 C C . TRP A 1 858 ? -36.665 -17.502 27.928 1.00 93.06 858 TRP A C 1
ATOM 6793 O O . TRP A 1 858 ? -36.113 -18.584 27.731 1.00 93.06 858 TRP A O 1
ATOM 6803 N N . LYS A 1 859 ? -37.883 -17.434 28.478 1.00 91.00 859 LYS A N 1
ATOM 6804 C CA . LYS A 1 859 ? -38.670 -18.622 28.855 1.00 91.00 859 LYS A CA 1
ATOM 6805 C C . LYS A 1 859 ? -39.358 -19.311 27.671 1.00 91.00 859 LYS A C 1
ATOM 6807 O O . LYS A 1 859 ? -39.836 -20.437 27.858 1.00 91.00 859 LYS A O 1
ATOM 6812 N N . ALA A 1 860 ? -39.530 -18.613 26.548 1.00 86.19 860 ALA A N 1
ATOM 6813 C CA . ALA A 1 860 ? -40.289 -19.076 25.385 1.00 86.19 860 ALA A CA 1
ATOM 6814 C C . ALA A 1 860 ? -39.480 -20.067 24.538 1.00 86.19 860 ALA A C 1
ATOM 6816 O O . ALA A 1 860 ? -40.107 -21.039 24.044 1.00 86.19 860 ALA A O 1
#